Protein AF-A0A1M4ZRU2-F1 (afdb_monomer_lite)

Secondary structure (DSSP, 8-state):
-----------------------------PPPP------------------------PPPP-----PPPHHHHHHHHHHHHHTT-HHHHHHHHHHSTT-HHHHHHHHHT---STTTTSTTS-TTSGGGS-HHHHHHHHHHHHHHHHHHHHHHHHHHHHHHTTSSS----------------------------------PPP---HHHHHHHHHT-SSHHHHHHHHHHHHHH-TT-THHHHHHHHHHHHHHHHHHHHHTTT-HHHHHHHHHHHHH-TTS-HHHHHHHHHHHHHHTTT-----HHHHHHHHHT-SSHHHHHHHHHHHHHH-TT-THHHHHHHHHHHHHHHHHHHHHTTT-HHHHHHHHHHHHT-TTS-HHHHHHHHHHHHHHHTTPPP--HHHHHHHHHT-SSHHHHHHHHHHHHHH-TT-HHHHHHHHHHHHHHHHHHHHHHTTT-HHHHHHHHHHHHT-SSS-HHHHHHHHHHHHHHHTTPPP--HHHHHHHHTT-SSHHHHHHHHHHHHHH-TT-HHHHHHHHHHHHHHHHHHHHHHHTT-HHHHHHHHHHHHH-TTS-HHHHHHHHHHHHHHHTTPPP--HHHHHHHHHH---HHHHHHHHHHHHHH-TT-TTHHHHHHHHHHHHHHHHHHHHHTT-HHHHHHHHHHHHH-TTS-HHHHHHHHHHHHHHTTTPPBTBPEEEEEEEEEEHHHHHHHHHHTT-EEEPTTSSEEEPPHHHHHHHT-GGGTS-SSS--HHHHHSEEEE-SSEEEEESSSSTTSPEEEEEETT-EEEEEEEETTEEEEEETTEEEEEE--TTTEE--GGGGGGB-TT------HHHHHHHHTTSGGGTTTHHHHHHHHHHHT--HHHHHHHHHHHTTTTTSHHHH-EEEEEETTEEEEEEEE--TT-TT--TT-HHHHHHHHHHHTT--SHHHHHHHHHHHHIIIIIT-TTT---SHHHHHH-TTSTTSS-S-SBTTHHHHHHHHS-TTHHHHHHHHT---EEEEEEEE-

pLDDT: mean 78.67, std 23.34, range [22.67, 97.88]

Foldseek 3Di:
DDDDDDDDDDDDYDDDDDDDDDDDDDDDDDDDDDDDDDDDPPDFDDDPPPPDDDDDDDDDDDDDDDDDALVVVVVVLVVCVVVVVVVVNVVVCVVPVPPPVVNVVNVVVDDDDDPVPDDPDPPPPLVPDDPVVSVVVVVVVVVVVVVVVVVVVVVVVVVVVVVPPDDDYDDDDDDDDDDDDDDDDDDDDDDDDDDDDDDDDDDDDLVNLQVCLVVPPDLVSNVVSLVVSCVPPVPDPCNLVSVQSSLVSLQVVLLVCLQVLVLVVSQVSLVSNLPDPSDDVLSNLLSVLSNVQSVVSHGDADLVRLLVCLVVPPDLVRNVVSLVNSCSNPVPDPSSLVSLQVSLVRLQVVLLVVLQVLVLVSSLVSLVSNCPDPSHDPLSNLLSVLSNVCSVVSHRDDDLVNLQVCLLVPPDLVRNQVSLVVSCVRRVPDPSSLVSNQSSLVSLQVVLLVCLQVLVLVVSLVSLVSLCVDDSYDVQSVLSSVLSNVCSVVSHRDQDLVNLLVCLVVDSDLVRSQVSLVVSCVSRVPDPSSLVSNQVSLVSLLVVLLVCLQVLVLVVSLVSLVVLCPDPSRDPVSNLQSQLSNVCSVVSHRDADLVNLQVCLVPDPDLVSLQVSLVSSCVSPVPPPCSLVSNQSSLVSLQVVLLVCLQVLVLVVSLVSLVVQCPDPSHDVLSNLSSVVSNVCSVVSHGQLAAAEAADEFAFFLVRLLVLLQVLQQWAFDVVGDIHGDDSVLLSCLSDLVNLDDPDPDGPLQLLQKKFWQAQKWFWFPDDDPPGDTDDIDGGGDMFGFQDDDPQWTWTDDPNDITITHNDPVTMDGSLLLQLQFQQLGAQSDDLVVQLVVLPPLAQSHSLSVLLVVLCSVLSGHSLLLSLQLCVVCVSQPNCLSVWDWDQDAPRHGDDTATFHASRLPQQDPVGSNVRSRSVRVVQVRRDNSSNSNSVSNVCSCLACVPPQQNNRGNSCQAQSSNDGNPNHPDSHSCRSVVSSVSSPSCPSVCCVVVSGHGYGYGYDYDD

Structure (mmCIF, N/CA/C/O backbone):
data_AF-A0A1M4ZRU2-F1
#
_entry.id   AF-A0A1M4ZRU2-F1
#
loop_
_atom_site.group_PDB
_atom_site.id
_atom_site.type_symbol
_atom_site.label_atom_id
_atom_site.label_alt_id
_atom_site.label_comp_id
_atom_site.label_asym_id
_atom_site.label_entity_id
_atom_site.label_seq_id
_atom_site.pdbx_PDB_ins_code
_atom_site.Cartn_x
_atom_site.Cartn_y
_atom_site.Cartn_z
_atom_site.occupancy
_atom_site.B_iso_or_equiv
_atom_site.auth_seq_id
_atom_site.auth_comp_id
_atom_site.auth_asym_id
_atom_site.auth_atom_id
_atom_site.pdbx_PDB_model_num
ATOM 1 N N . MET A 1 1 ? -44.834 8.028 -42.628 1.00 31.23 1 MET A N 1
ATOM 2 C CA . MET A 1 1 ? -45.511 7.121 -43.590 1.00 31.23 1 MET A CA 1
ATOM 3 C C . MET A 1 1 ? -45.526 5.711 -43.002 1.00 31.23 1 MET A C 1
ATOM 5 O O . MET A 1 1 ? -44.730 5.479 -42.109 1.00 31.23 1 MET A O 1
ATOM 9 N N . ASN A 1 2 ? -46.433 4.843 -43.471 1.00 29.53 2 ASN A N 1
ATOM 10 C CA . ASN A 1 2 ? -46.400 3.362 -43.547 1.00 29.53 2 ASN A CA 1
ATOM 11 C C . ASN A 1 2 ? -45.336 2.572 -42.732 1.00 29.53 2 ASN A C 1
ATOM 13 O O . ASN A 1 2 ? -44.159 2.882 -42.821 1.00 29.53 2 ASN A O 1
ATOM 17 N N . ASN A 1 3 ? -45.638 1.429 -42.093 1.00 30.33 3 ASN A N 1
ATOM 18 C CA . ASN A 1 3 ? -46.906 0.686 -41.943 1.00 30.33 3 ASN A CA 1
ATOM 19 C C . ASN A 1 3 ? -46.726 -0.504 -40.966 1.00 30.33 3 ASN A C 1
ATOM 21 O O . ASN A 1 3 ? -45.716 -1.178 -41.098 1.00 30.33 3 ASN A O 1
ATOM 25 N N . LYS A 1 4 ? -47.783 -0.867 -40.205 1.00 34.81 4 LYS A N 1
ATOM 26 C CA . LYS A 1 4 ? -48.181 -2.264 -39.836 1.00 34.81 4 LYS A CA 1
ATOM 27 C C . LYS A 1 4 ? -47.200 -3.129 -38.990 1.00 34.81 4 LYS A C 1
ATOM 29 O O . LYS A 1 4 ? -46.005 -2.911 -38.999 1.00 34.81 4 LYS A O 1
ATOM 34 N N . HIS A 1 5 ? -47.620 -4.161 -38.243 1.00 33.03 5 HIS A N 1
ATOM 35 C CA . HIS A 1 5 ? -48.946 -4.620 -37.775 1.00 33.03 5 HIS A CA 1
ATOM 36 C C . HIS A 1 5 ? -48.766 -5.625 -36.608 1.00 33.03 5 HIS A C 1
ATOM 38 O O . HIS A 1 5 ? -47.936 -6.507 -36.750 1.00 33.03 5 HIS A O 1
ATOM 44 N N . PHE A 1 6 ? -49.672 -5.586 -35.611 1.00 29.88 6 PHE A N 1
ATOM 45 C CA . PHE A 1 6 ? -50.288 -6.746 -34.906 1.00 29.88 6 PHE A CA 1
ATOM 46 C C . PHE A 1 6 ? -49.374 -7.723 -34.100 1.00 29.88 6 PHE A C 1
ATOM 48 O O . PHE A 1 6 ? -48.203 -7.881 -34.392 1.00 29.88 6 PHE A O 1
ATOM 55 N N . GLN A 1 7 ? -49.839 -8.443 -33.063 1.00 28.16 7 GLN A N 1
ATOM 56 C CA . GLN A 1 7 ? -51.111 -8.404 -32.317 1.00 28.16 7 GLN A CA 1
ATOM 57 C C . GLN A 1 7 ? -50.931 -8.914 -30.864 1.00 28.16 7 GLN A C 1
ATOM 59 O O . GLN A 1 7 ? -50.078 -9.750 -30.605 1.00 28.16 7 GLN A O 1
ATOM 64 N N . TYR A 1 8 ? -51.794 -8.431 -29.956 1.00 25.83 8 TYR A N 1
ATOM 65 C CA . TYR A 1 8 ? -52.607 -9.188 -28.975 1.00 25.83 8 TYR A CA 1
ATOM 66 C C . TYR A 1 8 ? -52.208 -10.653 -28.662 1.00 25.83 8 TYR A C 1
ATOM 68 O O . TYR A 1 8 ? -52.071 -11.468 -29.566 1.00 25.83 8 TYR A O 1
ATOM 76 N N . LYS A 1 9 ? -52.217 -11.103 -27.399 1.00 27.39 9 LYS A N 1
ATOM 77 C CA . LYS A 1 9 ? -53.313 -11.019 -26.395 1.00 27.39 9 LYS A CA 1
ATOM 78 C C . LYS A 1 9 ? -52.693 -11.048 -24.971 1.00 27.39 9 LYS A C 1
ATOM 80 O O . LYS A 1 9 ? -51.687 -11.712 -24.784 1.00 27.39 9 LYS A O 1
ATOM 85 N N . ASN A 1 10 ? -53.137 -10.277 -23.968 1.00 28.91 10 ASN A N 1
ATOM 86 C CA . ASN A 1 10 ? -54.413 -10.386 -23.226 1.00 28.91 10 ASN A CA 1
ATOM 87 C C . ASN A 1 10 ? -54.593 -11.821 -22.655 1.00 28.91 10 ASN A C 1
ATOM 89 O O . ASN A 1 10 ? -54.645 -12.765 -23.427 1.00 28.91 10 ASN A O 1
ATOM 93 N N . SER A 1 11 ? -54.769 -12.102 -21.360 1.00 29.23 11 SER A N 1
ATOM 94 C CA . SER A 1 11 ? -55.406 -11.349 -20.262 1.00 29.23 11 SER A CA 1
ATOM 95 C C . SER A 1 11 ? -55.243 -12.176 -18.942 1.00 29.23 11 SER A C 1
ATOM 97 O O . SER A 1 11 ? -54.570 -13.197 -18.996 1.00 29.23 11 SER A O 1
ATOM 99 N N . ASN A 1 12 ? -55.806 -11.911 -17.750 1.00 28.20 12 ASN A N 1
ATOM 100 C CA . ASN A 1 12 ? -56.933 -11.065 -17.325 1.00 28.20 12 ASN A CA 1
ATOM 101 C C . ASN A 1 12 ? -57.012 -11.007 -15.772 1.00 28.20 12 ASN A C 1
ATOM 103 O O . ASN A 1 12 ? -56.875 -12.061 -15.172 1.00 28.20 12 ASN A O 1
ATOM 107 N N . ASN A 1 13 ? -57.475 -9.883 -15.186 1.00 28.70 13 ASN A N 1
ATOM 108 C CA . ASN A 1 13 ? -58.428 -9.823 -14.039 1.00 28.70 13 ASN A CA 1
ATOM 109 C C . ASN A 1 13 ? -58.046 -10.435 -12.639 1.00 28.70 13 ASN A C 1
ATOM 111 O O . ASN A 1 13 ? -57.421 -11.475 -12.557 1.00 28.70 13 ASN A O 1
ATOM 115 N N . LYS A 1 14 ? -58.493 -9.920 -11.469 1.00 29.67 14 LYS A N 1
ATOM 116 C CA . LYS A 1 14 ? -59.399 -8.784 -11.154 1.00 29.67 14 LYS A CA 1
ATOM 117 C C . LYS A 1 14 ? -59.483 -8.433 -9.644 1.00 29.67 14 LYS A C 1
ATOM 119 O O . LYS A 1 14 ? -59.343 -9.324 -8.822 1.00 29.67 14 LYS A O 1
ATOM 124 N N . ARG A 1 15 ? -60.042 -7.230 -9.379 1.00 28.33 15 ARG A N 1
ATOM 125 C CA . ARG A 1 15 ? -60.952 -6.848 -8.253 1.00 28.33 15 ARG A CA 1
ATOM 126 C C . ARG A 1 15 ? -60.352 -6.607 -6.841 1.00 28.33 15 ARG A C 1
ATOM 128 O O . ARG A 1 15 ? -59.477 -7.347 -6.435 1.00 28.33 15 ARG A O 1
ATOM 135 N N . LEU A 1 16 ? -60.835 -5.636 -6.030 1.00 25.80 16 LEU A N 1
ATOM 136 C CA . LEU A 1 16 ? -61.728 -4.460 -6.262 1.00 25.80 16 LEU A CA 1
ATOM 137 C C . LEU A 1 16 ? -61.772 -3.504 -5.014 1.00 25.80 16 LEU A C 1
ATOM 139 O O . LEU A 1 16 ? -61.936 -4.045 -3.934 1.00 25.80 16 LEU A O 1
ATOM 143 N N . VAL A 1 17 ? -61.795 -2.153 -5.193 1.00 25.69 17 VAL A N 1
ATOM 144 C CA . VAL A 1 17 ? -62.599 -1.103 -4.443 1.00 25.69 17 VAL A CA 1
ATOM 145 C C . VAL A 1 17 ? -62.449 -0.957 -2.896 1.00 25.69 17 VAL A C 1
ATOM 147 O O . VAL A 1 17 ? -62.333 -1.957 -2.211 1.00 25.69 17 VAL A O 1
ATOM 150 N N . THR A 1 18 ? -62.521 0.198 -2.194 1.00 25.86 18 THR A N 1
ATOM 151 C CA . THR A 1 18 ? -62.530 1.693 -2.389 1.00 25.86 18 THR A CA 1
ATOM 152 C C . THR A 1 18 ? -62.123 2.339 -1.018 1.00 25.86 18 THR A C 1
ATOM 154 O O . THR A 1 18 ? -61.810 1.590 -0.101 1.00 25.86 18 THR A O 1
ATOM 157 N N . THR A 1 19 ? -62.060 3.654 -0.709 1.00 25.39 19 THR A N 1
ATOM 158 C CA . THR A 1 19 ? -62.850 4.852 -1.114 1.00 25.39 19 THR A CA 1
ATOM 159 C C . THR A 1 19 ? -62.133 6.174 -0.751 1.00 25.39 19 THR A C 1
ATOM 161 O O . THR A 1 19 ? -61.159 6.162 -0.009 1.00 25.39 19 THR A O 1
ATOM 164 N N . ALA A 1 20 ? -62.612 7.308 -1.284 1.00 24.72 20 ALA A N 1
ATOM 165 C CA . ALA A 1 20 ? -62.058 8.664 -1.110 1.00 24.72 20 ALA A CA 1
ATOM 166 C C . ALA A 1 20 ? -62.273 9.269 0.306 1.00 24.72 20 ALA A C 1
ATOM 168 O O . ALA A 1 20 ? -63.045 8.734 1.101 1.00 24.72 20 ALA A O 1
ATOM 169 N N . SER A 1 21 ? -61.690 10.431 0.646 1.00 24.47 21 SER A N 1
ATOM 170 C CA . SER A 1 21 ? -62.325 11.747 0.378 1.00 24.47 21 SER A CA 1
ATOM 171 C C . SER A 1 21 ? -61.383 12.965 0.518 1.00 24.47 21 SER A C 1
ATOM 173 O O . SER A 1 21 ? -60.269 12.857 1.020 1.00 24.47 21 SER A O 1
ATOM 175 N N . ILE A 1 22 ? -61.858 14.129 0.051 1.00 24.78 22 ILE A N 1
ATOM 176 C CA . ILE A 1 22 ? -61.142 15.413 -0.108 1.00 24.78 22 ILE A CA 1
ATOM 177 C C . ILE A 1 22 ? -61.375 16.358 1.087 1.00 24.78 22 ILE A C 1
ATOM 179 O O . ILE A 1 22 ? -62.501 16.442 1.573 1.00 24.78 22 ILE A O 1
ATOM 183 N N . ALA A 1 23 ? -60.374 17.172 1.452 1.00 23.48 23 ALA A N 1
ATOM 184 C CA . ALA A 1 23 ? -60.580 18.491 2.071 1.00 23.48 23 ALA A CA 1
ATOM 185 C C . ALA A 1 23 ? -59.386 19.436 1.805 1.00 23.48 23 ALA A C 1
ATOM 187 O O . ALA A 1 23 ? -58.237 19.040 1.985 1.00 23.48 23 ALA A O 1
ATOM 188 N N . LEU A 1 24 ? -59.652 20.687 1.406 1.00 27.92 24 LEU A N 1
ATOM 189 C CA . LEU A 1 24 ? -58.654 21.761 1.280 1.00 27.92 24 LEU A CA 1
ATOM 190 C C . LEU A 1 24 ? -59.322 23.117 1.554 1.00 27.92 24 LEU A C 1
ATOM 192 O O . LEU A 1 24 ? -60.233 23.506 0.827 1.00 27.92 24 LEU A O 1
ATOM 196 N N . VAL A 1 25 ? -58.877 23.830 2.596 1.00 24.80 25 VAL A N 1
ATOM 197 C CA . VAL A 1 25 ? -59.320 25.196 2.937 1.00 24.80 25 VAL A CA 1
ATOM 198 C C . VAL A 1 25 ? -58.127 25.994 3.477 1.00 24.80 25 VAL A C 1
ATOM 200 O O . VAL A 1 25 ? -57.323 25.475 4.247 1.00 24.80 25 VAL A O 1
ATOM 203 N N . LEU A 1 26 ? -58.017 27.251 3.045 1.00 27.77 26 LEU A N 1
ATOM 204 C CA . LEU A 1 26 ? -56.967 28.215 3.401 1.00 27.77 26 LEU A CA 1
ATOM 205 C C . LEU A 1 26 ? -57.363 29.061 4.620 1.00 27.77 26 LEU A C 1
ATOM 207 O O . LEU A 1 26 ? -58.552 29.289 4.829 1.00 27.77 26 LEU A O 1
ATOM 211 N N . PHE A 1 27 ? -56.386 29.675 5.298 1.00 23.61 27 PHE A N 1
ATOM 212 C CA . PHE A 1 27 ? -56.571 31.027 5.847 1.00 23.61 27 PHE A CA 1
ATOM 213 C C . PHE A 1 27 ? -55.249 31.810 5.926 1.00 23.61 27 PHE A C 1
ATOM 215 O O . PHE A 1 27 ? -54.223 31.268 6.325 1.00 23.61 27 PHE A O 1
ATOM 222 N N . ASN A 1 28 ? -55.296 33.094 5.554 1.00 28.02 28 ASN A N 1
ATOM 223 C CA . ASN A 1 28 ? -54.182 34.045 5.645 1.00 28.02 28 ASN A CA 1
ATOM 224 C C . ASN A 1 28 ? -54.276 34.886 6.927 1.00 28.02 28 ASN A C 1
ATOM 226 O O . ASN A 1 28 ? -55.366 35.349 7.258 1.00 28.02 28 ASN A O 1
ATOM 230 N N . VAL A 1 29 ? -53.130 35.218 7.532 1.00 26.58 29 VAL A N 1
ATOM 231 C CA . VAL A 1 29 ? -52.934 36.428 8.358 1.00 26.58 29 VAL A CA 1
ATOM 232 C C . VAL A 1 29 ? -51.524 36.977 8.079 1.00 26.58 29 VAL A C 1
ATOM 234 O O . VAL A 1 29 ? -50.595 36.201 7.872 1.00 26.58 29 VAL A O 1
ATOM 237 N N . GLN A 1 30 ? -51.365 38.303 8.027 1.00 28.17 30 GLN A N 1
ATOM 238 C CA . GLN A 1 30 ? -50.073 38.970 7.797 1.00 28.17 30 GLN A CA 1
ATOM 239 C C . GLN A 1 30 ? -49.223 39.062 9.083 1.00 28.17 30 GLN A C 1
ATOM 241 O O . GLN A 1 30 ? -49.795 39.157 10.171 1.00 28.17 30 GLN A O 1
ATOM 246 N N . PRO A 1 31 ? -47.880 39.123 8.985 1.00 31.75 31 PRO A N 1
ATOM 247 C CA . PRO A 1 31 ? -47.024 39.522 10.101 1.00 31.75 31 PRO A CA 1
ATOM 248 C C . PRO A 1 31 ? -47.087 41.041 10.356 1.00 31.75 31 PRO A C 1
ATOM 250 O O . PRO A 1 31 ? -47.326 41.832 9.442 1.00 31.75 31 PRO A O 1
ATOM 253 N N . ALA A 1 32 ? -46.836 41.445 11.604 1.00 26.69 32 ALA A N 1
ATOM 254 C CA . ALA A 1 32 ? -46.664 42.845 11.999 1.00 26.69 32 ALA A CA 1
ATOM 255 C C . ALA A 1 32 ? -45.205 43.323 11.811 1.00 26.69 32 ALA A C 1
ATOM 257 O O . ALA A 1 32 ? -44.307 42.517 11.576 1.00 26.69 32 ALA A O 1
ATOM 258 N N . LYS A 1 33 ? -44.979 44.640 11.909 1.00 31.58 33 LYS A N 1
ATOM 259 C CA . LYS A 1 33 ? -43.654 45.285 11.820 1.00 31.58 33 LYS A CA 1
ATOM 260 C C . LYS A 1 33 ? -42.952 45.421 13.183 1.00 31.58 33 LYS A C 1
ATOM 262 O O . LYS A 1 33 ? -43.637 45.443 14.202 1.00 31.58 33 LYS A O 1
ATOM 267 N N . ALA A 1 34 ? -41.641 45.688 13.090 1.00 27.97 34 ALA A N 1
ATOM 268 C CA . ALA A 1 34 ? -40.653 46.122 14.093 1.00 27.97 34 ALA A CA 1
ATOM 269 C C . ALA A 1 34 ? -39.688 45.017 14.577 1.00 27.97 34 ALA A C 1
ATOM 271 O O . ALA A 1 34 ? -40.140 43.922 14.902 1.00 27.97 34 ALA A O 1
ATOM 272 N N . ASP A 1 35 ? -38.373 45.250 14.680 1.00 28.08 35 ASP A N 1
ATOM 273 C CA . ASP A 1 35 ? -37.511 46.271 14.032 1.00 28.08 35 ASP A CA 1
ATOM 274 C C . ASP A 1 35 ? -36.026 45.820 14.102 1.00 28.08 35 ASP A C 1
ATOM 276 O O . ASP A 1 35 ? -35.723 44.836 14.772 1.00 28.08 35 ASP A O 1
ATOM 280 N N . ASP A 1 36 ? -35.135 46.560 13.428 1.00 29.44 36 ASP A N 1
ATOM 281 C CA . ASP A 1 36 ? -33.657 46.554 13.526 1.00 29.44 36 ASP A CA 1
ATOM 282 C C . ASP A 1 36 ? -32.827 45.293 13.143 1.00 29.44 36 ASP A C 1
ATOM 284 O O . ASP A 1 36 ? -32.708 44.321 13.880 1.00 29.44 36 ASP A O 1
ATOM 288 N N . ASN A 1 37 ? -32.110 45.442 12.016 1.00 33.66 37 ASN A N 1
ATOM 289 C CA . ASN A 1 37 ? -30.708 45.058 11.739 1.00 33.66 37 ASN A CA 1
ATOM 290 C C . ASN A 1 37 ? -30.189 43.627 12.035 1.00 33.66 37 ASN A C 1
ATOM 292 O O . ASN A 1 37 ? -29.694 43.354 13.124 1.00 33.66 37 ASN A O 1
ATOM 296 N N . ASP A 1 38 ? -30.080 42.805 10.980 1.00 28.80 38 ASP A N 1
ATOM 297 C CA . ASP A 1 38 ? -28.767 42.352 10.461 1.00 28.80 38 ASP A CA 1
ATOM 298 C C . ASP A 1 38 ? -28.890 41.798 9.015 1.00 28.80 38 ASP A C 1
ATOM 300 O O . ASP A 1 38 ? -29.944 41.296 8.618 1.00 28.80 38 ASP A O 1
ATOM 304 N N . GLU A 1 39 ? -27.837 41.910 8.193 1.00 36.84 39 GLU A N 1
ATOM 305 C CA . GLU A 1 39 ? -27.870 41.570 6.752 1.00 36.84 39 GLU A CA 1
ATOM 306 C C . GLU A 1 39 ? -27.637 40.071 6.450 1.00 36.84 39 GLU A C 1
ATOM 308 O O . GLU A 1 39 ? -26.501 39.658 6.227 1.00 36.84 39 GLU A O 1
ATOM 313 N N . PHE A 1 40 ? -28.697 39.256 6.324 1.00 33.66 40 PHE A N 1
ATOM 314 C CA . PHE A 1 40 ? -28.603 37.919 5.697 1.00 33.66 40 PHE A CA 1
ATOM 315 C C . PHE A 1 40 ? -29.868 37.496 4.918 1.00 33.66 40 PHE A C 1
ATOM 317 O O . PHE A 1 40 ? -30.749 36.817 5.447 1.00 33.66 40 PHE A O 1
ATOM 324 N N . GLU A 1 41 ? -29.919 37.798 3.615 1.00 32.94 41 GLU A N 1
ATOM 325 C CA . GLU A 1 41 ? -30.839 37.134 2.673 1.00 32.94 41 GLU A CA 1
ATOM 326 C C . GLU A 1 41 ? -30.231 35.823 2.126 1.00 32.94 41 GLU A C 1
ATOM 328 O O . GLU A 1 41 ? -29.747 35.763 0.994 1.00 32.94 41 GLU A O 1
ATOM 333 N N . GLU A 1 42 ? -30.285 34.733 2.903 1.00 39.34 42 GLU A N 1
ATOM 334 C CA . GLU A 1 42 ? -30.208 33.378 2.328 1.00 39.34 42 GLU A CA 1
ATOM 335 C C . GLU A 1 42 ? -31.622 32.907 1.943 1.00 39.34 42 GLU A C 1
ATOM 337 O O . GLU A 1 42 ? -32.443 32.546 2.789 1.00 39.34 42 GLU A O 1
ATOM 342 N N . ILE A 1 43 ? -31.923 32.936 0.640 1.00 32.50 43 ILE A N 1
ATOM 343 C CA . ILE A 1 43 ? -33.223 32.523 0.091 1.00 32.50 43 ILE A CA 1
ATOM 344 C C . ILE A 1 43 ? -33.424 31.009 0.278 1.00 32.50 43 ILE A C 1
ATOM 346 O O . ILE A 1 43 ? -32.541 30.203 -0.013 1.00 32.50 43 ILE A O 1
ATOM 350 N N . ASN A 1 44 ? -34.617 30.620 0.743 1.00 41.94 44 ASN A N 1
ATOM 351 C CA . ASN A 1 44 ? -35.003 29.215 0.889 1.00 41.94 44 ASN A CA 1
ATOM 352 C C . ASN A 1 44 ? -35.129 28.552 -0.492 1.00 41.94 44 ASN A C 1
ATOM 354 O O . ASN A 1 44 ? -36.096 28.833 -1.190 1.00 41.94 44 ASN A O 1
ATOM 358 N N . ASP A 1 45 ? -34.240 27.612 -0.818 1.00 35.28 45 ASP A N 1
ATOM 359 C CA . ASP A 1 45 ? -34.477 26.602 -1.860 1.00 35.28 45 ASP A CA 1
ATOM 360 C C . ASP A 1 45 ? -33.759 25.282 -1.524 1.00 35.28 45 ASP A C 1
ATOM 362 O O . ASP A 1 45 ? -32.659 24.977 -1.995 1.00 35.28 45 ASP A O 1
ATOM 366 N N . ILE A 1 46 ? -34.418 24.477 -0.684 1.00 33.94 46 ILE A N 1
ATOM 367 C CA . ILE A 1 46 ? -34.230 23.023 -0.643 1.00 33.94 46 ILE A CA 1
ATOM 368 C C . ILE A 1 46 ? -35.516 22.407 -1.194 1.00 33.94 46 ILE A C 1
ATOM 370 O O . ILE A 1 46 ? -36.510 22.273 -0.476 1.00 33.94 46 ILE A O 1
ATOM 374 N N . GLU A 1 47 ? -35.498 22.035 -2.475 1.00 32.56 47 GLU A N 1
ATOM 375 C CA . GLU A 1 47 ? -36.574 21.243 -3.066 1.00 32.56 47 GLU A CA 1
ATOM 376 C C . GLU A 1 47 ? -36.693 19.903 -2.331 1.00 32.56 47 GLU A C 1
ATOM 378 O O . GLU A 1 47 ? -35.758 19.098 -2.291 1.00 32.56 47 GLU A O 1
ATOM 383 N N . GLN A 1 48 ? -37.870 19.631 -1.767 1.00 34.00 48 GLN A N 1
ATOM 384 C CA . GLN A 1 48 ? -38.166 18.324 -1.195 1.00 34.00 48 GLN A CA 1
ATOM 385 C C . GLN A 1 48 ? -38.324 17.297 -2.320 1.00 34.00 48 GLN A C 1
ATOM 387 O O . GLN A 1 48 ? -39.418 17.125 -2.862 1.00 34.00 48 GLN A O 1
ATOM 392 N N . LYS A 1 49 ? -37.253 16.558 -2.635 1.00 28.80 49 LYS A N 1
ATOM 393 C CA . LYS A 1 49 ? -37.367 15.316 -3.412 1.00 28.80 49 LYS A CA 1
ATOM 394 C C . LYS A 1 49 ? -38.206 14.307 -2.628 1.00 28.80 49 LYS A C 1
ATOM 396 O O . LYS A 1 49 ? -37.699 13.576 -1.780 1.00 28.80 49 LYS A O 1
ATOM 401 N N . GLN A 1 50 ? -39.505 14.274 -2.917 1.00 27.62 50 GLN A N 1
ATOM 402 C CA . GLN A 1 50 ? -40.389 13.215 -2.447 1.00 27.62 50 GLN A CA 1
ATOM 403 C C . GLN A 1 50 ? -39.894 11.871 -2.985 1.00 27.62 50 GLN A C 1
ATOM 405 O O . GLN A 1 50 ? -39.736 11.696 -4.193 1.00 27.62 50 GLN A O 1
ATOM 410 N N . VAL A 1 51 ? -39.690 10.908 -2.086 1.00 27.11 51 VAL A N 1
ATOM 411 C CA . VAL A 1 51 ? -39.416 9.516 -2.454 1.00 27.11 51 VAL A CA 1
ATOM 412 C C . VAL A 1 51 ? -40.715 8.896 -2.969 1.00 27.11 51 VAL A C 1
ATOM 414 O O . VAL A 1 51 ? -41.493 8.318 -2.213 1.00 27.11 51 VAL A O 1
ATOM 417 N N . ILE A 1 52 ? -40.971 9.054 -4.268 1.00 26.44 52 ILE A N 1
ATOM 418 C CA . ILE A 1 52 ? -42.041 8.348 -4.974 1.00 26.44 52 ILE A CA 1
ATOM 419 C C . ILE A 1 52 ? -41.430 7.100 -5.606 1.00 26.44 52 ILE A C 1
ATOM 421 O O . ILE A 1 52 ? -40.847 7.153 -6.688 1.00 26.44 52 ILE A O 1
ATOM 425 N N . ILE A 1 53 ? -41.586 5.965 -4.926 1.00 27.44 53 ILE A N 1
ATOM 426 C CA . ILE A 1 53 ? -41.336 4.653 -5.523 1.00 27.44 53 ILE A CA 1
ATOM 427 C C . ILE A 1 53 ? -42.425 4.424 -6.575 1.00 27.44 53 ILE A C 1
ATOM 429 O O . ILE A 1 53 ? -43.589 4.223 -6.233 1.00 27.44 53 ILE A O 1
ATOM 433 N N . ASN A 1 54 ? -42.049 4.447 -7.852 1.00 22.67 54 ASN A N 1
ATOM 434 C CA . ASN A 1 54 ? -42.907 4.006 -8.946 1.00 22.67 54 ASN A CA 1
ATOM 435 C C . ASN A 1 54 ? -42.100 3.054 -9.846 1.00 22.67 54 ASN A C 1
ATOM 437 O O . ASN A 1 54 ? -41.186 3.517 -10.531 1.00 22.67 54 ASN A O 1
ATOM 441 N N . PRO A 1 55 ? -42.367 1.736 -9.814 1.00 32.28 55 PRO A N 1
ATOM 442 C CA . PRO A 1 55 ? -41.578 0.762 -10.556 1.00 32.28 55 PRO A CA 1
ATOM 443 C C . PRO A 1 55 ? -41.835 0.849 -12.068 1.00 32.28 55 PRO A C 1
ATOM 445 O O . PRO A 1 55 ? -42.864 1.347 -12.517 1.00 32.28 55 PRO A O 1
ATOM 448 N N . GLN A 1 56 ? -40.911 0.269 -12.837 1.00 31.61 56 GLN A N 1
ATOM 449 C CA . GLN A 1 56 ? -40.918 0.182 -14.303 1.00 31.61 56 GLN A CA 1
ATOM 450 C C . GLN A 1 56 ? -40.691 1.502 -15.061 1.00 31.61 56 GLN A C 1
ATOM 452 O O . GLN A 1 56 ? -41.593 2.082 -15.670 1.00 31.61 56 GLN A O 1
ATOM 457 N N . LYS A 1 57 ? -39.410 1.843 -15.225 1.00 24.95 57 LYS A N 1
ATOM 458 C CA . LYS A 1 57 ? -38.909 2.208 -16.554 1.00 24.95 57 LYS A CA 1
ATOM 459 C C . LYS A 1 57 ? -37.598 1.476 -16.822 1.00 24.95 57 LYS A C 1
ATOM 461 O O . LYS A 1 57 ? -36.737 1.432 -15.959 1.00 24.95 57 LYS A O 1
ATOM 466 N N . THR A 1 58 ? -37.521 0.847 -17.988 1.00 30.94 58 THR A N 1
ATOM 467 C CA . THR A 1 58 ? -36.420 -0.014 -18.433 1.00 30.94 58 THR A CA 1
ATOM 468 C C . THR A 1 58 ? -35.086 0.721 -18.445 1.00 30.94 58 THR A C 1
ATOM 470 O O . THR A 1 58 ? -34.981 1.759 -19.100 1.00 30.94 58 THR A O 1
ATOM 473 N N . GLU A 1 59 ? -34.079 0.149 -17.795 1.00 27.72 59 GLU A N 1
ATOM 474 C CA . GLU A 1 59 ? -32.691 0.577 -17.948 1.00 27.72 59 GLU A CA 1
ATOM 475 C C . GLU A 1 59 ? -32.112 0.060 -19.268 1.00 27.72 59 GLU A C 1
ATOM 477 O O . GLU A 1 59 ? -32.354 -1.076 -19.684 1.00 27.72 59 GLU A O 1
ATOM 482 N N . GLU A 1 60 ? -31.348 0.922 -19.929 1.00 26.45 60 GLU A N 1
ATOM 483 C CA . GLU A 1 60 ? -30.530 0.603 -21.092 1.00 26.45 60 GLU A CA 1
ATOM 484 C C . GLU A 1 60 ? -29.086 0.523 -20.583 1.00 26.45 60 GLU A C 1
ATOM 486 O O . GLU A 1 60 ? -28.599 1.473 -19.972 1.00 26.45 60 GLU A O 1
ATOM 491 N N . LYS A 1 61 ? -28.442 -0.643 -20.717 1.00 30.28 61 LYS A N 1
ATOM 492 C CA . LYS A 1 61 ? -27.189 -0.929 -20.003 1.00 30.28 61 LYS A CA 1
ATOM 493 C C . LYS A 1 61 ? -26.021 -0.066 -20.482 1.00 30.28 61 LYS A C 1
ATOM 495 O O . LYS A 1 61 ? -25.712 -0.039 -21.671 1.00 30.28 61 LYS A O 1
ATOM 500 N N . THR A 1 62 ? -25.301 0.502 -19.521 1.00 25.92 62 THR A N 1
ATOM 501 C CA . THR A 1 62 ? -23.911 0.946 -19.664 1.00 25.92 62 THR A CA 1
ATOM 502 C C . THR A 1 62 ? -23.107 0.319 -18.533 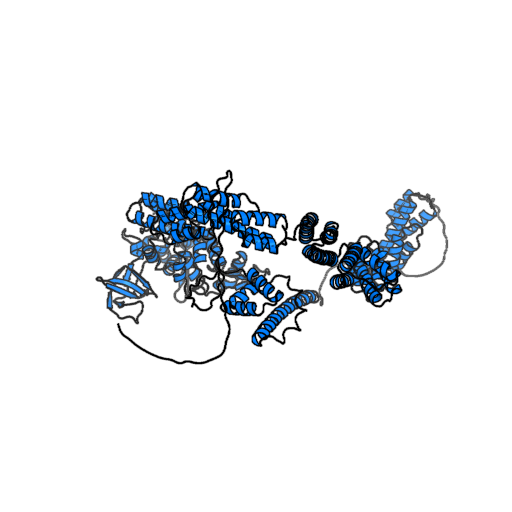1.00 25.92 62 THR A C 1
ATOM 504 O O . THR A 1 62 ? -23.360 0.636 -17.373 1.00 25.92 62 THR A O 1
ATOM 507 N N . ASP A 1 63 ? -22.196 -0.596 -18.861 1.00 30.67 63 ASP A N 1
ATOM 508 C CA . ASP A 1 63 ? -21.379 -1.293 -17.866 1.00 30.67 63 ASP A CA 1
ATOM 509 C C . ASP A 1 63 ? -20.304 -0.338 -17.303 1.00 30.67 63 ASP A C 1
ATOM 511 O O . ASP A 1 63 ? -19.476 0.172 -18.059 1.00 30.67 63 ASP A O 1
ATOM 515 N N . ASP A 1 64 ? -20.335 -0.086 -15.991 1.00 26.27 64 ASP A N 1
ATOM 516 C CA . ASP A 1 64 ? -19.318 0.675 -15.242 1.00 26.27 64 ASP A CA 1
ATOM 517 C C . ASP A 1 64 ? -19.319 0.164 -13.781 1.00 26.27 64 ASP A C 1
ATOM 519 O O . ASP A 1 64 ? -19.852 0.784 -12.858 1.00 26.27 64 ASP A O 1
ATOM 523 N N . GLU A 1 65 ? -18.841 -1.073 -13.591 1.00 34.41 65 GLU A N 1
ATOM 524 C CA . GLU A 1 65 ? -18.862 -1.783 -12.304 1.00 34.41 65 GLU A CA 1
ATOM 525 C C . GLU A 1 65 ? -17.800 -1.218 -11.342 1.00 34.41 65 GLU A C 1
ATOM 527 O O . GLU A 1 65 ? -16.593 -1.385 -11.529 1.00 34.41 65 GLU A O 1
ATOM 532 N N . ALA A 1 66 ? -18.254 -0.564 -10.270 1.00 35.28 66 ALA A N 1
ATOM 533 C CA . ALA A 1 66 ? -17.393 -0.159 -9.167 1.00 35.28 66 ALA A CA 1
ATOM 534 C C . ALA A 1 66 ? -17.047 -1.380 -8.297 1.00 35.28 66 ALA A C 1
ATOM 536 O O . ALA A 1 66 ? -17.840 -1.776 -7.442 1.00 35.28 66 ALA A O 1
ATOM 537 N N . SER A 1 67 ? -15.864 -1.964 -8.518 1.00 39.38 67 SER A N 1
ATOM 538 C CA . SER A 1 67 ? -15.343 -3.063 -7.694 1.00 39.38 67 SER A CA 1
ATOM 539 C C . SER A 1 67 ? -15.315 -2.667 -6.217 1.00 39.38 67 SER A C 1
ATOM 541 O O . SER A 1 67 ? -14.601 -1.737 -5.836 1.00 39.38 67 SER A O 1
ATOM 543 N N . ARG A 1 68 ? -16.063 -3.407 -5.397 1.00 46.94 68 ARG A N 1
ATOM 544 C CA . ARG A 1 68 ? -15.877 -3.461 -3.940 1.00 46.94 68 ARG A CA 1
ATOM 545 C C . ARG A 1 68 ? -14.601 -4.244 -3.618 1.00 46.94 68 ARG A C 1
ATOM 547 O O . ARG A 1 68 ? -14.061 -4.917 -4.503 1.00 46.94 68 ARG A O 1
ATOM 554 N N . THR A 1 69 ? -14.123 -4.174 -2.380 1.00 46.75 69 THR A N 1
ATOM 555 C CA . THR A 1 69 ? -13.078 -5.093 -1.894 1.00 46.75 69 THR A CA 1
ATOM 556 C C . THR A 1 69 ? -13.682 -6.399 -1.369 1.00 46.75 69 THR A C 1
ATOM 558 O O . THR A 1 69 ? -14.861 -6.460 -1.015 1.00 46.75 69 THR A O 1
ATOM 561 N N . SER A 1 70 ? -12.866 -7.453 -1.285 1.00 43.94 70 SER A N 1
ATOM 562 C CA . SER A 1 70 ? -13.265 -8.749 -0.716 1.00 43.94 70 SER A CA 1
ATOM 563 C C . SER A 1 70 ? -13.763 -8.610 0.730 1.00 43.94 70 SER A C 1
ATOM 565 O O . SER A 1 70 ? -14.776 -9.199 1.100 1.00 43.94 70 SER A O 1
ATOM 567 N N . GLU A 1 71 ? -13.101 -7.764 1.525 1.00 42.94 71 GLU A N 1
ATOM 568 C CA . GLU A 1 71 ? -13.481 -7.449 2.908 1.00 42.94 71 GLU A CA 1
ATOM 569 C C . GLU A 1 71 ? -14.860 -6.769 2.982 1.00 42.94 71 GLU A C 1
ATOM 571 O O . GLU A 1 71 ? -15.703 -7.180 3.778 1.00 42.94 71 GLU A O 1
ATOM 576 N N . GLU A 1 72 ? -15.138 -5.787 2.112 1.00 49.78 72 GLU A N 1
ATOM 577 C CA . GLU A 1 72 ? -16.443 -5.106 2.041 1.00 49.78 72 GLU A CA 1
ATOM 578 C C . GLU A 1 72 ? -17.584 -6.068 1.664 1.00 49.78 72 GLU A C 1
ATOM 580 O O . GLU A 1 72 ? -18.711 -5.911 2.137 1.00 49.78 72 GLU A O 1
ATOM 585 N N . ILE A 1 73 ? -17.311 -7.069 0.820 1.00 49.59 73 ILE A N 1
ATOM 586 C CA . ILE A 1 73 ? -18.282 -8.107 0.440 1.00 49.59 73 ILE A CA 1
ATOM 587 C C . ILE A 1 73 ? -18.548 -9.053 1.620 1.00 49.59 73 ILE A C 1
ATOM 589 O O . ILE A 1 73 ? -19.709 -9.304 1.951 1.00 49.59 73 ILE A O 1
ATOM 593 N N . ILE A 1 74 ? -17.499 -9.531 2.297 1.00 47.09 74 ILE A N 1
ATOM 594 C CA . ILE A 1 74 ? -17.611 -10.437 3.452 1.00 47.09 74 ILE A CA 1
ATOM 595 C C . ILE A 1 74 ? -18.318 -9.749 4.630 1.00 47.09 74 ILE A C 1
ATOM 597 O O . ILE A 1 74 ? -19.237 -10.332 5.215 1.00 47.09 74 ILE A O 1
ATOM 601 N N . GLU A 1 75 ? -17.967 -8.500 4.956 1.00 51.53 75 GLU A N 1
ATOM 602 C CA . GLU A 1 75 ? -18.623 -7.732 6.026 1.00 51.53 75 GLU A CA 1
ATOM 603 C C . GLU A 1 75 ? -20.102 -7.462 5.686 1.00 51.53 75 GLU A C 1
ATOM 605 O O . GLU A 1 75 ? -20.979 -7.597 6.546 1.00 51.53 75 GLU A O 1
ATOM 610 N N . TYR A 1 76 ? -20.419 -7.179 4.415 1.00 52.94 76 TYR A N 1
ATOM 611 C CA . TYR A 1 76 ? -21.800 -6.993 3.965 1.00 52.94 76 TYR A CA 1
ATOM 612 C C . TYR A 1 76 ? -22.634 -8.277 4.079 1.00 52.94 76 TYR A C 1
ATOM 614 O O . TYR A 1 76 ? -23.706 -8.240 4.692 1.00 52.94 76 TYR A O 1
ATOM 622 N N . ILE A 1 77 ? -22.141 -9.416 3.574 1.00 48.88 77 ILE A N 1
ATOM 623 C CA . ILE A 1 77 ? -22.810 -10.727 3.692 1.00 48.88 77 ILE A CA 1
ATOM 624 C C . ILE A 1 77 ? -23.033 -11.087 5.166 1.00 48.88 77 ILE A C 1
ATOM 626 O O . ILE A 1 77 ? -24.151 -11.441 5.548 1.00 48.88 77 ILE A O 1
ATOM 630 N N . THR A 1 78 ? -22.006 -10.929 6.005 1.00 48.44 78 THR A N 1
ATOM 631 C CA . THR A 1 78 ? -22.086 -11.186 7.453 1.00 48.44 78 THR A CA 1
ATOM 632 C C . THR A 1 78 ? -23.172 -10.323 8.098 1.00 48.44 78 THR A C 1
ATOM 634 O O . THR A 1 78 ? -24.036 -10.842 8.803 1.00 48.44 78 THR A O 1
ATOM 637 N N . SER A 1 79 ? -23.238 -9.028 7.764 1.00 53.00 79 SER A N 1
ATOM 638 C CA . SER A 1 79 ? -24.278 -8.130 8.286 1.00 53.00 79 SER A CA 1
ATOM 639 C C . SER A 1 79 ? -25.704 -8.517 7.857 1.00 53.00 79 SER A C 1
ATOM 641 O O . SER A 1 79 ? -26.652 -8.324 8.623 1.00 53.00 79 SER A O 1
ATOM 643 N N . LEU A 1 80 ? -25.885 -9.087 6.658 1.00 49.56 80 LEU A N 1
ATOM 644 C CA . LEU A 1 80 ? -27.187 -9.562 6.171 1.00 49.56 80 LEU A CA 1
ATOM 645 C C . LEU A 1 80 ? -27.627 -10.859 6.862 1.00 49.56 80 LEU A C 1
ATOM 647 O O . LEU A 1 80 ? -28.825 -11.036 7.097 1.00 49.56 80 LEU A O 1
ATOM 651 N N . LEU A 1 81 ? -26.679 -11.730 7.219 1.00 44.34 81 LEU A N 1
ATOM 652 C CA . LEU A 1 81 ? -26.922 -12.937 8.013 1.00 44.34 81 LEU A CA 1
ATOM 653 C C . LEU A 1 81 ? -27.275 -12.576 9.465 1.00 44.34 81 LEU A C 1
ATOM 655 O O . LEU A 1 81 ? -28.345 -12.959 9.940 1.00 44.34 81 LEU A O 1
ATOM 659 N N . ASP A 1 82 ? -26.462 -11.747 10.127 1.00 43.47 82 ASP A N 1
ATOM 660 C CA . ASP A 1 82 ? -26.685 -11.285 11.509 1.00 43.47 82 ASP A CA 1
ATOM 661 C C . ASP A 1 82 ? -28.005 -10.515 11.682 1.00 43.47 82 ASP A C 1
ATOM 663 O O . ASP A 1 82 ? -28.652 -10.579 12.731 1.00 43.47 82 ASP A O 1
ATOM 667 N N . THR A 1 83 ? -28.438 -9.783 10.649 1.00 46.12 83 THR A N 1
ATOM 668 C CA . THR A 1 83 ? -29.730 -9.072 10.647 1.00 46.12 83 THR A CA 1
ATOM 669 C C . THR A 1 83 ? -30.885 -9.879 10.046 1.00 46.12 83 THR A C 1
ATOM 671 O O . THR A 1 83 ? -32.013 -9.379 10.001 1.00 46.12 83 THR A O 1
ATOM 674 N N . ASN A 1 84 ? -30.632 -11.128 9.638 1.00 43.72 84 ASN A N 1
ATOM 675 C CA . ASN A 1 84 ? -31.598 -12.083 9.088 1.00 43.72 84 ASN A CA 1
ATOM 676 C C . ASN A 1 84 ? -32.396 -11.530 7.882 1.00 43.72 84 ASN A C 1
ATOM 678 O O . ASN A 1 84 ? -33.614 -11.693 7.772 1.00 43.72 84 ASN A O 1
ATOM 682 N N . GLN A 1 85 ? -31.714 -10.821 6.974 1.00 45.34 85 GLN A N 1
ATOM 683 C CA . GLN A 1 85 ? -32.311 -10.146 5.810 1.00 45.34 85 GLN A CA 1
ATOM 684 C C . GLN A 1 85 ? -32.269 -11.016 4.547 1.00 45.34 85 GLN A C 1
ATOM 686 O O . GLN A 1 85 ? -31.794 -10.612 3.485 1.00 45.34 85 GLN A O 1
ATOM 691 N N . GLU A 1 86 ? -32.843 -12.213 4.669 1.00 46.16 86 GLU A N 1
ATOM 692 C CA . GLU A 1 86 ? -32.849 -13.296 3.677 1.00 46.16 86 GLU A CA 1
ATOM 693 C C . GLU A 1 86 ? -33.206 -12.846 2.243 1.00 46.16 86 GLU A C 1
ATOM 695 O O . GLU A 1 86 ? -32.594 -13.306 1.280 1.00 46.16 86 GLU A O 1
ATOM 700 N N . LYS A 1 87 ? -34.137 -11.893 2.067 1.00 47.38 87 LYS A N 1
ATOM 701 C CA . LYS A 1 87 ? -34.481 -11.359 0.734 1.00 47.38 87 LYS A CA 1
ATOM 702 C C . LYS A 1 87 ? -33.326 -10.587 0.081 1.00 47.38 87 LYS A C 1
ATOM 704 O O . LYS A 1 87 ? -33.076 -10.786 -1.102 1.00 47.38 87 LYS A O 1
ATOM 709 N N . LEU A 1 88 ? -32.647 -9.718 0.832 1.00 49.00 88 LEU A N 1
ATOM 710 C CA . LEU A 1 88 ? -31.548 -8.896 0.310 1.00 49.00 88 LEU A CA 1
ATOM 711 C C . LEU A 1 88 ? -30.307 -9.743 0.029 1.00 49.00 88 LEU A C 1
ATOM 713 O O . LEU A 1 88 ? -29.644 -9.520 -0.978 1.00 49.00 88 LEU A O 1
ATOM 717 N N . LEU A 1 89 ? -30.056 -10.765 0.852 1.00 46.78 89 LEU A N 1
ATOM 718 C CA . LEU A 1 89 ? -29.015 -11.759 0.596 1.00 46.78 89 LEU A CA 1
ATOM 719 C C . LEU A 1 89 ? -29.267 -12.519 -0.720 1.00 46.78 89 LEU A C 1
ATOM 721 O O . LEU A 1 89 ? -28.353 -12.674 -1.524 1.00 46.78 89 LEU A O 1
ATOM 725 N N . ASN A 1 90 ? -30.511 -12.935 -0.985 1.00 47.06 90 ASN A N 1
ATOM 726 C CA . ASN A 1 90 ? -30.869 -13.597 -2.245 1.00 47.06 90 ASN A CA 1
ATOM 727 C C . ASN A 1 90 ? -30.856 -12.654 -3.465 1.00 47.06 90 ASN A C 1
ATOM 729 O O . ASN A 1 90 ? -30.540 -13.108 -4.561 1.00 47.06 90 ASN A O 1
ATOM 733 N N . GLU A 1 91 ? -31.175 -11.364 -3.308 1.00 53.44 91 GLU A N 1
ATOM 734 C CA . GLU A 1 91 ? -31.016 -10.378 -4.390 1.00 53.44 91 GLU A CA 1
ATOM 735 C C . GLU A 1 91 ? -29.526 -10.155 -4.706 1.00 53.44 91 GLU A C 1
ATOM 737 O O . GLU A 1 91 ? -29.127 -10.328 -5.858 1.00 53.44 91 GLU A O 1
ATOM 742 N N . PHE A 1 92 ? -28.688 -9.925 -3.690 1.00 53.09 92 PHE A N 1
ATOM 743 C CA . PHE A 1 92 ? -27.234 -9.763 -3.822 1.00 53.09 92 PHE A CA 1
ATOM 744 C C . PHE A 1 92 ? -26.560 -10.957 -4.525 1.00 53.09 92 PHE A C 1
ATOM 746 O O . PHE A 1 92 ? -25.914 -10.790 -5.560 1.00 53.09 92 PHE A O 1
ATOM 753 N N . LEU A 1 93 ? -26.816 -12.183 -4.047 1.00 49.41 93 LEU A N 1
ATOM 754 C CA . LEU A 1 93 ? -26.305 -13.426 -4.649 1.00 49.41 93 LEU A CA 1
ATOM 755 C C . LEU A 1 93 ? -26.843 -13.700 -6.069 1.00 49.41 93 LEU A C 1
ATOM 757 O O . LEU A 1 93 ? -26.318 -14.569 -6.766 1.00 49.41 93 LEU A O 1
ATOM 761 N N . SER A 1 94 ? -27.888 -12.991 -6.513 1.00 46.69 94 SER A N 1
ATOM 762 C CA . SER A 1 94 ? -28.415 -13.099 -7.879 1.00 46.69 94 SER A CA 1
ATOM 763 C C . SER A 1 94 ? -27.790 -12.095 -8.853 1.00 46.69 94 SER A C 1
ATOM 765 O O . SER A 1 94 ? -27.637 -12.421 -10.033 1.00 46.69 94 SER A O 1
ATOM 767 N N . GLU A 1 95 ? -27.377 -10.916 -8.377 1.00 47.16 95 GLU A N 1
ATOM 768 C CA . GLU A 1 95 ? -26.765 -9.869 -9.205 1.00 47.16 95 GLU A CA 1
ATOM 769 C C . GLU A 1 95 ? -25.271 -10.137 -9.457 1.00 47.16 95 GLU A C 1
ATOM 771 O O . GLU A 1 95 ? -24.833 -10.064 -10.606 1.00 47.16 95 GLU A O 1
ATOM 776 N N . GLU A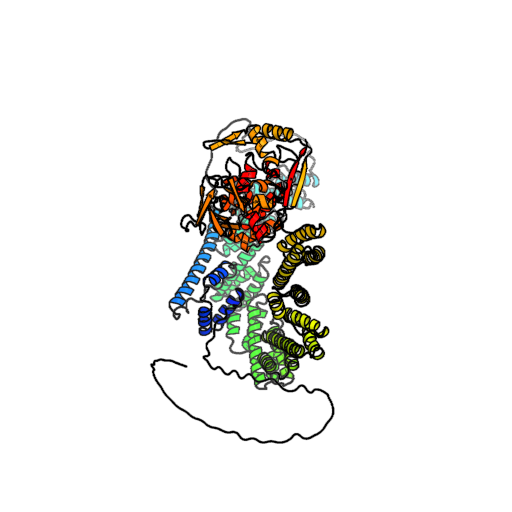 1 96 ? -24.516 -10.580 -8.444 1.00 48.44 96 GLU A N 1
ATOM 777 C CA . GLU A 1 96 ? -23.091 -10.953 -8.583 1.00 48.44 96 GLU A CA 1
ATOM 778 C C . GLU A 1 96 ? -22.873 -12.350 -9.216 1.00 48.44 96 GLU A C 1
ATOM 780 O O . GLU A 1 96 ? -21.743 -12.799 -9.405 1.00 48.44 96 GLU A O 1
ATOM 785 N N . SER A 1 97 ? -23.941 -13.039 -9.647 1.00 36.34 97 SER A N 1
ATOM 786 C CA . SER A 1 97 ? -23.903 -14.412 -10.201 1.00 36.34 97 SER A CA 1
ATOM 787 C C . SER A 1 97 ? -23.149 -14.585 -11.538 1.00 36.34 97 SER A C 1
ATOM 789 O O . SER A 1 97 ? -23.179 -15.656 -12.149 1.00 36.34 97 SER A O 1
ATOM 791 N N . LYS A 1 98 ? -22.450 -13.542 -11.998 1.00 38.59 98 LYS A N 1
ATOM 792 C CA . LYS A 1 98 ? -21.578 -13.531 -13.178 1.00 38.59 98 LYS A CA 1
ATOM 793 C C . LYS A 1 98 ? -20.139 -13.971 -12.904 1.00 38.59 98 LYS A C 1
ATOM 795 O O . LYS A 1 98 ? -19.457 -14.322 -13.863 1.00 38.59 98 LYS A O 1
ATOM 800 N N . SER A 1 99 ? -19.675 -13.939 -11.655 1.00 44.38 99 SER A N 1
ATOM 801 C CA . SER A 1 99 ? -18.273 -14.215 -11.316 1.00 44.38 99 SER A CA 1
ATOM 802 C C . SER A 1 99 ? -18.116 -14.992 -10.007 1.00 44.38 99 SER A C 1
ATOM 804 O O . SER A 1 99 ? -17.327 -14.652 -9.130 1.00 44.38 99 SER A O 1
ATOM 806 N N . VAL A 1 100 ? -18.801 -16.139 -9.929 1.00 37.59 100 VAL A N 1
ATOM 807 C CA . VAL A 1 100 ? -18.558 -17.170 -8.898 1.00 37.59 100 VAL A CA 1
ATOM 808 C C . VAL A 1 100 ? -17.063 -17.530 -8.804 1.00 37.59 100 VAL A C 1
ATOM 810 O O . VAL A 1 100 ? -16.559 -17.772 -7.716 1.00 37.59 100 VAL A O 1
ATOM 813 N N . GLU A 1 101 ? -16.340 -17.484 -9.926 1.00 40.03 101 GLU A N 1
ATOM 814 C CA . GLU A 1 101 ? -14.887 -17.692 -10.001 1.00 40.03 101 GLU A CA 1
ATOM 815 C C . GLU A 1 101 ? -14.076 -16.570 -9.317 1.00 40.03 101 GLU A C 1
ATOM 817 O O . GLU A 1 101 ? -13.055 -16.866 -8.708 1.00 40.03 101 GLU A O 1
ATOM 822 N N . GLN A 1 102 ? -14.541 -15.311 -9.321 1.00 42.88 102 GLN A N 1
ATOM 823 C CA . GLN A 1 102 ? -13.906 -14.231 -8.545 1.00 42.88 102 GLN A CA 1
ATOM 824 C C . GLN A 1 102 ? -14.190 -14.365 -7.048 1.00 42.88 102 GLN A C 1
ATOM 826 O O . GLN A 1 102 ? -13.314 -14.070 -6.243 1.00 42.88 102 GLN A O 1
ATOM 831 N N . LEU A 1 103 ? -15.387 -14.828 -6.666 1.00 38.69 103 LEU A N 1
ATOM 832 C CA . LEU A 1 103 ? -15.712 -15.073 -5.259 1.00 38.69 103 LEU A CA 1
ATOM 833 C C . LEU A 1 103 ? -14.882 -16.234 -4.683 1.00 38.69 103 LEU A C 1
ATOM 835 O O . LEU A 1 103 ? -14.464 -16.171 -3.534 1.00 38.69 103 LEU A O 1
ATOM 839 N N . ILE A 1 104 ? -14.620 -17.266 -5.494 1.00 43.03 104 ILE A N 1
ATOM 840 C CA . ILE A 1 104 ? -13.708 -18.369 -5.158 1.00 43.03 104 ILE A CA 1
ATOM 841 C C . ILE A 1 104 ? -12.270 -17.849 -5.042 1.00 43.03 104 ILE A C 1
ATOM 843 O O . ILE A 1 104 ? -11.670 -17.992 -3.982 1.00 43.03 104 ILE A O 1
ATOM 847 N N . GLN A 1 105 ? -11.753 -17.156 -6.063 1.00 41.00 105 GLN A N 1
ATOM 848 C CA . GLN A 1 105 ? -10.385 -16.624 -6.047 1.00 41.00 105 GLN A CA 1
ATOM 849 C C . GLN A 1 105 ? -10.139 -15.661 -4.866 1.00 41.00 105 GLN A C 1
ATOM 851 O O . GLN A 1 105 ? -9.095 -15.720 -4.223 1.00 41.00 105 GLN A O 1
ATOM 856 N N . ALA A 1 106 ? -11.116 -14.818 -4.518 1.00 39.69 106 ALA A N 1
ATOM 857 C CA . ALA A 1 106 ? -11.024 -13.898 -3.382 1.00 39.69 106 ALA A CA 1
ATOM 858 C C . ALA A 1 106 ? -11.036 -14.588 -2.001 1.00 39.69 106 ALA A C 1
ATOM 860 O O . ALA A 1 106 ? -10.621 -13.969 -1.021 1.00 39.69 106 ALA A O 1
ATOM 861 N N . LEU A 1 107 ? -11.512 -15.836 -1.914 1.00 39.62 107 LEU A N 1
ATOM 862 C CA . LEU A 1 107 ? -11.433 -16.670 -0.710 1.00 39.62 107 LEU A CA 1
ATOM 863 C C . LEU A 1 107 ? -10.121 -17.474 -0.681 1.00 39.62 107 LEU A C 1
ATOM 865 O O . LEU A 1 107 ? -9.471 -17.531 0.360 1.00 39.62 107 LEU A O 1
ATOM 869 N N . GLU A 1 108 ? -9.694 -18.016 -1.826 1.00 42.47 108 GLU A N 1
ATOM 870 C CA . GLU A 1 108 ? -8.419 -18.735 -1.991 1.00 42.47 108 GLU A CA 1
ATOM 871 C C . GLU A 1 108 ? -7.191 -17.841 -1.712 1.00 42.47 108 GLU A C 1
ATOM 873 O O . GLU A 1 108 ? -6.188 -18.315 -1.181 1.00 42.47 108 GLU A O 1
ATOM 878 N N . GLU A 1 109 ? -7.257 -16.540 -2.016 1.00 39.16 109 GLU A N 1
ATOM 879 C CA . GLU A 1 109 ? -6.143 -15.595 -1.813 1.00 39.16 109 GLU A CA 1
ATOM 880 C C . GLU A 1 109 ? -5.982 -15.081 -0.361 1.00 39.16 109 GLU A C 1
ATOM 882 O O . GLU A 1 109 ? -4.986 -14.415 -0.071 1.00 39.16 109 GLU A O 1
ATOM 887 N N . HIS A 1 110 ? -6.915 -15.371 0.563 1.00 40.72 110 HIS A N 1
ATOM 888 C CA . HIS A 1 110 ? -6.980 -14.709 1.884 1.00 40.72 110 HIS A CA 1
ATOM 889 C C . HIS A 1 110 ? -7.218 -15.619 3.112 1.00 40.72 110 HIS A C 1
ATOM 891 O O . HIS A 1 110 ? -7.570 -15.130 4.188 1.00 40.72 110 HIS A O 1
ATOM 897 N N . ALA A 1 111 ? -6.974 -16.928 3.013 1.00 35.31 111 ALA A N 1
ATOM 898 C CA . ALA A 1 111 ? -7.050 -17.837 4.161 1.00 35.31 111 ALA A CA 1
ATOM 899 C C . ALA A 1 111 ? -5.906 -17.605 5.183 1.00 35.31 111 ALA A C 1
ATOM 901 O O . ALA A 1 111 ? -4.771 -18.029 4.963 1.00 35.31 111 ALA A O 1
ATOM 902 N N . THR A 1 112 ? -6.197 -16.960 6.325 1.00 34.22 112 THR A N 1
ATOM 903 C CA . THR A 1 112 ? -5.239 -16.784 7.443 1.00 34.22 112 THR A CA 1
ATOM 904 C C . THR A 1 112 ? -5.862 -17.010 8.832 1.00 34.22 112 THR A C 1
ATOM 906 O O . THR A 1 112 ? -6.611 -16.165 9.319 1.00 34.22 112 THR A O 1
ATOM 909 N N . GLU A 1 113 ? -5.481 -18.122 9.471 1.00 30.20 113 GLU A N 1
ATOM 910 C CA . GLU A 1 113 ? -5.490 -18.481 10.914 1.00 30.20 113 GLU A CA 1
ATOM 911 C C . GLU A 1 113 ? -6.772 -18.334 11.789 1.00 30.20 113 GLU A C 1
ATOM 913 O O . GLU A 1 113 ? -7.007 -19.196 12.636 1.00 30.20 113 GLU A O 1
ATOM 918 N N . ASP A 1 114 ? -7.625 -17.311 11.651 1.00 33.91 114 ASP A N 1
ATOM 919 C CA . ASP A 1 114 ? -8.552 -16.900 12.740 1.00 33.91 114 ASP A CA 1
ATOM 920 C C . ASP A 1 114 ? -9.996 -17.472 12.672 1.00 33.91 114 ASP A C 1
ATOM 922 O O . ASP A 1 114 ? -10.926 -16.949 13.287 1.00 33.91 114 ASP A O 1
ATOM 926 N N . PHE A 1 115 ? -10.228 -18.570 11.935 1.00 32.38 115 PHE A N 1
ATOM 927 C CA . PHE A 1 115 ? -11.579 -19.145 11.727 1.00 32.38 115 PHE A CA 1
ATOM 928 C C . PHE A 1 115 ? -11.971 -20.322 12.645 1.00 32.38 115 PHE A C 1
ATOM 930 O O . PHE A 1 115 ? -13.094 -20.832 12.570 1.00 32.38 115 PHE A O 1
ATOM 937 N N . SER A 1 116 ? -11.099 -20.732 13.571 1.00 29.39 116 SER A N 1
ATOM 938 C CA . SER A 1 116 ? -11.248 -21.961 14.381 1.00 29.39 116 SER A CA 1
ATOM 939 C C . SER A 1 116 ? -12.450 -22.017 15.352 1.00 29.39 116 SER A C 1
ATOM 941 O O . SER A 1 116 ? -12.715 -23.068 15.941 1.00 29.39 116 SER A O 1
ATOM 943 N N . LEU A 1 117 ? -13.210 -20.925 15.528 1.00 30.27 117 LEU A N 1
ATOM 944 C CA . LEU A 1 117 ? -14.268 -20.805 16.547 1.00 30.27 117 LEU A CA 1
ATOM 945 C C . LEU A 1 117 ? -15.720 -20.823 16.025 1.00 30.27 117 LEU A C 1
ATOM 947 O O . LEU A 1 117 ? -16.645 -20.868 16.838 1.00 30.27 117 LEU A O 1
ATOM 951 N N . ALA A 1 118 ? -15.959 -20.832 14.709 1.00 30.02 118 ALA A N 1
ATOM 952 C CA . ALA A 1 118 ? -17.315 -20.703 14.147 1.00 30.02 118 ALA A CA 1
ATOM 953 C C . ALA A 1 118 ? -18.107 -22.027 13.996 1.00 30.02 118 ALA A C 1
ATOM 955 O O . ALA A 1 118 ? -19.334 -22.007 13.900 1.00 30.02 118 ALA A O 1
ATOM 956 N N . GLY A 1 119 ? -17.436 -23.185 13.974 1.00 32.38 119 GLY A N 1
ATOM 957 C CA . GLY A 1 119 ? -18.009 -24.431 13.430 1.00 32.38 119 GLY A CA 1
ATOM 958 C C . GLY A 1 119 ? -19.158 -25.104 14.205 1.00 32.38 119 GLY A C 1
ATOM 959 O O . GLY A 1 119 ? -19.864 -25.927 13.633 1.00 32.38 119 GLY A O 1
ATOM 960 N N . ASN A 1 120 ? -19.379 -24.781 15.485 1.00 28.66 120 ASN A N 1
ATOM 961 C CA . ASN A 1 120 ? -20.221 -25.583 16.397 1.00 28.66 120 ASN A CA 1
ATOM 962 C C . ASN A 1 120 ? -21.561 -24.920 16.805 1.00 28.66 120 ASN A C 1
ATOM 964 O O . ASN A 1 120 ? -21.972 -25.025 17.967 1.00 28.66 120 ASN A O 1
ATOM 968 N N . HIS A 1 121 ? -22.250 -24.210 15.896 1.00 32.22 121 HIS A N 1
ATOM 969 C CA . HIS A 1 121 ? -23.531 -23.564 16.251 1.00 32.22 121 HIS A CA 1
ATOM 970 C C . HIS A 1 121 ? -24.672 -23.541 15.216 1.00 32.22 121 HIS A C 1
ATOM 972 O O . HIS A 1 121 ? -25.712 -22.956 15.512 1.00 32.22 121 HIS A O 1
ATOM 978 N N . TYR A 1 122 ? -24.539 -24.185 14.048 1.00 35.34 122 TYR A N 1
ATOM 979 C CA . TYR A 1 122 ? -25.514 -24.021 12.950 1.00 35.34 122 TYR A CA 1
ATOM 980 C C . TYR A 1 122 ? -26.146 -25.303 12.370 1.00 35.34 122 TYR A C 1
ATOM 982 O O . TYR A 1 122 ? -26.879 -25.220 11.388 1.00 35.34 122 TYR A O 1
ATOM 990 N N . GLU A 1 123 ? -25.976 -26.474 12.998 1.00 33.69 123 GLU A N 1
ATOM 991 C CA . GLU A 1 123 ? -26.610 -27.725 12.526 1.00 33.69 123 GLU A CA 1
ATOM 992 C C . GLU A 1 123 ? -28.155 -27.680 12.510 1.00 33.69 123 GLU A C 1
ATOM 994 O O . GLU A 1 123 ? -28.789 -28.344 11.694 1.00 33.69 123 GLU A O 1
ATOM 999 N N . THR A 1 124 ? -28.791 -26.891 13.383 1.00 31.88 124 THR A N 1
ATOM 1000 C CA . THR A 1 124 ? -30.250 -26.926 13.616 1.00 31.88 124 THR A CA 1
ATOM 1001 C C . THR A 1 124 ? -31.091 -25.985 12.742 1.00 31.88 124 THR A C 1
ATOM 1003 O O . THR A 1 124 ? -32.311 -25.946 12.913 1.00 31.88 124 THR A O 1
ATOM 1006 N N . THR A 1 125 ? -30.491 -25.250 11.797 1.00 39.59 125 THR A N 1
ATOM 1007 C CA . THR A 1 125 ? -31.205 -24.229 10.990 1.00 39.59 125 THR A CA 1
ATOM 1008 C C . THR A 1 125 ? -31.203 -24.519 9.477 1.00 39.59 125 THR A C 1
ATOM 1010 O O . THR A 1 125 ? -31.823 -23.789 8.708 1.00 39.59 125 THR A O 1
ATOM 1013 N N . ILE A 1 126 ? -30.554 -25.598 9.024 1.00 39.00 126 ILE A N 1
ATOM 1014 C CA . ILE A 1 126 ? -30.298 -25.856 7.590 1.00 39.00 126 ILE A CA 1
ATOM 1015 C C . ILE A 1 126 ? -31.488 -26.529 6.865 1.00 39.00 126 ILE A C 1
ATOM 1017 O O . ILE A 1 126 ? -31.663 -26.337 5.662 1.00 39.00 126 ILE A O 1
ATOM 1021 N N . GLU A 1 127 ? -32.364 -27.254 7.573 1.00 36.16 127 GLU A N 1
ATOM 1022 C CA . GLU A 1 127 ? -33.439 -28.074 6.967 1.00 36.16 127 GLU A CA 1
ATOM 1023 C C . GLU A 1 127 ? -34.546 -27.294 6.218 1.00 36.16 127 GLU A C 1
ATOM 1025 O O . GLU A 1 127 ? -35.356 -27.910 5.527 1.00 36.16 127 GLU A O 1
ATOM 1030 N N . ASN A 1 128 ? -34.607 -25.961 6.329 1.00 35.50 128 ASN A N 1
ATOM 1031 C CA . ASN A 1 128 ? -35.652 -25.136 5.696 1.00 35.50 128 ASN A CA 1
ATOM 1032 C C . ASN A 1 128 ? -35.189 -24.361 4.445 1.00 35.50 128 ASN A C 1
ATOM 1034 O O . ASN A 1 128 ? -35.997 -23.654 3.839 1.00 35.50 128 ASN A O 1
ATOM 1038 N N . LEU A 1 129 ? -33.916 -24.468 4.051 1.00 35.69 129 LEU A N 1
ATOM 1039 C CA . LEU A 1 129 ? -33.371 -23.746 2.895 1.00 35.69 129 LEU A CA 1
ATOM 1040 C C . LEU A 1 129 ? -33.640 -24.475 1.557 1.00 35.69 129 LEU A C 1
ATOM 1042 O O . LEU A 1 129 ? -33.789 -25.700 1.533 1.00 35.69 129 LEU A O 1
ATOM 1046 N N . PRO A 1 130 ? -33.689 -23.754 0.415 1.00 39.91 130 PRO A N 1
ATOM 1047 C CA . PRO A 1 130 ? -33.840 -24.370 -0.902 1.00 39.91 130 PRO A CA 1
ATOM 1048 C C . PRO A 1 130 ? -32.695 -25.338 -1.226 1.00 39.91 130 PRO A C 1
ATOM 1050 O O . PRO A 1 130 ? -31.535 -25.036 -0.971 1.00 39.91 130 PRO A O 1
ATOM 1053 N N . GLU A 1 131 ? -33.009 -26.458 -1.883 1.00 39.97 131 GLU A N 1
ATOM 1054 C CA . GLU A 1 131 ? -32.093 -27.586 -2.142 1.00 39.97 131 GLU A CA 1
ATOM 1055 C C . GLU A 1 131 ? -30.724 -27.178 -2.731 1.00 39.97 131 GLU A C 1
ATOM 1057 O O . GLU A 1 131 ? -29.688 -27.682 -2.301 1.00 39.97 131 GLU A O 1
ATOM 1062 N N . LYS A 1 132 ? -30.688 -26.203 -3.653 1.00 39.66 132 LYS A N 1
ATOM 1063 C CA . LYS A 1 132 ? -29.430 -25.648 -4.191 1.00 39.66 132 LYS A CA 1
ATOM 1064 C C . LYS A 1 132 ? -28.633 -24.821 -3.180 1.00 39.66 132 LYS A C 1
ATOM 1066 O O . LYS A 1 132 ? -27.408 -24.875 -3.202 1.00 39.66 132 LYS A O 1
ATOM 1071 N N . THR A 1 133 ? -29.303 -24.056 -2.324 1.00 39.91 133 THR A N 1
ATOM 1072 C CA . THR A 1 133 ? -28.670 -23.214 -1.300 1.00 39.91 133 THR A CA 1
ATOM 1073 C C . THR A 1 133 ? -28.105 -24.084 -0.181 1.00 39.91 133 THR A C 1
ATOM 1075 O O . THR A 1 133 ? -26.950 -23.911 0.197 1.00 39.91 133 THR A O 1
ATOM 1078 N N . SER A 1 134 ? -28.860 -25.094 0.263 1.00 40.50 134 SER A N 1
ATOM 1079 C CA . SER A 1 134 ? -28.363 -26.119 1.187 1.00 40.50 134 SER A CA 1
ATOM 1080 C C . SER A 1 134 ? -27.195 -26.891 0.577 1.00 40.50 134 SER A C 1
ATOM 1082 O O . SER A 1 134 ? -26.180 -27.058 1.238 1.00 40.50 134 SER A O 1
ATOM 1084 N N . SER A 1 135 ? -27.270 -27.287 -0.700 1.00 42.38 135 SER A N 1
ATOM 1085 C CA . SER A 1 135 ? -26.151 -27.940 -1.396 1.00 42.38 135 SER A CA 1
ATOM 1086 C C . SER A 1 135 ? -24.905 -27.054 -1.512 1.00 42.38 135 SER A C 1
ATOM 1088 O O . SER A 1 135 ? -23.803 -27.589 -1.468 1.00 42.38 135 SER A O 1
ATOM 1090 N N . PHE A 1 136 ? -25.050 -25.733 -1.658 1.00 43.09 136 PHE A N 1
ATOM 1091 C CA . PHE A 1 136 ? -23.916 -24.804 -1.686 1.00 43.09 136 PHE A CA 1
ATOM 1092 C C . PHE A 1 136 ? -23.281 -24.649 -0.298 1.00 43.09 136 PHE A C 1
ATOM 1094 O O . PHE A 1 136 ? -22.070 -24.787 -0.168 1.00 43.09 136 PHE A O 1
ATOM 1101 N N . ILE A 1 137 ? -24.093 -24.445 0.745 1.00 42.84 137 ILE A N 1
ATOM 1102 C CA . ILE A 1 137 ? -23.618 -24.298 2.131 1.00 42.84 137 ILE A CA 1
ATOM 1103 C C . ILE A 1 137 ? -23.004 -25.603 2.653 1.00 42.84 137 ILE A C 1
ATOM 1105 O O . ILE A 1 137 ? -21.944 -25.560 3.267 1.00 42.84 137 ILE A O 1
ATOM 1109 N N . ILE A 1 138 ? -23.606 -26.763 2.363 1.00 46.44 138 ILE A N 1
ATOM 1110 C CA . ILE A 1 138 ? -23.024 -28.074 2.691 1.00 46.44 138 ILE A CA 1
ATOM 1111 C C . ILE A 1 138 ? -21.663 -28.222 2.016 1.00 46.44 138 ILE A C 1
ATOM 1113 O O . ILE A 1 138 ? -20.711 -28.585 2.691 1.00 46.44 138 ILE A O 1
ATOM 1117 N N . LYS A 1 139 ? -21.530 -27.859 0.734 1.00 44.75 139 LYS A N 1
ATOM 1118 C CA . LYS A 1 139 ? -20.248 -27.966 0.031 1.00 44.75 139 LYS A CA 1
ATOM 1119 C C . LYS A 1 139 ? -19.188 -26.987 0.555 1.00 44.75 139 LYS A C 1
ATOM 1121 O O . LYS A 1 139 ? -18.012 -27.327 0.586 1.00 44.75 139 LYS A O 1
ATOM 1126 N N . LEU A 1 140 ? -19.600 -25.800 1.005 1.00 42.62 140 LEU A N 1
ATOM 1127 C CA . LEU A 1 140 ? -18.722 -24.845 1.688 1.00 42.62 140 LEU A CA 1
ATOM 1128 C C . LEU A 1 140 ? -18.224 -25.417 3.028 1.00 42.62 140 LEU A C 1
ATOM 1130 O O . LEU A 1 140 ? -17.041 -25.330 3.338 1.00 42.62 140 LEU A O 1
ATOM 1134 N N . ILE A 1 141 ? -19.116 -26.057 3.791 1.00 43.53 141 ILE A N 1
ATOM 1135 C CA . ILE A 1 141 ? -18.788 -26.756 5.041 1.00 43.53 141 ILE A CA 1
ATOM 1136 C C . ILE A 1 141 ? -17.898 -27.980 4.776 1.00 43.53 141 ILE A C 1
ATOM 1138 O O . ILE A 1 141 ? -16.980 -28.216 5.550 1.00 43.53 141 ILE A O 1
ATOM 1142 N N . GLU A 1 142 ? -18.122 -28.736 3.698 1.00 44.53 142 GLU A N 1
ATOM 1143 C CA . GLU A 1 142 ? -17.270 -29.866 3.300 1.00 44.53 142 GLU A CA 1
ATOM 1144 C C . GLU A 1 142 ? -15.839 -29.403 2.999 1.00 44.53 142 GLU A C 1
ATOM 1146 O O . GLU A 1 142 ? -14.913 -29.976 3.562 1.00 44.53 142 GLU A O 1
ATOM 1151 N N . ILE A 1 143 ? -15.658 -28.329 2.217 1.00 45.03 143 ILE A N 1
ATOM 1152 C CA . ILE A 1 143 ? -14.338 -27.740 1.909 1.00 45.03 143 ILE A CA 1
ATOM 1153 C C . ILE A 1 143 ? -13.627 -27.291 3.197 1.00 45.03 143 ILE A C 1
ATOM 1155 O O . ILE A 1 143 ? -12.528 -27.760 3.490 1.00 45.03 143 ILE A O 1
ATOM 1159 N N . LEU A 1 144 ? -14.298 -26.489 4.031 1.00 38.16 144 LEU A N 1
ATOM 1160 C CA . LEU A 1 144 ? -13.756 -26.017 5.315 1.00 38.16 144 LEU A CA 1
ATOM 1161 C C . LEU A 1 144 ? -13.488 -27.168 6.312 1.00 38.16 144 LEU A C 1
ATOM 1163 O O . LEU A 1 144 ? -12.681 -27.028 7.230 1.00 38.16 144 LEU A O 1
ATOM 1167 N N . GLN A 1 145 ? -14.142 -28.323 6.144 1.00 39.47 145 GLN A N 1
ATOM 1168 C CA . GLN A 1 145 ? -13.881 -29.549 6.905 1.00 39.47 145 GLN A CA 1
ATOM 1169 C C . GLN A 1 145 ? -12.859 -30.488 6.247 1.00 39.47 145 GLN A C 1
ATOM 1171 O O . GLN A 1 145 ? -12.520 -31.501 6.863 1.00 39.47 145 GLN A O 1
ATOM 1176 N N . GLU A 1 146 ? -12.390 -30.240 5.027 1.00 40.12 146 GLU A N 1
ATOM 1177 C CA . GLU A 1 146 ? -11.245 -30.946 4.437 1.00 40.12 146 GLU A CA 1
ATOM 1178 C C . GLU A 1 146 ? -9.941 -30.207 4.758 1.00 40.12 146 GLU A C 1
ATOM 1180 O O . GLU A 1 146 ? -9.021 -30.843 5.269 1.00 40.12 146 GLU A O 1
ATOM 1185 N N . GLU A 1 147 ? -9.903 -28.876 4.662 1.00 36.94 147 GLU A N 1
ATOM 1186 C CA . GLU A 1 147 ? -8.750 -28.069 5.109 1.00 36.94 147 GLU A CA 1
ATOM 1187 C C . GLU A 1 147 ? -8.457 -28.279 6.609 1.00 36.94 147 GLU A C 1
ATOM 1189 O O . GLU A 1 147 ? -7.335 -28.608 6.997 1.00 36.94 147 GLU A O 1
ATOM 1194 N N . ALA A 1 148 ? -9.495 -28.262 7.458 1.00 33.72 148 ALA A N 1
ATOM 1195 C CA . ALA A 1 148 ? -9.376 -28.571 8.889 1.00 33.72 148 ALA A CA 1
ATOM 1196 C C . ALA A 1 148 ? -9.028 -30.049 9.206 1.00 33.72 148 ALA A C 1
ATOM 1198 O O . ALA A 1 148 ? -8.804 -30.398 10.371 1.00 33.72 148 ALA A O 1
ATOM 1199 N N . LYS A 1 149 ? -8.990 -30.941 8.203 1.00 35.25 149 LYS A N 1
ATOM 1200 C CA . LYS A 1 149 ? -8.395 -32.287 8.322 1.00 35.25 149 LYS A CA 1
ATOM 1201 C C . LYS A 1 149 ? -6.945 -32.306 7.847 1.00 35.25 149 LYS A C 1
ATOM 1203 O O . LYS A 1 149 ? -6.168 -33.068 8.415 1.00 35.25 149 LYS A O 1
ATOM 1208 N N . GLU A 1 150 ? -6.562 -31.494 6.865 1.00 37.22 150 GLU A N 1
ATOM 1209 C CA . GLU A 1 150 ? -5.170 -31.416 6.410 1.00 37.22 150 GLU A CA 1
ATOM 1210 C C . GLU A 1 150 ? -4.260 -30.765 7.459 1.00 37.22 150 GLU A C 1
ATOM 1212 O O . GLU A 1 150 ? -3.244 -31.369 7.796 1.00 37.22 150 GLU A O 1
ATOM 1217 N N . GLU A 1 151 ? -4.655 -29.661 8.107 1.00 33.53 151 GLU A N 1
ATOM 1218 C CA . GLU A 1 151 ? -3.892 -29.114 9.252 1.00 33.53 151 GLU A CA 1
ATOM 1219 C C . GLU A 1 151 ? -3.745 -30.132 10.395 1.00 33.53 151 GLU A C 1
ATOM 1221 O O . GLU A 1 151 ? -2.702 -30.233 11.046 1.00 33.53 151 GLU A O 1
ATOM 1226 N N . LYS A 1 152 ? -4.782 -30.946 10.622 1.00 32.12 152 LYS A N 1
ATOM 1227 C CA . LYS A 1 152 ? -4.768 -31.963 11.675 1.00 32.12 152 LYS A CA 1
ATOM 1228 C C . LYS A 1 152 ? -3.891 -33.168 11.322 1.00 32.12 152 LYS A C 1
ATOM 1230 O O . LYS A 1 152 ? -3.193 -33.677 12.196 1.00 32.12 152 LYS A O 1
ATOM 1235 N N . ASN A 1 153 ? -3.875 -33.572 10.050 1.00 31.23 153 ASN A N 1
ATOM 1236 C CA . ASN A 1 153 ? -2.917 -34.542 9.524 1.00 31.23 153 ASN A CA 1
ATOM 1237 C C . ASN A 1 153 ? -1.484 -34.002 9.605 1.00 31.23 153 ASN A C 1
ATOM 1239 O O . ASN A 1 153 ? -0.591 -34.764 9.947 1.00 31.23 153 ASN A O 1
ATOM 1243 N N . ILE A 1 154 ? -1.248 -32.712 9.341 1.00 33.31 154 ILE A N 1
ATOM 1244 C CA . ILE A 1 154 ? 0.083 -32.097 9.479 1.00 33.31 154 ILE A CA 1
ATOM 1245 C C . ILE A 1 154 ? 0.567 -32.197 10.933 1.00 33.31 154 ILE A C 1
ATOM 1247 O O . ILE A 1 154 ? 1.692 -32.636 11.158 1.00 33.31 154 ILE A O 1
ATOM 1251 N N . PHE A 1 155 ? -0.288 -31.922 11.923 1.00 28.88 155 PHE A N 1
ATOM 1252 C CA . PHE A 1 155 ? 0.085 -32.045 13.340 1.00 28.88 155 PHE A CA 1
ATOM 1253 C C . PHE A 1 155 ? 0.338 -33.502 13.795 1.00 28.88 155 PHE A C 1
ATOM 1255 O O . PHE A 1 155 ? 1.247 -33.755 14.590 1.00 28.88 155 PHE A O 1
ATOM 1262 N N . GLU A 1 156 ? -0.415 -34.485 13.279 1.00 31.48 156 GLU A N 1
ATOM 1263 C CA . GLU A 1 156 ? -0.122 -35.915 13.512 1.00 31.48 156 GLU A CA 1
ATOM 1264 C C . GLU A 1 156 ? 1.133 -36.388 12.747 1.00 31.48 156 GLU A C 1
ATOM 1266 O O . GLU A 1 156 ? 1.890 -37.212 13.256 1.00 31.48 156 GLU A O 1
ATOM 1271 N N . ILE A 1 157 ? 1.433 -35.833 11.569 1.00 32.75 157 ILE A N 1
ATOM 1272 C CA . ILE A 1 157 ? 2.645 -36.151 10.796 1.00 32.75 157 ILE A CA 1
ATOM 1273 C C . ILE A 1 157 ? 3.900 -35.552 11.449 1.00 32.75 157 ILE A C 1
ATOM 1275 O O . ILE A 1 157 ? 4.911 -36.246 11.545 1.00 32.75 157 ILE A O 1
ATOM 1279 N N . GLU A 1 158 ? 3.854 -34.321 11.964 1.00 32.91 158 GLU A N 1
ATOM 1280 C CA . GLU A 1 158 ? 4.986 -33.722 12.693 1.00 32.91 158 GLU A CA 1
ATOM 1281 C C . GLU A 1 158 ? 5.266 -34.409 14.040 1.00 32.91 158 GLU A C 1
ATOM 1283 O O . GLU A 1 158 ? 6.404 -34.378 14.509 1.00 32.91 158 GLU A O 1
ATOM 1288 N N . THR A 1 159 ? 4.286 -35.102 14.635 1.00 32.06 159 THR A N 1
ATOM 1289 C CA . THR A 1 159 ? 4.541 -35.989 15.785 1.00 32.06 159 THR A CA 1
ATOM 1290 C C . THR A 1 159 ? 5.032 -37.381 15.372 1.00 32.06 159 THR A C 1
ATOM 1292 O O . THR A 1 159 ? 5.927 -37.913 16.026 1.00 32.06 159 THR A O 1
ATOM 1295 N N . LEU A 1 160 ? 4.551 -37.951 14.262 1.00 29.58 160 LEU A N 1
ATOM 1296 C CA . LEU A 1 160 ? 5.009 -39.260 13.763 1.00 29.58 160 LEU A CA 1
ATOM 1297 C C . LEU A 1 160 ? 6.426 -39.242 13.162 1.00 29.58 160 LEU A C 1
ATOM 1299 O O . LEU A 1 160 ? 7.128 -40.248 13.244 1.00 29.58 160 LEU A O 1
ATOM 1303 N N . ILE A 1 161 ? 6.884 -38.116 12.605 1.00 31.03 161 ILE A N 1
ATOM 1304 C CA . ILE A 1 161 ? 8.251 -37.963 12.062 1.00 31.03 161 ILE A CA 1
ATOM 1305 C C . ILE A 1 161 ? 9.331 -37.995 13.165 1.00 31.03 161 ILE A C 1
ATOM 1307 O O . ILE A 1 161 ? 10.498 -38.246 12.873 1.00 31.03 161 ILE A O 1
ATOM 1311 N N . ILE A 1 162 ? 8.960 -37.805 14.436 1.00 31.09 162 ILE A N 1
ATOM 1312 C CA . ILE A 1 162 ? 9.889 -37.864 15.578 1.00 31.09 162 ILE A CA 1
ATOM 1313 C C . ILE A 1 162 ? 10.095 -39.308 16.088 1.00 31.09 162 ILE A C 1
ATOM 1315 O O . ILE A 1 162 ? 11.107 -39.584 16.728 1.00 31.09 162 ILE A O 1
ATOM 1319 N N . GLU A 1 163 ? 9.203 -40.255 15.770 1.00 29.03 163 GLU A N 1
ATOM 1320 C CA . GLU A 1 163 ? 9.251 -41.639 16.285 1.00 29.03 163 GLU A CA 1
ATOM 1321 C C . GLU A 1 163 ? 9.804 -42.683 15.282 1.00 29.03 163 GLU A C 1
ATOM 1323 O O . GLU A 1 163 ? 9.665 -43.884 15.517 1.00 29.03 163 GLU A O 1
ATOM 1328 N N . SER A 1 164 ? 10.439 -42.276 14.167 1.00 28.27 164 SER A N 1
ATOM 1329 C CA . SER A 1 164 ? 10.850 -43.209 13.092 1.00 28.27 164 SER A CA 1
ATOM 1330 C C . SER A 1 164 ? 12.326 -43.191 12.646 1.00 28.27 164 SER A C 1
ATOM 1332 O O . SER A 1 164 ? 12.618 -43.733 11.581 1.00 28.27 164 SER A O 1
ATOM 1334 N N . GLU A 1 165 ? 13.261 -42.611 13.411 1.00 28.39 165 GLU A N 1
ATOM 1335 C CA . GLU A 1 165 ? 14.717 -42.664 13.115 1.00 28.39 165 GLU A CA 1
ATOM 1336 C C . GLU A 1 165 ? 15.591 -43.242 14.259 1.00 28.39 165 GLU A C 1
ATOM 1338 O O . GLU A 1 165 ? 16.771 -42.921 14.369 1.00 28.39 165 GLU A O 1
ATOM 1343 N N . GLU A 1 166 ? 15.067 -44.173 15.070 1.00 27.03 166 GLU A N 1
ATOM 1344 C CA . GLU A 1 166 ? 15.899 -45.034 15.937 1.00 27.03 166 GLU A CA 1
ATOM 1345 C C . GLU A 1 166 ? 15.552 -46.529 15.797 1.00 27.03 166 GLU A C 1
ATOM 1347 O O . GLU A 1 166 ? 14.555 -46.990 16.353 1.00 27.03 166 GLU A O 1
ATOM 1352 N N . SER A 1 167 ? 16.392 -47.307 15.089 1.00 24.05 167 SER A N 1
ATOM 1353 C CA . SER A 1 167 ? 16.942 -48.615 15.539 1.00 24.05 167 SER A CA 1
ATOM 1354 C C . SER A 1 167 ? 17.673 -49.420 14.433 1.00 24.05 167 SER A C 1
ATOM 1356 O O . SER A 1 167 ? 17.399 -49.262 13.249 1.00 24.05 167 SER A O 1
ATOM 1358 N N . GLU A 1 168 ? 18.583 -50.302 14.883 1.00 25.58 168 GLU A N 1
ATOM 1359 C CA . GLU A 1 168 ? 19.261 -51.429 14.189 1.00 25.58 168 GLU A CA 1
ATOM 1360 C C . GLU A 1 168 ? 20.269 -51.167 13.025 1.00 25.58 168 GLU A C 1
ATOM 1362 O O . GLU A 1 168 ? 20.042 -50.342 12.148 1.00 25.58 168 GLU A O 1
ATOM 1367 N N . GLN A 1 169 ? 21.367 -51.936 12.862 1.00 26.39 169 GLN A N 1
ATOM 1368 C CA . GLN A 1 169 ? 22.430 -52.296 13.832 1.00 26.39 169 GLN A CA 1
ATOM 1369 C C . GLN A 1 169 ? 23.728 -52.818 13.136 1.00 26.39 169 GLN A C 1
ATOM 1371 O O . GLN A 1 169 ? 23.658 -53.646 12.237 1.00 26.39 169 GLN A O 1
ATOM 1376 N N . GLU A 1 170 ? 24.891 -52.392 13.657 1.00 25.30 170 GLU A N 1
ATOM 1377 C CA . GLU A 1 170 ? 26.126 -53.178 13.945 1.00 25.30 170 GLU A CA 1
ATOM 1378 C C . GLU A 1 170 ? 27.048 -53.886 12.901 1.00 25.30 170 GLU A C 1
ATOM 1380 O O . GLU A 1 170 ? 26.667 -54.291 11.808 1.00 25.30 170 GLU A O 1
ATOM 1385 N N . THR A 1 171 ? 28.290 -54.126 13.377 1.00 23.47 171 THR A N 1
ATOM 1386 C CA . THR A 1 171 ? 29.413 -54.983 12.889 1.00 23.47 171 THR A CA 1
ATOM 1387 C C . THR A 1 171 ? 30.234 -54.596 11.634 1.00 23.47 171 THR A C 1
ATOM 1389 O O . THR A 1 171 ? 29.681 -54.151 10.637 1.00 23.47 171 THR A O 1
ATOM 1392 N N . GLU A 1 172 ? 31.563 -54.828 11.559 1.00 25.86 172 GLU A N 1
ATOM 1393 C CA . GLU A 1 172 ? 32.651 -54.780 12.578 1.00 25.86 172 GLU A CA 1
ATOM 1394 C C . GLU A 1 172 ? 34.066 -54.794 11.906 1.00 25.86 172 GLU A C 1
ATOM 1396 O O . GLU A 1 172 ? 34.160 -54.724 10.682 1.00 25.86 172 GLU A O 1
ATOM 1401 N N . GLU A 1 173 ? 35.132 -54.947 12.718 1.00 24.66 173 GLU A N 1
ATOM 1402 C CA . GLU A 1 173 ? 36.536 -55.322 12.399 1.00 24.66 173 GLU A CA 1
ATOM 1403 C C . GLU A 1 173 ? 37.532 -54.263 11.839 1.00 24.66 173 GLU A C 1
ATOM 1405 O O . GLU A 1 173 ? 37.225 -53.526 10.907 1.00 24.66 173 GLU A O 1
ATOM 1410 N N . ASN A 1 174 ? 38.807 -54.191 12.288 1.00 24.67 174 ASN A N 1
ATOM 1411 C CA . ASN A 1 174 ? 39.446 -54.633 13.556 1.00 24.67 174 ASN A CA 1
ATOM 1412 C C . ASN A 1 174 ? 40.884 -54.040 13.718 1.00 24.67 174 ASN A C 1
ATOM 1414 O O . ASN A 1 174 ? 41.436 -53.563 12.729 1.00 24.67 174 ASN A O 1
ATOM 1418 N N . ILE A 1 175 ? 41.518 -54.232 14.900 1.00 26.42 175 ILE A N 1
ATOM 1419 C CA . ILE A 1 175 ? 42.995 -54.298 15.154 1.00 26.42 175 ILE A CA 1
ATOM 1420 C C . ILE A 1 175 ? 43.770 -52.953 15.005 1.00 26.42 175 ILE A C 1
ATOM 1422 O O . ILE A 1 175 ? 43.582 -52.233 14.034 1.00 26.42 175 ILE A O 1
ATOM 1426 N N . GLN A 1 176 ? 44.668 -52.479 15.894 1.00 25.05 176 GLN A N 1
ATOM 1427 C CA . GLN A 1 176 ? 45.483 -52.987 17.039 1.00 25.05 176 GLN A CA 1
ATOM 1428 C C . GLN A 1 176 ? 45.899 -51.740 17.914 1.00 25.05 176 GLN A C 1
ATOM 1430 O O . GLN A 1 176 ? 45.671 -50.623 17.455 1.00 25.05 176 GLN A O 1
ATOM 1435 N N . GLU A 1 177 ? 46.515 -51.728 19.116 1.00 26.52 177 GLU A N 1
ATOM 1436 C CA . GLU A 1 177 ? 47.065 -52.720 20.073 1.00 26.52 177 GLU A CA 1
ATOM 1437 C C . GLU A 1 177 ? 47.235 -52.084 21.498 1.00 26.52 177 GLU A C 1
ATOM 1439 O O . GLU A 1 177 ? 47.608 -50.919 21.576 1.00 26.52 177 GLU A O 1
ATOM 1444 N N . GLU A 1 178 ? 47.016 -52.859 22.581 1.00 26.62 178 GLU A N 1
ATOM 1445 C CA . GLU A 1 178 ? 47.612 -52.815 23.959 1.00 26.62 178 GLU A CA 1
ATOM 1446 C C . GLU A 1 178 ? 47.727 -51.529 24.852 1.00 26.62 178 GLU A C 1
ATOM 1448 O O . GLU A 1 178 ? 47.851 -50.406 24.381 1.00 26.62 178 GLU A O 1
ATOM 1453 N N . SER A 1 179 ? 47.765 -51.610 26.204 1.00 27.05 179 SER A N 1
ATOM 1454 C CA . SER A 1 179 ? 47.654 -52.768 27.132 1.00 27.05 179 SER A CA 1
ATOM 1455 C C . SER A 1 179 ? 47.085 -52.457 28.543 1.00 27.05 179 SER A C 1
ATOM 1457 O O . SER A 1 179 ? 47.351 -51.431 29.162 1.00 27.05 179 SER A O 1
ATOM 1459 N N . ASN A 1 180 ? 46.335 -53.450 29.035 1.00 26.12 180 ASN A N 1
ATOM 1460 C CA . ASN A 1 180 ? 45.947 -53.879 30.395 1.00 26.12 180 ASN A CA 1
ATOM 1461 C C . ASN A 1 180 ? 46.654 -53.295 31.649 1.00 26.12 180 ASN A C 1
ATOM 1463 O O . ASN A 1 180 ? 47.878 -53.327 31.736 1.00 26.12 180 ASN A O 1
ATOM 1467 N N . GLN A 1 181 ? 45.882 -53.080 32.733 1.00 24.67 181 GLN A N 1
ATOM 1468 C CA . GLN A 1 181 ? 45.785 -54.101 33.807 1.00 24.67 181 GLN A CA 1
ATOM 1469 C C . GLN A 1 181 ? 44.611 -53.908 34.799 1.00 24.67 181 GLN A C 1
ATOM 1471 O O . GLN A 1 181 ? 44.494 -52.880 35.461 1.00 24.67 181 GLN A O 1
ATOM 1476 N N . GLU A 1 182 ? 43.798 -54.961 34.940 1.00 24.27 182 GLU A N 1
ATOM 1477 C CA . GLU A 1 182 ? 42.955 -55.278 36.112 1.00 24.27 182 GLU A CA 1
ATOM 1478 C C . GLU A 1 182 ? 43.740 -56.257 37.048 1.00 24.27 182 GLU A C 1
ATOM 1480 O O . GLU A 1 182 ? 44.891 -56.571 36.738 1.00 24.27 182 GLU A O 1
ATOM 1485 N N . VAL A 1 183 ? 43.275 -56.798 38.191 1.00 29.77 183 VAL A N 1
ATOM 1486 C CA . VAL A 1 183 ? 41.932 -56.908 38.812 1.00 29.77 183 VAL A CA 1
ATOM 1487 C C . VAL A 1 183 ? 42.054 -57.153 40.345 1.00 29.77 183 VAL A C 1
ATOM 1489 O O . VAL A 1 183 ? 43.156 -57.407 40.815 1.00 29.77 183 VAL A O 1
ATOM 1492 N N . GLU A 1 184 ? 40.930 -57.048 41.076 1.00 28.20 184 GLU A N 1
ATOM 1493 C CA . GLU A 1 184 ? 40.548 -57.572 42.425 1.00 28.20 184 GLU A CA 1
ATOM 1494 C C . GLU A 1 184 ? 41.561 -57.934 43.547 1.00 28.20 184 GLU A C 1
ATOM 1496 O O . GLU A 1 184 ? 42.632 -58.492 43.343 1.00 28.20 184 GLU A O 1
ATOM 1501 N N . ASP A 1 185 ? 41.074 -57.817 44.793 1.00 22.67 185 ASP A N 1
ATOM 1502 C CA . ASP A 1 185 ? 41.276 -58.855 45.822 1.00 22.67 185 ASP A CA 1
ATOM 1503 C C . ASP A 1 185 ? 39.963 -59.066 46.613 1.00 22.67 185 ASP A C 1
ATOM 1505 O O . ASP A 1 185 ? 39.096 -58.184 46.634 1.00 22.67 185 ASP A O 1
ATOM 1509 N N . THR A 1 186 ? 39.776 -60.235 47.237 1.00 25.77 186 THR A N 1
ATOM 1510 C CA . THR A 1 186 ? 38.498 -60.676 47.829 1.00 25.77 186 THR A CA 1
ATOM 1511 C C . THR A 1 186 ? 38.598 -61.120 49.294 1.00 25.77 186 THR A C 1
ATOM 1513 O O . THR A 1 186 ? 39.625 -61.561 49.792 1.00 25.77 186 THR A O 1
ATOM 1516 N N . THR A 1 187 ? 37.466 -60.987 49.990 1.00 28.19 187 THR A N 1
ATOM 1517 C CA . THR A 1 187 ? 37.119 -61.499 51.332 1.00 28.19 187 THR A CA 1
ATOM 1518 C C . THR A 1 187 ? 38.054 -62.531 51.995 1.00 28.19 187 THR A C 1
ATOM 1520 O O . THR A 1 187 ? 38.113 -63.674 51.535 1.00 28.19 187 THR A O 1
ATOM 1523 N N . ASN A 1 188 ? 38.538 -62.237 53.216 1.00 24.84 188 ASN A N 1
ATOM 1524 C CA . ASN A 1 188 ? 38.078 -62.976 54.411 1.00 24.84 188 ASN A CA 1
ATOM 1525 C C . ASN A 1 188 ? 38.463 -62.357 55.777 1.00 24.84 188 ASN A C 1
ATOM 1527 O O . ASN A 1 188 ? 39.023 -61.267 55.858 1.00 24.84 188 ASN A O 1
ATOM 1531 N N . GLU A 1 189 ? 38.043 -63.033 56.850 1.00 29.36 189 GLU A N 1
ATOM 1532 C CA . GLU A 1 189 ? 37.964 -62.547 58.233 1.00 29.36 189 GLU A CA 1
ATOM 1533 C C . GLU A 1 189 ? 39.234 -62.714 59.114 1.00 29.36 189 GLU A C 1
ATOM 1535 O O . GLU A 1 189 ? 40.099 -63.546 58.860 1.00 29.36 189 GLU A O 1
ATOM 1540 N N . ASN A 1 190 ? 39.167 -62.051 60.281 1.00 27.05 190 ASN A N 1
ATOM 1541 C CA . ASN A 1 190 ? 39.631 -62.487 61.615 1.00 27.05 190 ASN A CA 1
ATOM 1542 C C . ASN A 1 190 ? 41.044 -62.162 62.177 1.00 27.05 190 ASN A C 1
ATOM 1544 O O . ASN A 1 190 ? 42.096 -62.453 61.625 1.00 27.05 190 ASN A O 1
ATOM 1548 N N . SER A 1 191 ? 40.986 -61.690 63.437 1.00 29.20 191 SER A N 1
ATOM 1549 C CA . SER A 1 191 ? 41.954 -61.813 64.550 1.00 29.20 191 SER A CA 1
ATOM 1550 C C . SER A 1 191 ? 43.391 -61.254 64.453 1.00 29.20 191 SER A C 1
ATOM 1552 O O . SER A 1 191 ? 44.311 -61.902 63.975 1.00 29.20 191 SER A O 1
ATOM 1554 N N . GLN A 1 192 ? 43.579 -60.106 65.122 1.00 35.69 192 GLN A N 1
ATOM 1555 C CA . GLN A 1 192 ? 44.628 -59.801 66.122 1.00 35.69 192 GLN A CA 1
ATOM 1556 C C . GLN A 1 192 ? 45.929 -60.649 66.150 1.00 35.69 192 GLN A C 1
ATOM 1558 O O . GLN A 1 192 ? 45.890 -61.804 66.566 1.00 35.69 192 GLN A O 1
ATOM 1563 N N . GLN A 1 193 ? 47.099 -59.993 66.055 1.00 30.52 193 GLN A N 1
ATOM 1564 C CA . GLN A 1 193 ? 47.917 -59.687 67.252 1.00 30.52 193 GLN A CA 1
ATOM 1565 C C . GLN A 1 193 ? 49.070 -58.687 66.998 1.00 30.52 193 GLN A C 1
ATOM 1567 O O . GLN A 1 193 ? 49.368 -58.318 65.867 1.00 30.52 193 GLN A O 1
ATOM 1572 N N . ASN A 1 194 ? 49.658 -58.194 68.096 1.00 35.50 194 ASN A N 1
ATOM 1573 C CA . ASN A 1 194 ? 50.618 -57.083 68.159 1.00 35.50 194 ASN A CA 1
ATOM 1574 C C . ASN A 1 194 ? 52.007 -57.386 67.570 1.00 35.50 194 ASN A C 1
ATOM 1576 O O . ASN A 1 194 ? 52.510 -58.493 67.727 1.00 35.50 194 ASN A O 1
ATOM 1580 N N . ILE A 1 195 ? 52.713 -56.325 67.160 1.00 32.38 195 ILE A N 1
ATOM 1581 C CA . ILE A 1 195 ? 54.056 -55.977 67.673 1.00 32.38 195 ILE A CA 1
ATOM 1582 C C . ILE A 1 195 ? 54.231 -54.447 67.587 1.00 32.38 195 ILE A C 1
ATOM 1584 O O . ILE A 1 195 ? 53.649 -53.802 66.720 1.00 32.38 195 ILE A O 1
ATOM 1588 N N . ALA A 1 196 ? 54.970 -53.855 68.530 1.00 39.50 196 ALA A N 1
ATOM 1589 C CA . ALA A 1 196 ? 55.098 -52.402 68.672 1.00 39.50 196 ALA A CA 1
ATOM 1590 C C . ALA A 1 196 ? 56.364 -51.831 68.008 1.00 39.50 196 ALA A C 1
ATOM 1592 O O . ALA A 1 196 ? 57.386 -52.508 67.900 1.00 39.50 196 ALA A O 1
ATOM 1593 N N . SER A 1 197 ? 56.327 -50.545 67.653 1.00 30.41 197 SER A N 1
ATOM 1594 C CA . SER A 1 197 ? 57.511 -49.693 67.468 1.00 30.41 197 SER A CA 1
ATOM 1595 C C . SER A 1 197 ? 57.138 -48.223 67.672 1.00 30.41 197 SER A C 1
ATOM 1597 O O . SER A 1 197 ? 56.032 -47.809 67.336 1.00 30.41 197 SER A O 1
ATOM 1599 N N . ASN A 1 198 ? 58.052 -47.445 68.257 1.00 38.19 198 ASN A N 1
ATOM 1600 C CA . ASN A 1 198 ? 57.846 -46.019 68.519 1.00 38.19 198 ASN A CA 1
ATOM 1601 C C . ASN A 1 198 ? 57.859 -45.197 67.225 1.00 38.19 198 ASN A C 1
ATOM 1603 O O . ASN A 1 198 ? 58.742 -45.380 66.393 1.00 38.19 198 ASN A O 1
ATOM 1607 N N . ASN A 1 199 ? 56.988 -44.191 67.161 1.00 36.72 199 ASN A N 1
ATOM 1608 C CA . ASN A 1 199 ? 57.373 -42.816 66.833 1.00 36.72 199 ASN A CA 1
ATOM 1609 C C . ASN A 1 199 ? 56.301 -41.850 67.356 1.00 36.72 199 ASN A C 1
ATOM 1611 O O . ASN A 1 199 ? 55.131 -42.214 67.462 1.00 36.72 199 ASN A O 1
ATOM 1615 N N . GLN A 1 200 ? 56.701 -40.627 67.710 1.00 46.19 200 GLN A N 1
ATOM 1616 C CA . GLN A 1 200 ? 55.754 -39.572 68.069 1.00 46.19 200 GLN A CA 1
ATOM 1617 C C . GLN A 1 200 ? 55.132 -39.007 66.788 1.00 46.19 200 GLN A C 1
ATOM 1619 O O . GLN A 1 200 ? 55.853 -38.501 65.932 1.00 46.19 200 GLN A O 1
ATOM 1624 N N . THR A 1 201 ? 53.809 -39.071 66.667 1.00 42.75 201 THR A N 1
ATOM 1625 C CA . THR A 1 201 ? 53.043 -38.274 65.700 1.00 42.75 201 THR A CA 1
ATOM 1626 C C . THR A 1 201 ? 52.458 -37.068 66.419 1.00 42.75 201 THR A C 1
ATOM 1628 O O . THR A 1 201 ? 51.798 -37.236 67.447 1.00 42.75 201 THR A O 1
ATOM 1631 N N . GLU A 1 202 ? 52.699 -35.871 65.894 1.00 54.78 202 GLU A N 1
ATOM 1632 C CA . GLU A 1 202 ? 52.137 -34.626 66.424 1.00 54.78 202 GLU A CA 1
ATOM 1633 C C . GLU A 1 202 ? 50.605 -34.601 66.255 1.00 54.78 202 GLU A C 1
ATOM 1635 O O . GLU A 1 202 ? 50.046 -35.254 65.369 1.00 54.78 202 GLU A O 1
ATOM 1640 N N . GLU A 1 203 ? 49.900 -33.900 67.149 1.00 67.69 203 GLU A N 1
ATOM 1641 C CA . GLU A 1 203 ? 48.436 -33.864 67.126 1.00 67.69 203 GLU A CA 1
ATOM 1642 C C . GLU A 1 203 ? 47.934 -32.809 66.132 1.00 67.69 203 GLU A C 1
ATOM 1644 O O . GLU A 1 203 ? 48.033 -31.608 66.379 1.00 67.69 203 GLU A O 1
ATOM 1649 N N . ARG A 1 204 ? 47.402 -33.298 65.004 1.00 82.25 204 ARG A N 1
ATOM 1650 C CA . ARG A 1 204 ? 46.919 -32.514 63.859 1.00 82.25 204 ARG A CA 1
ATOM 1651 C C . ARG A 1 204 ? 46.028 -31.325 64.249 1.00 82.25 204 ARG A C 1
ATOM 1653 O O . ARG A 1 204 ? 45.024 -31.517 64.937 1.00 82.25 204 ARG A O 1
ATOM 1660 N N . THR A 1 205 ? 46.335 -30.137 63.723 1.00 88.06 205 THR A N 1
ATOM 1661 C CA . THR A 1 205 ? 45.616 -28.886 64.035 1.00 88.06 205 THR A CA 1
ATOM 1662 C C . THR A 1 205 ? 44.255 -28.771 63.321 1.00 88.06 205 THR A C 1
ATOM 1664 O O . THR A 1 205 ? 43.991 -29.494 62.353 1.00 88.06 205 THR A O 1
ATOM 1667 N N . PRO A 1 206 ? 43.362 -27.853 63.749 1.00 87.62 206 PRO A N 1
ATOM 1668 C CA . PRO A 1 206 ? 42.103 -27.578 63.052 1.00 87.62 206 PRO A CA 1
ATOM 1669 C C . PRO A 1 206 ? 42.260 -27.123 61.594 1.00 87.62 206 PRO A C 1
ATOM 1671 O O . PRO A 1 206 ? 41.443 -27.486 60.746 1.00 87.62 206 PRO A O 1
ATOM 1674 N N . GLU A 1 207 ? 43.306 -26.355 61.291 1.00 89.25 207 GLU A N 1
ATOM 1675 C CA . GLU A 1 207 ? 43.642 -25.884 59.942 1.00 89.25 207 GLU A CA 1
ATOM 1676 C C . GLU A 1 207 ? 44.027 -27.066 59.052 1.00 89.25 207 GLU A C 1
ATOM 1678 O O . GLU A 1 207 ? 43.487 -27.224 57.959 1.00 89.25 207 GLU A O 1
ATOM 1683 N N . GLU A 1 208 ? 44.900 -27.939 59.556 1.00 87.81 208 GLU A N 1
ATOM 1684 C CA . GLU A 1 208 ? 45.317 -29.162 58.872 1.00 87.81 208 GLU A CA 1
ATOM 1685 C C . GLU A 1 208 ? 44.149 -30.138 58.676 1.00 87.81 208 GLU A C 1
ATOM 1687 O O . GLU A 1 208 ? 44.055 -30.769 57.625 1.00 87.81 208 GLU A O 1
ATOM 1692 N N . PHE A 1 209 ? 43.227 -30.257 59.643 1.00 90.31 209 PHE A N 1
ATOM 1693 C CA . PHE A 1 209 ? 41.990 -31.026 59.462 1.00 90.31 209 PHE A CA 1
ATOM 1694 C C . PHE A 1 209 ? 41.134 -30.453 58.328 1.00 90.31 209 PHE A C 1
ATOM 1696 O O . PHE A 1 209 ? 40.724 -31.211 57.448 1.00 90.31 209 PHE A O 1
ATOM 1703 N N . LYS A 1 210 ? 40.889 -29.136 58.312 1.00 89.25 210 LYS A N 1
ATOM 1704 C CA . LYS A 1 210 ? 40.144 -28.472 57.232 1.00 89.25 210 LYS A CA 1
ATOM 1705 C C . LYS A 1 210 ? 40.821 -28.694 55.875 1.00 89.25 210 LYS A C 1
ATOM 1707 O O . LYS A 1 210 ? 40.152 -29.055 54.907 1.00 89.25 210 LYS A O 1
ATOM 1712 N N . GLU A 1 211 ? 42.136 -28.511 55.799 1.00 89.50 211 GLU A N 1
ATOM 1713 C CA . GLU A 1 211 ? 42.906 -28.662 54.563 1.00 89.50 211 GLU A CA 1
ATOM 1714 C C . GLU A 1 211 ? 42.869 -30.101 54.023 1.00 89.50 211 GLU A C 1
ATOM 1716 O O . GLU A 1 211 ? 42.597 -30.295 52.837 1.00 89.50 211 GLU A O 1
ATOM 1721 N N . ASP A 1 212 ? 43.050 -31.117 54.871 1.00 89.50 212 ASP A N 1
ATOM 1722 C CA . ASP A 1 212 ? 42.997 -32.527 54.457 1.00 89.50 212 ASP A CA 1
ATOM 1723 C C . ASP A 1 212 ? 41.584 -33.001 54.090 1.00 89.50 212 ASP A C 1
ATOM 1725 O O . ASP A 1 212 ? 41.442 -33.867 53.225 1.00 89.50 212 ASP A O 1
ATOM 1729 N N . ILE A 1 213 ? 40.533 -32.448 54.710 1.00 91.25 213 ILE A N 1
ATOM 1730 C CA . ILE A 1 213 ? 39.138 -32.722 54.326 1.00 91.25 213 ILE A CA 1
ATOM 1731 C C . ILE A 1 213 ? 38.880 -32.191 52.912 1.00 91.25 213 ILE A C 1
ATOM 1733 O O . ILE A 1 213 ? 38.383 -32.937 52.068 1.00 91.25 213 ILE A O 1
ATOM 1737 N N . LEU A 1 214 ? 39.285 -30.946 52.633 1.00 87.06 214 LEU A N 1
ATOM 1738 C CA . LEU A 1 214 ? 39.141 -30.295 51.324 1.00 87.06 214 LEU A CA 1
ATOM 1739 C C . LEU A 1 214 ? 40.032 -30.913 50.230 1.00 87.06 214 LEU A C 1
ATOM 1741 O O . LEU A 1 214 ? 39.684 -30.860 49.051 1.00 87.06 214 LEU A O 1
ATOM 1745 N N . LYS A 1 215 ? 41.184 -31.492 50.595 1.00 86.94 215 LYS A N 1
ATOM 1746 C CA . LYS A 1 215 ? 42.138 -32.135 49.668 1.00 86.94 215 LYS A CA 1
ATOM 1747 C C . LYS A 1 215 ? 42.016 -33.662 49.602 1.00 86.94 215 LYS A C 1
ATOM 1749 O O . LYS A 1 215 ? 42.828 -34.307 48.932 1.00 86.94 215 LYS A O 1
ATOM 1754 N N . SER A 1 216 ? 41.046 -34.264 50.292 1.00 87.12 216 SER A N 1
ATOM 1755 C CA . SER A 1 216 ? 40.995 -35.719 50.443 1.00 87.12 216 SER A CA 1
ATOM 1756 C C . SER A 1 216 ? 40.757 -36.430 49.110 1.00 87.12 216 SER A C 1
ATOM 1758 O O . SER A 1 216 ? 39.776 -36.181 48.412 1.00 87.12 216 SER A O 1
ATOM 1760 N N . LYS A 1 217 ? 41.625 -37.391 48.772 1.00 81.31 217 LYS A N 1
ATOM 1761 C CA . LYS A 1 217 ? 41.534 -38.160 47.517 1.00 81.31 217 LYS A CA 1
ATOM 1762 C C . LYS A 1 217 ? 40.384 -39.178 47.487 1.00 81.31 217 LYS A C 1
ATOM 1764 O O . LYS A 1 217 ? 40.206 -39.851 46.475 1.00 81.31 217 LYS A O 1
ATOM 1769 N N . SER A 1 218 ? 39.619 -39.335 48.572 1.00 86.88 218 SER A N 1
ATOM 1770 C CA . SER A 1 218 ? 38.460 -40.231 48.614 1.00 86.88 218 SER A CA 1
ATOM 1771 C C . SER A 1 218 ? 37.323 -39.682 49.478 1.00 86.88 218 SER A C 1
ATOM 1773 O O . SER A 1 218 ? 37.533 -39.072 50.525 1.00 86.88 218 SER A O 1
ATOM 1775 N N . VAL A 1 219 ? 36.090 -39.961 49.055 1.00 88.94 219 VAL A N 1
ATOM 1776 C CA . VAL A 1 219 ? 34.846 -39.489 49.692 1.00 88.94 219 VAL A CA 1
ATOM 1777 C C . VAL A 1 219 ? 34.697 -40.019 51.122 1.00 88.94 219 VAL A C 1
ATOM 1779 O O . VAL A 1 219 ? 34.310 -39.286 52.031 1.00 88.94 219 VAL A O 1
ATOM 1782 N N . SER A 1 220 ? 35.061 -41.286 51.345 1.00 86.50 220 SER A N 1
ATOM 1783 C CA . SER A 1 220 ? 35.096 -41.885 52.686 1.00 86.50 220 SER A CA 1
ATOM 1784 C C . SER A 1 220 ? 36.291 -41.398 53.524 1.00 86.50 220 SER A C 1
ATOM 1786 O O . SER A 1 220 ? 36.197 -41.411 54.750 1.00 86.50 220 SER A O 1
ATOM 1788 N N . GLY A 1 221 ? 37.372 -40.916 52.898 1.00 85.94 221 GLY A N 1
ATOM 1789 C CA . GLY A 1 221 ? 38.478 -40.225 53.569 1.00 85.94 221 GLY A CA 1
ATOM 1790 C C . GLY A 1 221 ? 38.041 -38.869 54.121 1.00 85.94 221 GLY A C 1
ATOM 1791 O O . GLY A 1 221 ? 38.100 -38.665 55.332 1.00 85.94 221 GLY A O 1
ATOM 1792 N N . ALA A 1 222 ? 37.496 -37.998 53.261 1.00 89.44 222 ALA A N 1
ATOM 1793 C CA . ALA A 1 222 ? 36.920 -36.707 53.655 1.00 89.44 222 ALA A CA 1
ATOM 1794 C C . ALA A 1 222 ? 35.864 -36.872 54.759 1.00 89.44 222 ALA A C 1
ATOM 1796 O O . ALA A 1 222 ? 35.889 -36.157 55.758 1.00 89.44 222 ALA A O 1
ATOM 1797 N N . TRP A 1 223 ? 34.979 -37.867 54.618 1.00 92.06 223 TRP A N 1
ATOM 1798 C CA . TRP A 1 223 ? 33.977 -38.200 55.631 1.00 92.06 223 TRP A CA 1
ATOM 1799 C C . TRP A 1 223 ? 34.595 -38.580 56.981 1.00 92.06 223 TRP A C 1
ATOM 1801 O O . TRP A 1 223 ? 34.205 -38.038 58.012 1.00 92.06 223 TRP A O 1
ATOM 1811 N N . SER A 1 224 ? 35.570 -39.493 56.988 1.00 89.38 224 SER A N 1
ATOM 1812 C CA . SER A 1 224 ? 36.198 -39.973 58.226 1.00 89.38 224 SER A CA 1
ATOM 1813 C C . SER A 1 224 ? 36.972 -38.861 58.935 1.00 89.38 224 SER A C 1
ATOM 1815 O O . SER A 1 224 ? 36.843 -38.707 60.148 1.00 89.38 224 SER A O 1
ATOM 1817 N N . LEU A 1 225 ? 37.702 -38.038 58.175 1.00 91.00 225 LEU A N 1
ATOM 1818 C CA . LEU A 1 225 ? 38.402 -36.858 58.685 1.00 91.00 225 LEU A CA 1
ATOM 1819 C C . LEU A 1 225 ? 37.427 -35.825 59.265 1.00 91.00 225 LEU A C 1
ATOM 1821 O O . LEU A 1 225 ? 37.681 -35.305 60.346 1.00 91.00 225 LEU A O 1
ATOM 1825 N N . ALA A 1 226 ? 36.288 -35.571 58.613 1.00 90.75 226 ALA A N 1
ATOM 1826 C CA . ALA A 1 226 ? 35.278 -34.639 59.114 1.00 90.75 226 ALA A CA 1
ATOM 1827 C C . ALA A 1 226 ? 34.586 -35.142 60.394 1.00 90.75 226 ALA A C 1
ATOM 1829 O O . ALA A 1 226 ? 34.392 -34.366 61.329 1.00 90.75 226 ALA A O 1
ATOM 1830 N N . GLN A 1 227 ? 34.277 -36.441 60.495 1.00 91.44 227 GLN A N 1
ATOM 1831 C CA . GLN A 1 227 ? 33.737 -37.025 61.732 1.00 91.44 227 GLN A CA 1
ATOM 1832 C C . GLN A 1 227 ? 34.791 -37.094 62.858 1.00 91.44 227 GLN A C 1
ATOM 1834 O O . GLN A 1 227 ? 34.438 -36.954 64.030 1.00 91.44 227 GLN A O 1
ATOM 1839 N N . GLU A 1 228 ? 36.084 -37.251 62.547 1.00 90.75 228 GLU A N 1
ATOM 1840 C CA . GLU A 1 228 ? 37.150 -37.101 63.548 1.00 90.75 228 GLU A CA 1
ATOM 1841 C C . GLU A 1 228 ? 37.301 -35.645 64.005 1.00 90.75 228 GLU A C 1
ATOM 1843 O O . GLU A 1 228 ? 37.372 -35.398 65.211 1.00 90.75 228 GLU A O 1
ATOM 1848 N N . PHE A 1 229 ? 37.295 -34.688 63.075 1.00 92.25 229 PHE A N 1
ATOM 1849 C CA . PHE A 1 229 ? 37.386 -33.260 63.370 1.00 92.25 229 PHE A CA 1
ATOM 1850 C C . PHE A 1 229 ? 36.233 -32.811 64.280 1.00 92.25 229 PHE A C 1
ATOM 1852 O O . PHE A 1 229 ? 36.467 -32.231 65.337 1.00 92.25 229 PHE A O 1
ATOM 1859 N N . LYS A 1 230 ? 35.003 -33.228 63.959 1.00 91.25 230 LYS A N 1
ATOM 1860 C CA . LYS A 1 230 ? 33.788 -33.086 64.782 1.00 91.25 230 LYS A CA 1
ATOM 1861 C C . LYS A 1 230 ? 33.910 -33.677 66.189 1.00 91.25 230 LYS A C 1
ATOM 1863 O O . LYS A 1 230 ? 33.317 -33.150 67.124 1.00 91.25 230 LYS A O 1
ATOM 1868 N N . ARG A 1 231 ? 34.668 -34.765 66.356 1.00 90.00 231 ARG A N 1
ATOM 1869 C CA . ARG A 1 231 ? 34.905 -35.422 67.654 1.00 90.00 231 ARG A CA 1
ATOM 1870 C C . ARG A 1 231 ? 35.991 -34.725 68.481 1.00 90.00 231 ARG A C 1
ATOM 1872 O O . ARG A 1 231 ? 35.851 -34.664 69.698 1.00 90.00 231 ARG A O 1
ATOM 1879 N N . LYS A 1 232 ? 37.066 -34.241 67.850 1.00 89.06 232 LYS A N 1
ATOM 1880 C CA . LYS A 1 232 ? 38.191 -33.565 68.527 1.00 89.06 232 LYS A CA 1
ATOM 1881 C C . LYS A 1 232 ? 37.915 -32.087 68.816 1.00 89.06 232 LYS A C 1
ATOM 1883 O O . LYS A 1 232 ? 38.248 -31.606 69.894 1.00 89.06 232 LYS A O 1
ATOM 1888 N N . TYR A 1 233 ? 37.273 -31.387 67.884 1.00 89.81 233 TYR A N 1
ATOM 1889 C CA . TYR A 1 233 ? 37.069 -29.936 67.913 1.00 89.81 233 TYR A CA 1
ATOM 1890 C C . TYR A 1 233 ? 35.585 -29.555 67.694 1.00 89.81 233 TYR A C 1
ATOM 1892 O O . TYR A 1 233 ? 35.270 -28.790 66.781 1.00 89.81 233 TYR A O 1
ATOM 1900 N N . PRO A 1 234 ? 34.646 -30.047 68.534 1.00 88.00 234 PRO A N 1
ATOM 1901 C CA . PRO A 1 234 ? 33.192 -29.943 68.319 1.00 88.00 234 PRO A CA 1
ATOM 1902 C C . PRO A 1 234 ? 32.614 -28.516 68.286 1.00 88.00 234 PRO A C 1
ATOM 1904 O O . PRO A 1 234 ? 31.452 -28.349 67.935 1.00 88.00 234 PRO A O 1
ATOM 1907 N N . ASN A 1 235 ? 33.402 -27.501 68.657 1.00 87.06 235 ASN A N 1
ATOM 1908 C CA . ASN A 1 235 ? 32.995 -26.093 68.723 1.00 87.06 235 ASN A CA 1
ATOM 1909 C C . ASN A 1 235 ? 33.865 -25.175 67.832 1.00 87.06 235 ASN A C 1
ATOM 1911 O O . ASN A 1 235 ? 33.902 -23.969 68.065 1.00 87.06 235 ASN A O 1
ATOM 1915 N N . HIS A 1 236 ? 34.634 -25.720 66.880 1.00 91.50 236 HIS A N 1
ATOM 1916 C CA . HIS A 1 236 ? 35.529 -24.922 66.029 1.00 91.50 236 HIS A CA 1
ATOM 1917 C C . HIS A 1 236 ? 34.783 -24.273 64.858 1.00 91.50 236 HIS A C 1
ATOM 1919 O O . HIS A 1 236 ? 33.926 -24.911 64.252 1.00 91.50 236 HIS A O 1
ATOM 1925 N N . GLU A 1 237 ? 35.149 -23.048 64.475 1.00 88.94 237 GLU A N 1
ATOM 1926 C CA . GLU A 1 237 ? 34.467 -22.305 63.398 1.00 88.94 237 GLU A CA 1
ATOM 1927 C C . GLU A 1 237 ? 34.497 -23.031 62.039 1.00 88.94 237 GLU A C 1
ATOM 1929 O O . GLU A 1 237 ? 33.508 -23.045 61.313 1.00 88.94 237 GLU A O 1
ATOM 1934 N N . PHE A 1 238 ? 35.590 -23.734 61.731 1.00 90.69 238 PHE A N 1
ATOM 1935 C CA . PHE A 1 238 ? 35.716 -24.536 60.506 1.00 90.69 238 PHE A CA 1
ATOM 1936 C C . PHE A 1 238 ? 34.839 -25.799 60.480 1.00 90.69 238 PHE A C 1
ATOM 1938 O O . PHE A 1 238 ? 34.792 -26.469 59.446 1.00 90.69 238 PHE A O 1
ATOM 1945 N N . LEU A 1 239 ? 34.204 -26.193 61.591 1.00 86.75 239 LEU A N 1
ATOM 1946 C CA . LEU A 1 239 ? 33.514 -27.481 61.690 1.00 86.75 239 LEU A CA 1
ATOM 1947 C C . LEU A 1 239 ? 32.310 -27.570 60.751 1.00 86.75 239 LEU A C 1
ATOM 1949 O O . LEU A 1 239 ? 32.160 -28.574 60.057 1.00 86.75 239 LEU A O 1
ATOM 1953 N N . GLU A 1 240 ? 31.485 -26.523 60.709 1.00 84.88 240 GLU A N 1
ATOM 1954 C CA . GLU A 1 240 ? 30.295 -26.474 59.855 1.00 84.88 240 GLU A CA 1
ATOM 1955 C C . GLU A 1 240 ? 30.696 -26.580 58.378 1.00 84.88 240 GLU A C 1
ATOM 1957 O O . GLU A 1 240 ? 30.272 -27.503 57.692 1.00 84.88 240 GLU A O 1
ATOM 1962 N N . GLU A 1 241 ? 31.627 -25.738 57.918 1.00 85.94 241 GLU A N 1
ATOM 1963 C CA . GLU A 1 241 ? 32.177 -25.767 56.554 1.00 85.94 241 GLU A CA 1
ATOM 1964 C C . GLU A 1 241 ? 32.787 -27.131 56.179 1.00 85.94 241 GLU A C 1
ATOM 1966 O O . GLU A 1 241 ? 32.565 -27.635 55.076 1.00 85.94 241 GLU A O 1
ATOM 1971 N N . SER A 1 242 ? 33.526 -27.755 57.103 1.00 88.38 242 SER A N 1
ATOM 1972 C CA . SER A 1 242 ? 34.197 -29.043 56.873 1.00 88.38 242 SER A CA 1
ATOM 1973 C C . SER A 1 242 ? 33.209 -30.210 56.789 1.00 88.38 242 SER A C 1
ATOM 1975 O O . SER A 1 242 ? 33.356 -31.087 55.933 1.00 88.38 242 SER A O 1
ATOM 1977 N N . ILE A 1 243 ? 32.179 -30.217 57.642 1.00 89.25 243 ILE A N 1
ATOM 1978 C CA . ILE A 1 243 ? 31.081 -31.189 57.571 1.00 89.25 243 ILE A CA 1
ATOM 1979 C C . ILE A 1 243 ? 30.266 -30.970 56.299 1.00 89.25 243 ILE A C 1
ATOM 1981 O O . ILE A 1 243 ? 29.982 -31.936 55.596 1.00 89.25 243 ILE A O 1
ATOM 1985 N N . ASP A 1 244 ? 29.935 -29.728 55.956 1.00 86.75 244 ASP A N 1
ATOM 1986 C CA . ASP A 1 244 ? 29.092 -29.425 54.801 1.00 86.75 244 ASP A CA 1
ATOM 1987 C C . ASP A 1 244 ? 29.822 -29.716 53.473 1.00 86.75 244 ASP A C 1
ATOM 1989 O O . ASP A 1 244 ? 29.196 -30.176 52.516 1.00 86.75 244 ASP A O 1
ATOM 1993 N N . HIS A 1 245 ? 31.153 -29.559 53.418 1.00 87.81 245 HIS A N 1
ATOM 1994 C CA . HIS A 1 245 ? 31.979 -30.076 52.319 1.00 87.81 245 HIS A CA 1
ATOM 1995 C C . HIS A 1 245 ? 31.944 -31.610 52.252 1.00 87.81 245 HIS A C 1
ATOM 1997 O O . HIS A 1 245 ? 31.661 -32.170 51.193 1.00 87.81 245 HIS A O 1
ATOM 2003 N N . ALA A 1 246 ? 32.179 -32.309 53.369 1.00 90.00 246 ALA A N 1
ATOM 2004 C CA . ALA A 1 246 ? 32.137 -33.771 53.396 1.00 90.00 246 ALA A CA 1
ATOM 2005 C C . ALA A 1 246 ? 30.748 -34.322 53.011 1.00 90.00 246 ALA A C 1
ATOM 2007 O O . ALA A 1 246 ? 30.661 -35.324 52.301 1.00 90.00 246 ALA A O 1
ATOM 2008 N N . VAL A 1 247 ? 29.667 -33.651 53.418 1.00 92.50 247 VAL A N 1
ATOM 2009 C CA . VAL A 1 247 ? 28.281 -33.973 53.052 1.00 92.50 247 VAL A CA 1
ATOM 2010 C C . VAL A 1 247 ? 28.039 -33.792 51.557 1.00 92.50 247 VAL A C 1
ATOM 2012 O O . VAL A 1 247 ? 27.536 -34.724 50.932 1.00 92.50 247 VAL A O 1
ATOM 2015 N N . LYS A 1 248 ? 28.430 -32.655 50.963 1.00 89.88 248 LYS A N 1
ATOM 2016 C CA . LYS A 1 248 ? 28.315 -32.420 49.509 1.00 89.88 248 LYS A CA 1
ATOM 2017 C C . LYS A 1 248 ? 29.080 -33.486 48.726 1.00 89.88 248 LYS A C 1
ATOM 2019 O O . LYS A 1 248 ? 28.488 -34.184 47.913 1.00 89.88 248 LYS A O 1
ATOM 2024 N N . THR A 1 249 ? 30.333 -33.741 49.097 1.00 89.12 249 THR A N 1
ATOM 2025 C CA . THR A 1 249 ? 31.178 -34.779 48.487 1.00 89.12 249 THR A CA 1
ATOM 2026 C C . THR A 1 249 ? 30.591 -36.196 48.622 1.00 89.12 249 THR A C 1
ATOM 2028 O O . THR A 1 249 ? 30.765 -37.014 47.719 1.00 89.12 249 THR A O 1
ATOM 2031 N N . ASN A 1 250 ? 29.849 -36.512 49.695 1.00 93.31 250 ASN A N 1
ATOM 2032 C CA . ASN A 1 250 ? 29.107 -37.779 49.795 1.00 93.31 250 ASN A CA 1
ATOM 2033 C C . ASN A 1 250 ? 27.838 -37.771 48.923 1.00 93.31 250 ASN A C 1
ATOM 2035 O O . ASN A 1 250 ? 27.594 -38.751 48.224 1.00 93.31 250 ASN A O 1
ATOM 2039 N N . LEU A 1 251 ? 27.065 -36.680 48.898 1.00 92.25 251 LEU A N 1
ATOM 2040 C CA . LEU A 1 251 ? 25.871 -36.547 48.054 1.00 92.25 251 LEU A CA 1
ATOM 2041 C C . LEU A 1 251 ? 26.214 -36.683 46.561 1.00 92.25 251 LEU A C 1
ATOM 2043 O O . LEU A 1 251 ? 25.599 -37.492 45.866 1.00 92.25 251 LEU A O 1
ATOM 2047 N N . ASP A 1 252 ? 27.229 -35.956 46.096 1.00 92.44 252 ASP A N 1
ATOM 2048 C CA . ASP A 1 252 ? 27.682 -35.930 44.702 1.00 92.44 252 ASP A CA 1
ATOM 2049 C C . ASP A 1 252 ? 28.250 -37.285 44.257 1.00 92.44 252 ASP A C 1
ATOM 2051 O O . ASP A 1 252 ? 28.008 -37.734 43.135 1.00 92.44 252 ASP A O 1
ATOM 2055 N N . TYR A 1 253 ? 28.955 -37.992 45.145 1.00 92.56 253 TYR A N 1
ATOM 2056 C CA . TYR A 1 253 ? 29.426 -39.348 44.861 1.00 92.56 253 TYR A CA 1
ATOM 2057 C C . TYR A 1 253 ? 28.287 -40.376 44.867 1.00 92.56 253 TYR A C 1
ATOM 2059 O O . TYR A 1 253 ? 28.267 -41.260 44.014 1.00 92.56 253 TYR A O 1
ATOM 2067 N N . GLY A 1 254 ? 27.297 -40.222 45.753 1.00 94.06 254 GLY A N 1
ATOM 2068 C CA . GLY A 1 254 ? 26.055 -40.995 45.711 1.00 94.06 254 GLY A CA 1
ATOM 2069 C C . GLY A 1 254 ? 25.350 -40.842 44.361 1.00 94.06 254 GLY A C 1
ATOM 2070 O O . GLY A 1 254 ? 25.085 -41.842 43.703 1.00 94.06 254 GLY A O 1
ATOM 2071 N N . ILE A 1 255 ? 25.140 -39.601 43.899 1.00 92.06 255 ILE A N 1
ATOM 2072 C CA . ILE A 1 255 ? 24.606 -39.284 42.557 1.00 92.06 255 ILE A CA 1
ATOM 2073 C C . ILE A 1 255 ? 25.456 -39.936 41.455 1.00 92.06 255 ILE A C 1
ATOM 2075 O O . ILE A 1 255 ? 24.912 -40.563 40.550 1.00 92.06 255 ILE A O 1
ATOM 2079 N N . LYS A 1 256 ? 26.789 -39.851 41.538 1.00 92.25 256 LYS A N 1
ATOM 2080 C CA . LYS A 1 256 ? 27.699 -40.437 40.540 1.00 92.25 256 LYS A CA 1
ATOM 2081 C C . LYS A 1 256 ? 27.589 -41.962 40.428 1.00 92.25 256 LYS A C 1
ATOM 2083 O O . LYS A 1 256 ? 27.735 -42.480 39.326 1.00 92.25 256 LYS A O 1
ATOM 2088 N N . LEU A 1 257 ? 27.358 -42.670 41.535 1.00 91.12 257 LEU A N 1
ATOM 2089 C CA . LEU A 1 257 ? 27.099 -44.117 41.538 1.00 91.12 257 LEU A CA 1
ATOM 2090 C C . LEU A 1 257 ? 25.683 -44.427 41.027 1.00 91.12 257 LEU A C 1
ATOM 2092 O O . LEU A 1 257 ? 25.489 -45.325 40.213 1.00 91.12 257 LEU A O 1
ATOM 2096 N N . HIS A 1 258 ? 24.695 -43.645 41.458 1.00 93.00 258 HIS A N 1
ATOM 2097 C CA . HIS A 1 258 ? 23.298 -43.792 41.056 1.00 93.00 258 HIS A CA 1
ATOM 2098 C C . HIS A 1 258 ? 23.137 -43.680 39.531 1.00 93.00 258 HIS A C 1
ATOM 2100 O O . HIS A 1 258 ? 22.597 -44.590 38.911 1.00 93.00 258 HIS A O 1
ATOM 2106 N N . ASN A 1 259 ? 23.730 -42.653 38.914 1.00 88.38 259 ASN A N 1
ATOM 2107 C CA . ASN A 1 259 ? 23.714 -42.413 37.464 1.00 88.38 259 ASN A CA 1
ATOM 2108 C C . ASN A 1 259 ? 24.525 -43.442 36.638 1.00 88.38 259 ASN A C 1
ATOM 2110 O O . ASN A 1 259 ? 24.699 -43.269 35.434 1.00 88.38 259 ASN A O 1
ATOM 2114 N N . ARG A 1 260 ? 25.061 -44.491 37.272 1.00 90.56 260 ARG A N 1
ATOM 2115 C CA . ARG A 1 260 ? 25.698 -45.654 36.629 1.00 90.56 260 ARG A CA 1
ATOM 2116 C C . ARG A 1 260 ? 24.877 -46.939 36.792 1.00 90.56 260 ARG A C 1
ATOM 2118 O O . ARG A 1 260 ? 25.373 -48.020 36.493 1.00 90.56 260 ARG A O 1
ATOM 2125 N N . GLY A 1 261 ? 23.668 -46.848 37.350 1.00 88.81 261 GLY A N 1
ATOM 2126 C CA . GLY A 1 261 ? 22.876 -48.005 37.771 1.00 88.81 261 GLY A CA 1
ATOM 2127 C C . GLY A 1 261 ? 23.401 -48.696 39.038 1.00 88.81 261 GLY A C 1
ATOM 2128 O O . GLY A 1 261 ? 22.864 -49.727 39.444 1.00 88.81 261 GLY A O 1
ATOM 2129 N N . GLU A 1 262 ? 24.413 -48.145 39.723 1.00 92.81 262 GLU A N 1
ATOM 2130 C CA . GLU A 1 262 ? 24.971 -48.714 40.959 1.00 92.81 262 GLU A CA 1
ATOM 2131 C C . GLU A 1 262 ? 24.093 -48.380 42.191 1.00 92.81 262 GLU A C 1
ATOM 2133 O O . GLU A 1 262 ? 24.589 -47.968 43.244 1.00 92.81 262 GLU A O 1
ATOM 2138 N N . TYR A 1 263 ? 22.768 -48.545 42.082 1.00 91.50 263 TYR A N 1
ATOM 2139 C CA . TYR A 1 263 ? 21.772 -48.098 43.071 1.00 91.50 263 TYR A CA 1
ATOM 2140 C C . TYR A 1 263 ? 22.128 -48.497 44.509 1.00 91.50 263 TYR A C 1
ATOM 2142 O O . TYR A 1 263 ? 22.195 -47.647 45.397 1.00 91.50 263 TYR A O 1
ATOM 2150 N N . LYS A 1 264 ? 22.448 -49.778 44.732 1.00 92.88 264 LYS A N 1
ATOM 2151 C CA . LYS A 1 264 ? 22.833 -50.314 46.050 1.00 92.88 264 LYS A CA 1
ATOM 2152 C C . LYS A 1 264 ? 24.115 -49.685 46.604 1.00 92.88 264 LYS A C 1
ATOM 2154 O O . LYS A 1 264 ? 24.218 -49.510 47.814 1.00 92.88 264 LYS A O 1
ATOM 2159 N N . ASN A 1 265 ? 25.057 -49.310 45.738 1.00 92.31 265 ASN A N 1
ATOM 2160 C CA . ASN A 1 265 ? 26.314 -48.675 46.138 1.00 92.31 265 ASN A CA 1
ATOM 2161 C C . ASN A 1 265 ? 26.102 -47.189 46.477 1.00 92.31 265 ASN A C 1
ATOM 2163 O O . ASN A 1 265 ? 26.838 -46.651 47.300 1.00 92.31 265 ASN A O 1
ATOM 2167 N N . SER A 1 266 ? 25.089 -46.532 45.894 1.00 94.44 266 SER A N 1
ATOM 2168 C CA . SER A 1 266 ? 24.737 -45.133 46.198 1.00 94.44 266 SER A CA 1
ATOM 2169 C C . SER A 1 266 ? 24.096 -44.945 47.585 1.00 94.44 266 SER A C 1
ATOM 2171 O O . SER A 1 266 ? 24.363 -43.943 48.252 1.00 94.44 266 SER A O 1
ATOM 2173 N N . ILE A 1 267 ? 23.306 -45.923 48.053 1.00 94.06 267 ILE A N 1
ATOM 2174 C CA . ILE A 1 267 ? 22.489 -45.839 49.280 1.00 94.06 267 ILE A CA 1
ATOM 2175 C C . ILE A 1 267 ? 23.287 -45.393 50.524 1.00 94.06 267 ILE A C 1
ATOM 2177 O O . ILE A 1 267 ? 22.881 -44.398 51.132 1.00 94.06 267 ILE A O 1
ATOM 2181 N N . PRO A 1 268 ? 24.442 -46.001 50.879 1.00 93.88 268 PRO A N 1
ATOM 2182 C CA . PRO A 1 268 ? 25.195 -45.614 52.077 1.00 93.88 268 PRO A CA 1
ATOM 2183 C C . PRO A 1 268 ? 25.680 -44.158 52.070 1.00 93.88 268 PRO A C 1
ATOM 2185 O O . PRO A 1 268 ? 25.901 -43.571 53.129 1.00 93.88 268 PRO A O 1
ATOM 2188 N N . TYR A 1 269 ? 25.849 -43.552 50.891 1.00 94.19 269 TYR A N 1
ATOM 2189 C CA . TYR A 1 269 ? 26.250 -42.152 50.768 1.00 94.19 269 TYR A CA 1
ATOM 2190 C C . TYR A 1 269 ? 25.076 -41.207 51.042 1.00 94.19 269 TYR A C 1
ATOM 2192 O O . TYR A 1 269 ? 25.255 -40.212 51.744 1.00 94.19 269 TYR A O 1
ATOM 2200 N N . TYR A 1 270 ? 23.860 -41.543 50.599 1.00 95.38 270 TYR A N 1
ATOM 2201 C CA . TYR A 1 270 ? 22.656 -40.794 50.977 1.00 95.38 270 TYR A CA 1
ATOM 2202 C C . TYR A 1 270 ? 22.326 -40.950 52.464 1.00 95.38 270 TYR A C 1
ATOM 2204 O O . TYR A 1 270 ? 21.988 -39.967 53.121 1.00 95.38 270 TYR A O 1
ATOM 2212 N N . GLU A 1 271 ? 22.487 -42.147 53.033 1.00 94.56 271 GLU A N 1
ATOM 2213 C CA . GLU A 1 271 ? 22.276 -42.384 54.467 1.00 94.56 271 GLU A CA 1
ATOM 2214 C C . GLU A 1 271 ? 23.230 -41.556 55.343 1.00 94.56 271 GLU A C 1
ATOM 2216 O O . GLU A 1 271 ? 22.799 -41.015 56.361 1.00 94.56 271 GLU A O 1
ATOM 2221 N N . ARG A 1 272 ? 24.498 -41.381 54.940 1.00 93.75 272 ARG A N 1
ATOM 2222 C CA . ARG A 1 272 ? 25.443 -40.465 55.613 1.00 93.75 272 ARG A CA 1
ATOM 2223 C C . ARG A 1 272 ? 24.935 -39.021 55.630 1.00 93.75 272 ARG A C 1
ATOM 2225 O O . ARG A 1 272 ? 24.957 -38.387 56.680 1.00 93.75 272 ARG A O 1
ATOM 2232 N N . VAL A 1 273 ? 24.444 -38.521 54.493 1.00 93.75 273 VAL A N 1
ATOM 2233 C CA . VAL A 1 273 ? 23.896 -37.156 54.361 1.00 93.75 273 VAL A CA 1
ATOM 2234 C C . VAL A 1 273 ? 22.647 -36.970 55.229 1.00 93.75 273 VAL A C 1
ATOM 2236 O O . VAL A 1 273 ? 22.512 -35.955 55.907 1.00 93.75 273 VAL A O 1
ATOM 2239 N N . ILE A 1 274 ? 21.743 -37.953 55.240 1.00 93.06 274 ILE A N 1
ATOM 2240 C CA . ILE A 1 274 ? 20.479 -37.899 55.994 1.00 93.06 274 ILE A CA 1
ATOM 2241 C C . ILE A 1 274 ? 20.721 -37.919 57.510 1.00 93.06 274 ILE A C 1
ATOM 2243 O O . ILE A 1 274 ? 20.032 -37.207 58.242 1.00 93.06 274 ILE A O 1
ATOM 2247 N N . ASN A 1 275 ? 21.685 -38.721 57.972 1.00 91.19 275 ASN A N 1
ATOM 2248 C CA . ASN A 1 275 ? 21.952 -38.948 59.394 1.00 91.19 275 ASN A CA 1
ATOM 2249 C C . ASN A 1 275 ? 22.932 -37.941 60.028 1.00 91.19 275 ASN A C 1
ATOM 2251 O O . ASN A 1 275 ? 23.171 -38.015 61.233 1.00 91.19 275 ASN A O 1
ATOM 2255 N N . GLU A 1 276 ? 23.499 -36.999 59.270 1.00 92.38 276 GLU A N 1
ATOM 2256 C CA . GLU A 1 276 ? 24.374 -35.961 59.826 1.00 92.38 276 GLU A CA 1
ATOM 2257 C C . GLU A 1 276 ? 23.558 -34.853 60.517 1.00 92.38 276 GLU A C 1
ATOM 2259 O O . GLU A 1 276 ? 22.863 -34.097 59.834 1.00 92.38 276 GLU A O 1
ATOM 2264 N N . PRO A 1 277 ? 23.627 -34.677 61.852 1.00 85.06 277 PRO A N 1
ATOM 2265 C CA . PRO A 1 277 ? 22.919 -33.583 62.512 1.00 85.06 277 PRO A CA 1
ATOM 2266 C C . PRO A 1 277 ? 23.323 -32.198 61.981 1.00 85.06 277 PRO A C 1
ATOM 2268 O O . PRO A 1 277 ? 22.432 -31.380 61.756 1.00 85.06 277 PRO A O 1
ATOM 2271 N N . LEU A 1 278 ? 24.613 -31.955 61.717 1.00 83.38 278 LEU A N 1
ATOM 2272 C CA . LEU A 1 278 ? 25.189 -30.624 61.458 1.00 83.38 278 LEU A CA 1
ATOM 2273 C C . LEU A 1 278 ? 25.107 -30.127 59.997 1.00 83.38 278 LEU A C 1
ATOM 2275 O O . LEU A 1 278 ? 25.847 -29.222 59.633 1.00 83.38 278 LEU A O 1
ATOM 2279 N N . THR A 1 279 ? 24.239 -30.687 59.146 1.00 81.75 279 THR A N 1
ATOM 2280 C CA . THR A 1 279 ? 24.069 -30.219 57.751 1.00 81.75 279 THR A CA 1
ATOM 2281 C C . THR A 1 279 ? 22.639 -29.794 57.409 1.00 81.75 279 THR A C 1
ATOM 2283 O O . THR A 1 279 ? 21.668 -30.153 58.089 1.00 81.75 279 THR A O 1
ATOM 2286 N N . LEU A 1 280 ? 22.520 -29.020 56.330 1.00 82.56 280 LEU A N 1
ATOM 2287 C CA . LEU A 1 280 ? 21.308 -28.369 55.849 1.00 82.56 280 LEU A CA 1
ATOM 2288 C C . LEU A 1 280 ? 20.171 -29.362 55.557 1.00 82.56 280 LEU A C 1
ATOM 2290 O O . LEU A 1 280 ? 20.325 -30.349 54.835 1.00 82.56 280 LEU A O 1
ATOM 2294 N N . GLU A 1 281 ? 18.970 -29.037 56.038 1.00 85.50 281 GLU A N 1
ATOM 2295 C CA . GLU A 1 281 ? 17.772 -29.866 55.842 1.00 85.50 281 GLU A CA 1
ATOM 2296 C C . GLU A 1 281 ? 17.352 -29.978 54.361 1.00 85.50 281 GLU A C 1
ATOM 2298 O O . GLU A 1 281 ? 16.709 -30.947 53.964 1.00 85.50 281 GLU A O 1
ATOM 2303 N N . SER A 1 282 ? 17.769 -29.036 53.509 1.00 82.94 282 SER A N 1
ATOM 2304 C CA . SER A 1 282 ? 17.624 -29.124 52.049 1.00 82.94 282 SER A CA 1
ATOM 2305 C C . SER A 1 282 ? 18.443 -30.273 51.448 1.00 82.94 282 SER A C 1
ATOM 2307 O O . SER A 1 282 ? 17.915 -31.032 50.635 1.00 82.94 282 SER A O 1
ATOM 2309 N N . LEU A 1 283 ? 19.693 -30.459 51.887 1.00 86.56 283 LEU A N 1
ATOM 2310 C CA . LEU A 1 283 ? 20.559 -31.559 51.444 1.00 86.56 283 LEU A CA 1
ATOM 2311 C C . LEU A 1 283 ? 20.028 -32.907 51.946 1.00 86.56 283 LEU A C 1
ATOM 2313 O O . LEU A 1 283 ? 19.963 -33.863 51.175 1.00 86.56 283 LEU A O 1
ATOM 2317 N N . LYS A 1 284 ? 19.536 -32.961 53.191 1.00 89.81 284 LYS A N 1
ATOM 2318 C CA . LYS A 1 284 ? 18.843 -34.139 53.744 1.00 89.81 284 LYS A CA 1
ATOM 2319 C C . LYS A 1 284 ? 17.585 -34.491 52.952 1.00 89.81 284 LYS A C 1
ATOM 2321 O O . LYS A 1 284 ? 17.390 -35.652 52.613 1.00 89.81 284 LYS A O 1
ATOM 2326 N N . ASN A 1 285 ? 16.741 -33.515 52.613 1.00 88.81 285 ASN A N 1
ATOM 2327 C CA . ASN A 1 285 ? 15.543 -33.753 51.801 1.00 88.81 285 ASN A CA 1
ATOM 2328 C C . ASN A 1 285 ? 15.884 -34.237 50.384 1.00 88.81 285 ASN A C 1
ATOM 2330 O O . ASN A 1 285 ? 15.284 -35.205 49.919 1.00 88.81 285 ASN A O 1
ATOM 2334 N N . LYS A 1 286 ? 16.890 -33.645 49.732 1.00 91.38 286 LYS A N 1
ATOM 2335 C CA . LYS A 1 286 ? 17.377 -34.101 48.421 1.00 91.38 286 LYS A CA 1
ATOM 2336 C C . LYS A 1 286 ? 17.926 -35.534 48.482 1.00 91.38 286 LYS A C 1
ATOM 2338 O O . LYS A 1 286 ? 17.545 -36.368 47.665 1.00 91.38 286 LYS A O 1
ATOM 2343 N N . ALA A 1 287 ? 18.712 -35.858 49.510 1.00 92.12 287 ALA A N 1
ATOM 2344 C CA . ALA A 1 287 ? 19.187 -37.218 49.766 1.00 92.12 287 ALA A CA 1
ATOM 2345 C C . ALA A 1 287 ? 18.047 -38.213 50.061 1.00 92.12 287 ALA A C 1
ATOM 2347 O O . ALA A 1 287 ? 18.122 -39.351 49.612 1.00 92.12 287 ALA A O 1
ATOM 2348 N N . ARG A 1 288 ? 16.966 -37.810 50.750 1.00 93.62 288 ARG A N 1
ATOM 2349 C CA . ARG A 1 288 ? 15.775 -38.662 50.971 1.00 93.62 288 ARG A CA 1
ATOM 2350 C C . ARG A 1 288 ? 15.057 -39.013 49.665 1.00 93.62 288 ARG A C 1
ATOM 2352 O O . ARG A 1 288 ? 14.624 -40.153 49.522 1.00 93.62 288 ARG A O 1
ATOM 2359 N N . VAL A 1 289 ? 14.948 -38.079 48.714 1.00 91.00 289 VAL A N 1
ATOM 2360 C CA . VAL A 1 289 ? 14.356 -38.361 47.389 1.00 91.00 289 VAL A CA 1
ATOM 2361 C C . VAL A 1 289 ? 15.242 -39.327 46.598 1.00 91.00 289 VAL A C 1
ATOM 2363 O O . VAL A 1 289 ? 14.750 -40.344 46.112 1.00 91.00 289 VAL A O 1
ATOM 2366 N N . TYR A 1 290 ? 16.554 -39.088 46.552 1.00 93.25 290 TYR A N 1
ATOM 2367 C CA . TYR A 1 290 ? 17.484 -39.994 45.869 1.00 93.25 290 TYR A CA 1
ATOM 2368 C C . TYR A 1 290 ? 17.577 -41.378 46.531 1.00 93.25 290 TYR A C 1
ATOM 2370 O O . TYR A 1 290 ? 17.658 -42.383 45.830 1.00 93.25 290 TYR A O 1
ATOM 2378 N N . LEU A 1 291 ? 17.465 -41.464 47.861 1.00 93.38 291 LEU A N 1
ATOM 2379 C CA . LEU A 1 291 ? 17.351 -42.731 48.586 1.00 93.38 291 LEU A CA 1
ATOM 2380 C C . LEU A 1 291 ? 16.041 -43.465 48.250 1.00 93.38 291 LEU A C 1
ATOM 2382 O O . LEU A 1 291 ? 16.070 -44.678 48.041 1.00 93.38 291 LEU A O 1
ATOM 2386 N N . LYS A 1 292 ? 14.904 -42.755 48.149 1.00 90.75 292 LYS A N 1
ATOM 2387 C CA . LYS A 1 292 ? 13.607 -43.321 47.719 1.00 90.75 292 LYS A CA 1
ATOM 2388 C C . LYS A 1 292 ? 13.700 -43.911 46.308 1.00 90.75 292 LYS A C 1
ATOM 2390 O O . LYS A 1 292 ? 13.150 -44.984 46.084 1.00 90.75 292 LYS A O 1
ATOM 2395 N N . GLN A 1 293 ? 14.404 -43.239 45.395 1.00 90.00 293 GLN A N 1
ATOM 2396 C CA . GLN A 1 293 ? 14.627 -43.661 44.003 1.00 90.00 293 GLN A CA 1
ATOM 2397 C C . GLN A 1 293 ? 15.592 -44.862 43.906 1.00 90.00 293 GLN A C 1
ATOM 2399 O O . GLN A 1 293 ? 15.222 -45.904 43.360 1.00 90.00 293 GLN A O 1
ATOM 2404 N N . ALA A 1 294 ? 16.759 -44.793 44.558 1.00 91.56 294 ALA A N 1
ATOM 2405 C CA . ALA A 1 294 ? 17.737 -45.886 44.581 1.00 91.56 294 ALA A CA 1
ATOM 2406 C C . ALA A 1 294 ? 17.184 -47.167 45.235 1.00 91.56 294 ALA A C 1
ATOM 2408 O O . ALA A 1 294 ? 17.421 -48.268 44.744 1.00 91.56 294 ALA A O 1
ATOM 2409 N N . SER A 1 295 ? 16.383 -47.040 46.301 1.00 91.44 295 SER A N 1
ATOM 2410 C CA . SER A 1 295 ? 15.760 -48.184 46.996 1.00 91.44 295 SER A CA 1
ATOM 2411 C C . SER A 1 295 ? 14.757 -48.968 46.137 1.00 91.44 295 SER A C 1
ATOM 2413 O O . SER A 1 295 ? 14.372 -50.074 46.513 1.00 91.44 295 SER A O 1
ATOM 2415 N N . ILE A 1 296 ? 14.321 -48.412 45.000 1.00 90.31 296 ILE A N 1
ATOM 2416 C CA . ILE A 1 296 ? 13.413 -49.061 44.040 1.00 90.31 296 ILE A CA 1
ATOM 2417 C C . ILE A 1 296 ? 14.048 -49.246 42.651 1.00 90.31 296 ILE A C 1
ATOM 2419 O O . ILE A 1 296 ? 13.319 -49.505 41.694 1.00 90.31 296 ILE A O 1
ATOM 2423 N N . ASN A 1 297 ? 15.382 -49.140 42.549 1.00 89.94 297 ASN A N 1
ATOM 2424 C CA . ASN A 1 297 ? 16.163 -49.235 41.308 1.00 89.94 297 ASN A CA 1
ATOM 2425 C C . ASN A 1 297 ? 15.605 -48.345 40.177 1.00 89.94 297 ASN A C 1
ATOM 2427 O O . ASN A 1 297 ? 15.339 -48.828 39.076 1.00 89.94 297 ASN A O 1
ATOM 2431 N N . LYS A 1 298 ? 15.363 -47.063 40.469 1.00 86.56 298 LYS A N 1
ATOM 2432 C CA . LYS A 1 298 ? 15.005 -46.048 39.468 1.00 86.56 298 LYS A CA 1
ATOM 2433 C C . LYS A 1 298 ? 16.020 -44.927 39.482 1.00 86.56 298 LYS A C 1
ATOM 2435 O O . LYS A 1 298 ? 16.325 -44.438 40.562 1.00 86.56 298 LYS A O 1
ATOM 2440 N N . ASP A 1 299 ? 16.433 -44.497 38.299 1.00 87.19 299 ASP A N 1
ATOM 2441 C CA . ASP A 1 299 ? 17.359 -43.389 38.089 1.00 87.19 299 ASP A CA 1
ATOM 2442 C C . ASP A 1 299 ? 16.885 -42.057 38.691 1.00 87.19 299 ASP A C 1
ATOM 2444 O O . ASP A 1 299 ? 15.691 -41.818 38.928 1.00 87.19 299 ASP A O 1
ATOM 2448 N N . ILE A 1 300 ? 17.852 -41.160 38.896 1.00 87.12 300 ILE A N 1
ATOM 2449 C CA . ILE A 1 300 ? 17.602 -39.769 39.267 1.00 87.12 300 ILE A CA 1
ATOM 2450 C C . ILE A 1 300 ? 16.956 -39.055 38.084 1.00 87.12 300 ILE A C 1
ATOM 2452 O O . ILE A 1 300 ? 17.611 -38.788 37.080 1.00 87.12 300 ILE A O 1
ATOM 2456 N N . LEU A 1 301 ? 15.682 -38.702 38.252 1.00 88.06 301 LEU A N 1
ATOM 2457 C CA . LEU A 1 301 ? 14.912 -37.997 37.233 1.00 88.06 301 LEU A CA 1
ATOM 2458 C C . LEU A 1 301 ? 15.533 -36.636 36.900 1.00 88.06 301 LEU A C 1
ATOM 2460 O O . LEU A 1 301 ? 15.771 -35.834 37.810 1.00 88.06 301 LEU A O 1
ATOM 2464 N N . THR A 1 302 ? 15.722 -36.338 35.614 1.00 90.56 302 THR A N 1
ATOM 2465 C CA . THR A 1 302 ? 16.080 -34.981 35.162 1.00 90.56 302 THR A CA 1
ATOM 2466 C C . THR A 1 302 ? 14.912 -33.993 35.367 1.00 90.56 302 THR A C 1
ATOM 2468 O O . THR A 1 302 ? 13.773 -34.415 35.599 1.00 90.56 302 THR A O 1
ATOM 2471 N N . PRO A 1 303 ? 15.132 -32.665 35.283 1.00 90.38 303 PRO A N 1
ATOM 2472 C CA . PRO A 1 303 ? 14.041 -31.685 35.300 1.00 90.38 303 PRO A CA 1
ATOM 2473 C C . PRO A 1 303 ? 12.986 -31.912 34.205 1.00 90.38 303 PRO A C 1
ATOM 2475 O O . PRO A 1 303 ? 11.788 -31.770 34.453 1.00 90.38 303 PRO A O 1
ATOM 2478 N N . GLU A 1 304 ? 13.426 -32.315 33.016 1.00 92.94 304 GLU A N 1
ATOM 2479 C CA . GLU A 1 304 ? 12.591 -32.610 31.848 1.00 92.94 304 GLU A CA 1
ATOM 2480 C C . GLU A 1 304 ? 11.785 -33.896 32.078 1.00 92.94 304 GLU A C 1
ATOM 2482 O O . GLU A 1 304 ? 10.587 -33.949 31.802 1.00 92.94 304 GLU A O 1
ATOM 2487 N N . GLU A 1 305 ? 12.401 -34.921 32.674 1.00 91.56 305 GLU A N 1
ATOM 2488 C CA . GLU A 1 305 ? 11.690 -36.128 33.089 1.00 91.56 305 GLU A CA 1
ATOM 2489 C C . GLU A 1 305 ? 10.674 -35.870 34.201 1.00 91.56 305 GLU A C 1
ATOM 2491 O O . GLU A 1 305 ? 9.586 -36.447 34.162 1.00 91.56 305 GLU A O 1
ATOM 2496 N N . TYR A 1 306 ? 10.995 -35.025 35.188 1.00 93.81 306 TYR A N 1
ATOM 2497 C CA . TYR A 1 306 ? 10.038 -34.606 36.215 1.00 93.81 306 TYR A CA 1
ATOM 2498 C C . TYR A 1 306 ? 8.838 -33.906 35.573 1.00 93.81 306 TYR A C 1
ATOM 2500 O O . TYR A 1 306 ? 7.704 -34.303 35.838 1.00 93.81 306 TYR A O 1
ATOM 2508 N N . PHE A 1 307 ? 9.074 -32.929 34.693 1.00 92.38 307 PHE A N 1
ATOM 2509 C CA . PHE A 1 307 ? 8.032 -32.229 33.937 1.00 92.38 307 PHE A CA 1
ATOM 2510 C C . PHE A 1 307 ? 7.150 -33.215 33.150 1.00 92.38 307 PHE A C 1
ATOM 2512 O O . PHE A 1 307 ? 5.939 -33.286 33.374 1.00 92.38 307 PHE A O 1
ATOM 2519 N N . ASN A 1 308 ? 7.754 -34.081 32.333 1.00 92.12 308 ASN A N 1
ATOM 2520 C CA . ASN A 1 308 ? 7.038 -35.072 31.524 1.00 92.12 308 ASN A CA 1
ATOM 2521 C C . ASN A 1 308 ? 6.262 -36.096 32.374 1.00 92.12 308 ASN A C 1
ATOM 2523 O O . ASN A 1 308 ? 5.141 -36.472 32.018 1.00 92.12 308 ASN A O 1
ATOM 2527 N N . LYS A 1 309 ? 6.805 -36.530 33.519 1.00 91.62 309 LYS A N 1
ATOM 2528 C CA . LYS A 1 309 ? 6.139 -37.469 34.445 1.00 91.62 309 LYS A CA 1
ATOM 2529 C C . LYS A 1 309 ? 5.041 -36.795 35.279 1.00 91.62 309 LYS A C 1
ATOM 2531 O O . LYS A 1 309 ? 4.113 -37.485 35.696 1.00 91.62 309 LYS A O 1
ATOM 2536 N N . ILE A 1 310 ? 5.093 -35.473 35.476 1.00 94.19 310 ILE A N 1
ATOM 2537 C CA . ILE A 1 310 ? 4.019 -34.667 36.082 1.00 94.19 310 ILE A CA 1
ATOM 2538 C C . ILE A 1 310 ? 2.855 -34.483 35.099 1.00 94.19 310 ILE A C 1
ATOM 2540 O O . ILE A 1 310 ? 1.711 -34.725 35.488 1.00 94.19 310 ILE A O 1
ATOM 2544 N N . LEU A 1 311 ? 3.131 -34.131 33.836 1.00 89.38 311 LEU A N 1
ATOM 2545 C CA . LEU A 1 311 ? 2.109 -34.020 32.782 1.00 89.38 311 LEU A CA 1
ATOM 2546 C C . LEU A 1 311 ? 1.376 -35.352 32.551 1.00 89.38 311 LEU A C 1
ATOM 2548 O O . LEU A 1 311 ? 0.151 -35.391 32.475 1.00 89.38 311 LEU A O 1
ATOM 2552 N N . ASN A 1 312 ? 2.117 -36.462 32.506 1.00 92.12 312 ASN A N 1
ATOM 2553 C CA . ASN A 1 312 ? 1.576 -37.803 32.248 1.00 92.12 312 ASN A CA 1
ATOM 2554 C C . ASN A 1 312 ? 1.164 -38.573 33.523 1.00 92.12 312 ASN A C 1
ATOM 2556 O O . ASN A 1 312 ? 0.966 -39.794 33.497 1.00 92.12 312 ASN A O 1
ATOM 2560 N N . ALA A 1 313 ? 1.045 -37.893 34.667 1.00 91.50 313 ALA A N 1
ATOM 2561 C CA . ALA A 1 313 ? 0.736 -38.536 35.939 1.00 91.50 313 ALA A CA 1
ATOM 2562 C C . ALA A 1 313 ? -0.676 -39.153 35.949 1.00 91.50 313 ALA A C 1
ATOM 2564 O O . ALA A 1 313 ? -1.676 -38.483 35.686 1.00 91.50 313 ALA A O 1
ATOM 2565 N N . LYS A 1 314 ? -0.791 -40.423 36.368 1.00 85.88 314 LYS A N 1
ATOM 2566 C CA . LYS A 1 314 ? -2.068 -41.170 36.462 1.00 85.88 314 LYS A CA 1
ATOM 2567 C C . LYS A 1 314 ? -2.942 -40.753 37.660 1.00 85.88 314 LYS A C 1
ATOM 2569 O O . LYS A 1 314 ? -3.449 -41.590 38.404 1.00 85.88 314 LYS A O 1
ATOM 2574 N N . GLY A 1 315 ? -3.134 -39.448 37.842 1.00 85.19 315 GLY A N 1
ATOM 2575 C CA . GLY A 1 315 ? -4.012 -38.852 38.843 1.00 85.19 315 GLY A CA 1
ATOM 2576 C C . GLY A 1 315 ? -3.409 -37.625 39.528 1.00 85.19 315 GLY A C 1
ATOM 2577 O O . GLY A 1 315 ? -2.209 -37.540 39.774 1.00 85.19 315 GLY A O 1
ATOM 2578 N N . ILE A 1 316 ? -4.284 -36.694 39.913 1.00 89.94 316 ILE A N 1
ATOM 2579 C CA . ILE A 1 316 ? -3.933 -35.378 40.480 1.00 89.94 316 ILE A CA 1
ATOM 2580 C C . ILE A 1 316 ? -3.060 -35.493 41.741 1.00 89.94 316 ILE A C 1
ATOM 2582 O O . ILE A 1 316 ? -2.173 -34.674 41.954 1.00 89.94 316 ILE A O 1
ATOM 2586 N N . SER A 1 317 ? -3.283 -36.512 42.579 1.00 88.00 317 SER A N 1
ATOM 2587 C CA . SER A 1 317 ? -2.453 -36.746 43.770 1.00 88.00 317 SER A CA 1
ATOM 2588 C C . SER A 1 317 ? -1.027 -37.191 43.425 1.00 88.00 317 SER A C 1
ATOM 2590 O O . SER A 1 317 ? -0.103 -36.803 44.128 1.00 88.00 317 SER A O 1
ATOM 2592 N N . SER A 1 318 ? -0.835 -37.950 42.341 1.00 89.62 318 SER A N 1
ATOM 2593 C CA . SER A 1 318 ? 0.494 -38.358 41.867 1.00 89.62 318 SER A CA 1
ATOM 2594 C C . SER A 1 318 ? 1.229 -37.199 41.194 1.00 89.62 318 SER A C 1
ATOM 2596 O O . SER A 1 318 ? 2.415 -37.017 41.440 1.00 89.62 318 SER A O 1
ATOM 2598 N N . ALA A 1 319 ? 0.519 -36.367 40.422 1.00 92.25 319 ALA A N 1
ATOM 2599 C CA . ALA A 1 319 ? 1.069 -35.124 39.878 1.00 92.25 319 ALA A CA 1
ATOM 2600 C C . ALA A 1 319 ? 1.521 -34.173 41.006 1.00 92.25 319 ALA A C 1
ATOM 2602 O O . ALA A 1 319 ? 2.608 -33.603 40.956 1.00 92.25 319 ALA A O 1
ATOM 2603 N N . TRP A 1 320 ? 0.714 -34.073 42.073 1.00 91.44 320 TRP A N 1
ATOM 2604 C CA . TRP A 1 320 ? 1.049 -33.315 43.279 1.00 91.44 320 TRP A CA 1
ATOM 2605 C C . TRP A 1 320 ? 2.302 -33.859 43.983 1.00 91.44 320 TRP A C 1
ATOM 2607 O O . TRP A 1 320 ? 3.223 -33.088 44.242 1.00 91.44 320 TRP A O 1
ATOM 2617 N N . GLU A 1 321 ? 2.386 -35.168 44.247 1.00 90.38 321 GLU A N 1
ATOM 2618 C CA . GLU A 1 321 ? 3.577 -35.784 44.862 1.00 90.38 321 GLU A CA 1
ATOM 2619 C C . GLU A 1 321 ? 4.846 -35.539 44.029 1.00 90.38 321 GLU A C 1
ATOM 2621 O O . GLU A 1 321 ? 5.849 -35.073 44.570 1.00 90.38 321 GLU A O 1
ATOM 2626 N N . LEU A 1 322 ? 4.781 -35.749 42.709 1.00 92.06 322 LEU A N 1
ATOM 2627 C CA . LEU A 1 322 ? 5.906 -35.525 41.795 1.00 92.06 322 LEU A CA 1
ATOM 2628 C C . LEU A 1 322 ? 6.339 -34.052 41.732 1.00 92.06 322 LEU A C 1
ATOM 2630 O O . LEU A 1 322 ? 7.536 -33.781 41.740 1.00 92.06 322 LEU A O 1
ATOM 2634 N N . SER A 1 323 ? 5.405 -33.092 41.745 1.00 92.81 323 SER A N 1
ATOM 2635 C CA . SER A 1 323 ? 5.751 -31.661 41.844 1.00 92.81 323 SER A CA 1
ATOM 2636 C C . SER A 1 323 ? 6.427 -31.302 43.175 1.00 92.81 323 SER A C 1
ATOM 2638 O O . SER A 1 323 ? 7.310 -30.445 43.213 1.00 92.81 323 SER A O 1
ATOM 2640 N N . GLY A 1 324 ? 6.077 -32.002 44.261 1.00 91.25 324 GLY A N 1
ATOM 2641 C CA . GLY A 1 324 ? 6.744 -31.888 45.558 1.00 91.25 324 GLY A CA 1
ATOM 2642 C C . GLY A 1 324 ? 8.182 -32.407 45.526 1.00 91.25 324 GLY A C 1
ATOM 2643 O O . GLY A 1 324 ? 9.084 -31.733 46.022 1.00 91.25 324 GLY A O 1
ATOM 2644 N N . GLU A 1 325 ? 8.415 -33.563 44.901 1.00 91.88 325 GLU A N 1
ATOM 2645 C CA . GLU A 1 325 ? 9.766 -34.097 44.686 1.00 91.88 325 GLU A CA 1
ATOM 2646 C C . GLU A 1 325 ? 10.599 -33.190 43.772 1.00 91.88 325 GLU A C 1
ATOM 2648 O O . GLU A 1 325 ? 11.724 -32.842 44.129 1.00 91.88 325 GLU A O 1
ATOM 2653 N N . PHE A 1 326 ? 10.035 -32.721 42.654 1.00 94.38 326 PHE A N 1
ATOM 2654 C CA . PHE A 1 326 ? 10.714 -31.803 41.736 1.00 94.38 326 PHE A CA 1
ATOM 2655 C C . PHE A 1 326 ? 11.156 -30.521 42.463 1.00 94.38 326 PHE A C 1
ATOM 2657 O O . PHE A 1 326 ? 12.318 -30.118 42.371 1.00 94.38 326 PHE A O 1
ATOM 2664 N N . LYS A 1 327 ? 10.270 -29.943 43.289 1.00 93.75 327 LYS A N 1
ATOM 2665 C CA . LYS A 1 327 ? 10.553 -28.763 44.125 1.00 93.75 327 LYS A CA 1
ATOM 2666 C C . LYS A 1 327 ? 11.671 -28.993 45.147 1.00 93.75 327 LYS A C 1
ATOM 2668 O O . LYS A 1 327 ? 12.384 -28.052 45.479 1.00 93.75 327 LYS A O 1
ATOM 2673 N N . VAL A 1 328 ? 11.840 -30.217 45.648 1.00 90.88 328 VAL A N 1
ATOM 2674 C CA . VAL A 1 328 ? 12.924 -30.577 46.581 1.00 90.88 328 VAL A CA 1
ATOM 2675 C C . VAL A 1 328 ? 14.259 -30.774 45.858 1.00 90.88 328 VAL A C 1
ATOM 2677 O O . VAL A 1 328 ? 15.297 -30.350 46.367 1.00 90.88 328 VAL A O 1
ATOM 2680 N N . VAL A 1 329 ? 14.257 -31.415 44.688 1.00 89.31 329 VAL A N 1
ATOM 2681 C CA . VAL A 1 329 ? 15.494 -31.792 43.985 1.00 89.31 329 VAL A CA 1
ATOM 2682 C C . VAL A 1 329 ? 16.059 -30.641 43.143 1.00 89.31 329 VAL A C 1
ATOM 2684 O O . VAL A 1 329 ? 17.280 -30.443 43.134 1.00 89.31 329 VAL A O 1
ATOM 2687 N N . TYR A 1 330 ? 15.196 -29.858 42.488 1.00 89.44 330 TYR A N 1
ATOM 2688 C CA . TYR A 1 330 ? 15.561 -28.775 41.563 1.00 89.44 330 TYR A CA 1
ATOM 2689 C C . TYR A 1 330 ? 14.805 -27.453 41.854 1.00 89.44 330 TYR A C 1
ATOM 2691 O O . TYR A 1 330 ? 14.167 -26.903 40.957 1.00 89.44 330 TYR A O 1
ATOM 2699 N N . PRO A 1 331 ? 14.902 -26.878 43.073 1.00 87.75 331 PRO A N 1
ATOM 2700 C CA . PRO A 1 331 ? 14.138 -25.691 43.507 1.00 87.75 331 PRO A CA 1
ATOM 2701 C C . PRO A 1 331 ? 14.380 -24.389 42.716 1.00 87.75 331 PRO A C 1
ATOM 2703 O O . PRO A 1 331 ? 13.775 -23.373 43.041 1.00 87.75 331 PRO A O 1
ATOM 2706 N N . GLN A 1 332 ? 15.294 -24.389 41.741 1.00 86.56 332 GLN A N 1
ATOM 2707 C CA . GLN A 1 332 ? 15.697 -23.226 40.935 1.00 86.56 332 GLN A CA 1
ATOM 2708 C C . GLN A 1 332 ? 15.600 -23.493 39.417 1.00 86.56 332 GLN A C 1
ATOM 2710 O O . GLN A 1 332 ? 16.122 -22.713 38.629 1.00 86.56 332 GLN A O 1
ATOM 2715 N N . ASN A 1 333 ? 14.995 -24.609 38.988 1.00 91.94 333 ASN A N 1
ATOM 2716 C CA . ASN A 1 333 ? 14.811 -24.915 37.565 1.00 91.94 333 ASN A CA 1
ATOM 2717 C C . ASN A 1 333 ? 13.508 -24.292 37.027 1.00 91.94 333 ASN A C 1
ATOM 2719 O O . ASN A 1 333 ? 12.480 -24.306 37.700 1.00 91.94 333 ASN A O 1
ATOM 2723 N N . GLU A 1 334 ? 13.537 -23.771 35.802 1.00 89.06 334 GLU A N 1
ATOM 2724 C CA . GLU A 1 334 ? 12.433 -22.998 35.214 1.00 89.06 334 GLU A CA 1
ATOM 2725 C C . GLU A 1 334 ? 11.173 -23.842 34.924 1.00 89.06 334 GLU A C 1
ATOM 2727 O O . GLU A 1 334 ? 10.048 -23.356 35.082 1.00 89.06 334 GLU A O 1
ATOM 2732 N N . LEU A 1 335 ? 11.331 -25.134 34.604 1.00 91.75 335 LEU A N 1
ATOM 2733 C CA . LEU A 1 335 ? 10.216 -26.070 34.381 1.00 91.75 335 LEU A CA 1
ATOM 2734 C C . LEU A 1 335 ? 9.429 -26.370 35.669 1.00 91.75 335 LEU A C 1
ATOM 2736 O O . LEU A 1 335 ? 8.293 -26.852 35.605 1.00 91.75 335 LEU A O 1
ATOM 2740 N N . LEU A 1 336 ? 9.985 -26.064 36.848 1.00 91.62 336 LEU A N 1
ATOM 2741 C CA . LEU A 1 336 ? 9.310 -26.257 38.131 1.00 91.62 336 LEU A CA 1
ATOM 2742 C C . LEU A 1 336 ? 8.064 -25.372 38.259 1.00 91.62 336 LEU A C 1
ATOM 2744 O O . LEU A 1 336 ? 7.018 -25.845 38.700 1.00 91.62 336 LEU A O 1
ATOM 2748 N N . ILE A 1 337 ? 8.152 -24.103 37.848 1.00 89.31 337 ILE A N 1
ATOM 2749 C CA . ILE A 1 337 ? 7.026 -23.158 37.924 1.00 89.31 337 ILE A CA 1
ATOM 2750 C C . ILE A 1 337 ? 5.917 -23.591 36.957 1.00 89.31 337 ILE A C 1
ATOM 2752 O O . ILE A 1 337 ? 4.742 -23.596 37.323 1.00 89.31 337 ILE A O 1
ATOM 2756 N N . GLN A 1 338 ? 6.287 -24.037 35.753 1.00 90.62 338 GLN A N 1
ATOM 2757 C CA . GLN A 1 338 ? 5.341 -24.579 34.772 1.00 90.62 338 GLN A CA 1
ATOM 2758 C C . GLN A 1 338 ? 4.627 -25.829 35.316 1.00 90.62 338 GLN A C 1
ATOM 2760 O O . GLN A 1 338 ? 3.398 -25.903 35.294 1.00 90.62 338 GLN A O 1
ATOM 2765 N N . SER A 1 339 ? 5.389 -26.763 35.900 1.00 93.19 339 SER A N 1
ATOM 2766 C CA . SER A 1 339 ? 4.865 -27.976 36.544 1.00 93.19 339 SER A CA 1
ATOM 2767 C C . SER A 1 339 ? 3.883 -27.662 37.672 1.00 93.19 339 SER A C 1
ATOM 2769 O O . SER A 1 339 ? 2.825 -28.283 37.773 1.00 93.19 339 SER A O 1
ATOM 2771 N N . ILE A 1 340 ? 4.220 -26.692 38.526 1.00 94.31 340 ILE A N 1
ATOM 2772 C CA . ILE A 1 340 ? 3.390 -26.301 39.669 1.00 94.31 340 ILE A CA 1
ATOM 2773 C C . ILE A 1 340 ? 2.111 -25.597 39.211 1.00 94.31 340 ILE A C 1
ATOM 2775 O O . ILE A 1 340 ? 1.054 -25.882 39.767 1.00 94.31 340 ILE A O 1
ATOM 2779 N N . ASN A 1 341 ? 2.163 -24.753 38.177 1.00 93.00 341 ASN A N 1
ATOM 2780 C CA . ASN A 1 341 ? 0.965 -24.134 37.602 1.00 93.00 341 ASN A CA 1
ATOM 2781 C C . ASN A 1 341 ? 0.021 -25.182 37.000 1.00 93.00 341 ASN A C 1
ATOM 2783 O O . ASN A 1 341 ? -1.148 -25.226 37.377 1.00 93.00 341 ASN A O 1
ATOM 2787 N N . TYR A 1 342 ? 0.537 -26.100 36.177 1.00 94.12 342 TYR A N 1
ATOM 2788 C CA . TYR A 1 342 ? -0.239 -27.218 35.629 1.00 94.12 342 TYR A CA 1
ATOM 2789 C C . TYR A 1 342 ? -0.913 -28.053 36.734 1.00 94.12 342 TYR A C 1
ATOM 2791 O O . TYR A 1 342 ? -2.115 -28.327 36.697 1.00 94.12 342 TYR A O 1
ATOM 2799 N N . VAL A 1 343 ? -0.161 -28.411 37.778 1.00 95.00 343 VAL A N 1
ATOM 2800 C CA . VAL A 1 343 ? -0.687 -29.151 38.933 1.00 95.00 343 VAL A CA 1
ATOM 2801 C C . VAL A 1 343 ? -1.705 -28.326 39.731 1.00 95.00 343 VAL A C 1
ATOM 2803 O O . VAL A 1 343 ? -2.700 -28.883 40.210 1.00 95.00 343 VAL A O 1
ATOM 2806 N N . ALA A 1 344 ? -1.511 -27.015 39.865 1.00 94.50 344 ALA A N 1
ATOM 2807 C CA . ALA A 1 344 ? -2.464 -26.123 40.515 1.00 94.50 344 ALA A CA 1
ATOM 2808 C C . ALA A 1 344 ? -3.792 -26.067 39.742 1.00 94.50 344 ALA A C 1
ATOM 2810 O O . ALA A 1 344 ? -4.849 -26.257 40.349 1.00 94.50 344 ALA A O 1
ATOM 2811 N N . ASP A 1 345 ? -3.748 -25.934 38.415 1.00 93.62 345 ASP A N 1
ATOM 2812 C CA . ASP A 1 345 ? -4.933 -25.950 37.554 1.00 93.62 345 ASP A CA 1
ATOM 2813 C C . ASP A 1 345 ? -5.656 -27.302 37.571 1.00 93.62 345 ASP A C 1
ATOM 2815 O O . ASP A 1 345 ? -6.889 -27.335 37.611 1.00 93.62 345 ASP A O 1
ATOM 2819 N N . LEU A 1 346 ? -4.942 -28.432 37.641 1.00 93.75 346 LEU A N 1
ATOM 2820 C CA . LEU A 1 346 ? -5.572 -29.743 37.856 1.00 93.75 346 LEU A CA 1
ATOM 2821 C C . LEU A 1 346 ? -6.358 -29.797 39.180 1.00 93.75 346 LEU A C 1
ATOM 2823 O O . LEU A 1 346 ? -7.479 -30.318 39.218 1.00 93.75 346 LEU A O 1
ATOM 2827 N N . ASN A 1 347 ? -5.803 -29.252 40.269 1.00 95.56 347 ASN A N 1
ATOM 2828 C CA . ASN A 1 347 ? -6.483 -29.219 41.569 1.00 95.56 347 ASN A CA 1
ATOM 2829 C C . ASN A 1 347 ? -7.660 -28.221 41.566 1.00 95.56 347 ASN A C 1
ATOM 2831 O O . ASN A 1 347 ? -8.734 -28.564 42.062 1.00 95.56 347 ASN A O 1
ATOM 2835 N N . LEU A 1 348 ? -7.516 -27.043 40.950 1.00 94.50 348 LEU A N 1
ATOM 2836 C CA . LEU A 1 348 ? -8.589 -26.057 40.763 1.00 94.50 348 LEU A CA 1
ATOM 2837 C C . LEU A 1 348 ? -9.762 -26.640 39.958 1.00 94.50 348 LEU A C 1
ATOM 2839 O O . LEU A 1 348 ? -10.900 -26.640 40.436 1.00 94.50 348 LEU A O 1
ATOM 2843 N N . ASN A 1 349 ? -9.495 -27.202 38.778 1.00 93.62 349 ASN A 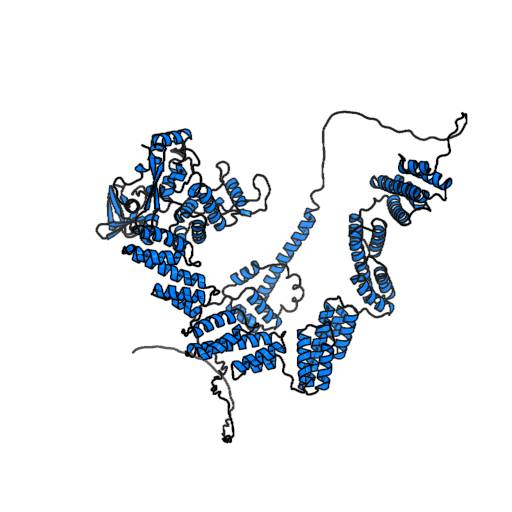N 1
ATOM 2844 C CA . ASN A 1 349 ? -10.518 -27.759 37.890 1.00 93.62 349 ASN A CA 1
ATOM 2845 C C . ASN A 1 349 ? -11.244 -28.960 38.509 1.00 93.62 349 ASN A C 1
ATOM 2847 O O . ASN A 1 349 ? -12.471 -29.068 38.417 1.00 93.62 349 ASN A O 1
ATOM 2851 N N . TYR A 1 350 ? -10.530 -29.846 39.211 1.00 93.94 350 TYR A N 1
ATOM 2852 C CA . TYR A 1 350 ? -11.178 -30.939 39.939 1.00 93.94 350 TYR A CA 1
ATOM 2853 C C . TYR A 1 350 ? -11.958 -30.441 41.162 1.00 93.94 350 TYR A C 1
ATOM 2855 O O . TYR A 1 350 ? -13.059 -30.931 41.419 1.00 93.94 350 TYR A O 1
ATOM 2863 N N . GLY A 1 351 ? -11.450 -29.422 41.861 1.00 95.56 351 GLY A N 1
ATOM 2864 C CA . GLY A 1 351 ? -12.177 -28.699 42.902 1.00 95.56 351 GLY A CA 1
ATOM 2865 C C . GLY A 1 351 ? -13.516 -28.175 42.382 1.00 95.56 351 GLY A C 1
ATOM 2866 O O . GLY A 1 351 ? -14.554 -28.522 42.937 1.00 95.56 351 GLY A O 1
ATOM 2867 N N . ILE A 1 352 ? -13.520 -27.452 41.255 1.00 94.19 352 ILE A N 1
ATOM 2868 C CA . ILE A 1 352 ? -14.734 -26.992 40.550 1.00 94.19 352 ILE A CA 1
ATOM 2869 C C . ILE A 1 352 ? -15.660 -28.171 40.214 1.00 94.19 352 ILE A C 1
ATOM 2871 O O . ILE A 1 352 ? -16.859 -28.109 40.491 1.00 94.19 352 ILE A O 1
ATOM 2875 N N . LYS A 1 353 ? -15.122 -29.270 39.670 1.00 94.88 353 LYS A N 1
ATOM 2876 C CA . LYS A 1 353 ? -15.889 -30.465 39.273 1.00 94.88 353 LYS A CA 1
ATOM 2877 C C . LYS A 1 353 ? -16.632 -31.131 40.435 1.00 94.88 353 LYS A C 1
ATOM 2879 O O . LYS A 1 353 ? -17.741 -31.618 40.226 1.00 94.88 353 LYS A O 1
ATOM 2884 N N . VAL A 1 354 ? -16.056 -31.159 41.639 1.00 95.12 354 VAL A N 1
ATOM 2885 C CA . VAL A 1 354 ? -16.718 -31.721 42.837 1.00 95.12 354 VAL A CA 1
ATOM 2886 C C . VAL A 1 354 ? -17.547 -30.675 43.594 1.00 95.12 354 VAL A C 1
ATOM 2888 O O . VAL A 1 354 ? -18.551 -31.014 44.212 1.00 95.12 354 VAL A O 1
ATOM 2891 N N . HIS A 1 355 ? -17.215 -29.389 43.472 1.00 96.06 355 HIS A N 1
ATOM 2892 C CA . HIS A 1 355 ? -18.019 -28.278 43.990 1.00 96.06 355 HIS A CA 1
ATOM 2893 C C . HIS A 1 355 ? -19.361 -28.152 43.248 1.00 96.06 355 HIS A C 1
ATOM 2895 O O . HIS A 1 355 ? -20.396 -27.980 43.886 1.00 96.06 355 HIS A O 1
ATOM 2901 N N . LYS A 1 356 ? -19.373 -28.362 41.921 1.00 93.19 356 LYS A N 1
ATOM 2902 C CA . LYS A 1 356 ? -20.597 -28.505 41.101 1.00 93.19 356 LYS A CA 1
ATOM 2903 C C . LYS A 1 356 ? -21.459 -29.728 41.482 1.00 93.19 356 LYS A C 1
ATOM 2905 O O . LYS A 1 356 ? -22.580 -29.838 41.001 1.00 93.19 356 LYS A O 1
ATOM 2910 N N . LYS A 1 357 ? -20.959 -30.630 42.339 1.00 95.44 357 LYS A N 1
ATOM 2911 C CA . LYS A 1 357 ? -21.686 -31.775 42.926 1.00 95.44 357 LYS A CA 1
ATOM 2912 C C . LYS A 1 357 ? -22.029 -31.590 44.411 1.00 95.44 357 LYS A C 1
ATOM 2914 O O . LYS A 1 357 ? -22.395 -32.557 45.071 1.00 95.44 357 LYS A O 1
ATOM 2919 N N . GLU A 1 358 ? -21.850 -30.384 44.950 1.00 94.94 358 GLU A N 1
ATOM 2920 C CA . GLU A 1 358 ? -22.062 -30.067 46.371 1.00 94.94 358 GLU A CA 1
ATOM 2921 C C . GLU A 1 358 ? -21.156 -30.857 47.347 1.00 94.94 358 GLU A C 1
ATOM 2923 O O . GLU A 1 358 ? -21.386 -30.895 48.556 1.00 94.94 358 GLU A O 1
ATOM 2928 N N . GLU A 1 359 ? -20.045 -31.435 46.867 1.00 97.00 359 GLU A N 1
ATOM 2929 C CA . GLU A 1 359 ? -19.039 -32.114 47.700 1.00 97.00 359 GLU A CA 1
ATOM 2930 C C . GLU A 1 359 ? -18.128 -31.083 48.422 1.00 97.00 359 GLU A C 1
ATOM 2932 O O . GLU A 1 359 ? -16.898 -31.151 48.352 1.00 97.00 359 GLU A O 1
ATOM 2937 N N . TYR A 1 360 ? -18.712 -30.093 49.112 1.00 95.25 360 TYR A N 1
ATOM 2938 C CA . TYR A 1 360 ? -18.054 -28.861 49.597 1.00 95.25 360 TYR A CA 1
ATOM 2939 C C . TYR A 1 360 ? -16.752 -29.080 50.391 1.00 95.25 360 TYR A C 1
ATOM 2941 O O . TYR A 1 360 ? -15.764 -28.369 50.184 1.00 95.25 360 TYR A O 1
ATOM 2949 N N . LYS A 1 361 ? -16.706 -30.093 51.269 1.00 96.38 361 LYS A N 1
ATOM 2950 C CA . LYS A 1 361 ? -15.495 -30.446 52.041 1.00 96.38 361 LYS A CA 1
ATOM 2951 C C . LYS A 1 361 ? -14.344 -30.906 51.141 1.00 96.38 361 LYS A C 1
ATOM 2953 O O . LYS A 1 361 ? -13.193 -30.546 51.368 1.00 96.38 361 LYS A O 1
ATOM 2958 N N . LYS A 1 362 ? -14.664 -31.679 50.103 1.00 95.06 362 LYS A N 1
ATOM 2959 C CA . LYS A 1 362 ? -13.707 -32.202 49.125 1.00 95.06 362 LYS A CA 1
ATOM 2960 C C . LYS A 1 362 ? -13.225 -31.075 48.219 1.00 95.06 362 LYS A C 1
ATOM 2962 O O . LYS A 1 362 ? -12.019 -30.898 48.100 1.00 95.06 362 LYS A O 1
ATOM 2967 N N . ALA A 1 363 ? -14.142 -30.255 47.694 1.00 96.25 363 ALA A N 1
ATOM 2968 C CA . ALA A 1 363 ? -13.811 -29.041 46.942 1.00 96.25 363 ALA A CA 1
ATOM 2969 C C . ALA A 1 363 ? -12.811 -28.162 47.711 1.00 96.25 363 ALA A C 1
ATOM 2971 O O . ALA A 1 363 ? -11.742 -27.848 47.192 1.00 96.25 363 ALA A O 1
ATOM 2972 N N . SER A 1 364 ? -13.108 -27.881 48.987 1.00 96.88 364 SER A N 1
ATOM 2973 C CA . SER A 1 364 ? -12.230 -27.117 49.882 1.00 96.88 364 SER A CA 1
ATOM 2974 C C . SER A 1 364 ? -10.818 -27.708 49.961 1.00 96.88 364 SER A C 1
ATOM 2976 O O . SER A 1 364 ? -9.863 -26.968 49.768 1.00 96.88 364 SER A O 1
ATOM 2978 N N . SER A 1 365 ? -10.666 -29.026 50.141 1.00 96.00 365 SER A N 1
ATOM 2979 C CA . SER A 1 365 ? -9.334 -29.653 50.237 1.00 96.00 365 SER A CA 1
ATOM 2980 C C . SER A 1 365 ? -8.505 -29.616 48.944 1.00 96.00 365 SER A C 1
ATOM 2982 O O . SER A 1 365 ? -7.278 -29.612 49.015 1.00 96.00 365 SER A O 1
ATOM 2984 N N . TYR A 1 366 ? -9.138 -29.559 47.764 1.00 95.44 366 TYR A N 1
ATOM 2985 C CA . TYR A 1 366 ? -8.421 -29.356 46.497 1.00 95.44 366 TYR A CA 1
ATOM 2986 C C . TYR A 1 366 ? -8.022 -27.887 46.318 1.00 95.44 366 TYR A C 1
ATOM 2988 O O . TYR A 1 366 ? -6.888 -27.599 45.944 1.00 95.44 366 TYR A O 1
ATOM 2996 N N . TYR A 1 367 ? -8.914 -26.954 46.657 1.00 97.38 367 TYR A N 1
ATOM 2997 C CA . TYR A 1 367 ? -8.624 -25.521 46.620 1.00 97.38 367 TYR A CA 1
ATOM 2998 C C . TYR A 1 367 ? -7.550 -25.099 47.639 1.00 97.38 367 TYR A C 1
ATOM 3000 O O . TYR A 1 367 ? -6.717 -24.246 47.344 1.00 97.38 367 TYR A O 1
ATOM 3008 N N . GLU A 1 368 ? -7.521 -25.708 48.827 1.00 96.81 368 GLU A N 1
ATOM 3009 C CA . GLU A 1 368 ? -6.513 -25.420 49.854 1.00 96.81 368 GLU A CA 1
ATOM 3010 C C . GLU A 1 368 ? -5.101 -25.813 49.423 1.00 96.81 368 GLU A C 1
ATOM 3012 O O . GLU A 1 368 ? -4.166 -25.112 49.791 1.00 96.81 368 GLU A O 1
ATOM 3017 N N . ARG A 1 369 ? -4.925 -26.863 48.612 1.00 94.88 369 ARG A N 1
ATOM 3018 C CA . ARG A 1 369 ? -3.610 -27.214 48.048 1.00 94.88 369 ARG A CA 1
ATOM 3019 C C . ARG A 1 369 ? -3.039 -26.064 47.220 1.00 94.88 369 ARG A C 1
ATOM 3021 O O . ARG A 1 369 ? -1.926 -25.623 47.471 1.00 94.88 369 ARG A O 1
ATOM 3028 N N . VAL A 1 370 ? -3.843 -25.545 46.292 1.00 96.25 370 VAL A N 1
ATOM 3029 C CA . VAL A 1 370 ? -3.482 -24.431 45.403 1.00 96.25 370 VAL A CA 1
ATOM 3030 C C . VAL A 1 370 ? -3.169 -23.160 46.195 1.00 96.25 370 VAL A C 1
ATOM 3032 O O . VAL A 1 370 ? -2.158 -22.514 45.954 1.00 96.25 370 VAL A O 1
ATOM 3035 N N . VAL A 1 371 ? -4.018 -22.805 47.164 1.00 95.38 371 VAL A N 1
ATOM 3036 C CA . VAL A 1 371 ? -3.880 -21.554 47.934 1.00 95.38 371 VAL A CA 1
ATOM 3037 C C . VAL A 1 371 ? -2.662 -21.555 48.871 1.00 95.38 371 VAL A C 1
ATOM 3039 O O . VAL A 1 371 ? -2.157 -20.481 49.191 1.00 95.38 371 VAL A O 1
ATOM 3042 N N . HIS A 1 372 ? -2.166 -22.725 49.288 1.00 94.06 372 HIS A N 1
ATOM 3043 C CA . HIS A 1 372 ? -0.963 -22.848 50.123 1.00 94.06 372 HIS A CA 1
ATOM 3044 C C . HIS A 1 372 ? 0.324 -23.156 49.330 1.00 94.06 372 HIS A C 1
ATOM 3046 O O . HIS A 1 372 ? 1.363 -23.380 49.949 1.00 94.06 372 HIS A O 1
ATOM 3052 N N . GLU A 1 373 ? 0.293 -23.162 47.993 1.00 94.19 373 GLU A N 1
ATOM 3053 C CA . GLU A 1 373 ? 1.483 -23.364 47.157 1.00 94.19 373 GLU A CA 1
ATOM 3054 C C . GLU A 1 373 ? 2.065 -22.013 46.699 1.00 94.19 373 GLU A C 1
ATOM 3056 O O . GLU A 1 373 ? 1.531 -21.403 45.772 1.00 94.19 373 GLU A O 1
ATOM 3061 N N . PRO A 1 374 ? 3.159 -21.514 47.310 1.00 90.06 374 PRO A N 1
ATOM 3062 C CA . PRO A 1 374 ? 3.682 -20.174 47.028 1.00 90.06 374 PRO A CA 1
ATOM 3063 C C . PRO A 1 374 ? 4.284 -20.003 45.625 1.00 90.06 374 PRO A C 1
ATOM 3065 O O . PRO A 1 374 ? 4.548 -18.870 45.232 1.00 90.06 374 PRO A O 1
ATOM 3068 N N . LEU A 1 375 ? 4.521 -21.094 44.886 1.00 91.25 375 LEU A N 1
ATOM 3069 C CA . LEU A 1 375 ? 5.022 -21.057 43.507 1.00 91.25 375 LEU A CA 1
ATOM 3070 C C . LEU A 1 375 ? 3.912 -21.117 42.440 1.00 91.25 375 LEU A C 1
ATOM 3072 O O . LEU A 1 375 ? 4.219 -21.009 41.254 1.00 91.25 375 LEU A O 1
ATOM 3076 N N . ALA A 1 376 ? 2.641 -21.276 42.828 1.00 91.62 376 ALA A N 1
ATOM 3077 C CA . ALA A 1 376 ? 1.521 -21.239 41.889 1.00 91.62 376 ALA A CA 1
ATOM 3078 C C . ALA A 1 376 ? 1.186 -19.797 41.462 1.00 91.62 376 ALA A C 1
ATOM 3080 O O . ALA A 1 376 ? 1.311 -18.845 42.237 1.00 91.62 376 ALA A O 1
ATOM 3081 N N . ALA A 1 377 ? 0.729 -19.620 40.221 1.00 90.25 377 ALA A N 1
ATOM 3082 C CA . ALA A 1 377 ? 0.464 -18.303 39.658 1.00 90.25 377 ALA A CA 1
ATOM 3083 C C . ALA A 1 377 ? -0.594 -17.528 40.464 1.00 90.25 377 ALA A C 1
ATOM 3085 O O . ALA A 1 377 ? -1.653 -18.043 40.834 1.00 90.25 377 ALA A O 1
ATOM 3086 N N . LYS A 1 378 ? -0.327 -16.236 40.690 1.00 88.38 378 LYS A N 1
ATOM 3087 C CA . LYS A 1 378 ? -1.177 -15.343 41.496 1.00 88.38 378 LYS A CA 1
ATOM 3088 C C . LYS A 1 378 ? -2.628 -15.280 40.995 1.00 88.38 378 LYS A C 1
ATOM 3090 O O . LYS A 1 378 ? -3.537 -15.144 41.813 1.00 88.38 378 LYS A O 1
ATOM 3095 N N . SER A 1 379 ? -2.855 -15.408 39.688 1.00 84.00 379 SER A N 1
ATOM 3096 C CA . SER A 1 379 ? -4.182 -15.523 39.065 1.00 84.00 379 SER A CA 1
ATOM 3097 C C . SER A 1 379 ? -4.933 -16.771 39.550 1.00 84.00 379 SER A C 1
ATOM 3099 O O . SER A 1 379 ? -6.022 -16.647 40.115 1.00 84.00 379 SER A O 1
ATOM 3101 N N . ILE A 1 380 ? -4.308 -17.948 39.432 1.00 89.06 380 ILE A N 1
ATOM 3102 C CA . ILE A 1 380 ? -4.832 -19.249 39.883 1.00 89.06 380 ILE A CA 1
ATOM 3103 C C . ILE A 1 380 ? -5.123 -19.212 41.395 1.00 89.06 380 ILE A C 1
ATOM 3105 O O . ILE A 1 380 ? -6.209 -19.600 41.834 1.00 89.06 380 ILE A O 1
ATOM 3109 N N . ILE A 1 381 ? -4.212 -18.666 42.209 1.00 90.94 381 ILE A N 1
ATOM 3110 C CA . ILE A 1 381 ? -4.423 -18.489 43.659 1.00 90.94 381 ILE A CA 1
ATOM 3111 C C . ILE A 1 381 ? -5.610 -17.552 43.944 1.00 90.94 381 ILE A C 1
ATOM 3113 O O . ILE A 1 381 ? -6.417 -17.832 44.837 1.00 90.94 381 ILE A O 1
ATOM 3117 N N . THR A 1 382 ? -5.753 -16.452 43.200 1.00 87.81 382 THR A N 1
ATOM 3118 C CA . THR A 1 382 ? -6.826 -15.462 43.406 1.00 87.81 382 THR A CA 1
ATOM 3119 C C . THR A 1 382 ? -8.200 -16.058 43.101 1.00 87.81 382 THR A C 1
ATOM 3121 O O . THR A 1 382 ? -9.078 -16.027 43.967 1.00 87.81 382 THR A O 1
ATOM 3124 N N . ILE A 1 383 ? -8.379 -16.685 41.932 1.00 89.88 383 ILE A N 1
ATOM 3125 C CA . ILE A 1 383 ? -9.656 -17.318 41.567 1.00 89.88 383 ILE A CA 1
ATOM 3126 C C . ILE A 1 383 ? -9.988 -18.496 42.500 1.00 89.88 383 ILE A C 1
ATOM 3128 O O . ILE A 1 383 ? -11.135 -18.663 42.925 1.00 89.88 383 ILE A O 1
ATOM 3132 N N . THR A 1 384 ? -8.978 -19.262 42.925 1.00 93.88 384 THR A N 1
ATOM 3133 C CA . THR A 1 384 ? -9.178 -20.389 43.846 1.00 93.88 384 THR A CA 1
ATOM 3134 C C . THR A 1 384 ? -9.610 -19.936 45.241 1.00 93.88 384 THR A C 1
ATOM 3136 O O . THR A 1 384 ? -10.458 -20.585 45.853 1.00 93.88 384 THR A O 1
ATOM 3139 N N . ASN A 1 385 ? -9.115 -18.798 45.741 1.00 93.94 385 ASN A N 1
ATOM 3140 C CA . ASN A 1 385 ? -9.564 -18.229 47.019 1.00 93.94 385 ASN A CA 1
ATOM 3141 C C . ASN A 1 385 ? -11.064 -17.880 47.022 1.00 93.94 385 ASN A C 1
ATOM 3143 O O . ASN A 1 385 ? -11.744 -18.083 48.033 1.00 93.94 385 ASN A O 1
ATOM 3147 N N . VAL A 1 386 ? -11.607 -17.410 45.894 1.00 92.56 386 VAL A N 1
ATOM 3148 C CA . VAL A 1 386 ? -13.046 -17.126 45.747 1.00 92.56 386 VAL A CA 1
ATOM 3149 C C . VAL A 1 386 ? -13.865 -18.410 45.869 1.00 92.56 386 VAL A C 1
ATOM 3151 O O . VAL A 1 386 ? -14.813 -18.466 46.659 1.00 92.56 386 VAL A O 1
ATOM 3154 N N . TYR A 1 387 ? -13.481 -19.470 45.154 1.00 95.44 387 TYR A N 1
ATOM 3155 C CA . TYR A 1 387 ? -14.181 -20.755 45.231 1.00 95.44 387 TYR A CA 1
ATOM 3156 C C . TYR A 1 387 ? -13.990 -21.463 46.578 1.00 95.44 387 TYR A C 1
ATOM 3158 O O . TYR A 1 387 ? -14.934 -22.076 47.076 1.00 95.44 387 TYR A O 1
ATOM 3166 N N . LEU A 1 388 ? -12.824 -21.324 47.217 1.00 96.50 388 LEU A N 1
ATOM 3167 C CA . LEU A 1 388 ? -12.565 -21.813 48.573 1.00 96.50 388 LEU A CA 1
ATOM 3168 C C . LEU A 1 388 ? -13.488 -21.147 49.598 1.00 96.50 388 LEU A C 1
ATOM 3170 O O . LEU A 1 388 ? -14.038 -21.826 50.464 1.00 96.50 388 LEU A O 1
ATOM 3174 N N . LYS A 1 389 ? -13.708 -19.833 49.482 1.00 94.62 389 LYS A N 1
ATOM 3175 C CA . LYS A 1 389 ? -14.651 -19.096 50.333 1.00 94.62 389 LYS A CA 1
ATOM 3176 C C . LYS A 1 389 ? -16.096 -19.563 50.125 1.00 94.62 389 LYS A C 1
ATOM 3178 O O . LYS A 1 389 ? -16.808 -19.753 51.111 1.00 94.62 389 LYS A O 1
ATOM 3183 N N . GLN A 1 390 ? -16.518 -19.778 48.875 1.00 94.06 390 GLN A N 1
ATOM 3184 C CA . GLN A 1 390 ? -17.844 -20.329 48.552 1.00 94.06 390 GLN A CA 1
ATOM 3185 C C . GLN A 1 390 ? -18.011 -21.742 49.149 1.00 94.06 390 GLN A C 1
ATOM 3187 O O . GLN A 1 390 ? -18.953 -21.980 49.907 1.00 94.06 390 GLN A O 1
ATOM 3192 N N . ALA A 1 391 ? -17.039 -22.636 48.928 1.00 95.94 391 ALA A N 1
ATOM 3193 C CA . ALA A 1 391 ? -17.068 -24.017 49.413 1.00 95.94 391 ALA A CA 1
ATOM 3194 C C . ALA A 1 391 ? -17.066 -24.111 50.949 1.00 95.94 391 ALA A C 1
ATOM 3196 O O . ALA A 1 391 ? -17.897 -24.814 51.520 1.00 95.94 391 ALA A O 1
ATOM 3197 N N . LYS A 1 392 ? -16.214 -23.341 51.641 1.00 95.75 392 LYS A N 1
ATOM 3198 C CA . LYS A 1 392 ? -16.215 -23.247 53.117 1.00 95.75 392 LYS A CA 1
ATOM 3199 C C . LYS A 1 392 ? -17.514 -22.678 53.695 1.00 95.75 392 LYS A C 1
ATOM 3201 O O . LYS A 1 392 ? -17.806 -22.917 54.863 1.00 95.75 392 LYS A O 1
ATOM 3206 N N . SER A 1 393 ? -18.298 -21.963 52.889 1.00 94.69 393 SER A N 1
ATOM 3207 C CA . SER A 1 393 ? -19.617 -21.437 53.265 1.00 94.69 393 SER A CA 1
ATOM 3208 C C . SER A 1 393 ? -20.778 -22.369 52.877 1.00 94.69 393 SER A C 1
ATOM 3210 O O . SER A 1 393 ? -21.932 -21.985 53.058 1.00 94.69 393 SER A O 1
ATOM 3212 N N . ASN A 1 394 ? -20.498 -23.561 52.326 1.00 94.56 394 ASN A N 1
ATOM 3213 C CA . ASN A 1 394 ? -21.470 -24.465 51.687 1.00 94.56 394 ASN A CA 1
ATOM 3214 C C . ASN A 1 394 ? -22.359 -23.762 50.635 1.00 94.56 394 ASN A C 1
ATOM 3216 O O . ASN A 1 394 ? -23.546 -24.057 50.513 1.00 94.56 394 ASN A O 1
ATOM 3220 N N . GLN A 1 395 ? -21.806 -22.788 49.906 1.00 92.44 395 GLN A N 1
ATOM 3221 C CA . GLN A 1 395 ? -22.509 -22.089 48.830 1.00 92.44 395 GLN A CA 1
ATOM 3222 C C . GLN A 1 395 ? -22.246 -22.787 47.499 1.00 92.44 395 GLN A C 1
ATOM 3224 O O . GLN A 1 395 ? -21.089 -22.991 47.145 1.00 92.44 395 GLN A O 1
ATOM 3229 N N . ALA A 1 396 ? -23.301 -23.087 46.737 1.00 91.19 396 ALA A N 1
ATOM 3230 C CA . ALA A 1 396 ? -23.168 -23.590 45.372 1.00 91.19 396 ALA A CA 1
ATOM 3231 C C . ALA A 1 396 ? -22.294 -22.653 44.517 1.00 91.19 396 ALA A C 1
ATOM 3233 O O . ALA A 1 396 ? -22.452 -21.428 44.564 1.00 91.19 396 ALA A O 1
ATOM 3234 N N . ILE A 1 397 ? -21.383 -23.238 43.733 1.00 91.50 397 ILE A N 1
ATOM 3235 C CA . ILE A 1 397 ? -20.342 -22.482 43.033 1.00 91.50 397 ILE A CA 1
ATOM 3236 C C . ILE A 1 397 ? -20.923 -21.442 42.062 1.00 91.50 397 ILE A C 1
ATOM 3238 O O . ILE A 1 397 ? -21.787 -21.736 41.231 1.00 91.50 397 ILE A O 1
ATOM 3242 N N . LYS A 1 398 ? -20.402 -20.217 42.141 1.00 90.81 398 LYS A N 1
ATOM 3243 C CA . LYS A 1 398 ? -20.605 -19.163 41.144 1.00 90.81 398 LYS A CA 1
ATOM 3244 C C . LYS A 1 398 ? -19.282 -18.937 40.401 1.00 90.81 398 LYS A C 1
ATOM 3246 O O . LYS A 1 398 ? -18.412 -18.238 40.921 1.00 90.81 398 LYS A O 1
ATOM 3251 N N . THR A 1 399 ? -19.130 -19.548 39.227 1.00 91.06 399 THR A N 1
ATOM 3252 C CA . THR A 1 399 ? -18.048 -19.255 38.266 1.00 91.06 399 THR A CA 1
ATOM 3253 C C . THR A 1 399 ? -18.385 -18.003 37.437 1.00 91.06 399 THR A C 1
ATOM 3255 O O . THR A 1 399 ? -19.548 -17.582 37.453 1.00 91.06 399 THR A O 1
ATOM 3258 N N . PRO A 1 400 ? -17.423 -17.378 36.732 1.00 90.88 400 PRO A N 1
ATOM 3259 C CA . PRO A 1 400 ? -17.671 -16.211 35.883 1.00 90.88 400 PRO A CA 1
ATOM 3260 C C . PRO A 1 400 ? -18.810 -16.391 34.869 1.00 90.88 400 PRO A C 1
ATOM 3262 O O . PRO A 1 400 ? -19.647 -15.502 34.738 1.00 90.88 400 PRO A O 1
ATOM 3265 N N . GLU A 1 401 ? -18.909 -17.553 34.225 1.00 91.06 401 GLU A N 1
ATOM 3266 C CA . GLU A 1 401 ? -20.011 -17.904 33.308 1.00 91.06 401 GLU A CA 1
ATOM 3267 C C . GLU A 1 401 ? -21.363 -17.880 34.042 1.00 91.06 401 GLU A C 1
ATOM 3269 O O . GLU A 1 401 ? -22.298 -17.201 33.630 1.00 91.06 401 GLU A O 1
ATOM 3274 N N . ILE A 1 402 ? -21.435 -18.527 35.214 1.00 90.25 402 ILE A N 1
ATOM 3275 C CA . ILE A 1 402 ? -22.638 -18.571 36.063 1.00 90.25 402 ILE A CA 1
ATOM 3276 C C . ILE A 1 402 ? -23.031 -17.172 36.576 1.00 90.25 402 ILE A C 1
ATOM 3278 O O . ILE A 1 402 ? -24.206 -16.940 36.876 1.00 90.25 402 ILE A O 1
ATOM 3282 N N . TYR A 1 403 ? -22.083 -16.239 36.709 1.00 91.38 403 TYR A N 1
ATOM 3283 C CA . TYR A 1 403 ? -22.390 -14.828 36.951 1.00 91.38 403 TYR A CA 1
ATOM 3284 C C . TYR A 1 403 ? -22.940 -14.152 35.694 1.00 91.38 403 TYR A C 1
ATOM 3286 O O . TYR A 1 403 ? -24.011 -13.550 35.772 1.00 91.38 403 TYR A O 1
ATOM 3294 N N . TYR A 1 404 ? -22.255 -14.282 34.556 1.00 93.12 404 TYR A N 1
ATOM 3295 C CA . TYR A 1 404 ? -22.653 -13.686 33.279 1.00 93.12 404 TYR A CA 1
ATOM 3296 C C . TYR A 1 404 ? -24.085 -14.088 32.889 1.00 93.12 404 TYR A C 1
ATOM 3298 O O . TYR A 1 404 ? -24.937 -13.216 32.699 1.00 93.12 404 TYR A O 1
ATOM 3306 N N . ASP A 1 405 ? -24.404 -15.385 32.931 1.00 93.31 405 ASP A N 1
ATOM 3307 C CA . ASP A 1 405 ? -25.746 -15.925 32.676 1.00 93.31 405 ASP A CA 1
ATOM 3308 C C . ASP A 1 405 ? -26.816 -15.280 33.567 1.00 93.31 405 ASP A C 1
ATOM 3310 O O . ASP A 1 405 ? -27.907 -14.933 33.107 1.00 93.31 405 ASP A O 1
ATOM 3314 N N . LYS A 1 406 ? -26.514 -15.092 34.859 1.00 92.81 406 LYS A N 1
ATOM 3315 C CA . LYS A 1 406 ? -27.437 -14.495 35.841 1.00 92.81 406 LYS A CA 1
ATOM 3316 C C . LYS A 1 406 ? -27.587 -12.983 35.682 1.00 92.81 406 LYS A C 1
ATOM 3318 O O . LYS A 1 406 ? -28.601 -12.448 36.128 1.00 92.81 406 LYS A O 1
ATOM 3323 N N . ILE A 1 407 ? -26.612 -12.310 35.074 1.00 94.12 407 ILE A N 1
ATOM 3324 C CA . ILE A 1 407 ? -26.641 -10.874 34.767 1.00 94.12 407 ILE A CA 1
ATOM 3325 C C . ILE A 1 407 ? -27.473 -10.632 33.506 1.00 94.12 407 ILE A C 1
ATOM 3327 O O . ILE A 1 407 ? -28.384 -9.807 33.546 1.00 94.12 407 ILE A O 1
ATOM 3331 N N . VAL A 1 408 ? -27.241 -11.406 32.440 1.00 91.38 408 VAL A N 1
ATOM 3332 C CA . VAL A 1 408 ? -28.036 -11.369 31.197 1.00 91.38 408 VAL A CA 1
ATOM 3333 C C . VAL A 1 408 ? -29.505 -11.720 31.473 1.00 91.38 408 VAL A C 1
ATOM 3335 O O . VAL A 1 408 ? -30.413 -11.012 31.047 1.00 91.38 408 VAL A O 1
ATOM 3338 N N . ASN A 1 409 ? -29.763 -12.759 32.274 1.00 91.69 409 ASN A N 1
ATOM 3339 C CA . ASN A 1 409 ? -31.121 -13.196 32.631 1.00 91.69 409 ASN A CA 1
ATOM 3340 C C . ASN A 1 409 ? -31.693 -12.503 33.890 1.00 91.69 409 ASN A C 1
ATOM 3342 O O . ASN A 1 409 ? -32.670 -12.974 34.487 1.00 91.69 409 ASN A O 1
ATOM 3346 N N . ALA A 1 410 ? -31.099 -11.393 34.341 1.00 92.88 410 ALA A N 1
ATOM 3347 C CA . ALA A 1 410 ? -31.487 -10.732 35.583 1.00 92.88 410 ALA A CA 1
ATOM 3348 C C . ALA A 1 410 ? -32.904 -10.134 35.521 1.00 92.88 410 ALA A C 1
ATOM 3350 O O . ALA A 1 410 ? -33.196 -9.226 34.740 1.00 92.88 410 ALA A O 1
ATOM 3351 N N . LYS A 1 411 ? -33.775 -10.542 36.453 1.00 87.06 411 LYS A N 1
ATOM 3352 C CA . LYS A 1 411 ? -35.114 -9.951 36.638 1.00 87.06 411 LYS A CA 1
ATOM 3353 C C . LYS A 1 411 ? -35.048 -8.571 37.310 1.00 87.06 411 LYS A C 1
ATOM 3355 O O . LYS A 1 411 ? -35.481 -8.394 38.445 1.00 87.06 411 LYS A O 1
ATOM 3360 N N . GLY A 1 412 ? -34.525 -7.583 36.585 1.00 87.50 412 GLY A N 1
ATOM 3361 C CA . GLY A 1 412 ? -34.552 -6.166 36.946 1.00 87.50 412 GLY A CA 1
ATOM 3362 C C . GLY A 1 412 ? -33.180 -5.487 36.938 1.00 87.50 412 GLY A C 1
ATOM 3363 O O . GLY A 1 412 ? -32.177 -6.045 37.371 1.00 87.50 412 GLY A O 1
ATOM 3364 N N . VAL A 1 413 ? -33.172 -4.225 36.504 1.00 92.25 413 VAL A N 1
ATOM 3365 C CA . VAL A 1 413 ? -31.986 -3.378 36.267 1.00 92.25 413 VAL A CA 1
ATOM 3366 C C . VAL A 1 413 ? -31.014 -3.334 37.452 1.00 92.25 413 VAL A C 1
ATOM 3368 O O . VAL A 1 413 ? -29.816 -3.545 37.291 1.00 92.25 413 VAL A O 1
ATOM 3371 N N . SER A 1 414 ? -31.525 -3.097 38.665 1.00 90.88 414 SER A N 1
ATOM 3372 C CA . SER A 1 414 ? -30.690 -3.039 39.873 1.00 90.88 414 SER A CA 1
ATOM 3373 C C . SER A 1 414 ? -30.142 -4.410 40.296 1.00 90.88 414 SER A C 1
ATOM 3375 O O . SER A 1 414 ? -29.128 -4.453 40.982 1.00 90.88 414 SER A O 1
ATOM 3377 N N . ASN A 1 415 ? -30.772 -5.518 39.883 1.00 93.31 415 ASN A N 1
ATOM 3378 C CA . ASN A 1 415 ? -30.268 -6.870 40.135 1.00 93.31 415 ASN A CA 1
ATOM 3379 C C . ASN A 1 415 ? -29.143 -7.234 39.154 1.00 93.31 415 ASN A C 1
ATOM 3381 O O . ASN A 1 415 ? -28.124 -7.759 39.586 1.00 93.31 415 ASN A O 1
ATOM 3385 N N . ALA A 1 416 ? -29.292 -6.889 37.867 1.00 94.56 416 ALA A N 1
ATOM 3386 C CA . ALA A 1 416 ? -28.217 -7.012 36.874 1.00 94.56 416 ALA A CA 1
ATOM 3387 C C . ALA A 1 416 ? -26.960 -6.253 37.331 1.00 94.56 416 ALA A C 1
ATOM 3389 O O . ALA A 1 416 ? -25.868 -6.808 37.363 1.00 94.56 416 ALA A O 1
ATOM 3390 N N . TRP A 1 417 ? -27.149 -5.005 37.777 1.00 94.62 417 TRP A N 1
ATOM 3391 C CA . TRP A 1 417 ? -26.082 -4.151 38.300 1.00 94.62 417 TRP A CA 1
ATOM 3392 C C . TRP A 1 417 ? -25.403 -4.735 39.546 1.00 94.62 417 TRP A C 1
ATOM 3394 O O . TRP A 1 417 ? -24.183 -4.843 39.590 1.00 94.62 417 TRP A O 1
ATOM 3404 N N . ALA A 1 418 ? -26.181 -5.165 40.546 1.00 93.88 418 ALA A N 1
ATOM 3405 C CA . ALA A 1 418 ? -25.627 -5.744 41.770 1.00 93.88 418 ALA A CA 1
ATOM 3406 C C . ALA A 1 418 ? -24.839 -7.040 41.511 1.00 93.88 418 ALA A C 1
ATOM 3408 O O . ALA A 1 418 ? -23.801 -7.252 42.133 1.00 93.88 418 ALA A O 1
ATOM 3409 N N . LEU A 1 419 ? -25.302 -7.884 40.581 1.00 93.75 419 LEU A N 1
ATOM 3410 C CA . LEU A 1 419 ? -24.596 -9.102 40.180 1.00 93.75 419 LEU A CA 1
ATOM 3411 C C . LEU A 1 419 ? -23.325 -8.806 39.373 1.00 93.75 419 LEU A C 1
ATOM 3413 O O . LEU A 1 419 ? -22.339 -9.513 39.556 1.00 93.75 419 LEU A O 1
ATOM 3417 N N . ALA A 1 420 ? -23.314 -7.766 38.533 1.00 94.31 420 ALA A N 1
ATOM 3418 C CA . ALA A 1 420 ? -22.117 -7.342 37.806 1.00 94.31 420 ALA A CA 1
ATOM 3419 C C . ALA A 1 420 ? -21.027 -6.817 38.752 1.00 94.31 420 ALA A C 1
ATOM 3421 O O . ALA A 1 420 ? -19.889 -7.267 38.661 1.00 94.31 420 ALA A O 1
ATOM 3422 N N . LEU A 1 421 ? -21.381 -5.981 39.733 1.00 92.44 421 LEU A N 1
ATOM 3423 C CA . LEU A 1 421 ? -20.432 -5.532 40.761 1.00 92.44 421 LEU A CA 1
ATOM 3424 C C . LEU A 1 421 ? -19.998 -6.672 41.707 1.00 92.44 421 LEU A C 1
ATOM 3426 O O . LEU A 1 421 ? -18.874 -6.672 42.210 1.00 92.44 421 LEU A O 1
ATOM 3430 N N . GLU A 1 422 ? -20.856 -7.673 41.957 1.00 91.94 422 GLU A N 1
ATOM 3431 C CA . GLU A 1 422 ? -20.455 -8.892 42.677 1.00 91.94 422 GLU A CA 1
ATOM 3432 C C . GLU A 1 422 ? -19.473 -9.738 41.844 1.00 91.94 422 GLU A C 1
ATOM 3434 O O . GLU A 1 422 ? -18.516 -10.281 42.396 1.00 91.94 422 GLU A O 1
ATOM 3439 N N . MET A 1 423 ? -19.671 -9.834 40.527 1.00 92.31 423 MET A N 1
ATOM 3440 C CA . MET A 1 423 ? -18.761 -10.523 39.609 1.00 92.31 423 MET A CA 1
ATOM 3441 C C . MET A 1 423 ? -17.405 -9.817 39.540 1.00 92.31 423 MET A C 1
ATOM 3443 O O . MET A 1 423 ? -16.385 -10.450 39.790 1.00 92.31 423 MET A O 1
ATOM 3447 N N . GLU A 1 424 ? -17.397 -8.509 39.295 1.00 91.88 424 GLU A N 1
ATOM 3448 C CA . GLU A 1 424 ? -16.198 -7.673 39.188 1.00 91.88 424 GLU A CA 1
ATOM 3449 C C . GLU A 1 424 ? -15.334 -7.714 40.445 1.00 91.88 424 GLU A C 1
ATOM 3451 O O . GLU A 1 424 ? -14.128 -7.937 40.374 1.00 91.88 424 GLU A O 1
ATOM 3456 N N . LYS A 1 425 ? -15.958 -7.623 41.621 1.00 89.56 425 LYS A N 1
ATOM 3457 C CA . LYS A 1 425 ? -15.261 -7.744 42.906 1.00 89.56 425 LYS A CA 1
ATOM 3458 C C . LYS A 1 425 ? -14.618 -9.118 43.140 1.00 89.56 425 LYS A C 1
ATOM 3460 O O . LYS A 1 425 ? -13.686 -9.220 43.937 1.00 89.56 425 LYS A O 1
ATOM 3465 N N . ASN A 1 426 ? -15.145 -10.174 42.523 1.00 88.31 426 ASN A N 1
ATOM 3466 C CA . ASN A 1 426 ? -14.654 -11.543 42.690 1.00 88.31 426 ASN A CA 1
ATOM 3467 C C . ASN A 1 426 ? -13.681 -11.967 41.572 1.00 88.31 426 ASN A C 1
ATOM 3469 O O . ASN A 1 426 ? -12.787 -12.766 41.828 1.00 88.31 426 ASN A O 1
ATOM 3473 N N . PHE A 1 427 ? -13.835 -11.445 40.354 1.00 89.44 427 PHE A N 1
ATOM 3474 C CA . PHE A 1 427 ? -13.079 -11.850 39.165 1.00 89.44 427 PHE A CA 1
ATOM 3475 C C . PHE A 1 427 ? -12.657 -10.629 38.319 1.00 89.44 427 PHE A C 1
ATOM 3477 O O . PHE A 1 427 ? -13.045 -10.546 37.152 1.00 89.44 427 PHE A O 1
ATOM 3484 N N . PRO A 1 428 ? -11.901 -9.660 38.872 1.00 86.19 428 PRO A N 1
ATOM 3485 C CA . PRO A 1 428 ? -11.565 -8.427 38.152 1.00 86.19 428 PRO A CA 1
ATOM 3486 C C . PRO A 1 428 ? -10.776 -8.704 36.861 1.00 86.19 428 PRO A C 1
ATOM 3488 O O . PRO A 1 428 ? -11.094 -8.148 35.817 1.00 86.19 428 PRO A O 1
ATOM 3491 N N . GLU A 1 429 ? -9.833 -9.649 36.910 1.00 83.19 429 GLU A N 1
ATOM 3492 C CA . GLU A 1 429 ? -8.936 -10.022 35.803 1.00 83.19 429 GLU A CA 1
ATOM 3493 C C . GLU A 1 429 ? -9.547 -11.035 34.801 1.00 83.19 429 GLU A C 1
ATOM 3495 O O . GLU A 1 429 ? -8.811 -11.814 34.200 1.00 83.19 429 GLU A O 1
ATOM 3500 N N . HIS A 1 430 ? -10.877 -11.130 34.673 1.00 87.25 430 HIS A N 1
ATOM 3501 C CA . HIS A 1 430 ? -11.535 -12.164 33.853 1.00 87.25 430 HIS A CA 1
ATOM 3502 C C . HIS A 1 430 ? -12.335 -11.571 32.685 1.00 87.25 430 HIS A C 1
ATOM 3504 O O . HIS A 1 430 ? -13.196 -10.720 32.897 1.00 87.25 430 HIS A O 1
ATOM 3510 N N . ASP A 1 431 ? -12.153 -12.077 31.463 1.00 86.81 431 ASP A N 1
ATOM 3511 C CA . ASP A 1 431 ? -12.702 -11.494 30.221 1.00 86.81 431 ASP A CA 1
ATOM 3512 C C . ASP A 1 431 ? -14.222 -11.254 30.247 1.00 86.81 431 ASP A C 1
ATOM 3514 O O . ASP A 1 431 ? -14.734 -10.235 29.769 1.00 86.81 431 ASP A O 1
ATOM 3518 N N . LEU A 1 432 ? -14.973 -12.195 30.834 1.00 91.56 432 LEU A N 1
ATOM 3519 C CA . LEU A 1 432 ? -16.427 -12.072 30.985 1.00 91.56 432 LEU A CA 1
ATOM 3520 C C . LEU A 1 432 ? -16.851 -10.935 31.930 1.00 91.56 432 LEU A C 1
ATOM 3522 O O . LEU A 1 432 ? -17.972 -10.450 31.802 1.00 91.56 432 LEU A O 1
ATOM 3526 N N . THR A 1 433 ? -15.993 -10.479 32.845 1.00 91.31 433 THR A N 1
ATOM 3527 C CA . THR A 1 433 ? -16.303 -9.407 33.806 1.00 91.31 433 THR A CA 1
ATOM 3528 C C . THR A 1 433 ? -16.513 -8.084 33.092 1.00 91.31 433 THR A C 1
ATOM 3530 O O . THR A 1 433 ? -17.554 -7.449 33.264 1.00 91.31 433 THR A O 1
ATOM 3533 N N . GLN A 1 434 ? -15.597 -7.691 32.202 1.00 91.12 434 GLN A N 1
ATOM 3534 C CA . GLN A 1 434 ? -15.775 -6.450 31.451 1.00 91.12 434 GLN A CA 1
ATOM 3535 C C . GLN A 1 434 ? -16.991 -6.539 30.511 1.00 91.12 434 GLN A C 1
ATOM 3537 O O . GLN A 1 434 ? -17.701 -5.545 30.336 1.00 91.12 434 GLN A O 1
ATOM 3542 N N . LYS A 1 435 ? -17.306 -7.720 29.958 1.00 93.00 435 LYS A N 1
ATOM 3543 C CA . LYS A 1 435 ? -18.552 -7.947 29.198 1.00 93.00 435 LYS A CA 1
ATOM 3544 C C . LYS A 1 435 ? -19.796 -7.791 30.094 1.00 93.00 435 LYS A C 1
ATOM 3546 O O . LYS A 1 435 ? -20.744 -7.116 29.700 1.00 93.00 435 LYS A O 1
ATOM 3551 N N . ALA A 1 436 ? -19.776 -8.345 31.306 1.00 93.81 436 ALA A N 1
ATOM 3552 C CA . ALA A 1 436 ? -20.872 -8.296 32.275 1.00 93.81 436 ALA A CA 1
ATOM 3553 C C . ALA A 1 436 ? -21.195 -6.876 32.767 1.00 93.81 436 ALA A C 1
ATOM 3555 O O . ALA A 1 436 ? -22.362 -6.480 32.774 1.00 93.81 436 ALA A O 1
ATOM 3556 N N . VAL A 1 437 ? -20.174 -6.102 33.153 1.00 94.12 437 VAL A N 1
ATOM 3557 C CA . VAL A 1 437 ? -20.348 -4.725 33.650 1.00 94.12 437 VAL A CA 1
ATOM 3558 C C . VAL A 1 437 ? -20.868 -3.810 32.537 1.00 94.12 437 VAL A C 1
ATOM 3560 O O . VAL A 1 437 ? -21.808 -3.050 32.769 1.00 94.12 437 VAL A O 1
ATOM 3563 N N . ASN A 1 438 ? -20.370 -3.953 31.300 1.00 94.56 438 ASN A N 1
ATOM 3564 C CA . ASN A 1 438 ? -20.913 -3.229 30.142 1.00 94.56 438 ASN A CA 1
ATOM 3565 C C . ASN A 1 438 ? -22.381 -3.588 29.868 1.00 94.56 438 ASN A C 1
ATOM 3567 O O . ASN A 1 438 ? -23.206 -2.688 29.733 1.00 94.56 438 ASN A O 1
ATOM 3571 N N . HIS A 1 439 ? -22.741 -4.874 29.869 1.00 94.56 439 HIS A N 1
ATOM 3572 C CA . HIS A 1 439 ? -24.127 -5.297 29.647 1.00 94.56 439 HIS A CA 1
ATOM 3573 C C . HIS A 1 439 ? -25.076 -4.773 30.742 1.00 94.56 439 HIS A C 1
ATOM 3575 O O . HIS A 1 439 ? -26.159 -4.250 30.464 1.00 94.56 439 HIS A O 1
ATOM 3581 N N . ALA A 1 440 ? -24.652 -4.815 32.009 1.00 95.50 440 ALA A N 1
ATOM 3582 C CA . ALA A 1 440 ? -25.404 -4.207 33.102 1.00 95.50 440 ALA A CA 1
ATOM 3583 C C . ALA A 1 440 ? -25.511 -2.674 32.953 1.00 95.50 440 ALA A C 1
ATOM 3585 O O . ALA A 1 440 ? -26.562 -2.102 33.266 1.00 95.50 440 ALA A O 1
ATOM 3586 N N . ALA A 1 441 ? -24.474 -2.003 32.443 1.00 96.06 441 ALA A N 1
ATOM 3587 C CA . ALA A 1 441 ? -24.488 -0.572 32.144 1.00 96.06 441 ALA A CA 1
ATOM 3588 C C . ALA A 1 441 ? -25.453 -0.228 30.999 1.00 96.06 441 ALA A C 1
ATOM 3590 O O . ALA A 1 441 ? -26.246 0.698 31.146 1.00 96.06 441 ALA A O 1
ATOM 3591 N N . GLU A 1 442 ? -25.484 -1.008 29.917 1.00 95.38 442 GLU A N 1
ATOM 3592 C CA . GLU A 1 442 ? -26.450 -0.884 28.813 1.00 95.38 442 GLU A CA 1
ATOM 3593 C C . GLU A 1 442 ? -27.898 -1.041 29.303 1.00 95.38 442 GLU A C 1
ATOM 3595 O O . GLU A 1 442 ? -28.775 -0.260 28.922 1.00 95.38 442 GLU A O 1
ATOM 3600 N N . ILE A 1 443 ? -28.164 -1.994 30.203 1.00 94.38 443 ILE A N 1
ATOM 3601 C CA . ILE A 1 443 ? -29.484 -2.169 30.830 1.00 94.38 443 ILE A CA 1
ATOM 3602 C C . ILE A 1 443 ? -29.852 -0.944 31.694 1.00 94.38 443 ILE A C 1
ATOM 3604 O O . ILE A 1 443 ? -30.994 -0.474 31.642 1.00 94.38 443 ILE A O 1
ATOM 3608 N N . ASN A 1 444 ? -28.906 -0.385 32.463 1.00 95.62 444 ASN A N 1
ATOM 3609 C CA . ASN A 1 444 ? -29.134 0.841 33.246 1.00 95.62 444 ASN A CA 1
ATOM 3610 C C . ASN A 1 444 ? -29.352 2.063 32.333 1.00 95.62 444 ASN A C 1
ATOM 3612 O O . ASN A 1 444 ? -30.256 2.857 32.601 1.00 95.62 444 ASN A O 1
ATOM 3616 N N . LEU A 1 445 ? -28.599 2.183 31.235 1.00 96.12 445 LEU A N 1
ATOM 3617 C CA . LEU A 1 445 ? -28.695 3.264 30.252 1.00 96.12 445 LEU A CA 1
ATOM 3618 C C . LEU A 1 445 ? -30.074 3.258 29.587 1.00 96.12 445 LEU A C 1
ATOM 3620 O O . LEU A 1 445 ? -30.815 4.234 29.694 1.00 96.12 445 LEU A O 1
ATOM 3624 N N . ASN A 1 446 ? -30.468 2.127 28.996 1.00 95.19 446 ASN A N 1
ATOM 3625 C CA . ASN A 1 446 ? -31.759 1.956 28.328 1.00 95.19 446 ASN A CA 1
ATOM 3626 C C . ASN A 1 446 ? -32.950 2.193 29.272 1.00 95.19 446 ASN A C 1
ATOM 3628 O O . ASN A 1 446 ? -33.959 2.788 28.880 1.00 95.19 446 ASN A O 1
ATOM 3632 N N . TYR A 1 447 ? -32.846 1.779 30.539 1.00 95.81 447 TYR A N 1
ATOM 3633 C CA . TYR A 1 447 ? -33.890 2.051 31.528 1.00 95.81 447 TYR A CA 1
ATOM 3634 C C . TYR A 1 447 ? -33.927 3.523 31.962 1.00 95.81 447 TYR A C 1
ATOM 3636 O O . TYR A 1 447 ? -35.013 4.099 32.067 1.00 95.81 447 TYR A O 1
ATOM 3644 N N . GLY A 1 448 ? -32.765 4.161 32.126 1.00 96.88 448 GLY A N 1
ATOM 3645 C CA . GLY A 1 448 ? -32.649 5.608 32.308 1.00 96.88 448 GLY A CA 1
ATOM 3646 C C . GLY A 1 448 ? -33.325 6.366 31.165 1.00 96.88 448 GLY A C 1
ATOM 3647 O O . GLY A 1 448 ? -34.193 7.200 31.416 1.00 96.88 448 GLY A O 1
ATOM 3648 N N . MET A 1 449 ? -33.041 5.997 29.911 1.00 96.94 449 MET A N 1
ATOM 3649 C CA . MET A 1 449 ? -33.659 6.582 28.712 1.00 96.94 449 MET A CA 1
ATOM 3650 C C . MET A 1 449 ? -35.183 6.400 28.705 1.00 96.94 449 MET A C 1
ATOM 3652 O O . MET A 1 449 ? -35.920 7.325 28.362 1.00 96.94 449 MET A O 1
ATOM 3656 N N . LYS A 1 450 ? -35.685 5.236 29.135 1.00 96.62 450 LYS A N 1
ATOM 3657 C CA . LYS A 1 450 ? -37.126 4.941 29.249 1.00 96.62 450 LYS A CA 1
ATOM 3658 C C . LYS A 1 450 ? -37.836 5.807 30.297 1.00 96.62 450 LYS A C 1
ATOM 3660 O O . LYS A 1 450 ? -38.981 6.193 30.074 1.00 96.62 450 LYS A O 1
ATOM 3665 N N . LEU A 1 451 ? -37.173 6.130 31.408 1.00 96.81 451 LEU A N 1
ATOM 3666 C CA . LEU A 1 451 ? -37.662 7.078 32.420 1.00 96.81 451 LEU A CA 1
ATOM 3667 C C . LEU A 1 451 ? -37.565 8.530 31.923 1.00 96.81 451 LEU A C 1
ATOM 3669 O O . LEU A 1 451 ? -38.499 9.314 32.087 1.00 96.81 451 LEU A O 1
ATOM 3673 N N . HIS A 1 452 ? -36.475 8.869 31.235 1.00 97.38 452 HIS A N 1
ATOM 3674 C CA . HIS A 1 452 ? -36.233 10.189 30.655 1.00 97.38 452 HIS A CA 1
ATOM 3675 C C . HIS A 1 452 ? -37.315 10.555 29.623 1.00 97.38 452 HIS A C 1
ATOM 3677 O O . HIS A 1 452 ? -37.902 11.633 29.696 1.00 97.38 452 HIS A O 1
ATOM 3683 N N . LYS A 1 453 ? -37.694 9.612 28.743 1.00 95.69 453 LYS A N 1
ATOM 3684 C CA . LYS A 1 453 ? -38.804 9.764 27.776 1.00 95.69 453 LYS A CA 1
ATOM 3685 C C . LYS A 1 453 ? -40.187 9.965 28.422 1.00 95.69 453 LYS A C 1
ATOM 3687 O O . LYS A 1 453 ? -41.117 10.356 27.725 1.00 95.69 453 LYS A O 1
ATOM 3692 N N . ARG A 1 454 ? -40.333 9.727 29.731 1.00 96.44 454 ARG A N 1
ATOM 3693 C CA . ARG A 1 454 ? -41.563 9.971 30.512 1.00 96.44 454 ARG A CA 1
ATOM 3694 C C . ARG A 1 454 ? -41.538 11.275 31.317 1.00 96.44 454 ARG A C 1
ATOM 3696 O O . ARG A 1 454 ? -42.527 11.585 31.972 1.00 96.44 454 ARG A O 1
ATOM 3703 N N . GLY A 1 455 ? -40.423 12.010 31.312 1.00 95.50 455 GLY A N 1
ATOM 3704 C CA . GLY A 1 455 ? -40.214 13.163 32.193 1.00 95.50 455 GLY A CA 1
ATOM 3705 C C . GLY A 1 455 ? -39.882 12.794 33.645 1.00 95.50 455 GLY A C 1
ATOM 3706 O O . GLY A 1 455 ? -39.920 13.657 34.515 1.00 95.50 455 GLY A O 1
ATOM 3707 N N . GLU A 1 456 ? -39.533 11.534 33.936 1.00 97.62 456 GLU A N 1
ATOM 3708 C CA . GLU A 1 456 ? -39.089 11.095 35.269 1.00 97.62 456 GLU A CA 1
ATOM 3709 C C . GLU A 1 456 ? -37.593 11.441 35.484 1.00 97.62 456 GLU A C 1
ATOM 3711 O O . GLU A 1 456 ? -36.773 10.563 35.767 1.00 97.62 456 GLU A O 1
ATOM 3716 N N . PHE A 1 457 ? -37.227 12.715 35.288 1.00 96.62 457 PHE A N 1
ATOM 3717 C CA . PHE A 1 457 ? -35.845 13.204 35.145 1.00 96.62 457 PHE A CA 1
ATOM 3718 C C . PHE A 1 457 ? -34.924 12.818 36.304 1.00 96.62 457 PHE A C 1
ATOM 3720 O O . PHE A 1 457 ? -33.867 12.230 36.082 1.00 96.62 457 PHE A O 1
ATOM 3727 N N . GLU A 1 458 ? -35.339 13.076 37.544 1.00 96.94 458 GLU A N 1
ATOM 3728 C CA . GLU A 1 458 ? -34.551 12.795 38.748 1.00 96.94 458 GLU A CA 1
ATOM 3729 C C . GLU A 1 458 ? -34.288 11.288 38.909 1.00 96.94 458 GLU A C 1
ATOM 3731 O O . GLU A 1 458 ? -33.219 10.874 39.361 1.00 96.94 458 GLU A O 1
ATOM 3736 N N . LYS A 1 459 ? -35.233 10.442 38.471 1.00 96.25 459 LYS A N 1
ATOM 3737 C CA . LYS A 1 459 ? -35.034 8.988 38.445 1.00 96.25 459 LYS A CA 1
ATOM 3738 C C . LYS A 1 459 ? -34.085 8.591 37.319 1.00 96.25 459 LYS A C 1
ATOM 3740 O O . LYS A 1 459 ? -33.190 7.793 37.571 1.00 96.25 459 LYS A O 1
ATOM 3745 N N . ALA A 1 460 ? -34.239 9.141 36.113 1.00 97.31 460 ALA A N 1
ATOM 3746 C CA . ALA A 1 460 ? -33.347 8.871 34.983 1.00 97.31 460 ALA A CA 1
ATOM 3747 C C . ALA A 1 460 ? -31.883 9.219 35.316 1.00 97.31 460 ALA A C 1
ATOM 3749 O O . ALA A 1 460 ? -31.005 8.369 35.162 1.00 97.31 460 ALA A O 1
ATOM 3750 N N . ALA A 1 461 ? -31.646 10.404 35.891 1.00 97.00 461 ALA A N 1
ATOM 3751 C CA . ALA A 1 461 ? -30.341 10.838 36.392 1.00 97.00 461 ALA A CA 1
ATOM 3752 C C . ALA A 1 461 ? -29.723 9.833 37.383 1.00 97.00 461 ALA A C 1
ATOM 3754 O O . ALA A 1 461 ? -28.529 9.553 37.309 1.00 97.00 461 ALA A O 1
ATOM 3755 N N . SER A 1 462 ? -30.529 9.210 38.255 1.00 96.44 462 SER A N 1
ATOM 3756 C CA . SER A 1 462 ? -30.045 8.184 39.195 1.00 96.44 462 SER A CA 1
ATOM 3757 C C . SER A 1 462 ? -29.541 6.893 38.530 1.00 96.44 462 SER A C 1
ATOM 3759 O O . SER A 1 462 ? -28.710 6.209 39.123 1.00 96.44 462 SER A O 1
ATOM 3761 N N . TYR A 1 463 ? -29.989 6.564 37.311 1.00 96.38 463 TYR A N 1
ATOM 3762 C CA . TYR A 1 463 ? -29.461 5.427 36.543 1.00 96.38 463 TYR A CA 1
ATOM 3763 C C . TYR A 1 463 ? -28.194 5.807 35.772 1.00 96.38 463 TYR A C 1
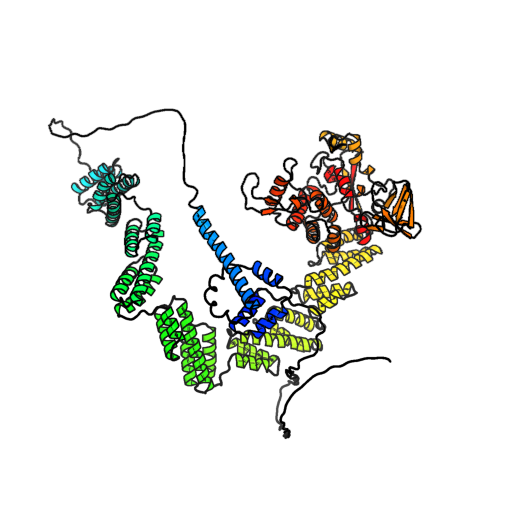ATOM 3765 O O . TYR A 1 463 ? -27.224 5.054 35.806 1.00 96.38 463 TYR A O 1
ATOM 3773 N N . TYR A 1 464 ? -28.151 6.991 35.154 1.00 97.00 464 TYR A N 1
ATOM 3774 C CA . TYR A 1 464 ? -26.941 7.467 34.472 1.00 97.00 464 TYR A CA 1
ATOM 3775 C C . TYR A 1 464 ? -25.774 7.703 35.447 1.00 97.00 464 TYR A C 1
ATOM 3777 O O . TYR A 1 464 ? -24.635 7.361 35.142 1.00 97.00 464 TYR A O 1
ATOM 3785 N N . ASN A 1 465 ? -26.054 8.203 36.656 1.00 95.69 465 ASN A N 1
ATOM 3786 C CA . ASN A 1 465 ? -25.044 8.387 37.702 1.00 95.69 465 ASN A CA 1
ATOM 3787 C C . ASN A 1 465 ? -24.378 7.074 38.139 1.00 95.69 465 ASN A C 1
ATOM 3789 O O . ASN A 1 465 ? -23.203 7.106 38.487 1.00 95.69 465 ASN A O 1
ATOM 3793 N N . ARG A 1 466 ? -25.071 5.923 38.095 1.00 94.19 466 ARG A N 1
ATOM 3794 C CA . ARG A 1 466 ? -24.454 4.612 38.393 1.00 94.19 466 ARG A CA 1
ATOM 3795 C C . ARG A 1 466 ? -23.344 4.290 37.399 1.00 94.19 466 ARG A C 1
ATOM 3797 O O . ARG A 1 466 ? -22.242 3.963 37.811 1.00 94.19 466 ARG A O 1
ATOM 3804 N N . ILE A 1 467 ? -23.635 4.462 36.109 1.00 95.75 467 ILE A N 1
ATOM 3805 C CA . ILE A 1 467 ? -22.690 4.249 35.006 1.00 95.75 467 ILE A CA 1
ATOM 3806 C C . ILE A 1 467 ? -21.498 5.207 35.140 1.00 95.75 467 ILE A C 1
ATOM 3808 O O . ILE A 1 467 ? -20.350 4.791 35.047 1.00 95.75 467 ILE A O 1
ATOM 3812 N N . ASN A 1 468 ? -21.762 6.484 35.426 1.00 91.06 468 ASN A N 1
ATOM 3813 C CA . ASN A 1 468 ? -20.715 7.501 35.554 1.00 91.06 468 ASN A CA 1
ATOM 3814 C C . ASN A 1 468 ? -19.896 7.408 36.855 1.00 91.06 468 ASN A C 1
ATOM 3816 O O . ASN A 1 468 ? -18.877 8.083 36.961 1.00 91.06 468 ASN A O 1
ATOM 3820 N N . SER A 1 469 ? -20.328 6.605 37.834 1.00 88.62 469 SER A N 1
ATOM 3821 C CA . SER A 1 469 ? -19.579 6.356 39.075 1.00 88.62 469 SER A CA 1
ATOM 3822 C C . SER A 1 469 ? -18.621 5.166 38.974 1.00 88.62 469 SER A C 1
ATOM 3824 O O . SER A 1 469 ? -17.848 4.961 39.904 1.00 88.62 469 SER A O 1
ATOM 3826 N N . GLU A 1 470 ? -18.687 4.382 37.892 1.00 89.94 470 GLU A N 1
ATOM 3827 C CA . GLU A 1 470 ? -17.987 3.101 37.779 1.00 89.94 470 GLU A CA 1
ATOM 3828 C C . GLU A 1 470 ? -16.799 3.163 36.805 1.00 89.94 470 GLU A C 1
ATOM 3830 O O . GLU A 1 470 ? -16.881 3.772 35.728 1.00 89.94 470 GLU A O 1
ATOM 3835 N N . SER A 1 471 ? -15.673 2.551 37.182 1.00 83.06 471 SER A N 1
ATOM 3836 C CA . SER A 1 471 ? -14.395 2.692 36.465 1.00 83.06 471 SER A CA 1
ATOM 3837 C C . SER A 1 471 ? -14.261 1.771 35.252 1.00 83.06 471 SER A C 1
ATOM 3839 O O . SER A 1 471 ? -13.732 2.206 34.227 1.00 83.06 471 SER A O 1
ATOM 3841 N N . ASN A 1 472 ? -14.802 0.554 35.300 1.00 85.81 472 ASN A N 1
ATOM 3842 C CA . ASN A 1 472 ? -14.603 -0.452 34.250 1.00 85.81 472 ASN A CA 1
ATOM 3843 C C . ASN A 1 472 ? -15.805 -0.529 33.296 1.00 85.81 472 ASN A C 1
ATOM 3845 O O . ASN A 1 472 ? -16.562 -1.500 33.270 1.00 85.81 472 ASN A O 1
ATOM 3849 N N . ILE A 1 473 ? -16.006 0.532 32.508 1.00 91.00 473 ILE A N 1
ATOM 3850 C CA . ILE A 1 473 ? -17.083 0.658 31.511 1.00 91.00 473 ILE A CA 1
ATOM 3851 C C . ILE A 1 473 ? -16.523 1.263 30.221 1.00 91.00 473 ILE A C 1
ATOM 3853 O O . ILE A 1 473 ? -15.745 2.216 30.272 1.00 91.00 473 ILE A O 1
ATOM 3857 N N . LYS A 1 474 ? -16.963 0.744 29.065 1.00 93.50 474 LYS A N 1
ATOM 3858 C CA . LYS A 1 474 ? -16.652 1.284 27.730 1.00 93.50 474 LYS A CA 1
ATOM 3859 C C . LYS A 1 474 ? -17.041 2.758 27.629 1.00 93.50 474 LYS A C 1
ATOM 3861 O O . LYS A 1 474 ? -18.190 3.125 27.894 1.00 93.50 474 LYS A O 1
ATOM 3866 N N . ASP A 1 475 ? -16.131 3.585 27.122 1.00 91.88 475 ASP A N 1
ATOM 3867 C CA . ASP A 1 475 ? -16.344 5.033 27.056 1.00 91.88 475 ASP A CA 1
ATOM 3868 C C . ASP A 1 475 ? -17.527 5.458 26.177 1.00 91.88 475 ASP A C 1
ATOM 3870 O O . ASP A 1 475 ? -18.143 6.479 26.462 1.00 91.88 475 ASP A O 1
ATOM 3874 N N . ALA A 1 476 ? -17.955 4.641 25.209 1.00 91.56 476 ALA A N 1
ATOM 3875 C CA . ALA A 1 476 ? -19.199 4.861 24.464 1.00 91.56 476 ALA A CA 1
ATOM 3876 C C . ALA A 1 476 ? -20.456 4.876 25.364 1.00 91.56 476 ALA A C 1
ATOM 3878 O O . ALA A 1 476 ? -21.328 5.741 25.226 1.00 91.56 476 ALA A O 1
ATOM 3879 N N . ILE A 1 477 ? -20.534 3.948 26.326 1.00 94.56 477 ILE A N 1
ATOM 3880 C CA . ILE A 1 477 ? -21.655 3.832 27.271 1.00 94.56 477 ILE A CA 1
ATOM 3881 C C . ILE A 1 477 ? -21.574 4.968 28.299 1.00 94.56 477 ILE A C 1
ATOM 3883 O O . ILE A 1 477 ? -22.581 5.618 28.583 1.00 94.56 477 ILE A O 1
ATOM 3887 N N . ARG A 1 478 ? -20.367 5.253 28.811 1.00 94.25 478 ARG A N 1
ATOM 3888 C CA . ARG A 1 478 ? -20.090 6.345 29.762 1.00 94.25 478 ARG A CA 1
ATOM 3889 C C . ARG A 1 478 ? -20.372 7.727 29.160 1.00 94.25 478 ARG A C 1
ATOM 3891 O O . ARG A 1 478 ? -21.044 8.539 29.787 1.00 94.25 478 ARG A O 1
ATOM 3898 N N . SER A 1 479 ? -19.925 7.983 27.931 1.00 93.56 479 SER A N 1
ATOM 3899 C CA . SER A 1 479 ? -20.215 9.206 27.169 1.00 93.56 479 SER A CA 1
ATOM 3900 C C . SER A 1 479 ? -21.721 9.391 26.994 1.00 93.56 479 SER A C 1
ATOM 3902 O O . SER A 1 479 ? -22.254 10.424 27.395 1.00 93.56 479 SER A O 1
ATOM 3904 N N . SER A 1 480 ? -22.426 8.357 26.523 1.00 95.56 480 SER A N 1
ATOM 3905 C CA . SER A 1 480 ? -23.887 8.390 26.383 1.00 95.56 480 SER A CA 1
ATOM 3906 C C . SER A 1 480 ? -24.593 8.668 27.717 1.00 95.56 480 SER A C 1
ATOM 3908 O O . SER A 1 480 ? -25.502 9.497 27.784 1.00 95.56 480 SER A O 1
ATOM 3910 N N . ALA A 1 481 ? -24.161 8.020 28.805 1.00 96.69 481 ALA A N 1
ATOM 3911 C CA . ALA A 1 481 ? -24.705 8.239 30.143 1.00 96.69 481 ALA A CA 1
ATOM 3912 C C . ALA A 1 481 ? -24.459 9.670 30.647 1.00 96.69 481 ALA A C 1
ATOM 3914 O O . ALA A 1 481 ? -25.376 10.288 31.185 1.00 96.69 481 ALA A O 1
ATOM 3915 N N . LYS A 1 482 ? -23.260 10.229 30.449 1.00 96.06 482 LYS A N 1
ATOM 3916 C CA . LYS A 1 482 ? -22.935 11.629 30.767 1.00 96.06 482 LYS A CA 1
ATOM 3917 C C . LYS A 1 482 ? -23.835 12.603 30.002 1.00 96.06 482 LYS A C 1
ATOM 3919 O O . LYS A 1 482 ? -24.474 13.451 30.619 1.00 96.06 482 LYS A O 1
ATOM 3924 N N . THR A 1 483 ? -23.975 12.439 28.692 1.00 96.25 483 THR A N 1
ATOM 3925 C CA . THR A 1 483 ? -24.794 13.331 27.859 1.00 96.25 483 THR A CA 1
ATOM 3926 C C . THR A 1 483 ? -26.283 13.255 28.201 1.00 96.25 483 THR A C 1
ATOM 3928 O O . THR A 1 483 ? -26.955 14.287 28.268 1.00 96.25 483 THR A O 1
ATOM 3931 N N . TYR A 1 484 ? -26.824 12.067 28.490 1.00 97.62 484 TYR A N 1
ATOM 3932 C CA . TYR A 1 484 ? -28.214 11.950 28.948 1.00 97.62 484 TYR A CA 1
ATOM 3933 C C . TYR A 1 484 ? -28.423 12.437 30.391 1.00 97.62 484 TYR A C 1
ATOM 3935 O O . TYR A 1 484 ? -29.522 12.895 30.710 1.00 97.62 484 TYR A O 1
ATOM 3943 N N . LEU A 1 485 ? -27.401 12.377 31.251 1.00 97.50 485 LEU A N 1
ATOM 3944 C CA . LEU A 1 485 ? -27.411 12.965 32.594 1.00 97.50 485 LEU A CA 1
ATOM 3945 C C . LEU A 1 485 ? -27.462 14.495 32.537 1.00 97.50 485 LEU A C 1
ATOM 3947 O O . LEU A 1 485 ? -28.272 15.094 33.239 1.00 97.50 485 LEU A O 1
ATOM 3951 N N . GLU A 1 486 ? -26.656 15.124 31.682 1.00 96.38 486 GLU A N 1
ATOM 3952 C CA . GLU A 1 486 ? -26.678 16.576 31.458 1.00 96.38 486 GLU A CA 1
ATOM 3953 C C . GLU A 1 486 ? -28.059 17.040 30.965 1.00 96.38 486 GLU A C 1
ATOM 3955 O O . GLU A 1 486 ? -28.662 17.931 31.568 1.00 96.38 486 GLU A O 1
ATOM 3960 N N . GLN A 1 487 ? -28.618 16.365 29.952 1.00 96.38 487 GLN A N 1
ATOM 3961 C CA . GLN A 1 487 ? -29.979 16.616 29.453 1.00 96.38 487 GLN A CA 1
ATOM 3962 C C . GLN A 1 487 ? -31.050 16.440 30.552 1.00 96.38 487 GLN A C 1
ATOM 3964 O O . GLN A 1 487 ? -31.935 17.288 30.691 1.00 96.38 487 GLN A O 1
ATOM 3969 N N . ALA A 1 488 ? -30.961 15.376 31.364 1.00 97.31 488 ALA A N 1
ATOM 3970 C CA . ALA A 1 488 ? -31.927 15.095 32.431 1.00 97.31 488 ALA A CA 1
ATOM 3971 C C . ALA A 1 488 ? -31.854 16.118 33.576 1.00 97.31 488 ALA A C 1
ATOM 3973 O O . ALA A 1 488 ? -32.891 16.585 34.049 1.00 97.31 488 ALA A O 1
ATOM 3974 N N . ASN A 1 489 ? -30.647 16.515 33.988 1.00 96.75 489 ASN A N 1
ATOM 3975 C CA . ASN A 1 489 ? -30.435 17.557 34.997 1.00 96.75 489 ASN A CA 1
ATOM 3976 C C . ASN A 1 489 ? -30.969 18.917 34.516 1.00 96.75 489 ASN A C 1
ATOM 3978 O O . ASN A 1 489 ? -31.571 19.654 35.296 1.00 96.75 489 ASN A O 1
ATOM 3982 N N . ALA A 1 490 ? -30.827 19.217 33.221 1.00 96.62 490 ALA A N 1
ATOM 3983 C CA . ALA A 1 490 ? -31.411 20.391 32.572 1.00 96.62 490 ALA A CA 1
ATOM 3984 C C . ALA A 1 490 ? -32.927 20.270 32.286 1.00 96.62 490 ALA A C 1
ATOM 3986 O O . ALA A 1 490 ? -33.520 21.203 31.744 1.00 96.62 490 ALA A O 1
ATOM 3987 N N . LYS A 1 491 ? -33.561 19.136 32.631 1.00 96.25 491 LYS A N 1
ATOM 3988 C CA . LYS A 1 491 ? -34.982 18.809 32.374 1.00 96.25 491 LYS A CA 1
ATOM 3989 C C . LYS A 1 491 ? -35.394 18.930 30.899 1.00 96.25 491 LYS A C 1
ATOM 3991 O O . LYS A 1 491 ? -36.553 19.198 30.575 1.00 96.25 491 LYS A O 1
ATOM 3996 N N . GLN A 1 492 ? -34.434 18.727 30.001 1.00 95.00 492 GLN A N 1
ATOM 3997 C CA . GLN A 1 492 ? -34.639 18.726 28.556 1.00 95.00 492 GLN A CA 1
ATOM 3998 C C . GLN A 1 492 ? -35.274 17.404 28.115 1.00 95.00 492 GLN A C 1
ATOM 4000 O O . GLN A 1 492 ? -35.135 16.382 28.778 1.00 95.00 492 GLN A O 1
ATOM 4005 N N . LYS A 1 493 ? -35.960 17.387 26.967 1.00 94.06 493 LYS A N 1
ATOM 4006 C CA . LYS A 1 493 ? -36.311 16.106 26.336 1.00 94.06 493 LYS A CA 1
ATOM 4007 C C . LYS A 1 493 ? -35.021 15.400 25.920 1.00 94.06 493 LYS A C 1
ATOM 4009 O O . LYS A 1 493 ? -34.110 16.055 25.425 1.00 94.06 493 LYS A O 1
ATOM 4014 N N . ILE A 1 494 ? -34.976 14.079 26.082 1.00 94.44 494 ILE A N 1
ATOM 4015 C CA . ILE A 1 494 ? -33.835 13.292 25.619 1.00 94.44 494 ILE A CA 1
ATOM 4016 C C . ILE A 1 494 ? -33.661 13.420 24.101 1.00 94.44 494 ILE A C 1
ATOM 4018 O O . ILE A 1 494 ? -34.607 13.178 23.350 1.00 94.44 494 ILE A O 1
ATOM 4022 N N . THR A 1 495 ? -32.441 13.742 23.676 1.00 94.81 495 THR A N 1
ATOM 4023 C CA . THR A 1 495 ? -32.023 13.760 22.271 1.00 94.81 495 THR A CA 1
ATOM 4024 C C . THR A 1 495 ? -30.964 12.680 22.091 1.00 94.81 495 THR A C 1
ATOM 4026 O O . THR A 1 495 ? -29.857 12.794 22.625 1.00 94.81 495 THR A O 1
ATOM 4029 N N . THR A 1 496 ? -31.330 11.606 21.392 1.00 94.94 496 THR A N 1
ATOM 4030 C CA . THR A 1 496 ? -30.481 10.434 21.128 1.00 94.94 496 THR A CA 1
ATOM 4031 C C . THR A 1 496 ? -29.646 10.611 19.850 1.00 94.94 496 THR A C 1
ATOM 4033 O O . THR A 1 496 ? -29.969 11.484 19.041 1.00 94.94 496 THR A O 1
ATOM 4036 N N . PRO A 1 497 ? -28.616 9.780 19.607 1.00 95.31 497 PRO A N 1
ATOM 4037 C CA . PRO A 1 497 ? -27.867 9.757 18.347 1.00 95.31 497 PRO A CA 1
ATOM 4038 C C . PRO A 1 497 ? -28.755 9.722 17.095 1.00 95.31 497 PRO A C 1
ATOM 4040 O O . PRO A 1 497 ? -28.571 10.508 16.164 1.00 95.31 497 PRO A O 1
ATOM 4043 N N . THR A 1 498 ? -29.806 8.898 17.111 1.00 94.75 498 THR A N 1
ATOM 4044 C CA . THR A 1 498 ? -30.810 8.833 16.041 1.00 94.75 498 THR A CA 1
ATOM 4045 C C . THR A 1 498 ? -31.578 10.149 15.870 1.00 94.75 498 THR A C 1
ATOM 4047 O O . THR A 1 498 ? -31.934 10.498 14.745 1.00 94.75 498 THR A O 1
ATOM 4050 N N . ASP A 1 499 ? -31.825 10.903 16.946 1.00 95.06 499 ASP A N 1
ATOM 4051 C CA . ASP A 1 499 ? -32.496 12.208 16.886 1.00 95.06 499 ASP A CA 1
ATOM 4052 C C . ASP A 1 499 ? -31.568 13.302 16.331 1.00 95.06 499 ASP A C 1
ATOM 4054 O O . ASP A 1 499 ? -32.027 14.134 15.549 1.00 95.06 499 ASP A O 1
ATOM 4058 N N . TYR A 1 500 ? -30.270 13.304 16.669 1.00 96.12 500 TYR A N 1
ATOM 4059 C CA . TYR A 1 500 ? -29.288 14.206 16.040 1.00 96.12 500 TYR A CA 1
ATOM 4060 C C . TYR A 1 500 ? -29.149 13.904 14.544 1.00 96.12 500 TYR A C 1
ATOM 4062 O O . TYR A 1 500 ? -29.330 14.805 13.724 1.00 96.12 500 TYR A O 1
ATOM 4070 N N . TYR A 1 501 ? -28.938 12.637 14.172 1.00 95.62 501 TYR A N 1
ATOM 4071 C CA . TYR A 1 501 ? -28.858 12.201 12.772 1.00 95.62 501 TYR A CA 1
ATOM 4072 C C . TYR A 1 501 ? -30.099 12.638 11.966 1.00 95.62 501 TYR A C 1
ATOM 4074 O O . TYR A 1 501 ? -29.985 13.255 10.907 1.00 95.62 501 TYR A O 1
ATOM 4082 N N . ASN A 1 502 ? -31.302 12.428 12.516 1.00 94.44 502 ASN A N 1
ATOM 4083 C CA . ASN A 1 502 ? -32.558 12.868 11.898 1.00 94.44 502 ASN A CA 1
ATOM 4084 C C . ASN A 1 502 ? -32.721 14.393 11.796 1.00 94.44 502 ASN A C 1
ATOM 4086 O O . ASN A 1 502 ? -33.435 14.847 10.904 1.00 94.44 502 ASN A O 1
ATOM 4090 N N . GLN A 1 503 ? -32.134 15.182 12.699 1.00 96.00 503 GLN A N 1
ATOM 4091 C CA . GLN A 1 503 ? -32.160 16.648 12.619 1.00 96.00 503 GLN A CA 1
ATOM 4092 C C . GLN A 1 503 ? -31.177 17.165 11.564 1.00 96.00 503 GLN A C 1
ATOM 4094 O O . GLN A 1 503 ? -31.529 18.058 10.800 1.00 96.00 503 GLN A O 1
ATOM 4099 N N . ILE A 1 504 ? -29.997 16.552 11.456 1.00 96.69 504 ILE A N 1
ATOM 4100 C CA . ILE A 1 504 ? -28.971 16.880 10.455 1.00 96.69 504 ILE A CA 1
ATOM 4101 C C . ILE A 1 504 ? -29.496 16.604 9.039 1.00 96.69 504 ILE A C 1
ATOM 4103 O O . ILE A 1 504 ? -29.442 17.492 8.188 1.00 96.69 504 ILE A O 1
ATOM 4107 N N . LEU A 1 505 ? -30.120 15.440 8.811 1.00 92.38 505 LEU A N 1
ATOM 4108 C CA . LEU A 1 505 ? -30.802 15.111 7.547 1.00 92.38 505 LEU A CA 1
ATOM 4109 C C . LEU A 1 505 ? -31.967 16.058 7.193 1.00 92.38 505 LEU A C 1
ATOM 4111 O O . LEU A 1 505 ? -32.360 16.132 6.032 1.00 92.38 505 LEU A O 1
ATOM 4115 N N . LYS A 1 506 ? -32.541 16.763 8.177 1.00 94.00 506 LYS A N 1
ATOM 4116 C CA . LYS A 1 506 ? -33.678 17.691 8.008 1.00 94.00 506 LYS A CA 1
ATOM 4117 C C . LYS A 1 506 ? -33.272 19.164 8.126 1.00 94.00 506 LYS A C 1
ATOM 4119 O O . LYS A 1 506 ? -34.149 20.029 8.180 1.00 94.00 506 LYS A O 1
ATOM 4124 N N . SER A 1 507 ? -31.973 19.464 8.189 1.00 94.25 507 SER A N 1
ATOM 4125 C CA . SER A 1 507 ? -31.491 20.838 8.311 1.00 94.25 507 SER A CA 1
ATOM 4126 C C . SER A 1 507 ? -31.887 21.666 7.089 1.00 94.25 507 SER A C 1
ATOM 4128 O O . SER A 1 507 ? -31.709 21.243 5.949 1.00 94.25 507 SER A O 1
ATOM 4130 N N . LYS A 1 508 ? -32.379 22.886 7.330 1.00 91.19 508 LYS A N 1
ATOM 4131 C CA . LYS A 1 508 ? -32.716 23.843 6.266 1.00 91.19 508 LYS A CA 1
ATOM 4132 C C . LYS A 1 508 ? -31.498 24.507 5.623 1.00 91.19 508 LYS A C 1
ATOM 4134 O O . LYS A 1 508 ? -31.636 25.097 4.559 1.00 91.19 508 LYS A O 1
ATOM 4139 N N . THR A 1 509 ? -30.333 24.454 6.268 1.00 92.12 509 THR A N 1
ATOM 4140 C CA . THR A 1 509 ? -29.096 25.056 5.756 1.00 92.12 509 THR A CA 1
ATOM 4141 C C . THR A 1 509 ? -27.909 24.118 5.934 1.00 92.12 509 THR A C 1
ATOM 4143 O O . THR A 1 509 ? -27.851 23.308 6.866 1.00 92.12 509 THR A O 1
ATOM 4146 N N . VAL A 1 510 ? -26.930 24.257 5.043 1.00 92.31 510 VAL A N 1
ATOM 4147 C CA . VAL A 1 510 ? -25.692 23.468 5.048 1.00 92.31 510 VAL A CA 1
ATOM 4148 C C . VAL A 1 510 ? -24.865 23.775 6.302 1.00 92.31 510 VAL A C 1
ATOM 4150 O O . VAL A 1 510 ? -24.482 22.857 7.025 1.00 92.31 510 VAL A O 1
ATOM 4153 N N . SER A 1 511 ? -24.707 25.059 6.650 1.00 90.69 511 SER A N 1
ATOM 4154 C CA . SER A 1 511 ? -24.097 25.495 7.920 1.00 90.69 511 SER A CA 1
ATOM 4155 C C . SER A 1 511 ? -24.827 24.939 9.157 1.00 90.69 511 SER A C 1
ATOM 4157 O O . SER A 1 511 ? -24.175 24.544 10.121 1.00 90.69 511 SER A O 1
ATOM 4159 N N . GLY A 1 512 ? -26.163 24.839 9.129 1.00 93.19 512 GLY A N 1
ATOM 4160 C CA . GLY A 1 512 ? -26.946 24.234 10.213 1.00 93.19 512 GLY A CA 1
ATOM 4161 C C . GLY A 1 512 ? -26.687 22.734 10.383 1.00 93.19 512 GLY A C 1
ATOM 4162 O O . GLY A 1 512 ? -26.514 22.270 11.508 1.00 93.19 512 GLY A O 1
ATOM 4163 N N . ALA A 1 513 ? -26.579 21.989 9.276 1.00 95.44 513 ALA A N 1
ATOM 4164 C CA . ALA A 1 513 ? -26.284 20.554 9.295 1.00 95.44 513 ALA A CA 1
ATOM 4165 C C . ALA A 1 513 ? -24.911 20.272 9.926 1.00 95.44 513 ALA A C 1
ATOM 4167 O O . ALA A 1 513 ? -24.773 19.361 10.736 1.00 95.44 513 ALA A O 1
ATOM 4168 N N . TRP A 1 514 ? -23.914 21.095 9.597 1.00 94.25 514 TRP A N 1
ATOM 4169 C CA . TRP A 1 514 ? -22.556 21.012 10.141 1.00 94.25 514 TRP A CA 1
ATOM 4170 C C . TRP A 1 514 ? -22.467 21.385 11.616 1.00 94.25 514 TRP A C 1
ATOM 4172 O O . TRP A 1 514 ? -21.823 20.674 12.381 1.00 94.25 514 TRP A O 1
ATOM 4182 N N . ASN A 1 515 ? -23.137 22.456 12.045 1.00 94.06 515 ASN A N 1
ATOM 4183 C CA . ASN A 1 515 ? -23.143 22.839 13.457 1.00 94.06 515 ASN A CA 1
ATOM 4184 C C . ASN A 1 515 ? -23.783 21.742 14.324 1.00 94.06 515 ASN A C 1
ATOM 4186 O O . ASN A 1 515 ? -23.205 21.366 15.342 1.00 94.06 515 ASN A O 1
ATOM 4190 N N . LEU A 1 516 ? -24.900 21.163 13.869 1.00 95.62 516 LEU A N 1
ATOM 4191 C CA . LEU A 1 516 ? -25.527 20.004 14.511 1.00 95.62 516 LEU A CA 1
ATOM 4192 C C . LEU A 1 516 ? -24.647 18.743 14.459 1.00 95.62 516 LEU A C 1
ATOM 4194 O O . LEU A 1 516 ? -24.671 17.957 15.400 1.00 95.62 516 LEU A O 1
ATOM 4198 N N . ALA A 1 517 ? -23.867 18.531 13.393 1.00 95.38 517 ALA A N 1
ATOM 4199 C CA . ALA A 1 517 ? -22.966 17.382 13.280 1.00 95.38 517 ALA A CA 1
ATOM 4200 C C . ALA A 1 517 ? -21.722 17.497 14.177 1.00 95.38 517 ALA A C 1
ATOM 4202 O O . ALA A 1 517 ? -21.304 16.493 14.748 1.00 95.38 517 ALA A O 1
ATOM 4203 N N . GLN A 1 518 ? -21.166 18.702 14.353 1.00 93.19 518 GLN A N 1
ATOM 4204 C CA . GLN A 1 518 ? -20.137 18.969 15.366 1.00 93.19 518 GLN A CA 1
ATOM 4205 C C . GLN A 1 518 ? -20.704 18.725 16.769 1.00 93.19 518 GLN A C 1
ATOM 4207 O O . GLN A 1 518 ? -20.167 17.903 17.500 1.00 93.19 518 GLN A O 1
ATOM 4212 N N . GLU A 1 519 ? -21.851 19.328 17.103 1.00 94.00 519 GLU A N 1
ATOM 4213 C CA . GLU A 1 519 ? -22.516 19.137 18.401 1.00 94.00 519 GLU A CA 1
ATOM 4214 C C . GLU A 1 519 ? -22.838 17.658 18.685 1.00 94.00 519 GLU A C 1
ATOM 4216 O O . GLU A 1 519 ? -22.694 17.190 19.815 1.00 94.00 519 GLU A O 1
ATOM 4221 N N . PHE A 1 520 ? -23.254 16.906 17.663 1.00 95.56 520 PHE A N 1
ATOM 4222 C CA . PHE A 1 520 ? -23.481 15.467 17.759 1.00 95.56 520 PHE A CA 1
ATOM 4223 C C . PHE A 1 520 ? -22.172 14.711 18.025 1.00 95.56 520 PHE A C 1
ATOM 4225 O O . PHE A 1 520 ? -22.132 13.888 18.939 1.00 95.56 520 PHE A O 1
ATOM 4232 N N . LYS A 1 521 ? -21.094 15.009 17.291 1.00 92.88 521 LYS A N 1
ATOM 4233 C CA . LYS A 1 521 ? -19.792 14.361 17.486 1.00 92.88 521 LYS A CA 1
ATOM 4234 C C . LYS A 1 521 ? -19.161 14.701 18.842 1.00 92.88 521 LYS A C 1
ATOM 4236 O O . LYS A 1 521 ? -18.631 13.806 19.485 1.00 92.88 521 LYS A O 1
ATOM 4241 N N . ASP A 1 522 ? -19.304 15.930 19.332 1.00 91.88 522 ASP A N 1
ATOM 4242 C CA . ASP A 1 522 ? -18.834 16.336 20.666 1.00 91.88 522 ASP A CA 1
ATOM 4243 C C . ASP A 1 522 ? -19.593 15.615 21.796 1.00 91.88 522 ASP A C 1
ATOM 4245 O O . ASP A 1 522 ? -19.023 15.281 22.837 1.00 91.88 522 ASP A O 1
ATOM 4249 N N . LYS A 1 523 ? -20.895 15.365 21.602 1.00 92.19 523 LYS A N 1
ATOM 4250 C CA . LYS A 1 523 ? -21.771 14.720 22.596 1.00 92.19 523 LYS A CA 1
ATOM 4251 C C . LYS A 1 523 ? -21.769 13.193 22.533 1.00 92.19 523 LYS A C 1
ATOM 4253 O O . LYS A 1 523 ? -22.017 12.557 23.552 1.00 92.19 523 LYS A O 1
ATOM 4258 N N . PHE A 1 524 ? -21.504 12.609 21.369 1.00 93.88 524 PHE A N 1
ATOM 4259 C CA . PHE A 1 524 ? -21.468 11.162 21.140 1.00 93.88 524 PHE A CA 1
ATOM 4260 C C . PHE A 1 524 ? -20.269 10.775 20.240 1.00 93.88 524 PHE A C 1
ATOM 4262 O O . PHE A 1 524 ? -20.464 10.228 19.149 1.00 93.88 524 PHE A O 1
ATOM 4269 N N . PRO A 1 525 ? -19.017 11.029 20.677 1.00 92.00 525 PRO A N 1
ATOM 4270 C CA . PRO A 1 525 ? -17.808 10.818 19.867 1.00 92.00 525 PRO A CA 1
ATOM 4271 C C . PRO A 1 525 ? -17.515 9.349 19.530 1.00 92.00 525 PRO A C 1
ATOM 4273 O O . PRO A 1 525 ? -16.692 9.079 18.664 1.00 92.00 525 PRO A O 1
ATOM 4276 N N . TYR A 1 526 ? -18.183 8.406 20.200 1.00 91.94 526 TYR A N 1
ATOM 4277 C CA . TYR A 1 526 ? -18.035 6.963 19.983 1.00 91.94 526 TYR A CA 1
ATOM 4278 C C . TYR A 1 526 ? -19.238 6.318 19.270 1.00 91.94 526 TYR A C 1
ATOM 4280 O O . TYR A 1 526 ? -19.284 5.096 19.139 1.00 91.94 526 TYR A O 1
ATOM 4288 N N . ASP A 1 527 ? -20.245 7.096 18.859 1.00 92.38 527 ASP A N 1
ATOM 4289 C CA . ASP A 1 527 ? -21.421 6.567 18.161 1.00 92.38 527 ASP A CA 1
ATOM 4290 C C . ASP A 1 527 ? -21.203 6.574 16.640 1.00 92.38 527 ASP A C 1
ATOM 4292 O O . ASP A 1 527 ? -20.912 7.612 16.049 1.00 92.38 527 ASP A O 1
ATOM 4296 N N . SER A 1 528 ? -21.381 5.425 15.981 1.00 91.69 528 SER A N 1
ATOM 4297 C CA . SER A 1 528 ? -21.153 5.298 14.531 1.00 91.69 528 SER A CA 1
ATOM 4298 C C . SER A 1 528 ? -22.057 6.192 13.665 1.00 91.69 528 SER A C 1
ATOM 4300 O O . SER A 1 528 ? -21.713 6.490 12.518 1.00 91.69 528 SER A O 1
ATOM 4302 N N . LEU A 1 529 ? -23.200 6.657 14.186 1.00 93.50 529 LEU A N 1
ATOM 4303 C CA . LEU A 1 529 ? -24.047 7.635 13.508 1.00 93.50 529 LEU A CA 1
ATOM 4304 C C . LEU A 1 529 ? -23.466 9.052 13.569 1.00 93.50 529 LEU A C 1
ATOM 4306 O O . LEU A 1 529 ? -23.800 9.840 12.686 1.00 93.50 529 LEU A O 1
ATOM 4310 N N . SER A 1 530 ? -22.608 9.395 14.539 1.00 93.31 530 SER A N 1
ATOM 4311 C CA . SER A 1 530 ? -22.006 10.736 14.616 1.00 93.31 530 SER A CA 1
ATOM 4312 C C . SER A 1 530 ? -20.943 10.932 13.535 1.00 93.31 530 SER A C 1
ATOM 4314 O O . SER A 1 530 ? -20.983 11.939 12.831 1.00 93.31 530 SER A O 1
ATOM 4316 N N . GLU A 1 531 ? -20.109 9.922 13.269 1.00 90.81 531 GLU A N 1
ATOM 4317 C CA . GLU A 1 531 ? -19.173 9.937 12.132 1.00 90.81 531 GLU A CA 1
ATOM 4318 C C . GLU A 1 531 ? -19.893 9.914 10.775 1.00 90.81 531 GLU A C 1
ATOM 4320 O O . GLU A 1 531 ? -19.522 10.650 9.854 1.00 90.81 531 GLU A O 1
ATOM 4325 N N . LYS A 1 532 ? -20.979 9.137 10.649 1.00 92.50 532 LYS A N 1
ATOM 4326 C CA . LYS A 1 532 ? -21.824 9.130 9.440 1.00 92.50 532 LYS A CA 1
ATOM 4327 C C . LYS A 1 532 ? -22.523 10.479 9.229 1.00 92.50 532 LYS A C 1
ATOM 4329 O O . LYS A 1 532 ? -22.591 10.957 8.097 1.00 92.50 532 LYS A O 1
ATOM 4334 N N . ALA A 1 533 ? -22.992 11.131 10.295 1.00 94.12 533 ALA A N 1
ATOM 4335 C CA . ALA A 1 533 ? -23.571 12.474 10.232 1.00 94.12 533 ALA A CA 1
ATOM 4336 C C . ALA A 1 533 ? -22.535 13.543 9.871 1.00 94.12 533 ALA A C 1
ATOM 4338 O O . ALA A 1 533 ? -22.819 14.422 9.058 1.00 94.12 533 ALA A O 1
ATOM 4339 N N . PHE A 1 534 ? -21.342 13.466 10.462 1.00 94.25 534 PHE A N 1
ATOM 4340 C CA . PHE A 1 534 ? -20.261 14.412 10.220 1.00 94.25 534 PHE A CA 1
ATOM 4341 C C . PHE A 1 534 ? -19.743 14.309 8.784 1.00 94.25 534 PHE A C 1
ATOM 4343 O O . PHE A 1 534 ? -19.635 15.322 8.098 1.00 94.25 534 PHE A O 1
ATOM 4350 N N . SER A 1 535 ? -19.549 13.087 8.283 1.00 93.44 535 SER A N 1
ATOM 4351 C CA . SER A 1 535 ? -19.190 12.827 6.882 1.00 93.44 535 SER A CA 1
ATOM 4352 C C . SER A 1 535 ? -20.248 13.358 5.907 1.00 93.44 535 SER A C 1
ATOM 4354 O O . SER A 1 535 ? -19.909 14.028 4.934 1.00 93.44 535 SER A O 1
ATOM 4356 N N . TYR A 1 536 ? -21.537 13.147 6.199 1.00 94.25 536 TYR A N 1
ATOM 4357 C CA . TYR A 1 536 ? -22.643 13.700 5.409 1.00 94.25 536 TYR A CA 1
ATOM 4358 C C . TYR A 1 536 ? -22.667 15.240 5.424 1.00 94.25 536 TYR A C 1
ATOM 4360 O O . TYR A 1 536 ? -22.771 15.871 4.373 1.00 94.25 536 TYR A O 1
ATOM 4368 N N . ALA A 1 537 ? -22.513 15.871 6.592 1.00 95.69 537 ALA A N 1
ATOM 4369 C CA . ALA A 1 537 ? -22.494 17.329 6.713 1.00 95.69 537 ALA A CA 1
ATOM 4370 C C . ALA A 1 537 ? -21.242 17.976 6.084 1.00 95.69 537 ALA A C 1
ATOM 4372 O O . ALA A 1 537 ? -21.312 19.118 5.616 1.00 95.69 537 ALA A O 1
ATOM 4373 N N . ALA A 1 538 ? -20.120 17.248 6.043 1.00 96.12 538 ALA A N 1
ATOM 4374 C CA . ALA A 1 538 ? -18.906 17.622 5.326 1.00 96.12 538 ALA A CA 1
ATOM 4375 C C . ALA A 1 538 ? -19.089 17.530 3.803 1.00 96.12 538 ALA A C 1
ATOM 4377 O O . ALA A 1 538 ? -18.712 18.461 3.092 1.00 96.12 538 ALA A O 1
ATOM 4378 N N . GLN A 1 539 ? -19.740 16.474 3.302 1.00 95.38 539 GLN A N 1
ATOM 4379 C CA . GLN A 1 539 ? -20.077 16.369 1.880 1.00 95.38 539 GLN A CA 1
ATOM 4380 C C . GLN A 1 539 ? -21.045 17.481 1.455 1.00 95.38 539 GLN A C 1
ATOM 4382 O O . GLN A 1 539 ? -20.776 18.165 0.475 1.00 95.38 539 GLN A O 1
ATOM 4387 N N . LEU A 1 540 ? -22.091 17.772 2.243 1.00 94.31 540 LEU A N 1
ATOM 4388 C CA . LEU A 1 540 ? -22.980 18.915 1.983 1.00 94.31 540 LEU A CA 1
ATOM 4389 C C . LEU A 1 540 ? -22.226 20.256 1.923 1.00 94.31 540 LEU A C 1
ATOM 4391 O O . LEU A 1 540 ? -22.582 21.123 1.127 1.00 94.31 540 LEU A O 1
ATOM 4395 N N . HIS A 1 541 ? -21.189 20.441 2.749 1.00 94.25 541 HIS A N 1
ATOM 4396 C CA . HIS A 1 541 ? -20.322 21.622 2.687 1.00 94.25 541 HIS A CA 1
ATOM 4397 C C . HIS A 1 541 ? -19.525 21.693 1.388 1.00 94.25 541 HIS A C 1
ATOM 4399 O O . HIS A 1 541 ? -19.468 22.757 0.767 1.00 94.25 541 HIS A O 1
ATOM 4405 N N . LEU A 1 542 ? -18.941 20.568 0.973 1.00 95.56 542 LEU A N 1
ATOM 4406 C CA . LEU A 1 542 ? -18.182 20.468 -0.266 1.00 95.56 542 LEU A CA 1
ATOM 4407 C C . LEU A 1 542 ? -19.096 20.738 -1.469 1.00 95.56 542 LEU A C 1
ATOM 4409 O O . LEU A 1 542 ? -18.817 21.644 -2.250 1.00 95.56 542 LEU A O 1
ATOM 4413 N N . ASP A 1 543 ? -20.235 20.050 -1.554 1.00 94.81 543 ASP A N 1
ATOM 4414 C CA . ASP A 1 543 ? -21.233 20.172 -2.623 1.00 94.81 543 ASP A CA 1
ATOM 4415 C C . ASP A 1 543 ? -21.792 21.598 -2.750 1.00 94.81 543 ASP A C 1
ATOM 4417 O O . ASP A 1 543 ? -21.996 22.101 -3.858 1.00 94.81 543 ASP A O 1
ATOM 4421 N N . TYR A 1 544 ? -22.021 22.288 -1.629 1.00 94.88 544 TYR A N 1
ATOM 4422 C CA . TYR A 1 544 ? -22.510 23.669 -1.634 1.00 94.88 544 TYR A CA 1
ATOM 4423 C C . TYR A 1 544 ? -21.419 24.672 -2.031 1.00 94.88 544 TYR A C 1
ATOM 4425 O O . TYR A 1 544 ? -21.682 25.588 -2.815 1.00 94.88 544 TYR A O 1
ATOM 4433 N N . GLY A 1 545 ? -20.176 24.452 -1.586 1.00 95.69 545 GLY A N 1
ATOM 4434 C CA . GLY A 1 545 ? -19.005 25.163 -2.100 1.00 95.69 545 GLY A CA 1
ATOM 4435 C C . GLY A 1 545 ? -18.869 24.994 -3.616 1.00 95.69 545 GLY A C 1
ATOM 4436 O O . GLY A 1 545 ? -18.753 25.990 -4.334 1.00 95.69 545 GLY A O 1
ATOM 4437 N N . ILE A 1 546 ? -18.985 23.756 -4.114 1.00 95.25 546 ILE A N 1
ATOM 4438 C CA . ILE A 1 546 ? -18.968 23.399 -5.542 1.00 95.25 546 ILE A CA 1
ATOM 4439 C C . ILE A 1 546 ? -20.104 24.108 -6.293 1.00 95.25 546 ILE A C 1
ATOM 4441 O O . ILE A 1 546 ? -19.854 24.697 -7.345 1.00 95.25 546 ILE A O 1
ATOM 4445 N N . LYS A 1 547 ? -21.337 24.106 -5.763 1.00 95.25 547 LYS A N 1
ATOM 4446 C CA . LYS A 1 547 ? -22.510 24.785 -6.352 1.00 95.25 547 LYS A CA 1
ATOM 4447 C C . LYS A 1 547 ? -22.246 26.278 -6.559 1.00 95.25 547 LYS A C 1
ATOM 4449 O O . LYS A 1 547 ? -22.425 26.778 -7.668 1.00 95.25 547 LYS A O 1
ATOM 4454 N N . ILE A 1 548 ? -21.781 26.970 -5.519 1.00 95.00 548 ILE A N 1
ATOM 4455 C CA . ILE A 1 548 ? -21.469 28.408 -5.556 1.00 95.00 548 ILE A CA 1
ATOM 4456 C C . ILE A 1 548 ? -20.280 28.689 -6.490 1.00 95.00 548 ILE A C 1
ATOM 4458 O O . ILE A 1 548 ? -20.305 29.626 -7.289 1.00 95.00 548 ILE A O 1
ATOM 4462 N N . HIS A 1 549 ? -19.253 27.843 -6.467 1.00 96.19 549 HIS A N 1
ATOM 4463 C CA . HIS A 1 549 ? -18.087 27.979 -7.338 1.00 96.19 549 HIS A CA 1
ATOM 4464 C C . HIS A 1 549 ? -18.463 27.781 -8.821 1.00 96.19 549 HIS A C 1
ATOM 4466 O O . HIS A 1 549 ? -18.053 28.572 -9.671 1.00 96.19 549 HIS A O 1
ATOM 4472 N N . LYS A 1 550 ? -19.334 26.813 -9.150 1.00 94.00 550 LYS A N 1
ATOM 4473 C CA . LYS A 1 550 ? -19.879 26.627 -10.511 1.00 94.00 550 LYS A CA 1
ATOM 4474 C C . LYS A 1 550 ? -20.770 27.797 -10.978 1.00 94.00 550 LYS A C 1
ATOM 4476 O O . LYS A 1 550 ? -20.967 27.937 -12.182 1.00 94.00 550 LYS A O 1
ATOM 4481 N N . GLN A 1 551 ? -21.238 28.669 -10.078 1.00 95.56 551 GLN A N 1
ATOM 4482 C CA . GLN A 1 551 ? -21.916 29.938 -10.404 1.00 95.56 551 GLN A CA 1
ATOM 4483 C C . GLN A 1 551 ? -20.945 31.120 -10.637 1.00 95.56 551 GLN A C 1
ATOM 4485 O O . GLN A 1 551 ? -21.390 32.209 -10.991 1.00 95.56 551 GLN A O 1
ATOM 4490 N N . GLY A 1 552 ? -19.630 30.934 -10.457 1.00 94.06 552 GLY A N 1
ATOM 4491 C CA . GLY A 1 552 ? -18.617 31.997 -10.565 1.00 94.06 552 GLY A CA 1
ATOM 4492 C C . GLY A 1 552 ? -18.478 32.871 -9.310 1.00 94.06 552 GLY A C 1
ATOM 4493 O O . GLY A 1 552 ? -17.733 33.851 -9.308 1.00 94.06 552 GLY A O 1
ATOM 4494 N N . GLU A 1 553 ? -19.159 32.517 -8.221 1.00 96.12 553 GLU A N 1
ATOM 4495 C CA . GLU A 1 553 ? -19.211 33.271 -6.963 1.00 96.12 553 GLU A CA 1
ATOM 4496 C C . GLU A 1 553 ? -18.025 32.925 -6.040 1.00 96.12 553 GLU A C 1
ATOM 4498 O O . GLU A 1 553 ? -18.177 32.602 -4.862 1.00 96.12 553 GLU A O 1
ATOM 4503 N N . TYR A 1 554 ? -16.804 32.993 -6.586 1.00 95.62 554 TYR A N 1
ATOM 4504 C CA . TYR A 1 554 ? -15.567 32.473 -5.980 1.00 95.62 554 TYR A CA 1
ATOM 4505 C C . TYR A 1 554 ? -15.370 32.864 -4.504 1.00 95.62 554 TYR A C 1
ATOM 4507 O O . TYR A 1 554 ? -15.074 32.018 -3.656 1.00 95.62 554 TYR A O 1
ATOM 4515 N N . LYS A 1 555 ? -15.597 34.146 -4.178 1.00 96.44 555 LYS A N 1
ATOM 4516 C CA . LYS A 1 555 ? -15.476 34.681 -2.810 1.00 96.44 555 LYS A CA 1
ATOM 4517 C C . LYS A 1 555 ? -16.464 34.051 -1.825 1.00 96.44 555 LYS A C 1
ATOM 4519 O O . LYS A 1 555 ? -16.137 33.942 -0.648 1.00 96.44 555 LYS A O 1
ATOM 4524 N N . LYS A 1 556 ? -17.653 33.656 -2.289 1.00 95.12 556 LYS A N 1
ATOM 4525 C CA . LYS A 1 556 ? -18.688 33.012 -1.471 1.00 95.12 556 LYS A CA 1
ATOM 4526 C C . LYS A 1 556 ? -18.424 31.512 -1.298 1.00 95.12 556 LYS A C 1
ATOM 4528 O O . LYS A 1 556 ? -18.843 30.957 -0.291 1.00 95.12 556 LYS A O 1
ATOM 4533 N N . SER A 1 557 ? -17.709 30.862 -2.225 1.00 96.56 557 SER A N 1
ATOM 4534 C CA . SER A 1 557 ? -17.359 29.435 -2.105 1.00 96.56 557 SER A CA 1
ATOM 4535 C C . SER A 1 557 ? -16.177 29.150 -1.169 1.00 96.56 557 SER A C 1
ATOM 4537 O O . SER A 1 557 ? -16.207 28.148 -0.460 1.00 96.56 557 SER A O 1
ATOM 4539 N N . ILE A 1 558 ? -15.163 30.027 -1.112 1.00 96.25 558 ILE A N 1
ATOM 4540 C CA . ILE A 1 558 ? -13.939 29.812 -0.306 1.00 96.25 558 ILE A CA 1
ATOM 4541 C C . ILE A 1 558 ? -14.226 29.494 1.182 1.00 96.25 558 ILE A C 1
ATOM 4543 O O . ILE A 1 558 ? -13.656 28.525 1.684 1.00 96.25 558 ILE A O 1
ATOM 4547 N N . PRO A 1 559 ? -15.140 30.192 1.894 1.00 95.56 559 PRO A N 1
ATOM 4548 C CA . PRO A 1 559 ? -15.469 29.865 3.287 1.00 95.56 559 PRO A CA 1
ATOM 4549 C C . PRO A 1 559 ? -15.979 28.433 3.518 1.00 95.56 559 PRO A C 1
ATOM 4551 O O . PRO A 1 559 ? -15.754 27.878 4.594 1.00 95.56 559 PRO A O 1
ATOM 4554 N N . TYR A 1 560 ? -16.639 27.824 2.526 1.00 94.75 560 TYR A N 1
ATOM 4555 C CA . TYR A 1 560 ? -17.123 26.442 2.616 1.00 94.75 560 TYR A CA 1
ATOM 4556 C C . TYR A 1 560 ? -15.980 25.431 2.490 1.00 94.75 560 TYR A C 1
ATOM 4558 O O . TYR A 1 560 ? -15.973 24.440 3.217 1.00 94.75 560 TYR A O 1
ATOM 4566 N N . TYR A 1 561 ? -14.981 25.706 1.643 1.00 96.38 561 TYR A N 1
ATOM 4567 C CA . TYR A 1 561 ? -13.782 24.873 1.539 1.00 96.38 561 TYR A CA 1
ATOM 4568 C C . TYR A 1 561 ? -12.873 25.021 2.766 1.00 96.38 561 TYR A C 1
ATOM 4570 O O . TYR A 1 561 ? -12.461 24.013 3.333 1.00 96.38 561 TYR A O 1
ATOM 4578 N N . ASN A 1 562 ? -12.615 26.245 3.241 1.00 96.31 562 ASN A N 1
ATOM 4579 C CA . ASN A 1 562 ? -11.741 26.476 4.401 1.00 96.31 562 ASN A CA 1
ATOM 4580 C C . ASN A 1 562 ? -12.248 25.742 5.652 1.00 96.31 562 ASN A C 1
ATOM 4582 O O . ASN A 1 562 ? -11.485 25.034 6.301 1.00 96.31 562 ASN A O 1
ATOM 4586 N N . ARG A 1 563 ? -13.564 25.783 5.911 1.00 94.44 563 ARG A N 1
ATOM 4587 C CA . ARG A 1 563 ? -14.207 25.058 7.023 1.00 94.44 563 ARG A CA 1
ATOM 4588 C C . ARG A 1 563 ? -13.961 23.537 6.994 1.00 94.44 563 ARG A C 1
ATOM 4590 O O . ARG A 1 563 ? -13.945 22.910 8.052 1.00 94.44 563 ARG A O 1
ATOM 4597 N N . LEU A 1 564 ? -13.744 22.949 5.813 1.00 95.75 564 LEU A N 1
ATOM 4598 C CA . LEU A 1 564 ? -13.377 21.535 5.644 1.00 95.75 564 LEU A CA 1
ATOM 4599 C C . LEU A 1 564 ? -11.881 21.275 5.864 1.00 95.75 564 LEU A C 1
ATOM 4601 O O . LEU A 1 564 ? -11.508 20.212 6.360 1.00 95.75 564 LEU A O 1
ATOM 4605 N N . LEU A 1 565 ? -11.028 22.231 5.491 1.00 94.81 565 LEU A N 1
ATOM 4606 C CA . LEU A 1 565 ? -9.574 22.149 5.644 1.00 94.81 565 LEU A CA 1
ATOM 4607 C C . LEU A 1 565 ? -9.150 22.309 7.109 1.00 94.81 565 LEU A C 1
ATOM 4609 O O . LEU A 1 565 ? -8.347 21.514 7.598 1.00 94.81 565 LEU A O 1
ATOM 4613 N N . ASP A 1 566 ? -9.737 23.284 7.806 1.00 92.31 566 ASP A N 1
ATOM 4614 C CA . ASP A 1 566 ? -9.410 23.645 9.191 1.00 92.31 566 ASP A CA 1
ATOM 4615 C C . ASP A 1 566 ? -9.858 22.580 10.213 1.00 92.31 566 ASP A C 1
ATOM 4617 O O . ASP A 1 566 ? -9.283 22.461 11.295 1.00 92.31 566 ASP A O 1
ATOM 4621 N N . ASN A 1 567 ? -10.890 21.788 9.896 1.00 91.56 567 ASN A N 1
ATOM 4622 C CA . ASN A 1 567 ? -11.470 20.823 10.830 1.00 91.56 567 ASN A CA 1
ATOM 4623 C C . ASN A 1 567 ? -10.743 19.465 10.790 1.00 91.56 567 ASN A C 1
ATOM 4625 O O . ASN A 1 567 ? -10.695 18.784 9.763 1.00 91.56 567 ASN A O 1
ATOM 4629 N N . THR A 1 568 ? -10.217 19.009 11.929 1.00 89.12 568 THR A N 1
ATOM 4630 C CA . THR A 1 568 ? -9.448 17.755 12.038 1.00 89.12 568 THR A CA 1
ATOM 4631 C C . THR A 1 568 ? -10.244 16.495 11.684 1.00 89.12 568 THR A C 1
ATOM 4633 O O . THR A 1 568 ? -9.659 15.590 11.097 1.00 89.12 568 THR A O 1
ATOM 4636 N N . SER A 1 569 ? -11.557 16.457 11.939 1.00 87.62 569 SER A N 1
ATOM 4637 C CA . SER A 1 569 ? -12.427 15.292 11.696 1.00 87.62 569 SER A CA 1
ATOM 4638 C C . SER A 1 569 ? -12.832 15.076 10.234 1.00 87.62 569 SER A C 1
ATOM 4640 O O . SER A 1 569 ? -13.399 14.035 9.917 1.00 87.62 569 SER A O 1
ATOM 4642 N N . VAL A 1 570 ? -12.578 16.025 9.327 1.00 91.62 570 VAL A N 1
ATOM 4643 C CA . VAL A 1 570 ? -12.893 15.830 7.900 1.00 91.62 570 VAL A CA 1
ATOM 4644 C C . VAL A 1 570 ? -11.867 14.903 7.249 1.00 91.62 570 VAL A C 1
ATOM 4646 O O . VAL A 1 570 ? -10.656 15.083 7.429 1.00 91.62 570 VAL A O 1
ATOM 4649 N N . SER A 1 571 ? -12.362 13.935 6.473 1.00 90.56 571 SER A N 1
ATOM 4650 C CA . SER A 1 571 ? -11.555 12.911 5.806 1.00 90.56 571 SER A CA 1
ATOM 4651 C C . SER A 1 571 ? -10.553 13.498 4.807 1.00 90.56 571 SER A C 1
ATOM 4653 O O . SER A 1 571 ? -10.796 14.522 4.162 1.00 90.56 571 SER A O 1
ATOM 4655 N N . THR A 1 572 ? -9.418 12.816 4.635 1.00 89.62 572 THR A N 1
ATOM 4656 C CA . THR A 1 572 ? -8.337 13.244 3.730 1.00 89.62 572 THR A CA 1
ATOM 4657 C C . THR A 1 572 ? -8.811 13.404 2.282 1.00 89.62 572 THR A C 1
ATOM 4659 O O . THR A 1 572 ? -8.353 14.314 1.596 1.00 89.62 572 THR A O 1
ATOM 4662 N N . LYS A 1 573 ? -9.779 12.590 1.831 1.00 87.62 573 LYS A N 1
ATOM 4663 C CA . LYS A 1 573 ? -10.409 12.728 0.508 1.00 87.62 573 LYS A CA 1
ATOM 4664 C C . LYS A 1 573 ? -11.121 14.079 0.361 1.00 87.62 573 LYS A C 1
ATOM 4666 O O . LYS A 1 573 ? -10.742 14.871 -0.499 1.00 87.62 573 LYS A O 1
ATOM 4671 N N . ILE A 1 574 ? -12.069 14.382 1.255 1.00 92.00 574 ILE A N 1
ATOM 4672 C CA . ILE A 1 574 ? -12.824 15.648 1.238 1.00 92.00 574 ILE A CA 1
ATOM 4673 C C . ILE A 1 574 ? -11.879 16.849 1.401 1.00 92.00 574 ILE A C 1
ATOM 4675 O O . ILE A 1 574 ? -12.064 17.864 0.734 1.00 92.00 574 ILE A O 1
ATOM 4679 N N . LYS A 1 575 ? -10.820 16.737 2.217 1.00 93.38 575 LYS A N 1
ATOM 4680 C CA . LYS A 1 575 ? -9.782 17.777 2.337 1.00 93.38 575 LYS A CA 1
ATOM 4681 C C . LYS A 1 575 ? -8.992 17.995 1.052 1.00 93.38 575 LYS A C 1
ATOM 4683 O O . LYS A 1 575 ? -8.753 19.143 0.691 1.00 93.38 575 LYS A O 1
ATOM 4688 N N . ASN A 1 576 ? -8.588 16.937 0.354 1.00 90.44 576 ASN A N 1
ATOM 4689 C CA . ASN A 1 576 ? -7.854 17.062 -0.905 1.00 90.44 576 ASN A CA 1
ATOM 4690 C C . ASN A 1 576 ? -8.723 17.714 -1.993 1.00 90.44 576 ASN A C 1
ATOM 4692 O O . ASN A 1 576 ? -8.259 18.630 -2.672 1.00 90.44 576 ASN A O 1
ATOM 4696 N N . GLU A 1 577 ? -9.995 17.324 -2.093 1.00 92.75 577 GLU A N 1
ATOM 4697 C CA . GLU A 1 577 ? -10.968 17.940 -3.004 1.00 92.75 577 GLU A CA 1
ATOM 4698 C C . GLU A 1 577 ? -11.244 19.411 -2.639 1.00 92.75 577 GLU A C 1
ATOM 4700 O O . GLU A 1 577 ? -11.107 20.294 -3.487 1.00 92.75 577 GLU A O 1
ATOM 4705 N N . ALA A 1 578 ? -11.511 19.717 -1.364 1.00 95.56 578 ALA A N 1
ATOM 4706 C CA . ALA A 1 578 ? -11.669 21.093 -0.884 1.00 95.56 578 ALA A CA 1
ATOM 4707 C C . ALA A 1 578 ? -10.421 21.952 -1.163 1.00 95.56 578 ALA A C 1
ATOM 4709 O O . ALA A 1 578 ? -10.548 23.101 -1.576 1.00 95.56 578 ALA A O 1
ATOM 4710 N N . LYS A 1 579 ? -9.213 21.394 -1.013 1.00 95.31 579 LYS A N 1
ATOM 4711 C CA . LYS A 1 579 ? -7.938 22.074 -1.301 1.00 95.31 579 LYS A CA 1
ATOM 4712 C C . LYS A 1 579 ? -7.717 22.305 -2.796 1.00 95.31 579 LYS A C 1
ATOM 4714 O O . LYS A 1 579 ? -7.047 23.268 -3.162 1.00 95.31 579 LYS A O 1
ATOM 4719 N N . ALA A 1 580 ? -8.233 21.448 -3.674 1.00 94.56 580 ALA A N 1
ATOM 4720 C CA . ALA A 1 580 ? -8.247 21.702 -5.114 1.00 94.56 580 ALA A CA 1
ATOM 4721 C C . ALA A 1 580 ? -9.200 22.861 -5.450 1.00 94.56 580 ALA A C 1
ATOM 4723 O O . ALA A 1 580 ? -8.797 23.843 -6.078 1.00 94.56 580 ALA A O 1
ATOM 4724 N N . PHE A 1 581 ? -10.445 22.793 -4.972 1.00 96.50 581 PHE A N 1
ATOM 4725 C CA . PHE A 1 581 ? -11.471 23.779 -5.309 1.00 96.50 581 PHE A CA 1
ATOM 4726 C C . PHE A 1 581 ? -11.262 25.148 -4.644 1.00 96.50 581 PHE A C 1
ATOM 4728 O O . PHE A 1 581 ? -11.608 26.158 -5.255 1.00 96.50 581 PHE A O 1
ATOM 4735 N N . GLU A 1 582 ? -10.648 25.211 -3.457 1.00 96.69 582 GLU A N 1
ATOM 4736 C CA . GLU A 1 582 ? -10.181 26.459 -2.835 1.00 96.69 582 GLU A CA 1
ATOM 4737 C C . GLU A 1 582 ? -9.160 27.153 -3.738 1.00 96.69 582 GLU A C 1
ATOM 4739 O O . GLU A 1 582 ? -9.394 28.287 -4.152 1.00 96.69 582 GLU A O 1
ATOM 4744 N N . ARG A 1 583 ? -8.088 26.455 -4.138 1.00 94.38 583 ARG A N 1
ATOM 4745 C CA . ARG A 1 583 ? -7.032 27.029 -4.987 1.00 94.38 583 ARG A CA 1
ATOM 4746 C C . ARG A 1 583 ? -7.573 27.505 -6.331 1.00 94.38 583 ARG A C 1
ATOM 4748 O O . ARG A 1 583 ? -7.228 28.601 -6.775 1.00 94.38 583 ARG A O 1
ATOM 4755 N N . GLN A 1 584 ? -8.460 26.727 -6.952 1.00 95.06 584 GLN A N 1
ATOM 4756 C CA . GLN A 1 584 ? -9.171 27.130 -8.168 1.00 95.06 584 GLN A CA 1
ATOM 4757 C C . GLN A 1 584 ? -10.015 28.403 -7.937 1.00 95.06 584 GLN A C 1
ATOM 4759 O O . GLN A 1 584 ? -9.905 29.345 -8.725 1.00 95.06 584 GLN A O 1
ATOM 4764 N N . ALA A 1 585 ? -10.781 28.486 -6.841 1.00 96.50 585 ALA A N 1
ATOM 4765 C CA . ALA A 1 585 ? -11.622 29.644 -6.521 1.00 96.50 585 ALA A CA 1
ATOM 4766 C C . ALA A 1 585 ? -10.800 30.902 -6.190 1.00 96.50 585 ALA A C 1
ATOM 4768 O O . ALA A 1 585 ? -11.079 31.982 -6.715 1.00 96.50 585 ALA A O 1
ATOM 4769 N N . SER A 1 586 ? -9.748 30.777 -5.381 1.00 95.81 586 SER A N 1
ATOM 4770 C CA . SER A 1 586 ? -8.818 31.868 -5.060 1.00 95.81 586 SER A CA 1
ATOM 4771 C C . SER A 1 586 ? -8.079 32.376 -6.303 1.00 95.81 586 SER A C 1
ATOM 4773 O O . SER A 1 586 ? -7.869 33.582 -6.451 1.00 95.81 586 SER A O 1
ATOM 4775 N N . ALA A 1 587 ? -7.789 31.495 -7.267 1.00 94.50 587 ALA A N 1
ATOM 4776 C CA . ALA A 1 587 ? -7.285 31.860 -8.592 1.00 94.50 587 ALA A CA 1
ATOM 4777 C C . ALA A 1 587 ? -8.374 32.337 -9.586 1.00 94.50 587 ALA A C 1
ATOM 4779 O O . ALA A 1 587 ? -8.044 32.662 -10.728 1.00 94.50 587 ALA A O 1
ATOM 4780 N N . LYS A 1 588 ? -9.653 32.401 -9.178 1.00 95.50 588 LYS A N 1
ATOM 4781 C CA . LYS A 1 588 ? -10.834 32.746 -10.004 1.00 95.50 588 LYS A CA 1
ATOM 4782 C C . LYS A 1 588 ? -10.989 31.883 -11.266 1.00 95.50 588 LYS A C 1
ATOM 4784 O O . LYS A 1 588 ? -11.467 32.359 -12.298 1.00 95.50 588 LYS A O 1
ATOM 4789 N N . GLN A 1 589 ? -10.545 30.633 -11.204 1.00 92.19 589 GLN A N 1
ATOM 4790 C CA . GLN A 1 589 ? -10.679 29.664 -12.289 1.00 92.19 589 GLN A CA 1
ATOM 4791 C C . GLN A 1 589 ? -12.053 28.996 -12.219 1.00 92.19 589 GLN A C 1
ATOM 4793 O O . GLN A 1 589 ? -12.600 28.817 -11.139 1.00 92.19 589 GLN A O 1
ATOM 4798 N N . LYS A 1 590 ? -12.608 28.584 -13.363 1.00 92.38 590 LYS A N 1
ATOM 4799 C CA . LYS A 1 590 ? -13.808 27.738 -13.375 1.00 92.38 590 LYS A CA 1
ATOM 4800 C C . LYS A 1 590 ? -13.493 26.416 -12.663 1.00 92.38 590 LYS A C 1
ATOM 4802 O O . LYS A 1 590 ? -12.514 25.764 -13.029 1.00 92.38 590 LYS A O 1
ATOM 4807 N N . LEU A 1 591 ? -14.356 26.002 -11.728 1.00 94.00 591 LEU A N 1
ATOM 4808 C CA . LEU A 1 591 ? -14.231 24.704 -11.066 1.00 94.00 591 LEU A CA 1
ATOM 4809 C C . LEU A 1 591 ? -14.058 23.576 -12.090 1.00 94.00 591 LEU A C 1
ATOM 4811 O O . LEU A 1 591 ? -14.840 23.482 -13.041 1.00 94.00 591 LEU A O 1
ATOM 4815 N N . THR A 1 592 ? -13.046 22.739 -11.858 1.00 93.94 592 THR A N 1
ATOM 4816 C CA . THR A 1 592 ? -12.742 21.536 -12.642 1.00 93.94 592 THR A CA 1
ATOM 4817 C C . THR A 1 592 ? -12.443 20.377 -11.687 1.00 93.94 592 THR A C 1
ATOM 4819 O O . THR A 1 592 ? -11.490 20.454 -10.908 1.00 93.94 592 THR A O 1
ATOM 4822 N N . THR A 1 593 ? -13.258 19.318 -11.706 1.00 93.38 593 THR A N 1
ATOM 4823 C CA . THR A 1 593 ? -13.033 18.096 -10.904 1.00 93.38 593 THR A CA 1
ATOM 4824 C C . THR A 1 593 ? -11.911 17.224 -11.479 1.00 93.38 593 THR A C 1
ATOM 4826 O O . THR A 1 593 ? -11.489 17.408 -12.620 1.00 93.38 593 THR A O 1
ATOM 4829 N N . ALA A 1 594 ? -11.449 16.231 -10.713 1.00 92.56 594 ALA A N 1
ATOM 4830 C CA . ALA A 1 594 ? -10.515 15.215 -11.201 1.00 92.56 594 ALA A CA 1
ATOM 4831 C C . ALA A 1 594 ? -11.050 14.463 -12.439 1.00 92.56 594 ALA A C 1
ATOM 4833 O O . ALA A 1 594 ? -10.322 14.272 -13.412 1.00 92.56 594 ALA A O 1
ATOM 4834 N N . ASP A 1 595 ? -12.341 14.115 -12.449 1.00 93.06 595 ASP A N 1
ATOM 4835 C CA . ASP A 1 595 ? -12.993 13.455 -13.589 1.00 93.06 595 ASP A CA 1
ATOM 4836 C C . ASP A 1 595 ? -13.100 14.391 -14.797 1.00 93.06 595 ASP A C 1
ATOM 4838 O O . ASP A 1 595 ? -12.870 13.979 -15.936 1.00 93.06 595 ASP A O 1
ATOM 4842 N N . GLU A 1 596 ? -13.432 15.666 -14.563 1.00 94.94 596 GLU A N 1
ATOM 4843 C CA . GLU A 1 596 ? -13.483 16.691 -15.604 1.00 94.94 596 GLU A CA 1
ATOM 4844 C C . GLU A 1 596 ? -12.075 16.930 -16.189 1.00 94.94 596 GLU A C 1
ATOM 4846 O O . GLU A 1 596 ? -11.957 17.049 -17.409 1.00 94.94 596 GLU A O 1
ATOM 4851 N N . TYR A 1 597 ? -11.005 16.932 -15.381 1.00 96.31 597 TYR A N 1
ATOM 4852 C CA . TYR A 1 597 ? -9.614 16.981 -15.859 1.00 96.31 597 TYR A CA 1
ATOM 4853 C C . TYR A 1 597 ? -9.250 15.746 -16.689 1.00 96.31 597 TYR A C 1
ATOM 4855 O O . TYR A 1 597 ? -8.824 15.890 -17.835 1.00 96.31 597 TYR A O 1
ATOM 4863 N N . TYR A 1 598 ? -9.437 14.540 -16.144 1.00 95.31 598 TYR A N 1
ATOM 4864 C CA . TYR A 1 598 ? -9.079 13.286 -16.814 1.00 95.31 598 TYR A CA 1
ATOM 4865 C C . TYR A 1 598 ? -9.779 13.147 -18.171 1.00 95.31 598 TYR A C 1
ATOM 4867 O O . TYR A 1 598 ? -9.136 12.856 -19.181 1.00 95.31 598 TYR A O 1
ATOM 4875 N N . ASN A 1 599 ? -11.083 13.434 -18.225 1.00 95.56 599 ASN A N 1
ATOM 4876 C CA . ASN A 1 599 ? -11.855 13.357 -19.461 1.00 95.56 599 ASN A CA 1
ATOM 4877 C C . ASN A 1 599 ? -11.487 14.458 -20.467 1.00 95.56 599 ASN A C 1
ATOM 4879 O O . ASN A 1 599 ? -11.441 14.172 -21.664 1.00 95.56 599 ASN A O 1
ATOM 4883 N N . GLN A 1 600 ? -11.166 15.683 -20.030 1.00 96.44 600 GLN A N 1
ATOM 4884 C CA . GLN A 1 600 ? -10.663 16.727 -20.937 1.00 96.44 600 GLN A CA 1
ATOM 4885 C C . GLN A 1 600 ? -9.284 16.366 -21.512 1.00 96.44 600 GLN A C 1
ATOM 4887 O O . GLN A 1 600 ? -9.077 16.522 -22.710 1.00 96.44 600 GLN A O 1
ATOM 4892 N N . ILE A 1 601 ? -8.369 15.807 -20.712 1.00 96.81 601 ILE A N 1
ATOM 4893 C CA . ILE A 1 601 ? -7.059 15.328 -21.194 1.00 96.81 601 ILE A CA 1
ATOM 4894 C C . ILE A 1 601 ? -7.248 14.198 -22.216 1.00 96.81 601 ILE A C 1
ATOM 4896 O O . ILE A 1 601 ? -6.723 14.278 -23.323 1.00 96.81 601 ILE A O 1
ATOM 4900 N N . LYS A 1 602 ? -8.061 13.187 -21.881 1.00 91.69 602 LYS A N 1
ATOM 4901 C CA . LYS A 1 602 ? -8.353 12.014 -22.727 1.00 91.69 602 LYS A CA 1
ATOM 4902 C C . LYS A 1 602 ? -9.072 12.355 -24.044 1.00 91.69 602 LYS A C 1
ATOM 4904 O O . LYS A 1 602 ? -8.999 11.573 -24.987 1.00 91.69 602 LYS A O 1
ATOM 4909 N N . SER A 1 603 ? -9.779 13.487 -24.116 1.00 93.44 603 SER A N 1
ATOM 4910 C CA . SER A 1 603 ? -10.542 13.918 -25.303 1.00 93.44 603 SER A CA 1
ATOM 4911 C C . SER A 1 603 ? -9.962 15.135 -26.036 1.00 93.44 603 SER A C 1
ATOM 4913 O O . SER A 1 603 ? -10.475 15.505 -27.100 1.00 93.44 603 SER A O 1
ATOM 4915 N N . SER A 1 604 ? -8.896 15.747 -25.508 1.00 94.44 604 SER A N 1
ATOM 4916 C CA . SER A 1 604 ? -8.251 16.910 -26.119 1.00 94.44 604 SER A CA 1
ATOM 4917 C C . SER A 1 604 ? -7.681 16.577 -27.498 1.00 94.44 604 SER A C 1
ATOM 4919 O O . SER A 1 604 ? -7.152 15.496 -27.755 1.00 94.44 604 SER A O 1
ATOM 4921 N N . LYS A 1 605 ? -7.764 17.555 -28.401 1.00 92.38 605 LYS A N 1
ATOM 4922 C CA . LYS A 1 605 ? -7.181 17.494 -29.752 1.00 92.38 605 LYS A CA 1
ATOM 4923 C C . LYS A 1 605 ? -5.944 18.384 -29.889 1.00 92.38 605 LYS A C 1
ATOM 4925 O O . LYS A 1 605 ? -5.379 18.477 -30.977 1.00 92.38 605 LYS A O 1
ATOM 4930 N N . LEU A 1 606 ? -5.541 19.058 -28.810 1.00 94.56 606 LEU A N 1
ATOM 4931 C CA . LEU A 1 606 ? -4.481 20.057 -28.796 1.00 94.56 606 LEU A CA 1
ATOM 4932 C C . LEU A 1 606 ? -3.406 19.660 -27.782 1.00 94.56 606 LEU A C 1
ATOM 4934 O O . LEU A 1 606 ? -3.629 19.594 -26.580 1.00 94.56 606 LEU A O 1
ATOM 4938 N N . VAL A 1 607 ? -2.198 19.438 -28.286 1.00 92.19 607 VAL A N 1
ATOM 4939 C CA . VAL A 1 607 ? -1.036 18.944 -27.530 1.00 92.19 607 VAL A CA 1
ATOM 4940 C C . VAL A 1 607 ? -0.683 19.845 -26.335 1.00 92.19 607 VAL A C 1
ATOM 4942 O O . VAL A 1 607 ? -0.317 19.362 -25.262 1.00 92.19 607 VAL A O 1
ATOM 4945 N N . SER A 1 608 ? -0.829 21.160 -26.512 1.00 92.94 608 SER A N 1
ATOM 4946 C CA . SER A 1 608 ? -0.624 22.181 -25.481 1.00 92.94 608 SER A CA 1
ATOM 4947 C C . SER A 1 608 ? -1.745 22.230 -24.436 1.00 92.94 608 SER A C 1
ATOM 4949 O O . SER A 1 608 ? -1.474 22.507 -23.270 1.00 92.94 608 SER A O 1
ATOM 4951 N N . GLU A 1 609 ? -2.987 21.934 -24.827 1.00 95.19 609 GLU A N 1
ATOM 4952 C CA . GLU A 1 609 ? -4.144 21.849 -23.929 1.00 95.19 609 GLU A CA 1
ATOM 4953 C C . GLU A 1 609 ? -4.037 20.602 -23.049 1.00 95.19 609 GLU A C 1
ATOM 4955 O O . GLU A 1 609 ? -4.032 20.729 -21.827 1.00 95.19 609 GLU A O 1
ATOM 4960 N N . ALA A 1 610 ? -3.841 19.423 -23.651 1.00 96.25 610 ALA A N 1
ATOM 4961 C CA . ALA A 1 610 ? -3.643 18.163 -22.934 1.00 96.25 610 ALA A CA 1
ATOM 4962 C C . ALA A 1 610 ? -2.496 18.251 -21.910 1.00 96.25 610 ALA A C 1
ATOM 4964 O O . ALA A 1 610 ? -2.651 17.814 -20.770 1.00 96.25 610 ALA A O 1
ATOM 4965 N N . TRP A 1 611 ? -1.371 18.880 -22.281 1.00 96.62 611 TRP A N 1
ATOM 4966 C CA . TRP A 1 611 ? -0.256 19.109 -21.357 1.00 96.62 611 TRP A CA 1
ATOM 4967 C C . TRP A 1 611 ? -0.595 20.118 -20.254 1.00 96.62 611 TRP A C 1
ATOM 4969 O O . TRP A 1 611 ? -0.333 19.864 -19.082 1.00 96.62 611 TRP A O 1
ATOM 4979 N N . SER A 1 612 ? -1.207 21.260 -20.588 1.00 95.31 612 SER A N 1
ATOM 4980 C CA . SER A 1 612 ? -1.588 22.254 -19.574 1.00 95.31 612 SER A CA 1
ATOM 4981 C C . SER A 1 612 ? -2.586 21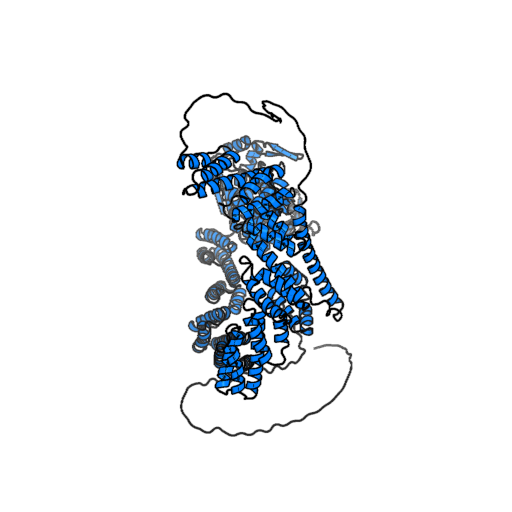.680 -18.563 1.00 95.31 612 SER A C 1
ATOM 4983 O O . SER A 1 612 ? -2.463 21.931 -17.365 1.00 95.31 612 SER A O 1
ATOM 4985 N N . LEU A 1 613 ? -3.536 20.865 -19.026 1.00 96.00 613 LEU A N 1
ATOM 4986 C CA . LEU A 1 613 ? -4.495 20.170 -18.176 1.00 96.00 613 LEU A CA 1
ATOM 4987 C C . LEU A 1 613 ? -3.832 19.090 -17.312 1.00 96.00 613 LEU A C 1
ATOM 4989 O O . LEU A 1 613 ? -4.158 19.021 -16.132 1.00 96.00 613 LEU A O 1
ATOM 4993 N N . SER A 1 614 ? -2.888 18.292 -17.827 1.00 96.56 614 SER A N 1
ATOM 4994 C CA . SER A 1 614 ? -2.210 17.267 -17.012 1.00 96.56 614 SER A CA 1
ATOM 4995 C C . SER A 1 614 ? -1.338 17.879 -15.909 1.00 96.56 614 SER A C 1
ATOM 4997 O O . SER A 1 614 ? -1.343 17.393 -14.779 1.00 96.56 614 SER A O 1
ATOM 4999 N N . GLN A 1 615 ? -0.673 19.004 -16.187 1.00 95.56 615 GLN A N 1
ATOM 5000 C CA . GLN A 1 615 ? 0.093 19.760 -15.189 1.00 95.56 615 GLN A CA 1
ATOM 5001 C C . GLN A 1 615 ? -0.809 20.401 -14.121 1.00 95.56 615 GLN A C 1
ATOM 5003 O O . GLN A 1 615 ? -0.467 20.396 -12.938 1.00 95.56 615 GLN A O 1
ATOM 5008 N N . LYS A 1 616 ? -1.991 20.903 -14.505 1.00 93.69 616 LYS A N 1
ATOM 5009 C CA . LYS A 1 616 ? -3.002 21.375 -13.544 1.00 93.69 616 LYS A CA 1
ATOM 5010 C C . LYS A 1 616 ? -3.597 20.237 -12.718 1.00 93.69 616 LYS A C 1
ATOM 5012 O O . LYS A 1 616 ? -3.744 20.392 -11.514 1.00 93.69 616 LYS A O 1
ATOM 5017 N N . PHE A 1 617 ? -3.878 19.090 -13.333 1.00 95.62 617 PHE A N 1
ATOM 5018 C CA . PHE A 1 617 ? -4.376 17.903 -12.639 1.00 95.62 617 PHE A CA 1
ATOM 5019 C C . PHE A 1 617 ? -3.360 17.408 -11.596 1.00 95.62 617 PHE A C 1
ATOM 5021 O O . PHE A 1 617 ? -3.751 17.150 -10.460 1.00 95.62 617 PHE A O 1
ATOM 5028 N N . LYS A 1 618 ? -2.054 17.414 -11.924 1.00 94.94 618 LYS A N 1
ATOM 5029 C CA . LYS A 1 618 ? -0.959 17.157 -10.966 1.00 94.94 618 LYS A CA 1
ATOM 5030 C C . LYS A 1 618 ? -0.961 18.132 -9.789 1.00 94.94 618 LYS A C 1
ATOM 5032 O O . LYS A 1 618 ? -0.779 17.716 -8.650 1.00 94.94 618 LYS A O 1
ATOM 5037 N N . LEU A 1 619 ? -1.157 19.425 -10.050 1.00 91.25 619 LEU A N 1
ATOM 5038 C CA . LEU A 1 619 ? -1.192 20.448 -9.004 1.00 91.25 619 LEU A CA 1
ATOM 5039 C C . LEU A 1 619 ? -2.428 20.307 -8.104 1.00 91.25 619 LEU A C 1
ATOM 5041 O O . LEU A 1 619 ? -2.314 20.367 -6.877 1.00 91.25 619 LEU A O 1
ATOM 5045 N N . ASP A 1 620 ? -3.606 20.155 -8.700 1.00 91.50 620 ASP A N 1
ATOM 5046 C CA . ASP A 1 620 ? -4.887 20.177 -7.998 1.00 91.50 620 ASP A CA 1
ATOM 5047 C C . ASP A 1 620 ? -5.147 18.864 -7.249 1.00 91.50 620 ASP A C 1
ATOM 5049 O O . ASP A 1 620 ? -5.474 18.904 -6.062 1.00 91.50 620 ASP A O 1
ATOM 5053 N N . PHE A 1 621 ? -4.909 17.719 -7.895 1.00 92.62 621 PHE A N 1
ATOM 5054 C CA . PHE A 1 621 ? -5.223 16.377 -7.394 1.00 92.62 621 PHE A CA 1
ATOM 5055 C C . PHE A 1 621 ? -3.990 15.437 -7.428 1.00 92.62 621 PHE A C 1
ATOM 5057 O O . PHE A 1 621 ? -4.027 14.394 -8.084 1.00 92.62 621 PHE A O 1
ATOM 5064 N N . PRO A 1 622 ? -2.898 15.745 -6.693 1.00 90.50 622 PRO A N 1
ATOM 5065 C CA . PRO A 1 622 ? -1.630 14.993 -6.731 1.00 90.50 622 PRO A CA 1
ATOM 5066 C C . PRO A 1 622 ? -1.716 13.533 -6.246 1.00 90.50 622 PRO A C 1
ATOM 5068 O O . PRO A 1 622 ? -0.739 12.798 -6.347 1.00 90.50 622 PRO A O 1
ATOM 5071 N N . SER A 1 623 ? -2.854 13.118 -5.684 1.00 86.56 623 SER A N 1
ATOM 5072 C CA . SER A 1 623 ? -3.089 11.770 -5.145 1.00 86.56 623 SER A CA 1
ATOM 5073 C C . SER A 1 623 ? -4.214 11.015 -5.866 1.00 86.56 623 SER A C 1
ATOM 5075 O O . SER A 1 623 ? -4.650 9.978 -5.375 1.00 86.56 623 SER A O 1
ATOM 5077 N N . ASP A 1 624 ? -4.714 11.520 -7.001 1.00 90.50 624 ASP A N 1
ATOM 5078 C CA . ASP A 1 624 ? -5.661 10.768 -7.833 1.00 90.50 624 ASP A CA 1
ATOM 5079 C C . ASP A 1 624 ? -4.928 9.633 -8.566 1.00 90.50 624 ASP A C 1
ATOM 5081 O O . ASP A 1 624 ? -3.908 9.853 -9.223 1.00 90.50 624 ASP A O 1
ATOM 5085 N N . THR A 1 625 ? -5.450 8.409 -8.477 1.00 89.94 625 THR A N 1
ATOM 5086 C CA . THR A 1 625 ? -4.818 7.206 -9.047 1.00 89.94 625 THR A CA 1
ATOM 5087 C C . THR A 1 625 ? -4.647 7.277 -10.568 1.00 89.94 625 THR A C 1
ATOM 5089 O O . THR A 1 625 ? -3.748 6.646 -11.125 1.00 89.94 625 THR A O 1
ATOM 5092 N N . ARG A 1 626 ? -5.452 8.094 -11.258 1.00 93.31 626 ARG A N 1
ATOM 5093 C CA . ARG A 1 626 ? -5.424 8.279 -12.717 1.00 93.31 626 ARG A CA 1
ATOM 5094 C C . ARG A 1 626 ? -4.384 9.304 -13.163 1.00 93.31 626 ARG A C 1
ATOM 5096 O O . ARG A 1 626 ? -4.171 9.451 -14.368 1.00 93.31 626 ARG A O 1
ATOM 5103 N N . LEU A 1 627 ? -3.721 10.007 -12.239 1.00 92.94 627 LEU A N 1
ATOM 5104 C CA . LEU A 1 627 ? -2.771 11.079 -12.549 1.00 92.94 627 LEU A CA 1
ATOM 5105 C C . LEU A 1 627 ? -1.623 10.610 -13.454 1.00 92.94 627 LEU A C 1
ATOM 5107 O O . LEU A 1 627 ? -1.337 11.249 -14.470 1.00 92.94 627 LEU A O 1
ATOM 5111 N N . LYS A 1 628 ? -1.007 9.462 -13.138 1.00 89.88 628 LYS A N 1
ATOM 5112 C CA . LYS A 1 628 ? 0.057 8.862 -13.962 1.00 89.88 628 LYS A CA 1
ATOM 5113 C C . LYS A 1 628 ? -0.447 8.585 -15.382 1.00 89.88 628 LYS A C 1
ATOM 5115 O O . LYS A 1 628 ? 0.212 8.964 -16.347 1.00 89.88 628 LYS A O 1
ATOM 5120 N N . THR A 1 629 ? -1.632 7.994 -15.524 1.00 87.62 629 THR A N 1
ATOM 5121 C CA . THR A 1 629 ? -2.264 7.718 -16.825 1.00 87.62 629 THR A CA 1
ATOM 5122 C C . THR A 1 629 ? -2.536 9.006 -17.605 1.00 87.62 629 THR A C 1
ATOM 5124 O O . THR A 1 629 ? -2.198 9.099 -18.781 1.00 87.62 629 THR A O 1
ATOM 5127 N N . ALA A 1 630 ? -3.072 10.036 -16.948 1.00 93.56 630 ALA A N 1
ATOM 5128 C CA . ALA A 1 630 ? -3.379 11.326 -17.562 1.00 93.56 630 ALA A CA 1
ATOM 5129 C C . ALA A 1 630 ? -2.129 12.055 -18.082 1.00 93.56 630 ALA A C 1
ATOM 5131 O O . ALA A 1 630 ? -2.136 12.587 -19.193 1.00 93.56 630 ALA A O 1
ATOM 5132 N N . ILE A 1 631 ? -1.040 12.055 -17.306 1.00 95.81 631 ILE A N 1
ATOM 5133 C CA . ILE A 1 631 ? 0.233 12.636 -17.746 1.00 95.81 631 ILE A CA 1
ATOM 5134 C C . ILE A 1 631 ? 0.795 11.858 -18.937 1.00 95.81 631 ILE A C 1
ATOM 5136 O O . ILE A 1 631 ? 1.256 12.486 -19.886 1.00 95.81 631 ILE A O 1
ATOM 5140 N N . ASN A 1 632 ? 0.705 10.524 -18.947 1.00 89.88 632 ASN A N 1
ATOM 5141 C CA . ASN A 1 632 ? 1.224 9.724 -20.059 1.00 89.88 632 ASN A CA 1
ATOM 5142 C C . ASN A 1 632 ? 0.401 9.871 -21.352 1.00 89.88 632 ASN A C 1
ATOM 5144 O O . ASN A 1 632 ? 0.999 10.006 -22.416 1.00 89.88 632 ASN A O 1
ATOM 5148 N N . LEU A 1 633 ? -0.929 10.002 -21.279 1.00 87.75 633 LEU A N 1
ATOM 5149 C CA . LEU A 1 633 ? -1.757 10.372 -22.442 1.00 87.75 633 LEU A CA 1
ATOM 5150 C C . LEU A 1 633 ? -1.319 11.721 -23.046 1.00 87.75 633 LEU A C 1
ATOM 5152 O O . LEU A 1 633 ? -1.113 11.840 -24.255 1.00 87.75 633 LEU A O 1
ATOM 5156 N N . ALA A 1 634 ? -1.104 12.738 -22.204 1.00 96.12 634 ALA A N 1
ATOM 5157 C CA . ALA A 1 634 ? -0.581 14.028 -22.656 1.00 96.12 634 ALA A CA 1
ATOM 5158 C C . ALA A 1 634 ? 0.865 13.924 -23.188 1.00 96.12 634 ALA A C 1
ATOM 5160 O O . ALA A 1 634 ? 1.235 14.638 -24.125 1.00 96.12 634 ALA A O 1
ATOM 5161 N N . ALA A 1 635 ? 1.681 13.033 -22.622 1.00 94.44 635 ALA A N 1
ATOM 5162 C CA . ALA A 1 635 ? 3.060 12.787 -23.029 1.00 94.44 635 ALA A CA 1
ATOM 5163 C C . ALA A 1 635 ? 3.151 12.150 -24.422 1.00 94.44 635 ALA A C 1
ATOM 5165 O O . ALA A 1 635 ? 3.924 12.625 -25.250 1.00 94.44 635 ALA A O 1
ATOM 5166 N N . GLU A 1 636 ? 2.315 11.155 -24.728 1.00 87.00 636 GLU A N 1
ATOM 5167 C CA . GLU A 1 636 ? 2.213 10.561 -26.068 1.00 87.00 636 GLU A CA 1
ATOM 5168 C C . GLU A 1 636 ? 1.811 11.604 -27.120 1.00 87.00 636 GLU A C 1
ATOM 5170 O O . GLU A 1 636 ? 2.402 11.660 -28.201 1.00 87.00 636 GLU A O 1
ATOM 5175 N N . MET A 1 637 ? 0.862 12.493 -26.802 1.00 90.88 637 MET A N 1
ATOM 5176 C CA . MET A 1 637 ? 0.502 13.610 -27.687 1.00 90.88 637 MET A CA 1
ATOM 5177 C C . MET A 1 637 ? 1.683 14.564 -27.930 1.00 90.88 637 MET A C 1
ATOM 5179 O O . MET A 1 637 ? 1.876 15.018 -29.059 1.00 90.88 637 MET A O 1
ATOM 5183 N N . ASN A 1 638 ? 2.484 14.860 -26.900 1.00 95.31 638 ASN A N 1
ATOM 5184 C CA . ASN A 1 638 ? 3.668 15.720 -27.023 1.00 95.31 638 ASN A CA 1
ATOM 5185 C C . ASN A 1 638 ? 4.779 15.033 -27.832 1.00 95.31 638 ASN A C 1
ATOM 5187 O O . ASN A 1 638 ? 5.348 15.668 -28.718 1.00 95.31 638 ASN A O 1
ATOM 5191 N N . LEU A 1 639 ? 5.019 13.737 -27.614 1.00 88.25 639 LEU A N 1
ATOM 5192 C CA . LEU A 1 639 ? 6.004 12.940 -28.350 1.00 88.25 639 LEU A CA 1
ATOM 5193 C C . LEU A 1 639 ? 5.659 12.862 -29.843 1.00 88.25 639 LEU A C 1
ATOM 5195 O O . LEU A 1 639 ? 6.493 13.167 -30.691 1.00 88.25 639 LEU A O 1
ATOM 5199 N N . ASN A 1 640 ? 4.412 12.519 -30.176 1.00 85.44 640 ASN A N 1
ATOM 5200 C CA . ASN A 1 640 ? 3.952 12.422 -31.565 1.00 85.44 640 ASN A CA 1
ATOM 5201 C C . ASN A 1 640 ? 3.991 13.778 -32.295 1.00 85.44 640 ASN A C 1
ATOM 5203 O O . ASN A 1 640 ? 4.221 13.832 -33.505 1.00 85.44 640 ASN A O 1
ATOM 5207 N N . TYR A 1 641 ? 3.803 14.886 -31.573 1.00 92.38 641 TYR A N 1
ATOM 5208 C CA . TYR A 1 641 ? 3.937 16.230 -32.134 1.00 92.38 641 TYR A CA 1
ATOM 5209 C C . TYR A 1 641 ? 5.399 16.643 -32.338 1.00 92.38 641 TYR A C 1
ATOM 5211 O O . TYR A 1 641 ? 5.724 17.183 -33.393 1.00 92.38 641 TYR A O 1
ATOM 5219 N N . ALA A 1 642 ? 6.286 16.323 -31.393 1.00 93.81 642 ALA A N 1
ATOM 5220 C CA . ALA A 1 642 ? 7.727 16.520 -31.536 1.00 93.81 642 ALA A CA 1
ATOM 5221 C C . ALA A 1 642 ? 8.274 15.765 -32.760 1.00 93.81 642 ALA A C 1
ATOM 5223 O O . ALA A 1 642 ? 8.932 16.366 -33.605 1.00 93.81 642 ALA A O 1
ATOM 5224 N N . ILE A 1 643 ? 7.882 14.496 -32.937 1.00 84.88 643 ILE A N 1
ATOM 5225 C CA . ILE A 1 643 ? 8.217 13.678 -34.119 1.00 84.88 643 ILE A CA 1
ATOM 5226 C C . ILE A 1 643 ? 7.743 14.357 -35.411 1.00 84.88 643 ILE A C 1
ATOM 5228 O O . ILE A 1 643 ? 8.468 14.383 -36.406 1.00 84.88 643 ILE A O 1
ATOM 5232 N N . LYS A 1 644 ? 6.542 14.949 -35.408 1.00 86.25 644 LYS A N 1
ATOM 5233 C CA . LYS A 1 644 ? 6.005 15.681 -36.562 1.00 86.25 644 LYS A CA 1
ATOM 5234 C C . LYS A 1 644 ? 6.797 16.957 -36.872 1.00 86.25 644 LYS A C 1
ATOM 5236 O O . LYS A 1 644 ? 7.018 17.233 -38.046 1.00 86.25 644 LYS A O 1
ATOM 5241 N N . LEU A 1 645 ? 7.202 17.735 -35.866 1.00 89.94 645 LEU A N 1
ATOM 5242 C CA . LEU A 1 645 ? 8.052 18.923 -36.048 1.00 89.94 645 LEU A CA 1
ATOM 5243 C C . LEU A 1 645 ? 9.415 18.526 -36.628 1.00 89.94 645 LEU A C 1
ATOM 5245 O O . LEU A 1 645 ? 9.826 19.041 -37.666 1.00 89.94 645 LEU A O 1
ATOM 5249 N N . HIS A 1 646 ? 10.037 17.513 -36.026 1.00 85.25 646 HIS A N 1
ATOM 5250 C CA . HIS A 1 646 ? 11.326 16.945 -36.420 1.00 85.25 646 HIS A CA 1
ATOM 5251 C C . HIS A 1 646 ? 11.321 16.469 -37.878 1.00 85.25 646 HIS A C 1
ATOM 5253 O O . HIS A 1 646 ? 12.209 16.817 -38.649 1.00 85.25 646 HIS A O 1
ATOM 5259 N N . LYS A 1 647 ? 10.276 15.743 -38.297 1.00 79.12 647 LYS A N 1
ATOM 5260 C CA . LYS A 1 647 ? 10.073 15.304 -39.692 1.00 79.12 647 LYS A CA 1
ATOM 5261 C C . LYS A 1 647 ? 9.834 16.434 -40.699 1.00 79.12 647 LYS A C 1
ATOM 5263 O O . LYS A 1 647 ? 9.972 16.204 -41.895 1.00 79.12 647 LYS A O 1
ATOM 5268 N N . ASN A 1 648 ? 9.469 17.628 -40.234 1.00 84.06 648 ASN A N 1
ATOM 5269 C CA . ASN A 1 648 ? 9.375 18.840 -41.053 1.00 84.06 648 ASN A CA 1
ATOM 5270 C C . ASN A 1 648 ? 10.658 19.695 -40.969 1.00 84.06 648 ASN A C 1
ATOM 5272 O O . ASN A 1 648 ? 10.657 20.838 -41.422 1.00 84.06 648 ASN A O 1
ATOM 5276 N N . ASN A 1 649 ? 11.734 19.145 -40.396 1.00 84.00 649 ASN A N 1
ATOM 5277 C CA . ASN A 1 649 ? 13.037 19.770 -40.152 1.00 84.00 649 ASN A CA 1
ATOM 5278 C C . ASN A 1 649 ? 12.991 20.972 -39.186 1.00 84.00 649 ASN A C 1
ATOM 5280 O O . ASN A 1 649 ? 13.912 21.784 -39.157 1.00 84.00 649 ASN A O 1
ATOM 5284 N N . ASP A 1 650 ? 11.947 21.069 -38.356 1.00 93.38 650 ASP A N 1
ATOM 5285 C CA . ASP A 1 650 ? 11.891 21.994 -37.219 1.00 93.38 650 ASP A CA 1
ATOM 5286 C C . ASP A 1 650 ? 12.515 21.320 -35.987 1.00 93.38 650 ASP A C 1
ATOM 5288 O O . ASP A 1 650 ? 11.840 20.920 -35.034 1.00 93.38 650 ASP A O 1
ATOM 5292 N N . PHE A 1 651 ? 13.832 21.102 -36.066 1.00 84.25 651 PHE A N 1
ATOM 5293 C CA . PHE A 1 651 ? 14.606 20.398 -35.043 1.00 84.25 651 PHE A CA 1
ATOM 5294 C C . PHE A 1 651 ? 14.579 21.131 -33.695 1.00 84.25 651 PHE A C 1
ATOM 5296 O O . PHE A 1 651 ? 14.417 20.501 -32.651 1.00 84.25 651 PHE A O 1
ATOM 5303 N N . SER A 1 652 ? 14.665 22.464 -33.718 1.00 93.88 652 SER A N 1
ATOM 5304 C CA . SER A 1 652 ? 14.645 23.301 -32.513 1.00 93.88 652 SER A CA 1
ATOM 5305 C C . SER A 1 652 ? 13.326 23.151 -31.748 1.00 93.88 652 SER A C 1
ATOM 5307 O O . SER A 1 652 ? 13.329 22.776 -30.576 1.00 93.88 652 SER A O 1
ATOM 5309 N N . ALA A 1 653 ? 12.176 23.318 -32.417 1.00 94.50 653 ALA A N 1
ATOM 5310 C CA . ALA A 1 653 ? 10.893 23.129 -31.746 1.00 94.50 653 ALA A CA 1
ATOM 5311 C C . ALA A 1 653 ? 10.637 21.657 -31.375 1.00 94.50 653 ALA A C 1
ATOM 5313 O O . ALA A 1 653 ? 9.944 21.392 -30.396 1.00 94.50 653 ALA A O 1
ATOM 5314 N N . ALA A 1 654 ? 11.183 20.680 -32.106 1.00 93.75 654 ALA A N 1
ATOM 5315 C CA . ALA A 1 654 ? 11.113 19.280 -31.686 1.00 93.75 654 ALA A CA 1
ATOM 5316 C C . ALA A 1 654 ? 11.861 19.041 -30.359 1.00 93.75 654 ALA A C 1
ATOM 5318 O O . ALA A 1 654 ? 11.316 18.394 -29.462 1.00 93.75 654 ALA A O 1
ATOM 5319 N N . SER A 1 655 ? 13.059 19.618 -30.213 1.00 93.19 655 SER A N 1
ATOM 5320 C CA . SER A 1 655 ? 13.894 19.554 -29.007 1.00 93.19 655 SER A CA 1
ATOM 5321 C C . SER A 1 655 ? 13.155 20.057 -27.759 1.00 93.19 655 SER A C 1
ATOM 5323 O O . SER A 1 655 ? 13.021 19.302 -26.792 1.00 93.19 655 SER A O 1
ATOM 5325 N N . ASP A 1 656 ? 12.529 21.241 -27.824 1.00 96.56 656 ASP A N 1
ATOM 5326 C CA . ASP A 1 656 ? 11.695 21.810 -26.744 1.00 96.56 656 ASP A CA 1
ATOM 5327 C C . ASP A 1 656 ? 10.617 20.835 -26.223 1.00 96.56 656 ASP A C 1
ATOM 5329 O O . ASP A 1 656 ? 10.308 20.787 -25.025 1.00 96.56 656 ASP A O 1
ATOM 5333 N N . TYR A 1 657 ? 9.993 20.064 -27.122 1.00 96.56 657 TYR A N 1
ATOM 5334 C CA . TYR A 1 657 ? 8.961 19.093 -26.752 1.00 96.56 657 TYR A CA 1
ATOM 5335 C C . TYR A 1 657 ? 9.550 17.778 -26.226 1.00 96.56 657 TYR A C 1
ATOM 5337 O O . TYR A 1 657 ? 8.913 17.152 -25.379 1.00 96.56 657 TYR A O 1
ATOM 5345 N N . TYR A 1 658 ? 10.744 17.359 -26.654 1.00 94.88 658 TYR A N 1
ATOM 5346 C CA . TYR A 1 658 ? 11.414 16.192 -26.071 1.00 94.88 658 TYR A CA 1
ATOM 5347 C C . TYR A 1 658 ? 11.944 16.483 -24.661 1.00 94.88 658 TYR A C 1
ATOM 5349 O O . TYR A 1 658 ? 11.713 15.685 -23.751 1.00 94.88 658 TYR A O 1
ATOM 5357 N N . GLU A 1 659 ? 12.575 17.636 -24.425 1.00 96.12 659 GLU A N 1
ATOM 5358 C CA . GLU A 1 659 ? 13.087 17.994 -23.093 1.00 96.12 659 GLU A CA 1
ATOM 5359 C C . GLU A 1 659 ? 11.969 18.116 -22.052 1.00 96.12 659 GLU A C 1
ATOM 5361 O O . GLU A 1 659 ? 12.119 17.675 -20.910 1.00 96.12 659 GLU A O 1
ATOM 5366 N N . ARG A 1 660 ? 10.797 18.615 -22.456 1.00 95.75 660 ARG A N 1
ATOM 5367 C CA . ARG A 1 660 ? 9.571 18.604 -21.641 1.00 95.75 660 ARG A CA 1
ATOM 5368 C C . ARG A 1 660 ? 9.199 17.202 -21.137 1.00 95.75 660 ARG A C 1
ATOM 5370 O O . ARG A 1 660 ? 8.773 17.067 -19.993 1.00 95.75 660 ARG A O 1
ATOM 5377 N N . LEU A 1 661 ? 9.358 16.171 -21.969 1.00 96.00 661 LEU A N 1
ATOM 5378 C CA . LEU A 1 661 ? 9.038 14.779 -21.622 1.00 96.00 661 LEU A CA 1
ATOM 5379 C C . LEU A 1 661 ? 10.086 14.152 -20.701 1.00 96.00 661 LEU A C 1
ATOM 5381 O O . LEU A 1 661 ? 9.741 13.390 -19.799 1.00 96.00 661 LEU A O 1
ATOM 5385 N N . LEU A 1 662 ? 11.361 14.486 -20.907 1.00 92.44 662 LEU A N 1
ATOM 5386 C CA . LEU A 1 662 ? 12.459 14.019 -20.060 1.00 92.44 662 LEU A CA 1
ATOM 5387 C C . LEU A 1 662 ? 12.331 14.563 -18.628 1.00 92.44 662 LEU A C 1
ATOM 5389 O O . LEU A 1 662 ? 12.528 13.812 -17.669 1.00 92.44 662 LEU A O 1
ATOM 5393 N N . ASN A 1 663 ? 11.929 15.829 -18.487 1.00 94.62 663 ASN A N 1
ATOM 5394 C CA . ASN A 1 663 ? 11.842 16.537 -17.207 1.00 94.62 663 ASN A CA 1
ATOM 5395 C C . ASN A 1 663 ? 10.575 16.244 -16.369 1.00 94.62 663 ASN A C 1
ATOM 5397 O O . ASN A 1 663 ? 10.568 16.537 -15.177 1.00 94.62 663 ASN A O 1
ATOM 5401 N N . GLU A 1 664 ? 9.513 15.650 -16.927 1.00 96.12 664 GLU A N 1
ATOM 5402 C CA . GLU A 1 664 ? 8.318 15.268 -16.150 1.00 96.12 664 GLU A CA 1
ATOM 5403 C C . GLU A 1 664 ? 8.500 13.894 -15.486 1.00 96.12 664 GLU A C 1
ATOM 5405 O O . GLU A 1 664 ? 8.668 12.880 -16.161 1.00 96.12 664 GLU A O 1
ATOM 5410 N N . GLU A 1 665 ? 8.456 13.832 -14.156 1.00 93.69 665 GLU A N 1
ATOM 5411 C CA . GLU A 1 665 ? 8.726 12.617 -13.369 1.00 93.69 665 GLU A CA 1
ATOM 5412 C C . GLU A 1 665 ? 7.756 11.451 -13.656 1.00 93.69 665 GLU A C 1
ATOM 5414 O O . GLU A 1 665 ? 8.182 10.299 -13.662 1.00 93.69 665 GLU A O 1
ATOM 5419 N N . HIS A 1 666 ? 6.485 11.734 -13.970 1.00 91.00 666 HIS A N 1
ATOM 5420 C CA . HIS A 1 666 ? 5.449 10.708 -14.168 1.00 91.00 666 HIS A CA 1
ATOM 5421 C C . HIS A 1 666 ? 5.464 10.047 -15.559 1.00 91.00 666 HIS A C 1
ATOM 5423 O O . HIS A 1 666 ? 4.722 9.085 -15.779 1.00 91.00 666 HIS A O 1
ATOM 5429 N N . VAL A 1 667 ? 6.263 10.550 -16.509 1.00 89.44 667 VAL A N 1
ATOM 5430 C CA . VAL A 1 667 ? 6.350 9.997 -17.873 1.00 89.44 667 VAL A CA 1
ATOM 5431 C C . VAL A 1 667 ? 7.091 8.658 -17.861 1.00 89.44 667 VAL A C 1
ATOM 5433 O O . VAL A 1 667 ? 8.206 8.566 -17.344 1.00 89.44 667 VAL A O 1
ATOM 5436 N N . VAL A 1 668 ? 6.486 7.618 -18.445 1.00 81.69 668 VAL A N 1
ATOM 5437 C CA . VAL A 1 668 ? 7.048 6.256 -18.452 1.00 81.69 668 VAL A CA 1
ATOM 5438 C C . VAL A 1 668 ? 8.373 6.171 -19.228 1.00 81.69 668 VAL A C 1
ATOM 5440 O O . VAL A 1 668 ? 8.564 6.908 -20.204 1.00 81.69 668 VAL A O 1
ATOM 5443 N N . PRO A 1 669 ? 9.299 5.262 -18.856 1.00 76.81 669 PRO A N 1
ATOM 5444 C CA . PRO A 1 669 ? 10.634 5.253 -19.449 1.00 76.81 669 PRO A CA 1
ATOM 5445 C C . PRO A 1 669 ? 10.652 4.928 -20.947 1.00 76.81 669 PRO A C 1
ATOM 5447 O O . PRO A 1 669 ? 11.543 5.400 -21.639 1.00 76.81 669 PRO A O 1
ATOM 5450 N N . SER A 1 670 ? 9.662 4.213 -21.494 1.00 70.31 670 SER A N 1
ATOM 5451 C CA . SER A 1 670 ? 9.536 4.005 -22.948 1.00 70.31 670 SER A CA 1
ATOM 5452 C C . SER A 1 670 ? 9.384 5.322 -23.728 1.00 70.31 670 SER A C 1
ATOM 5454 O O . SER A 1 670 ? 10.058 5.519 -24.742 1.00 70.31 670 SER A O 1
ATOM 5456 N N . ILE A 1 671 ? 8.573 6.261 -23.225 1.00 79.31 671 ILE A N 1
ATOM 5457 C CA . ILE A 1 671 ? 8.429 7.611 -23.792 1.00 79.31 671 ILE A CA 1
ATOM 5458 C C . ILE A 1 671 ? 9.719 8.412 -23.580 1.00 79.31 671 ILE A C 1
ATOM 5460 O O . ILE A 1 671 ? 10.182 9.065 -24.516 1.00 79.31 671 ILE A O 1
ATOM 5464 N N . LYS A 1 672 ? 10.338 8.335 -22.391 1.00 82.06 672 LYS A N 1
ATOM 5465 C CA . LYS A 1 672 ? 11.595 9.053 -22.108 1.00 82.06 672 LYS A CA 1
ATOM 5466 C C . LYS A 1 672 ? 12.757 8.582 -22.979 1.00 82.06 672 LYS A C 1
ATOM 5468 O O . LYS A 1 672 ? 13.428 9.424 -23.555 1.00 82.06 672 LYS A O 1
ATOM 5473 N N . ASN A 1 673 ? 12.954 7.276 -23.149 1.00 73.06 673 ASN A N 1
ATOM 5474 C CA . ASN A 1 673 ? 14.007 6.709 -23.998 1.00 73.06 673 ASN A CA 1
ATOM 5475 C C . ASN A 1 673 ? 13.862 7.179 -25.458 1.00 73.06 673 ASN A C 1
ATOM 5477 O O . ASN A 1 673 ? 14.847 7.539 -26.105 1.00 73.06 673 ASN A O 1
ATOM 5481 N N . LYS A 1 674 ? 12.623 7.219 -25.972 1.00 75.94 674 LYS A N 1
ATOM 5482 C CA . LYS A 1 674 ? 12.325 7.698 -27.330 1.00 75.94 674 LYS A CA 1
ATOM 5483 C C . LYS A 1 674 ? 12.535 9.214 -27.459 1.00 75.94 674 LYS A C 1
ATOM 5485 O O . LYS A 1 674 ? 13.106 9.662 -28.450 1.00 75.94 674 LYS A O 1
ATOM 5490 N N . ALA A 1 675 ? 12.162 9.989 -26.438 1.00 86.81 675 ALA A N 1
ATOM 5491 C CA . ALA A 1 675 ? 12.445 11.423 -26.364 1.00 86.81 675 ALA A CA 1
ATOM 5492 C C . ALA A 1 675 ? 13.951 11.732 -26.239 1.00 86.81 675 ALA A C 1
ATOM 5494 O O . ALA A 1 675 ? 14.422 12.653 -26.891 1.00 86.81 675 ALA A O 1
ATOM 5495 N N . GLU A 1 676 ? 14.727 10.961 -25.471 1.00 83.06 676 GLU A N 1
ATOM 5496 C CA . GLU A 1 676 ? 16.185 11.120 -25.326 1.00 83.06 676 GLU A CA 1
ATOM 5497 C C . GLU A 1 676 ? 16.890 10.922 -26.675 1.00 83.06 676 GLU A C 1
ATOM 5499 O O . GLU A 1 676 ? 17.662 11.778 -27.114 1.00 83.06 676 GLU A O 1
ATOM 5504 N N . LEU A 1 677 ? 16.571 9.822 -27.369 1.00 73.38 677 LEU A N 1
ATOM 5505 C CA . LEU A 1 677 ? 17.141 9.497 -28.677 1.00 73.38 677 LEU A CA 1
ATOM 5506 C C . LEU A 1 677 ? 16.795 10.552 -29.736 1.00 73.38 677 LEU A C 1
ATOM 5508 O O . LEU A 1 677 ? 17.665 10.958 -30.507 1.00 73.38 677 LEU A O 1
ATOM 5512 N N . TYR A 1 678 ? 15.542 11.007 -29.782 1.00 83.25 678 TYR A N 1
ATOM 5513 C CA . TYR A 1 678 ? 15.130 12.009 -30.762 1.00 83.25 678 TYR A CA 1
ATOM 5514 C C . TYR A 1 678 ? 15.568 13.431 -30.394 1.00 83.25 678 TYR A C 1
ATOM 5516 O O . TYR A 1 678 ? 15.854 14.201 -31.307 1.00 83.25 678 TYR A O 1
ATOM 5524 N N . ASN A 1 679 ? 15.734 13.774 -29.110 1.00 87.06 679 ASN A N 1
ATOM 5525 C CA . ASN A 1 679 ? 16.361 15.042 -28.723 1.00 87.06 679 ASN A CA 1
ATOM 5526 C C . ASN A 1 679 ? 17.818 15.081 -29.192 1.00 87.06 679 ASN A C 1
ATOM 5528 O O . ASN A 1 679 ? 18.241 16.056 -29.803 1.00 87.06 679 ASN A O 1
ATOM 5532 N N . TYR A 1 680 ? 18.568 13.991 -28.993 1.00 76.81 680 TYR A N 1
ATOM 5533 C CA . TYR A 1 680 ? 19.939 13.877 -29.493 1.00 76.81 680 TYR A CA 1
ATOM 5534 C C . TYR A 1 680 ? 20.027 14.059 -31.019 1.00 76.81 680 TYR A C 1
ATOM 5536 O O . TYR A 1 680 ? 20.902 14.780 -31.498 1.00 76.81 680 TYR A O 1
ATOM 5544 N N . LEU A 1 681 ? 19.107 13.455 -31.781 1.00 73.81 681 LEU A N 1
ATOM 5545 C CA . LEU A 1 681 ? 19.025 13.644 -33.235 1.00 73.81 681 LEU A CA 1
ATOM 5546 C C . LEU A 1 681 ? 18.673 15.089 -33.617 1.00 73.81 681 LEU A C 1
ATOM 5548 O O . LEU A 1 681 ? 19.313 15.643 -34.505 1.00 73.81 681 LEU A O 1
ATOM 5552 N N . ALA A 1 682 ? 17.699 15.704 -32.940 1.00 80.69 682 ALA A N 1
ATOM 5553 C CA . ALA A 1 682 ? 17.263 17.074 -33.207 1.00 80.69 682 ALA A CA 1
ATOM 5554 C C . ALA A 1 682 ? 18.381 18.092 -32.930 1.00 80.69 682 ALA A C 1
ATOM 5556 O O . ALA A 1 682 ? 18.709 18.901 -33.788 1.00 80.69 682 ALA A O 1
ATOM 5557 N N . VAL A 1 683 ? 19.049 17.982 -31.779 1.00 76.62 683 VAL A N 1
ATOM 5558 C CA . VAL A 1 683 ? 20.216 18.805 -31.402 1.00 76.62 683 VAL A CA 1
ATOM 5559 C C . VAL A 1 683 ? 21.433 18.556 -32.320 1.00 76.62 683 VAL A C 1
ATOM 5561 O O . VAL A 1 683 ? 22.393 19.323 -32.294 1.00 76.62 683 VAL A O 1
ATOM 5564 N N . SER A 1 684 ? 21.390 17.515 -33.161 1.00 69.75 684 SER A N 1
ATOM 5565 C CA . SER A 1 684 ? 22.414 17.186 -34.164 1.00 69.75 684 SER A CA 1
ATOM 5566 C C . SER A 1 684 ? 21.993 17.476 -35.619 1.00 69.75 684 SER A C 1
ATOM 5568 O O . SER A 1 684 ? 22.726 17.086 -36.526 1.00 69.75 684 SER A O 1
ATOM 5570 N N . ASP A 1 685 ? 20.833 18.106 -35.857 1.00 73.31 685 ASP A N 1
ATOM 5571 C CA . ASP A 1 685 ? 20.233 18.346 -37.189 1.00 73.31 685 ASP A CA 1
ATOM 5572 C C . ASP A 1 685 ? 20.020 17.067 -38.048 1.00 73.31 685 ASP A C 1
ATOM 5574 O O . ASP A 1 685 ? 20.058 17.110 -39.280 1.00 73.31 685 ASP A O 1
ATOM 5578 N N . LEU A 1 686 ? 19.795 15.908 -37.411 1.00 63.06 686 LEU A N 1
ATOM 5579 C CA . LEU A 1 686 ? 19.625 14.599 -38.068 1.00 63.06 686 LEU A CA 1
ATOM 5580 C C . LEU A 1 686 ? 18.148 14.183 -38.174 1.00 63.06 686 LEU A C 1
ATOM 5582 O O . LEU A 1 686 ? 17.382 14.334 -37.220 1.00 63.06 686 LEU A O 1
ATOM 5586 N N . HIS A 1 687 ? 17.734 13.594 -39.301 1.00 65.81 687 HIS A N 1
ATOM 5587 C CA . HIS A 1 687 ? 16.335 13.224 -39.570 1.00 65.81 687 HIS A CA 1
ATOM 5588 C C . HIS A 1 687 ? 15.874 11.944 -38.846 1.00 65.81 687 HIS A C 1
ATOM 5590 O O . HIS A 1 687 ? 16.588 10.944 -38.778 1.00 65.81 687 HIS A O 1
ATOM 5596 N N . ILE A 1 688 ? 14.619 11.923 -38.373 1.00 66.94 688 ILE A N 1
ATOM 5597 C CA . ILE A 1 688 ? 13.980 10.683 -37.895 1.00 66.94 688 ILE A CA 1
ATOM 5598 C C . ILE A 1 688 ? 13.711 9.748 -39.080 1.00 66.94 688 ILE A C 1
ATOM 5600 O O . ILE A 1 688 ? 13.064 10.139 -40.052 1.00 66.94 688 ILE A O 1
ATOM 5604 N N . GLY A 1 689 ? 14.139 8.491 -38.949 1.00 59.94 689 GLY A N 1
ATOM 5605 C CA . GLY A 1 689 ? 13.964 7.433 -39.950 1.00 59.94 689 GLY A CA 1
ATOM 5606 C C . GLY A 1 689 ? 15.248 7.081 -40.706 1.00 59.94 689 GLY A C 1
ATOM 5607 O O . GLY A 1 689 ? 15.307 6.029 -41.342 1.00 59.94 689 GLY A O 1
ATOM 5608 N N . GLU A 1 690 ? 16.300 7.893 -40.588 1.00 62.16 690 GLU A N 1
ATOM 5609 C CA . GLU A 1 690 ? 17.646 7.485 -40.988 1.00 62.16 690 GLU A CA 1
ATOM 5610 C C . GLU A 1 690 ? 18.255 6.536 -39.944 1.00 62.16 690 GLU A C 1
ATOM 5612 O O . GLU A 1 690 ? 18.036 6.669 -38.738 1.00 62.16 690 GLU A O 1
ATOM 5617 N N . SER A 1 691 ? 19.040 5.556 -40.397 1.00 68.50 691 SER A N 1
ATOM 5618 C CA . SER A 1 691 ? 19.817 4.696 -39.501 1.00 68.50 691 SER A CA 1
ATOM 5619 C C . SER A 1 691 ? 21.051 5.436 -38.984 1.00 68.50 691 SER A C 1
ATOM 5621 O O . SER A 1 691 ? 21.898 5.824 -39.791 1.00 68.50 691 SER A O 1
ATOM 5623 N N . ILE A 1 692 ? 21.228 5.551 -37.664 1.00 73.00 692 ILE A N 1
ATOM 5624 C CA . ILE A 1 692 ? 22.487 6.066 -37.099 1.00 73.00 692 ILE A CA 1
ATOM 5625 C C . ILE A 1 692 ? 23.573 5.009 -37.316 1.00 73.00 692 ILE A C 1
ATOM 5627 O O . ILE A 1 692 ? 23.472 3.909 -36.776 1.00 73.00 692 ILE A O 1
ATOM 5631 N N . VAL A 1 693 ? 24.629 5.333 -38.067 1.00 79.19 693 VAL A N 1
ATOM 5632 C CA . VAL A 1 693 ? 25.739 4.403 -38.343 1.00 79.19 693 VAL A CA 1
ATOM 5633 C C . VAL A 1 693 ? 27.006 4.828 -37.599 1.00 79.19 693 VAL A C 1
ATOM 5635 O O . VAL A 1 693 ? 27.863 5.544 -38.120 1.00 79.19 693 VAL A O 1
ATOM 5638 N N . ASN A 1 694 ? 27.153 4.342 -36.368 1.00 84.62 694 ASN A N 1
ATOM 5639 C CA . ASN A 1 694 ? 28.377 4.490 -35.587 1.00 84.62 694 ASN A CA 1
ATOM 5640 C C . ASN A 1 694 ? 29.507 3.595 -36.130 1.00 84.62 694 ASN A C 1
ATOM 5642 O O . ASN A 1 694 ? 29.300 2.661 -36.909 1.00 84.62 694 ASN A O 1
ATOM 5646 N N . THR A 1 695 ? 30.746 3.889 -35.734 1.00 86.50 695 THR A N 1
ATOM 5647 C CA . THR A 1 695 ? 31.936 3.127 -36.145 1.00 86.50 695 THR A CA 1
ATOM 5648 C C . THR A 1 695 ? 32.899 2.935 -34.972 1.00 86.50 695 THR A C 1
ATOM 5650 O O . THR A 1 695 ? 33.661 3.843 -34.628 1.00 86.50 695 THR A O 1
ATOM 5653 N N . SER A 1 696 ? 32.938 1.729 -34.410 1.00 90.31 696 SER A N 1
ATOM 5654 C CA . SER A 1 696 ? 33.969 1.314 -33.454 1.00 90.31 696 SER A CA 1
ATOM 5655 C C . SER A 1 696 ? 35.284 0.964 -34.161 1.00 90.31 696 SER A C 1
ATOM 5657 O O . SER A 1 696 ? 35.361 -0.011 -34.909 1.00 90.31 696 SER A O 1
ATOM 5659 N N . LYS A 1 697 ? 36.349 1.736 -33.914 1.00 91.69 697 LYS A N 1
ATOM 5660 C CA . LYS A 1 697 ? 37.703 1.472 -34.440 1.00 91.69 697 LYS A CA 1
ATOM 5661 C C . LYS A 1 697 ? 38.494 0.576 -33.481 1.00 91.69 697 LYS A C 1
ATOM 5663 O O . LYS A 1 697 ? 38.498 0.829 -32.279 1.00 91.69 697 LYS A O 1
ATOM 5668 N N . TYR A 1 698 ? 39.206 -0.419 -34.010 1.00 89.81 698 TYR A N 1
ATOM 5669 C CA . TYR A 1 698 ? 39.974 -1.393 -33.224 1.00 89.81 698 TYR A CA 1
ATOM 5670 C C . TYR A 1 698 ? 41.437 -1.464 -33.667 1.00 89.81 698 TYR A C 1
ATOM 5672 O O . TYR A 1 698 ? 41.724 -1.532 -34.857 1.00 89.81 698 TYR A O 1
ATOM 5680 N N . ASN A 1 699 ? 42.364 -1.506 -32.702 1.00 87.88 699 ASN A N 1
ATOM 5681 C CA . ASN A 1 699 ? 43.816 -1.508 -32.949 1.00 87.88 699 ASN A CA 1
ATOM 5682 C C . ASN A 1 699 ? 44.389 -2.863 -33.409 1.00 87.88 699 ASN A C 1
ATOM 5684 O O . ASN A 1 699 ? 45.596 -3.002 -33.573 1.00 87.88 699 ASN A O 1
ATOM 5688 N N . THR A 1 700 ? 43.540 -3.871 -33.594 1.00 89.56 700 THR A N 1
ATOM 5689 C CA . THR A 1 700 ? 43.906 -5.172 -34.167 1.00 89.56 700 THR A CA 1
ATOM 5690 C C . THR A 1 700 ? 43.597 -5.157 -35.662 1.00 89.56 700 THR A C 1
ATOM 5692 O O . THR A 1 700 ? 42.565 -4.615 -36.064 1.00 89.56 700 THR A O 1
ATOM 5695 N N . SER A 1 701 ? 44.454 -5.751 -36.496 1.00 94.44 701 SER A N 1
ATOM 5696 C CA . SER A 1 701 ? 44.152 -5.929 -37.922 1.00 94.44 701 SER A CA 1
ATOM 5697 C C . SER A 1 701 ? 43.263 -7.152 -38.164 1.00 94.44 701 SER A C 1
ATOM 5699 O O . SER A 1 701 ? 43.247 -8.100 -37.373 1.00 94.44 701 SER A O 1
ATOM 5701 N N . LEU A 1 702 ? 42.532 -7.166 -39.282 1.00 93.31 702 LEU A N 1
ATOM 5702 C CA . LEU A 1 702 ? 41.620 -8.268 -39.627 1.00 93.31 702 LEU A CA 1
ATOM 5703 C C . LEU A 1 702 ? 42.344 -9.633 -39.648 1.00 93.31 702 LEU A C 1
ATOM 5705 O O . LEU A 1 702 ? 41.843 -10.620 -39.112 1.00 93.31 702 LEU A O 1
ATOM 5709 N N . SER A 1 703 ? 43.571 -9.671 -40.178 1.00 93.94 703 SER A N 1
ATOM 5710 C CA . SER A 1 703 ? 44.423 -10.871 -40.207 1.00 93.94 703 SER A CA 1
ATOM 5711 C C . SER A 1 703 ? 44.784 -11.378 -38.801 1.00 93.94 703 SER A C 1
ATOM 5713 O O . SER A 1 703 ? 44.701 -12.575 -38.524 1.00 93.94 703 SER A O 1
ATOM 5715 N N . GLN A 1 704 ? 45.118 -10.474 -37.871 1.00 94.75 704 GLN A N 1
ATOM 5716 C CA . GLN A 1 704 ? 45.384 -10.832 -36.473 1.00 94.75 704 GLN A CA 1
ATOM 5717 C C . GLN A 1 704 ? 44.130 -11.390 -35.780 1.00 94.75 704 GLN A C 1
ATOM 5719 O O . GLN A 1 704 ? 44.231 -12.367 -35.035 1.00 94.75 704 GLN A O 1
ATOM 5724 N N . ALA A 1 705 ? 42.953 -10.815 -36.051 1.00 94.62 705 ALA A N 1
ATOM 5725 C CA . ALA A 1 705 ? 41.684 -11.287 -35.500 1.00 94.62 705 ALA A CA 1
ATOM 5726 C C . ALA A 1 705 ? 41.312 -12.693 -36.015 1.00 94.62 705 ALA A C 1
ATOM 5728 O O . ALA A 1 705 ? 40.982 -13.563 -35.206 1.00 94.62 705 ALA A O 1
ATOM 5729 N N . ILE A 1 706 ? 41.457 -12.953 -37.323 1.00 95.38 706 ILE A N 1
ATOM 5730 C CA . ILE A 1 706 ? 41.275 -14.286 -37.937 1.00 95.38 706 ILE A CA 1
ATOM 5731 C C . ILE A 1 706 ? 42.202 -15.317 -37.280 1.00 95.38 706 ILE A C 1
ATOM 5733 O O . ILE A 1 706 ? 41.745 -16.360 -36.813 1.00 95.38 706 ILE A O 1
ATOM 5737 N N . ASN A 1 707 ? 43.500 -15.012 -37.179 1.00 95.00 707 ASN A N 1
ATOM 5738 C CA . ASN A 1 707 ? 44.482 -15.931 -36.597 1.00 95.00 707 ASN A CA 1
ATOM 5739 C C . ASN A 1 707 ? 44.178 -16.250 -35.120 1.00 95.00 707 ASN A C 1
ATOM 5741 O O . ASN A 1 707 ? 44.418 -17.372 -34.672 1.00 95.00 707 ASN A O 1
ATOM 5745 N N . LYS A 1 708 ? 43.597 -15.304 -34.367 1.00 95.25 708 LYS A N 1
ATOM 5746 C CA . LYS A 1 708 ? 43.132 -15.554 -32.994 1.00 95.25 708 LYS A CA 1
ATOM 5747 C C . LYS A 1 708 ? 41.930 -16.498 -32.934 1.00 95.25 708 LYS A C 1
ATOM 5749 O O . LYS A 1 708 ? 41.954 -17.412 -32.114 1.00 95.25 708 LYS A O 1
ATOM 5754 N N . GLN A 1 709 ? 40.939 -16.353 -33.815 1.00 93.44 709 GLN A N 1
ATOM 5755 C CA . GLN A 1 709 ? 39.793 -17.278 -33.884 1.00 93.44 709 GLN A CA 1
ATOM 5756 C C . GLN A 1 709 ? 40.212 -18.715 -34.219 1.00 93.44 709 GLN A C 1
ATOM 5758 O O . GLN A 1 709 ? 39.697 -19.661 -33.626 1.00 93.44 709 GLN A O 1
ATOM 5763 N N . LEU A 1 710 ? 41.191 -18.882 -35.114 1.00 93.12 710 LEU A N 1
ATOM 5764 C CA . LEU A 1 710 ? 41.767 -20.196 -35.419 1.00 93.12 710 LEU A CA 1
ATOM 5765 C C . LEU A 1 710 ? 42.484 -20.798 -34.198 1.00 93.12 710 LEU A C 1
ATOM 5767 O O . LEU A 1 710 ? 42.333 -21.986 -33.927 1.00 93.12 710 LEU A O 1
ATOM 5771 N N . SER A 1 711 ? 43.197 -19.985 -33.407 1.00 93.25 711 SER A N 1
ATOM 5772 C CA . SER A 1 711 ? 43.881 -20.466 -32.193 1.00 93.25 711 SER A CA 1
ATOM 5773 C C . SER A 1 711 ? 42.945 -20.928 -31.066 1.00 93.25 711 SER A C 1
ATOM 5775 O O . SER A 1 711 ? 43.375 -21.705 -30.219 1.00 93.25 711 SER A O 1
ATOM 5777 N N . VAL A 1 712 ? 41.675 -20.500 -31.071 1.00 91.56 712 VAL A N 1
ATOM 5778 C CA . VAL A 1 712 ? 40.643 -20.933 -30.104 1.00 91.56 712 VAL A CA 1
ATOM 5779 C C . VAL A 1 712 ? 39.650 -21.945 -30.689 1.00 91.56 712 VAL A C 1
ATOM 5781 O O . VAL A 1 712 ? 38.618 -22.202 -30.079 1.00 91.56 712 VAL A O 1
ATOM 5784 N N . LYS A 1 713 ? 39.956 -22.528 -31.860 1.00 90.50 713 LYS A N 1
ATOM 5785 C CA . LYS A 1 713 ? 39.112 -23.511 -32.563 1.00 90.50 713 LYS A CA 1
ATOM 5786 C C . LYS A 1 713 ? 37.663 -23.046 -32.751 1.00 90.50 713 LYS A C 1
ATOM 5788 O O . LYS A 1 713 ? 36.721 -23.730 -32.361 1.00 90.50 713 LYS A O 1
ATOM 5793 N N . ALA A 1 714 ? 37.475 -21.873 -33.359 1.00 88.12 714 ALA A N 1
ATOM 5794 C CA . ALA A 1 714 ? 36.152 -21.447 -33.815 1.00 88.12 714 ALA A CA 1
ATOM 5795 C C . ALA A 1 714 ? 35.492 -22.545 -34.680 1.00 88.12 714 ALA A C 1
ATOM 5797 O O . ALA A 1 714 ? 36.148 -23.141 -35.535 1.00 88.12 714 ALA A O 1
ATOM 5798 N N . GLN A 1 715 ? 34.208 -22.819 -34.446 1.00 89.44 715 GLN A N 1
ATOM 5799 C CA . GLN A 1 715 ? 33.505 -23.990 -34.980 1.00 89.44 715 GLN A CA 1
ATOM 5800 C C . GLN A 1 715 ? 32.484 -23.618 -36.056 1.00 89.44 715 GLN A C 1
ATOM 5802 O O . GLN A 1 715 ? 32.052 -22.474 -36.159 1.00 89.44 715 GLN A O 1
ATOM 5807 N N . THR A 1 716 ? 32.051 -24.599 -36.837 1.00 87.50 716 THR A N 1
ATOM 5808 C CA . THR A 1 716 ? 30.925 -24.491 -37.771 1.00 87.50 716 THR A CA 1
ATOM 5809 C C . THR A 1 716 ? 30.165 -25.816 -37.843 1.00 87.50 716 THR A C 1
ATOM 5811 O O . THR A 1 716 ? 30.654 -26.859 -37.398 1.00 87.50 716 THR A O 1
ATOM 5814 N N . SER A 1 717 ? 28.948 -25.786 -38.380 1.00 79.06 717 SER A N 1
ATOM 5815 C CA . SER A 1 717 ? 28.100 -26.970 -38.533 1.00 79.06 717 SER A CA 1
ATOM 5816 C C . SER A 1 717 ? 28.679 -27.943 -39.571 1.00 79.06 717 SER A C 1
ATOM 5818 O O . SER A 1 717 ? 29.208 -27.537 -40.608 1.00 79.06 717 SER A O 1
ATOM 5820 N N . LYS A 1 718 ? 28.566 -29.245 -39.306 1.00 80.88 718 LYS A N 1
ATOM 5821 C CA . LYS A 1 718 ? 28.993 -30.322 -40.208 1.00 80.88 718 LYS A CA 1
ATOM 5822 C C . LYS A 1 718 ? 27.793 -30.876 -40.989 1.00 80.88 718 LYS A C 1
ATOM 5824 O O . LYS A 1 718 ? 26.708 -31.042 -40.433 1.00 80.88 718 LYS A O 1
ATOM 5829 N N . GLU A 1 719 ? 27.990 -31.213 -42.264 1.00 62.53 719 GLU A N 1
ATOM 5830 C CA . GLU A 1 719 ? 26.997 -31.972 -43.035 1.00 62.53 719 GLU A CA 1
ATOM 5831 C C . GLU A 1 719 ? 26.720 -33.334 -42.374 1.00 62.53 719 GLU A C 1
ATOM 5833 O O . GLU A 1 719 ? 27.640 -34.026 -41.930 1.00 62.53 719 GLU A O 1
ATOM 5838 N N . GLY A 1 720 ? 25.440 -33.698 -42.266 1.00 54.75 720 GLY A N 1
ATOM 5839 C CA . GLY A 1 720 ? 24.989 -34.858 -41.486 1.00 54.75 720 GLY A CA 1
ATOM 5840 C C . GLY A 1 720 ? 24.849 -34.613 -39.974 1.00 54.75 720 GLY A C 1
ATOM 5841 O O . GLY A 1 720 ? 24.381 -35.504 -39.273 1.00 54.75 720 GLY A O 1
ATOM 5842 N N . GLY A 1 721 ? 25.190 -33.419 -39.474 1.00 64.94 721 GLY A N 1
ATOM 5843 C CA . GLY A 1 721 ? 24.996 -33.014 -38.078 1.00 64.94 721 GLY A CA 1
ATOM 5844 C C . GLY A 1 721 ? 26.279 -32.952 -37.242 1.00 64.94 721 GLY A C 1
ATOM 5845 O O . GLY A 1 721 ? 27.323 -33.507 -37.595 1.00 64.94 721 GLY A O 1
ATOM 5846 N N . GLY A 1 722 ? 26.184 -32.253 -36.108 1.00 75.25 722 GLY A N 1
ATOM 5847 C CA . GLY A 1 722 ? 27.310 -31.946 -35.224 1.00 75.25 722 GLY A CA 1
ATOM 5848 C C . GLY A 1 722 ? 28.152 -30.748 -35.684 1.00 75.25 722 GLY A C 1
ATOM 5849 O O . GLY A 1 722 ? 27.810 -30.042 -36.636 1.00 75.25 722 GLY A O 1
ATOM 5850 N N . PHE A 1 723 ? 29.267 -30.525 -34.989 1.00 82.56 723 PHE A N 1
ATOM 5851 C CA . PHE A 1 723 ? 30.198 -29.420 -35.230 1.00 82.56 723 PHE A CA 1
ATOM 5852 C C . PHE A 1 723 ? 31.555 -29.917 -35.748 1.00 82.56 723 PHE A C 1
ATOM 5854 O O . PHE A 1 723 ? 31.946 -31.064 -35.527 1.00 82.56 723 PHE A O 1
ATOM 5861 N N . ARG A 1 724 ? 32.287 -29.029 -36.423 1.00 90.56 724 ARG A N 1
ATOM 5862 C CA . ARG A 1 724 ? 33.704 -29.179 -36.786 1.00 90.56 724 ARG A CA 1
ATOM 5863 C C . ARG A 1 724 ? 34.443 -27.856 -36.599 1.00 90.56 724 ARG A C 1
ATOM 5865 O O . ARG A 1 724 ? 33.810 -26.803 -36.576 1.00 90.56 724 ARG A O 1
ATOM 5872 N N . ASP A 1 725 ? 35.769 -27.902 -36.552 1.00 91.44 725 ASP A N 1
ATOM 5873 C CA . ASP A 1 725 ? 36.599 -26.698 -36.628 1.00 91.44 725 ASP A CA 1
ATOM 5874 C C . ASP A 1 725 ? 36.369 -25.982 -37.983 1.00 91.44 725 ASP A C 1
ATOM 5876 O O . ASP A 1 725 ? 36.175 -26.613 -39.035 1.00 91.44 725 ASP A O 1
ATOM 5880 N N . ALA A 1 726 ? 36.345 -24.650 -37.952 1.00 91.31 726 ALA A N 1
ATOM 5881 C CA . ALA A 1 726 ? 36.168 -23.802 -39.125 1.00 91.31 726 ALA A CA 1
ATOM 5882 C C . ALA A 1 726 ? 37.491 -23.594 -39.878 1.00 91.31 726 ALA A C 1
ATOM 5884 O O . ALA A 1 726 ? 38.554 -23.419 -39.280 1.00 91.31 726 ALA A O 1
ATOM 5885 N N . THR A 1 727 ? 37.426 -23.561 -41.208 1.00 94.75 727 THR A N 1
ATOM 5886 C CA . THR A 1 727 ? 38.575 -23.193 -42.045 1.00 94.75 727 THR A CA 1
ATOM 5887 C C . THR A 1 727 ? 38.873 -21.694 -41.954 1.00 94.75 727 THR A C 1
ATOM 5889 O O . THR A 1 727 ? 38.034 -20.885 -41.548 1.00 94.75 727 THR A O 1
ATOM 5892 N N . LYS A 1 728 ? 40.083 -21.296 -42.368 1.00 93.88 728 LYS A N 1
ATOM 5893 C CA . LYS A 1 728 ? 40.498 -19.886 -42.383 1.00 93.88 728 LYS A CA 1
ATOM 5894 C C . LYS A 1 728 ? 39.554 -19.001 -43.200 1.00 93.88 728 LYS A C 1
ATOM 5896 O O . LYS A 1 728 ? 39.271 -17.888 -42.767 1.00 93.88 728 LYS A O 1
ATOM 5901 N N . ASP A 1 729 ? 39.073 -19.492 -44.336 1.00 94.12 729 ASP A N 1
ATOM 5902 C CA . ASP A 1 729 ? 38.259 -18.700 -45.259 1.00 94.12 729 ASP A CA 1
ATOM 5903 C C . ASP A 1 729 ? 36.811 -18.572 -44.761 1.00 94.12 729 ASP A C 1
ATOM 5905 O O . ASP A 1 729 ? 36.223 -17.497 -44.853 1.00 94.12 729 ASP A O 1
ATOM 5909 N N . GLU A 1 730 ? 36.275 -19.608 -44.106 1.00 94.25 730 GLU A N 1
ATOM 5910 C CA . GLU A 1 730 ? 35.000 -19.532 -43.378 1.00 94.25 730 GLU A CA 1
ATOM 5911 C C . GLU A 1 730 ? 35.065 -18.528 -42.214 1.00 94.25 730 GLU A C 1
ATOM 5913 O O . GLU A 1 730 ? 34.170 -17.699 -42.055 1.00 94.25 730 GLU A O 1
ATOM 5918 N N . VAL A 1 731 ? 36.147 -18.542 -41.423 1.00 94.25 731 VAL A N 1
ATOM 5919 C CA . VAL A 1 731 ? 36.378 -17.534 -40.372 1.00 94.25 731 VAL A CA 1
ATOM 5920 C C . VAL A 1 731 ? 36.497 -16.134 -40.983 1.00 94.25 731 VAL A C 1
ATOM 5922 O O . VAL A 1 731 ? 35.862 -15.202 -40.493 1.00 94.25 731 VAL A O 1
ATOM 5925 N N . ALA A 1 732 ? 37.278 -15.978 -42.058 1.00 94.56 732 ALA A N 1
ATOM 5926 C CA . ALA A 1 732 ? 37.479 -14.704 -42.750 1.00 94.56 732 ALA A CA 1
ATOM 5927 C C . ALA A 1 732 ? 36.188 -14.146 -43.370 1.00 94.56 732 ALA A C 1
ATOM 5929 O O . ALA A 1 732 ? 36.037 -12.925 -43.451 1.00 94.56 732 ALA A O 1
ATOM 5930 N N . HIS A 1 733 ? 35.252 -15.013 -43.768 1.00 94.00 733 HIS A N 1
ATOM 5931 C CA . HIS A 1 733 ? 33.940 -14.604 -44.252 1.00 94.00 733 HIS A CA 1
ATOM 5932 C C . HIS A 1 733 ? 33.122 -13.910 -43.151 1.00 94.00 733 HIS A C 1
ATOM 5934 O O . HIS A 1 733 ? 32.709 -12.766 -43.333 1.00 94.00 733 HIS A O 1
ATOM 5940 N N . TYR A 1 734 ? 32.941 -14.546 -41.989 1.00 93.88 734 TYR A N 1
ATOM 5941 C CA . TYR A 1 734 ? 32.079 -13.993 -40.935 1.00 93.88 734 TYR A CA 1
ATOM 5942 C C . TYR A 1 734 ? 32.733 -12.907 -40.058 1.00 93.88 734 TYR A C 1
ATOM 5944 O O . TYR A 1 734 ? 32.016 -12.112 -39.452 1.00 93.88 734 TYR A O 1
ATOM 5952 N N . ILE A 1 735 ? 34.070 -12.818 -39.999 1.00 94.25 735 ILE A N 1
ATOM 5953 C CA . ILE A 1 735 ? 34.793 -11.778 -39.230 1.00 94.25 735 ILE A CA 1
ATOM 5954 C C . ILE A 1 735 ? 35.200 -10.546 -40.069 1.00 94.25 735 ILE A C 1
ATOM 5956 O O . ILE A 1 735 ? 35.954 -9.695 -39.601 1.00 94.25 735 ILE A O 1
ATOM 5960 N N . ASN A 1 736 ? 34.727 -10.413 -41.312 1.00 94.31 736 ASN A N 1
ATOM 5961 C CA . ASN A 1 736 ? 34.895 -9.187 -42.098 1.00 94.31 736 ASN A CA 1
ATOM 5962 C C . ASN A 1 736 ? 33.551 -8.446 -42.220 1.00 94.31 736 ASN A C 1
ATOM 5964 O O . ASN A 1 736 ? 32.736 -8.832 -43.058 1.00 94.31 736 ASN A O 1
ATOM 5968 N N . PRO A 1 737 ? 33.318 -7.354 -41.462 1.00 92.19 737 PRO A N 1
ATOM 5969 C CA . PRO A 1 737 ? 32.069 -6.593 -41.525 1.00 92.19 737 PRO A CA 1
ATOM 5970 C C . PRO A 1 737 ? 31.676 -6.159 -42.942 1.00 92.19 737 PRO A C 1
ATOM 5972 O O . PRO A 1 737 ? 30.499 -6.171 -43.285 1.00 92.19 737 PRO A O 1
ATOM 5975 N N . ASN A 1 738 ? 32.663 -5.853 -43.792 1.00 90.06 738 ASN A N 1
ATOM 5976 C CA . ASN A 1 738 ? 32.438 -5.404 -45.168 1.00 90.06 738 ASN A CA 1
ATOM 5977 C C . ASN A 1 738 ? 31.798 -6.469 -46.082 1.00 90.06 738 ASN A C 1
ATOM 5979 O O . ASN A 1 738 ? 31.339 -6.114 -47.159 1.00 90.06 738 ASN A O 1
ATOM 5983 N N . ASN A 1 739 ? 31.753 -7.746 -45.681 1.00 91.00 739 ASN A N 1
ATOM 5984 C CA . ASN A 1 739 ? 31.068 -8.794 -46.450 1.00 91.00 739 ASN A CA 1
ATOM 5985 C C . ASN A 1 739 ? 29.534 -8.711 -46.343 1.00 91.00 739 ASN A C 1
ATOM 5987 O O . ASN A 1 739 ? 28.843 -9.301 -47.167 1.00 91.00 739 ASN A O 1
ATOM 5991 N N . PHE A 1 740 ? 29.013 -8.008 -45.332 1.00 88.25 740 PHE A N 1
ATOM 5992 C CA . PHE A 1 740 ? 27.582 -7.951 -45.005 1.00 88.25 740 PHE A CA 1
ATOM 5993 C C . PHE A 1 740 ? 26.945 -6.585 -45.294 1.00 88.25 740 PHE A C 1
ATOM 5995 O O . PHE A 1 740 ? 25.725 -6.447 -45.254 1.00 88.25 740 PHE A O 1
ATOM 6002 N N . LEU A 1 741 ? 27.766 -5.568 -45.565 1.00 86.19 741 LEU A N 1
ATOM 6003 C CA . LEU A 1 741 ? 27.338 -4.196 -45.834 1.00 86.19 741 LEU A CA 1
ATOM 6004 C C . LEU A 1 741 ? 27.080 -3.989 -47.340 1.00 86.19 741 LEU A C 1
ATOM 6006 O O . LEU A 1 741 ? 27.729 -4.647 -48.156 1.00 86.19 741 LEU A O 1
ATOM 6010 N N . PRO A 1 742 ? 26.164 -3.081 -47.731 1.00 77.25 742 PRO A N 1
ATOM 6011 C CA . PRO A 1 742 ? 25.973 -2.727 -49.136 1.00 77.25 742 PRO A CA 1
ATOM 6012 C C . PRO A 1 742 ? 27.257 -2.143 -49.747 1.00 77.25 742 PRO A C 1
ATOM 6014 O O . PRO A 1 742 ? 28.059 -1.508 -49.062 1.00 77.25 742 PRO A O 1
ATOM 6017 N N . SER A 1 743 ? 27.459 -2.385 -51.045 1.00 64.19 743 SER A N 1
ATOM 6018 C CA . SER A 1 743 ? 28.666 -1.959 -51.771 1.00 64.19 743 SER A CA 1
ATOM 6019 C C . SER A 1 743 ? 28.681 -0.465 -52.112 1.00 64.19 743 SER A C 1
ATOM 6021 O O . SER A 1 743 ? 29.757 0.121 -52.217 1.00 64.19 743 SER A O 1
ATOM 6023 N N . ASP A 1 744 ? 27.497 0.132 -52.253 1.00 60.38 744 ASP A N 1
ATOM 6024 C CA . ASP A 1 744 ? 27.282 1.558 -52.492 1.00 60.38 744 ASP A CA 1
ATOM 6025 C C . ASP A 1 744 ? 26.816 2.263 -51.207 1.00 60.38 744 ASP A C 1
ATOM 6027 O O . ASP A 1 744 ? 26.273 1.638 -50.296 1.00 60.38 744 ASP A O 1
ATOM 6031 N N . SER A 1 745 ? 26.999 3.584 -51.141 1.00 46.69 745 SER A N 1
ATOM 6032 C CA . SER A 1 745 ? 26.706 4.421 -49.962 1.00 46.69 745 SER A CA 1
ATOM 6033 C C . SER A 1 745 ? 25.208 4.664 -49.679 1.00 46.69 745 SER A C 1
A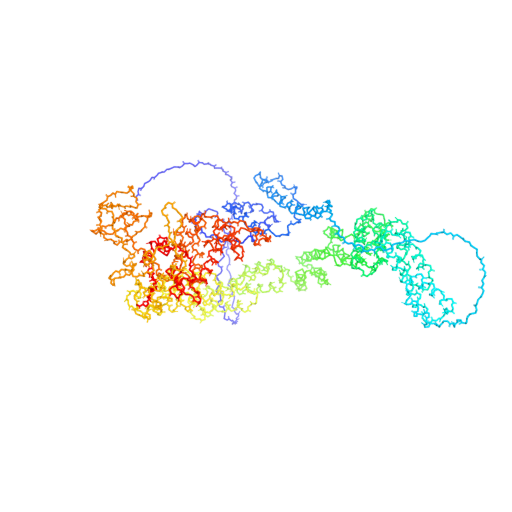TOM 6035 O O . SER A 1 745 ? 24.860 5.679 -49.075 1.00 46.69 745 SER A O 1
ATOM 6037 N N . THR A 1 746 ? 24.313 3.789 -50.141 1.00 54.03 746 THR A N 1
ATOM 6038 C CA . THR A 1 746 ? 22.866 3.842 -49.873 1.00 54.03 746 THR A CA 1
ATOM 6039 C C . THR A 1 746 ? 22.519 3.359 -48.459 1.00 54.03 746 THR A C 1
ATOM 6041 O O . THR A 1 746 ? 23.343 2.787 -47.741 1.00 54.03 746 THR A O 1
ATOM 6044 N N . SER A 1 747 ? 21.294 3.650 -48.012 1.00 71.56 747 SER A N 1
ATOM 6045 C CA . SER A 1 747 ? 20.899 3.489 -46.607 1.00 71.56 747 SER A CA 1
ATOM 6046 C C . SER A 1 747 ? 20.874 2.022 -46.160 1.00 71.56 747 SER A C 1
ATOM 6048 O O . SER A 1 747 ? 20.345 1.155 -46.857 1.00 71.56 747 SER A O 1
ATOM 6050 N N . LEU A 1 748 ? 21.341 1.740 -44.935 1.00 75.81 748 LEU A N 1
ATOM 6051 C CA . LEU A 1 748 ? 21.185 0.407 -44.333 1.00 75.81 748 LEU A CA 1
ATOM 6052 C C . LEU A 1 748 ? 19.703 0.019 -44.198 1.00 75.81 748 LEU A C 1
ATOM 6054 O O . LEU A 1 748 ? 19.373 -1.158 -44.319 1.00 75.81 748 LEU A O 1
ATOM 6058 N N . ILE A 1 749 ? 18.807 0.999 -44.015 1.00 70.88 749 ILE A N 1
ATOM 6059 C CA . ILE A 1 749 ? 17.353 0.781 -43.997 1.00 70.88 749 ILE A CA 1
ATOM 6060 C C . ILE A 1 749 ? 16.855 0.272 -45.355 1.00 70.88 749 ILE A C 1
ATOM 6062 O O . ILE A 1 749 ? 15.995 -0.602 -45.396 1.00 70.88 749 ILE A O 1
ATOM 6066 N N . GLU A 1 750 ? 17.405 0.761 -46.467 1.00 73.06 750 GLU A N 1
ATOM 6067 C CA . GLU A 1 750 ? 17.013 0.365 -47.826 1.00 73.06 750 GLU A CA 1
ATOM 6068 C C . GLU A 1 750 ? 17.447 -1.077 -48.134 1.00 73.06 750 GLU A C 1
ATOM 6070 O O . GLU A 1 750 ? 16.634 -1.895 -48.572 1.00 73.06 750 GLU A O 1
ATOM 6075 N N . ALA A 1 751 ? 18.688 -1.429 -47.787 1.00 76.69 751 ALA A N 1
ATOM 6076 C CA . ALA A 1 751 ? 19.202 -2.800 -47.870 1.00 76.69 751 ALA A CA 1
ATOM 6077 C C . ALA A 1 751 ? 18.436 -3.792 -46.964 1.00 76.69 751 ALA A C 1
ATOM 6079 O O . ALA A 1 751 ? 18.308 -4.970 -47.295 1.00 76.69 751 ALA A O 1
ATOM 6080 N N . LEU A 1 752 ? 17.888 -3.315 -45.841 1.00 79.38 752 LEU A N 1
ATOM 6081 C CA . LEU A 1 752 ? 17.056 -4.089 -44.912 1.00 79.38 752 LEU A CA 1
ATOM 6082 C C . LEU A 1 752 ? 15.557 -4.117 -45.274 1.00 79.38 752 LEU A C 1
ATOM 6084 O O . LEU A 1 752 ? 14.814 -4.960 -44.762 1.00 79.38 752 LEU A O 1
ATOM 6088 N N . SER A 1 753 ? 15.098 -3.223 -46.150 1.00 78.56 753 SER A N 1
ATOM 6089 C CA . SER A 1 753 ? 13.689 -3.105 -46.571 1.00 78.56 753 SER A CA 1
ATOM 6090 C C . SER A 1 753 ? 13.443 -3.635 -47.985 1.00 78.56 753 SER A C 1
ATOM 6092 O O . SER A 1 753 ? 12.337 -3.514 -48.511 1.00 78.56 753 SER A O 1
ATOM 6094 N N . THR A 1 754 ? 14.450 -4.245 -48.610 1.00 84.56 754 THR A N 1
ATOM 6095 C CA . THR A 1 754 ? 14.366 -4.834 -49.950 1.00 84.56 754 THR A CA 1
ATOM 6096 C C . THR A 1 754 ? 14.485 -6.358 -49.925 1.00 84.56 754 THR A C 1
ATOM 6098 O O . THR A 1 754 ? 14.971 -6.965 -48.969 1.00 84.56 754 THR A O 1
ATOM 6101 N N . VAL A 1 755 ? 13.995 -6.991 -50.990 1.00 88.88 755 VAL A N 1
ATOM 6102 C CA . VAL A 1 755 ? 14.107 -8.430 -51.245 1.00 88.88 755 VAL A CA 1
ATOM 6103 C C . VAL A 1 755 ? 14.499 -8.675 -52.699 1.00 88.88 755 VAL A C 1
ATOM 6105 O O . VAL A 1 755 ? 13.903 -8.099 -53.609 1.00 88.88 755 VAL A O 1
ATOM 6108 N N . GLN A 1 756 ? 15.486 -9.544 -52.916 1.00 91.50 756 GLN A N 1
ATOM 6109 C CA . GLN A 1 756 ? 15.915 -10.008 -54.235 1.00 91.50 756 GLN A CA 1
ATOM 6110 C C . GLN A 1 756 ? 15.321 -11.385 -54.543 1.00 91.50 756 GLN A C 1
ATOM 6112 O O . GLN A 1 756 ? 15.294 -12.265 -53.683 1.00 91.50 756 GLN A O 1
ATOM 6117 N N . ILE A 1 757 ? 14.888 -11.615 -55.781 1.00 95.19 757 ILE A N 1
ATOM 6118 C CA . ILE A 1 757 ? 14.397 -12.927 -56.226 1.00 95.19 757 ILE A CA 1
ATOM 6119 C C . ILE A 1 757 ? 15.582 -13.828 -56.615 1.00 95.19 757 ILE A C 1
ATOM 6121 O O . ILE A 1 757 ? 16.416 -13.443 -57.436 1.00 95.19 757 ILE A O 1
ATOM 6125 N N . THR A 1 758 ? 15.657 -15.043 -56.066 1.00 94.50 758 THR A N 1
ATOM 6126 C CA . THR A 1 758 ? 16.743 -16.014 -56.330 1.00 94.50 758 THR A CA 1
ATOM 6127 C C . THR A 1 758 ? 16.318 -17.189 -57.214 1.00 94.50 758 THR A C 1
ATOM 6129 O O . THR A 1 758 ? 17.165 -17.784 -57.883 1.00 94.50 758 THR A O 1
ATOM 6132 N N . THR A 1 759 ? 15.020 -17.502 -57.272 1.00 93.75 759 THR A N 1
ATOM 6133 C CA . THR A 1 759 ? 14.451 -18.486 -58.212 1.00 93.75 759 THR A CA 1
ATOM 6134 C C . THR A 1 759 ? 14.146 -17.862 -59.577 1.00 93.75 759 THR A C 1
ATOM 6136 O O . THR A 1 759 ? 13.888 -16.665 -59.672 1.00 93.75 759 THR A O 1
ATOM 6139 N N . ASP A 1 760 ? 14.153 -18.668 -60.640 1.00 95.12 760 ASP A N 1
ATOM 6140 C CA . ASP A 1 760 ? 14.020 -18.196 -62.026 1.00 95.12 760 ASP A CA 1
ATOM 6141 C C . ASP A 1 760 ? 12.683 -17.465 -62.280 1.00 95.12 760 ASP A C 1
ATOM 6143 O O . ASP A 1 760 ? 12.668 -16.429 -62.951 1.00 95.12 760 ASP A O 1
ATOM 6147 N N . VAL A 1 761 ? 11.583 -17.949 -61.684 1.00 95.19 761 VAL A N 1
ATOM 6148 C CA . VAL A 1 761 ? 10.254 -17.304 -61.670 1.00 95.19 761 VAL A CA 1
ATOM 6149 C C . VAL A 1 761 ? 9.567 -17.529 -60.316 1.00 95.19 761 VAL A C 1
ATOM 6151 O O . VAL A 1 761 ? 9.546 -18.653 -59.811 1.00 95.19 761 VAL A O 1
ATOM 6154 N N . LEU A 1 762 ? 8.953 -16.485 -59.748 1.00 96.31 762 LEU A N 1
ATOM 6155 C CA . LEU A 1 762 ? 8.150 -16.537 -58.519 1.00 96.31 762 LEU A CA 1
ATOM 6156 C C . LEU A 1 762 ? 6.774 -15.881 -58.728 1.00 96.31 762 LEU A C 1
ATOM 6158 O O . LEU A 1 762 ? 6.657 -14.831 -59.353 1.00 96.31 762 LEU A O 1
ATOM 6162 N N . ASN A 1 763 ? 5.715 -16.501 -58.201 1.00 95.81 763 ASN A N 1
ATOM 6163 C CA . ASN A 1 763 ? 4.329 -16.062 -58.401 1.00 95.81 763 ASN A CA 1
ATOM 6164 C C . ASN A 1 763 ? 3.917 -14.964 -57.404 1.00 95.81 763 ASN A C 1
ATOM 6166 O O . ASN A 1 763 ? 4.102 -15.133 -56.199 1.00 95.81 763 ASN A O 1
ATOM 6170 N N . VAL A 1 764 ? 3.276 -13.899 -57.899 1.00 95.56 764 VAL A N 1
ATOM 6171 C CA . VAL A 1 764 ? 2.703 -12.798 -57.097 1.00 95.56 764 VAL A CA 1
ATOM 6172 C C . VAL A 1 764 ? 1.205 -13.040 -56.878 1.00 95.56 764 VAL A C 1
ATOM 6174 O O . VAL A 1 764 ? 0.494 -13.370 -57.833 1.00 95.56 764 VAL A O 1
ATOM 6177 N N . ARG A 1 765 ? 0.703 -12.884 -55.646 1.00 96.19 765 ARG A N 1
ATOM 6178 C CA . ARG A 1 765 ? -0.675 -13.238 -55.235 1.00 96.19 765 ARG A CA 1
ATOM 6179 C C . ARG A 1 765 ? -1.417 -12.111 -54.511 1.00 96.19 765 ARG A C 1
ATOM 6181 O O . ARG A 1 765 ? -0.801 -11.179 -54.006 1.00 96.19 765 ARG A O 1
ATOM 6188 N N . THR A 1 766 ? -2.745 -12.213 -54.412 1.00 93.38 766 THR A N 1
ATOM 6189 C CA . THR A 1 766 ? -3.583 -11.227 -53.692 1.00 93.38 766 THR A CA 1
ATOM 6190 C C . THR A 1 766 ? -3.487 -11.285 -52.161 1.00 93.38 766 THR A C 1
ATOM 6192 O O . THR A 1 766 ? -3.974 -10.372 -51.502 1.00 93.38 766 THR A O 1
ATOM 6195 N N . GLY A 1 767 ? -2.868 -12.318 -51.584 1.00 92.38 767 GLY A N 1
ATOM 6196 C CA . GLY A 1 767 ? -2.732 -12.506 -50.135 1.00 92.38 767 GLY A CA 1
ATOM 6197 C C . GLY A 1 767 ? -1.616 -13.501 -49.774 1.00 92.38 767 GLY A C 1
ATOM 6198 O O . GLY A 1 767 ? -1.098 -14.169 -50.678 1.00 92.38 767 GLY A O 1
ATOM 6199 N N . PRO A 1 768 ? -1.257 -13.623 -48.483 1.00 92.44 768 PRO A N 1
ATOM 6200 C CA . PRO A 1 768 ? -0.088 -14.359 -47.984 1.00 92.44 768 PRO A CA 1
ATOM 6201 C C . PRO A 1 768 ? -0.289 -15.891 -47.939 1.00 92.44 768 PRO A C 1
ATOM 6203 O O . PRO A 1 768 ? -0.075 -16.543 -46.927 1.00 92.44 768 PRO A O 1
ATOM 6206 N N . SER A 1 769 ? -0.732 -16.505 -49.039 1.00 93.31 769 SER A N 1
ATOM 6207 C CA . SER A 1 769 ? -0.899 -17.964 -49.132 1.00 93.31 769 SER A CA 1
ATOM 6208 C C . SER A 1 769 ? -0.958 -18.439 -50.583 1.00 93.31 769 SER A C 1
ATOM 6210 O O . SER A 1 769 ? -1.422 -17.726 -51.476 1.00 93.31 769 SER A O 1
ATOM 6212 N N . THR A 1 770 ? -0.570 -19.694 -50.826 1.00 92.69 770 THR A N 1
ATOM 6213 C CA . THR A 1 770 ? -0.747 -20.378 -52.120 1.00 92.69 770 THR A CA 1
ATOM 6214 C C . THR A 1 770 ? -2.215 -20.519 -52.532 1.00 92.69 770 THR A C 1
ATOM 6216 O O . THR A 1 770 ? -2.486 -20.698 -53.720 1.00 92.69 770 THR A O 1
ATOM 6219 N N . LEU A 1 771 ? -3.151 -20.391 -51.585 1.00 94.38 771 LEU A N 1
ATOM 6220 C CA . LEU A 1 771 ? -4.596 -20.386 -51.829 1.00 94.38 771 LEU A CA 1
ATOM 6221 C C . LEU A 1 771 ? -5.103 -19.074 -52.457 1.00 94.38 771 LEU A C 1
ATOM 6223 O O . LEU A 1 771 ? -6.144 -19.073 -53.112 1.00 94.38 771 LEU A O 1
ATOM 6227 N N . HIS A 1 772 ? -4.384 -17.956 -52.302 1.00 95.31 772 HIS A N 1
ATOM 6228 C CA . HIS A 1 772 ? -4.796 -16.678 -52.887 1.00 95.31 772 HIS A CA 1
ATOM 6229 C C . HIS A 1 772 ? -4.548 -16.625 -54.397 1.00 95.31 772 HIS A C 1
ATOM 6231 O O . HIS A 1 772 ? -3.562 -17.165 -54.909 1.00 95.31 772 HIS A O 1
ATOM 6237 N N . LYS A 1 773 ? -5.430 -15.919 -55.116 1.00 95.31 773 LYS A N 1
ATOM 6238 C CA . LYS A 1 773 ? -5.361 -15.749 -56.573 1.00 95.31 773 LYS A CA 1
ATOM 6239 C C . LYS A 1 773 ? -3.994 -15.193 -56.991 1.00 95.31 773 LYS A C 1
ATOM 6241 O O . LYS A 1 773 ? -3.544 -14.182 -56.456 1.00 95.31 773 LYS A O 1
ATOM 6246 N N . GLN A 1 774 ? -3.375 -15.822 -57.988 1.00 95.44 774 GLN A N 1
ATOM 6247 C CA . GLN A 1 774 ? -2.202 -15.275 -58.666 1.00 95.44 774 GLN A CA 1
ATOM 6248 C C . GLN A 1 774 ? -2.592 -14.081 -59.550 1.00 95.44 774 GLN A C 1
ATOM 6250 O O . GLN A 1 774 ? -3.570 -14.145 -60.298 1.00 95.44 774 GLN A O 1
ATOM 6255 N N . ILE A 1 775 ? -1.813 -13.005 -59.454 1.00 93.50 775 ILE A N 1
ATOM 6256 C CA . ILE A 1 775 ? -1.983 -11.754 -60.210 1.00 93.50 775 ILE A CA 1
ATOM 6257 C C . ILE A 1 775 ? -0.783 -11.426 -61.106 1.00 93.50 775 ILE A C 1
ATOM 6259 O O . ILE A 1 775 ? -0.937 -10.683 -62.065 1.00 93.50 775 ILE A O 1
ATOM 6263 N N . GLY A 1 776 ? 0.386 -12.028 -60.863 1.00 93.31 776 GLY A N 1
ATOM 6264 C CA . GLY A 1 776 ? 1.566 -11.818 -61.702 1.00 93.31 776 GLY A CA 1
ATOM 6265 C C . GLY A 1 776 ? 2.708 -12.787 -61.409 1.00 93.31 776 GLY A C 1
ATOM 6266 O O . GLY A 1 776 ? 2.531 -13.800 -60.724 1.00 93.31 776 GLY A O 1
ATOM 6267 N N . THR A 1 777 ? 3.889 -12.459 -61.928 1.00 94.56 777 THR A N 1
ATOM 6268 C CA . THR A 1 777 ? 5.153 -13.178 -61.710 1.00 94.56 777 THR A CA 1
ATOM 6269 C C . THR A 1 777 ? 6.324 -12.202 -61.685 1.00 94.56 777 THR A C 1
ATOM 6271 O O . THR A 1 777 ? 6.351 -11.285 -62.504 1.00 94.56 777 THR A O 1
ATOM 6274 N N . VAL A 1 778 ? 7.305 -12.461 -60.827 1.00 94.94 778 VAL A N 1
ATOM 6275 C CA . VAL A 1 778 ? 8.616 -11.788 -60.781 1.00 94.94 778 VAL A CA 1
ATOM 6276 C C . VAL A 1 778 ? 9.731 -12.789 -61.105 1.00 94.94 778 VAL A C 1
ATOM 6278 O O . VAL A 1 778 ? 9.499 -14.002 -61.078 1.00 94.94 778 VAL A O 1
ATOM 6281 N N . LYS A 1 779 ? 10.921 -12.303 -61.457 1.00 96.50 779 LYS A N 1
ATOM 6282 C CA . LYS A 1 779 ? 12.036 -13.092 -62.009 1.00 96.50 779 LYS A CA 1
ATOM 6283 C C . LYS A 1 779 ? 13.322 -12.925 -61.210 1.00 96.50 779 LYS A C 1
ATOM 6285 O O . LYS A 1 779 ? 13.545 -11.907 -60.564 1.00 96.50 779 LYS A O 1
ATOM 6290 N N . LYS A 1 780 ? 14.209 -13.910 -61.331 1.00 96.25 780 LYS A N 1
ATOM 6291 C CA . LYS A 1 780 ? 15.549 -13.914 -60.729 1.00 96.25 780 LYS A CA 1
ATOM 6292 C C . LYS A 1 780 ? 16.334 -12.629 -60.970 1.00 96.25 780 LYS A C 1
ATOM 6294 O O . LYS A 1 780 ? 16.419 -12.147 -62.096 1.00 96.25 780 LYS A O 1
ATOM 6299 N N . GLY A 1 781 ? 16.962 -12.132 -59.911 1.00 92.31 781 GLY A N 1
ATOM 6300 C CA . GLY A 1 781 ? 17.767 -10.914 -59.919 1.00 92.31 781 GLY A CA 1
ATOM 6301 C C . GLY A 1 781 ? 16.966 -9.625 -59.731 1.00 92.31 781 GLY A C 1
ATOM 6302 O O . GLY A 1 781 ? 17.565 -8.636 -59.316 1.00 92.31 781 GLY A O 1
ATOM 6303 N N . GLU A 1 782 ? 15.646 -9.625 -59.962 1.00 93.75 782 GLU A N 1
ATOM 6304 C CA . GLU A 1 782 ? 14.785 -8.475 -59.652 1.00 93.75 782 GLU A CA 1
ATOM 6305 C C . GLU A 1 782 ? 14.786 -8.198 -58.137 1.00 93.75 782 GLU A C 1
ATOM 6307 O O . GLU A 1 782 ? 14.862 -9.123 -57.322 1.00 93.75 782 GLU A O 1
ATOM 6312 N N . VAL A 1 783 ? 14.716 -6.916 -57.766 1.00 89.94 783 VAL A N 1
ATOM 6313 C CA . VAL A 1 783 ? 14.732 -6.435 -56.376 1.00 89.94 783 VAL A CA 1
ATOM 6314 C C . VAL A 1 783 ? 13.507 -5.559 -56.142 1.00 89.94 783 VAL A C 1
ATOM 6316 O O . VAL A 1 783 ? 13.211 -4.682 -56.952 1.00 89.94 783 VAL A O 1
ATOM 6319 N N . PHE A 1 784 ? 12.807 -5.780 -55.031 1.00 90.31 784 PHE A N 1
ATOM 6320 C CA . PHE A 1 784 ? 11.588 -5.052 -54.673 1.00 90.31 784 PHE A CA 1
ATOM 6321 C C . PHE A 1 784 ? 11.636 -4.557 -53.228 1.00 90.31 784 PHE A C 1
ATOM 6323 O O . PHE A 1 784 ? 12.154 -5.244 -52.348 1.00 90.31 784 PHE A O 1
ATOM 6330 N N . THR A 1 785 ? 11.041 -3.394 -52.966 1.00 85.69 785 THR A N 1
ATOM 6331 C CA . THR A 1 785 ? 10.769 -2.926 -51.601 1.00 85.69 785 THR A CA 1
ATOM 6332 C C . THR A 1 785 ? 9.660 -3.772 -50.976 1.00 85.69 785 THR A C 1
ATOM 6334 O O . THR A 1 785 ? 8.590 -3.944 -51.568 1.00 85.69 785 THR A O 1
ATOM 6337 N N . ILE A 1 786 ? 9.910 -4.282 -49.772 1.00 86.12 786 ILE A N 1
ATOM 6338 C CA . ILE A 1 786 ? 8.907 -4.934 -48.930 1.00 86.12 786 ILE A CA 1
ATOM 6339 C C . ILE A 1 786 ? 8.074 -3.834 -48.269 1.00 86.12 786 ILE A C 1
ATOM 6341 O O . ILE A 1 786 ? 8.634 -2.901 -47.701 1.00 86.12 786 ILE A O 1
ATOM 6345 N N . ILE A 1 787 ? 6.749 -3.949 -48.327 1.00 85.88 787 ILE A N 1
ATOM 6346 C CA . ILE A 1 787 ? 5.815 -2.983 -47.720 1.00 85.88 787 ILE A CA 1
ATOM 6347 C C . ILE A 1 787 ? 4.940 -3.590 -46.612 1.00 85.88 787 ILE A C 1
ATOM 6349 O O . ILE A 1 787 ? 4.208 -2.862 -45.950 1.00 85.88 787 ILE A O 1
ATOM 6353 N N . ASP A 1 788 ? 4.966 -4.916 -46.448 1.00 82.50 788 ASP A N 1
ATOM 6354 C CA . ASP A 1 788 ? 4.197 -5.669 -45.446 1.00 82.50 788 ASP A CA 1
ATOM 6355 C C . ASP A 1 788 ? 4.765 -7.099 -45.334 1.00 82.50 788 ASP A C 1
ATOM 6357 O O . ASP A 1 788 ? 5.321 -7.619 -46.312 1.00 82.50 788 ASP A O 1
ATOM 6361 N N . ILE A 1 789 ? 4.616 -7.750 -44.179 1.00 83.44 789 ILE A N 1
ATOM 6362 C CA . ILE A 1 789 ? 5.023 -9.148 -43.942 1.00 83.44 789 ILE A CA 1
ATOM 6363 C C . ILE A 1 789 ? 3.904 -9.860 -43.181 1.00 83.44 789 ILE A C 1
ATOM 6365 O O . ILE A 1 789 ? 3.330 -9.319 -42.243 1.00 83.44 789 ILE A O 1
ATOM 6369 N N . SER A 1 790 ? 3.570 -11.081 -43.601 1.00 81.38 790 SER A N 1
ATOM 6370 C CA . SER A 1 790 ? 2.523 -11.888 -42.970 1.00 81.38 790 SER A CA 1
ATOM 6371 C C . SER A 1 790 ? 2.729 -13.365 -43.297 1.00 81.38 790 SER A C 1
ATOM 6373 O O . SER A 1 790 ? 2.978 -13.705 -44.451 1.00 81.38 790 SER A O 1
ATOM 6375 N N . GLU A 1 791 ? 2.673 -14.242 -42.289 1.00 78.38 791 GLU A N 1
ATOM 6376 C CA . GLU A 1 791 ? 2.720 -15.714 -42.429 1.00 78.38 791 GLU A CA 1
ATOM 6377 C C . GLU A 1 791 ? 3.879 -16.260 -43.304 1.00 78.38 791 GLU A C 1
ATOM 6379 O O . GLU A 1 791 ? 3.757 -17.280 -43.982 1.00 78.38 791 GLU A O 1
ATOM 6384 N N . GLY A 1 792 ? 5.033 -15.579 -43.312 1.00 81.69 792 GLY A N 1
ATOM 6385 C CA . GLY A 1 792 ? 6.191 -15.951 -44.141 1.00 81.69 792 GLY A CA 1
ATOM 6386 C C . GLY A 1 792 ? 6.106 -15.510 -45.611 1.00 81.69 792 GLY A C 1
ATOM 6387 O O . GLY A 1 792 ? 6.876 -15.987 -46.448 1.00 81.69 792 GLY A O 1
ATOM 6388 N N . TRP A 1 793 ? 5.193 -14.598 -45.942 1.00 91.62 793 TRP A N 1
ATOM 6389 C CA . TRP A 1 793 ? 5.081 -13.923 -47.236 1.00 91.62 793 TRP A CA 1
ATOM 6390 C C . TRP A 1 793 ? 5.463 -12.453 -47.111 1.00 91.62 793 TRP A C 1
ATOM 6392 O O . TRP A 1 793 ? 5.243 -11.819 -46.079 1.00 91.62 793 TRP A O 1
ATOM 6402 N N . TYR A 1 794 ? 6.007 -11.905 -48.193 1.00 91.50 794 TYR A N 1
ATOM 6403 C CA . TYR A 1 794 ? 6.377 -10.500 -48.311 1.00 91.50 794 TYR A CA 1
ATOM 6404 C C . TYR A 1 794 ? 5.457 -9.827 -49.321 1.00 91.50 794 TYR A C 1
ATOM 6406 O O . TYR A 1 794 ? 5.316 -10.299 -50.453 1.00 91.50 794 TYR A O 1
ATOM 6414 N N . LYS A 1 795 ? 4.839 -8.715 -48.934 1.00 92.50 795 LYS A N 1
ATOM 6415 C CA . LYS A 1 795 ? 4.100 -7.861 -49.861 1.00 92.50 795 LYS A CA 1
ATOM 6416 C C . LYS A 1 795 ? 5.079 -6.904 -50.519 1.00 92.50 795 LYS A C 1
ATOM 6418 O O . LYS A 1 795 ? 5.841 -6.225 -49.833 1.00 92.50 795 LYS A O 1
ATOM 6423 N N . ILE A 1 796 ? 5.035 -6.843 -51.839 1.00 93.44 796 ILE A N 1
ATOM 6424 C CA . ILE A 1 796 ? 5.873 -5.981 -52.670 1.00 93.44 796 ILE A CA 1
ATOM 6425 C C . ILE A 1 796 ? 5.008 -5.020 -53.485 1.00 93.44 796 ILE A C 1
ATOM 6427 O O . ILE A 1 796 ? 3.838 -5.301 -53.765 1.00 93.44 796 ILE A O 1
ATOM 6431 N N . SER A 1 797 ? 5.599 -3.897 -53.885 1.00 85.44 797 SER A N 1
ATOM 6432 C CA . SER A 1 797 ? 5.058 -3.018 -54.927 1.00 85.44 797 SER A CA 1
ATOM 6433 C C . SER A 1 797 ? 5.679 -3.388 -56.275 1.00 85.44 797 SER A C 1
ATOM 6435 O O . SER A 1 797 ? 6.897 -3.542 -56.366 1.00 85.44 797 SER A O 1
ATOM 6437 N N . THR A 1 798 ? 4.869 -3.554 -57.320 1.00 79.25 798 THR A N 1
ATOM 6438 C CA . THR A 1 798 ? 5.344 -3.859 -58.678 1.00 79.25 798 THR A CA 1
ATOM 6439 C C . THR A 1 798 ? 4.402 -3.267 -59.726 1.00 79.25 798 THR A C 1
ATOM 6441 O O . THR A 1 798 ? 3.186 -3.423 -59.646 1.00 79.25 798 THR A O 1
ATOM 6444 N N . ASN A 1 799 ? 4.956 -2.528 -60.694 1.00 70.00 799 ASN A N 1
ATOM 6445 C CA . ASN A 1 799 ? 4.220 -1.837 -61.768 1.00 70.00 799 ASN A CA 1
ATOM 6446 C C . ASN A 1 799 ? 3.048 -0.931 -61.313 1.00 70.00 799 ASN A C 1
ATOM 6448 O O . ASN A 1 799 ? 2.142 -0.656 -62.095 1.00 70.00 799 ASN A O 1
ATOM 6452 N N . GLY A 1 800 ? 3.068 -0.445 -60.066 1.00 74.06 800 GLY A N 1
ATOM 6453 C CA . GLY A 1 800 ? 2.004 0.381 -59.477 1.00 74.06 800 GLY A CA 1
ATOM 6454 C C . GLY A 1 800 ? 0.896 -0.402 -58.758 1.00 74.06 800 GLY A C 1
ATOM 6455 O O . GLY A 1 800 ? 0.057 0.210 -58.102 1.00 74.06 800 GLY A O 1
ATOM 6456 N N . GLU A 1 801 ? 0.913 -1.735 -58.819 1.00 81.69 801 GLU A N 1
ATOM 6457 C CA . GLU A 1 801 ? 0.063 -2.613 -58.008 1.00 81.69 801 GLU A CA 1
ATOM 6458 C C . GLU A 1 801 ? 0.844 -3.178 -56.806 1.00 81.69 801 GLU A C 1
ATOM 6460 O O . GLU A 1 801 ? 2.071 -3.081 -56.732 1.00 81.69 801 GLU A O 1
ATOM 6465 N N . THR A 1 802 ? 0.141 -3.788 -55.843 1.00 91.94 802 THR A N 1
ATOM 6466 C CA . THR A 1 802 ? 0.782 -4.475 -54.705 1.00 91.94 802 THR A CA 1
ATOM 6467 C C . THR A 1 802 ? 0.330 -5.924 -54.610 1.00 91.94 802 THR A C 1
ATOM 6469 O O . THR A 1 802 ? -0.831 -6.240 -54.874 1.00 91.94 802 THR A O 1
ATOM 6472 N N . GLY A 1 803 ? 1.241 -6.812 -54.221 1.00 92.62 803 GLY A N 1
ATOM 6473 C CA . GLY A 1 803 ? 0.970 -8.244 -54.160 1.00 92.62 803 GLY A CA 1
ATOM 6474 C C . GLY A 1 803 ? 1.994 -9.013 -53.339 1.00 92.62 803 GLY A C 1
ATOM 6475 O O . GLY A 1 803 ? 3.073 -8.513 -53.034 1.00 92.62 803 GLY A O 1
ATOM 6476 N N . TRP A 1 804 ? 1.639 -10.236 -52.969 1.00 96.25 804 TRP A N 1
ATOM 6477 C CA . TRP A 1 804 ? 2.401 -11.081 -52.056 1.00 96.25 804 TRP A CA 1
ATOM 6478 C C . TRP A 1 804 ? 3.247 -12.109 -52.805 1.00 96.25 804 TRP A C 1
ATOM 6480 O O . TRP A 1 804 ? 2.736 -12.832 -53.664 1.00 96.25 804 TRP A O 1
ATOM 6490 N N . ILE A 1 805 ? 4.521 -12.208 -52.437 1.00 96.00 805 ILE A N 1
ATOM 6491 C CA . ILE A 1 805 ? 5.453 -13.264 -52.845 1.00 96.00 805 ILE A CA 1
ATOM 6492 C C . ILE A 1 805 ? 5.857 -14.101 -51.626 1.00 96.00 805 ILE A C 1
ATOM 6494 O O . ILE A 1 805 ? 5.818 -13.624 -50.492 1.00 96.00 805 ILE A O 1
ATOM 6498 N N . SER A 1 806 ? 6.231 -15.363 -51.836 1.00 93.88 806 SER A N 1
ATOM 6499 C CA . SER A 1 806 ? 6.665 -16.227 -50.731 1.00 93.88 806 SER A CA 1
ATOM 6500 C C . SER A 1 806 ? 8.057 -15.810 -50.250 1.00 93.88 806 SER A C 1
ATOM 6502 O O . SER A 1 806 ? 8.996 -15.791 -51.043 1.00 93.88 806 SER A O 1
ATOM 6504 N N . GLY A 1 807 ? 8.198 -15.532 -48.951 1.00 88.94 807 GLY A N 1
ATOM 6505 C CA . GLY A 1 807 ? 9.457 -15.159 -48.295 1.00 88.94 807 GLY A CA 1
ATOM 6506 C C . GLY A 1 807 ? 10.403 -16.338 -48.033 1.00 88.94 807 GLY A C 1
ATOM 6507 O O . GLY A 1 807 ? 11.328 -16.230 -47.234 1.00 88.94 807 GLY A O 1
ATOM 6508 N N . ASN A 1 808 ? 10.169 -17.494 -48.661 1.00 89.44 808 ASN A N 1
ATOM 6509 C CA . ASN A 1 808 ? 11.003 -18.678 -48.487 1.00 89.44 808 ASN A CA 1
ATOM 6510 C C . ASN A 1 808 ? 12.400 -18.448 -49.094 1.00 89.44 808 ASN A C 1
ATOM 6512 O O . ASN A 1 808 ? 12.522 -18.127 -50.276 1.00 89.44 808 ASN A O 1
ATOM 6516 N N . LYS A 1 809 ? 13.453 -18.697 -48.304 1.00 84.75 809 LYS A N 1
ATOM 6517 C CA . LYS A 1 809 ? 14.872 -18.549 -48.688 1.00 84.75 809 LYS A CA 1
ATOM 6518 C C . LYS A 1 809 ? 15.304 -19.312 -49.954 1.00 84.75 809 LYS A C 1
ATOM 6520 O O . LYS A 1 809 ? 16.336 -19.000 -50.536 1.00 84.75 809 LYS A O 1
ATOM 6525 N N . ASN A 1 810 ? 14.527 -20.305 -50.392 1.00 88.75 810 ASN A N 1
ATOM 6526 C CA . ASN A 1 810 ? 14.757 -21.024 -51.649 1.00 88.75 810 ASN A CA 1
ATOM 6527 C C . ASN A 1 810 ? 14.309 -20.224 -52.893 1.00 88.75 810 ASN A C 1
ATOM 6529 O O . ASN A 1 810 ? 14.626 -20.616 -54.014 1.00 88.75 810 ASN A O 1
ATOM 6533 N N . TYR A 1 811 ? 13.538 -19.147 -52.707 1.00 92.75 811 TYR A N 1
ATOM 6534 C CA . TYR A 1 811 ? 12.964 -18.318 -53.773 1.00 92.75 811 TYR A CA 1
ATOM 6535 C C . TYR A 1 811 ? 13.405 -16.854 -53.714 1.00 92.75 811 TYR A C 1
ATOM 6537 O O . TYR A 1 811 ? 13.383 -16.177 -54.745 1.00 92.75 811 TYR A O 1
ATOM 6545 N N . VAL A 1 812 ? 13.788 -16.368 -52.530 1.00 91.81 812 VAL A N 1
ATOM 6546 C CA . VAL A 1 812 ? 14.214 -14.985 -52.296 1.00 91.81 812 VAL A CA 1
ATOM 6547 C C . VAL A 1 812 ? 15.428 -14.887 -51.370 1.00 91.81 812 VAL A C 1
ATOM 6549 O O . VAL A 1 812 ? 15.676 -15.772 -50.554 1.00 91.81 812 VAL A O 1
ATOM 6552 N N . TYR A 1 813 ? 16.151 -13.773 -51.467 1.00 88.19 813 TYR A N 1
ATOM 6553 C CA . TYR A 1 813 ? 17.212 -13.356 -50.553 1.00 88.19 813 TYR A CA 1
ATOM 6554 C C . TYR A 1 813 ? 16.889 -11.974 -49.971 1.00 88.19 813 TYR A C 1
ATOM 6556 O O . TYR A 1 813 ? 16.472 -11.065 -50.690 1.00 88.19 813 TYR A O 1
ATOM 6564 N N . LYS A 1 814 ? 17.100 -11.822 -48.663 1.00 84.88 814 LYS A N 1
ATOM 6565 C CA . LYS A 1 814 ? 16.982 -10.566 -47.916 1.00 84.88 814 LYS A CA 1
ATOM 6566 C C . LYS A 1 814 ? 18.222 -10.429 -47.035 1.00 84.88 814 LYS A C 1
ATOM 6568 O O . LYS A 1 814 ? 18.525 -11.354 -46.281 1.00 84.88 814 LYS A O 1
ATOM 6573 N N . ASN A 1 815 ? 18.923 -9.296 -47.100 1.00 82.19 815 ASN A N 1
ATOM 6574 C CA . ASN A 1 815 ? 20.125 -9.070 -46.293 1.00 82.19 815 ASN A CA 1
ATOM 6575 C C . ASN A 1 815 ? 19.767 -8.658 -44.852 1.00 82.19 815 ASN A C 1
ATOM 6577 O O . ASN A 1 815 ? 19.983 -7.523 -44.431 1.00 82.19 815 ASN A O 1
ATOM 6581 N N . ASN A 1 816 ? 19.225 -9.604 -44.080 1.00 82.00 816 ASN A N 1
ATOM 6582 C CA . ASN A 1 816 ? 19.041 -9.436 -42.635 1.00 82.00 816 ASN A CA 1
ATOM 6583 C C . ASN A 1 816 ? 20.390 -9.336 -41.896 1.00 82.00 816 ASN A C 1
ATOM 6585 O O . ASN A 1 816 ? 20.442 -8.803 -40.792 1.00 82.00 816 ASN A O 1
ATOM 6589 N N . GLU A 1 817 ? 21.488 -9.820 -42.489 1.00 86.38 817 GLU A N 1
ATOM 6590 C CA . GLU A 1 817 ? 22.786 -9.985 -41.821 1.00 86.38 817 GLU A CA 1
ATOM 6591 C C . GLU A 1 817 ? 23.426 -8.651 -41.392 1.00 86.38 817 GLU A C 1
ATOM 6593 O O . GLU A 1 817 ? 24.261 -8.640 -40.487 1.00 86.38 817 GLU A O 1
ATOM 6598 N N . ILE A 1 818 ? 22.975 -7.514 -41.937 1.00 86.88 818 ILE A N 1
ATOM 6599 C CA . ILE A 1 818 ? 23.290 -6.156 -41.448 1.00 86.88 818 ILE A CA 1
ATOM 6600 C C . ILE A 1 818 ? 22.880 -5.964 -39.972 1.00 86.88 818 ILE A C 1
ATOM 6602 O O . ILE A 1 818 ? 23.567 -5.262 -39.225 1.00 86.88 818 ILE A O 1
ATOM 6606 N N . LEU A 1 819 ? 21.815 -6.626 -39.500 1.00 86.88 819 LEU A N 1
ATOM 6607 C CA . LEU A 1 819 ? 21.347 -6.538 -38.107 1.00 86.88 819 LEU A CA 1
ATOM 6608 C C . LEU A 1 819 ? 22.376 -7.069 -37.091 1.00 86.88 819 LEU A C 1
ATOM 6610 O O . LEU A 1 819 ? 22.258 -6.779 -35.903 1.00 86.88 819 LEU A O 1
ATOM 6614 N N . GLN A 1 820 ? 23.440 -7.765 -37.522 1.00 89.75 820 GLN A N 1
ATOM 6615 C CA . GLN A 1 820 ? 24.519 -8.190 -36.621 1.00 89.75 820 GLN A CA 1
ATOM 6616 C C . GLN A 1 820 ? 25.305 -7.007 -36.025 1.00 89.75 820 GLN A C 1
ATOM 6618 O O . GLN A 1 820 ? 25.992 -7.163 -35.010 1.00 89.75 820 GLN A O 1
ATOM 6623 N N . PHE A 1 821 ? 25.191 -5.828 -36.646 1.00 90.88 821 PHE A N 1
ATOM 6624 C CA . PHE A 1 821 ? 25.786 -4.570 -36.196 1.00 90.88 821 PHE A CA 1
ATOM 6625 C C . PHE A 1 821 ? 24.804 -3.674 -35.423 1.00 90.88 821 PHE A C 1
ATOM 6627 O O . PHE A 1 821 ? 25.204 -2.581 -35.036 1.00 90.88 821 PHE A O 1
ATOM 6634 N N . LEU A 1 822 ? 23.550 -4.096 -35.202 1.00 88.06 822 LEU A N 1
ATOM 6635 C CA . LEU A 1 822 ? 22.560 -3.329 -34.435 1.00 88.06 822 LEU A CA 1
ATOM 6636 C C . LEU A 1 822 ? 23.047 -3.115 -32.989 1.00 88.06 822 LEU A C 1
ATOM 6638 O O . LEU A 1 822 ? 23.528 -4.054 -32.350 1.00 88.06 822 LEU A O 1
ATOM 6642 N N . ASP A 1 823 ? 22.921 -1.888 -32.484 1.00 88.69 823 ASP A N 1
ATOM 6643 C CA . ASP A 1 823 ? 23.288 -1.497 -31.122 1.00 88.69 823 ASP A CA 1
ATOM 6644 C C . ASP A 1 823 ? 22.226 -1.972 -30.122 1.00 88.69 823 ASP A C 1
ATOM 6646 O O . ASP A 1 823 ? 21.236 -1.300 -29.829 1.00 88.69 823 ASP A O 1
ATOM 6650 N N . LEU A 1 824 ? 22.470 -3.154 -29.563 1.00 89.31 824 LEU A N 1
ATOM 6651 C CA . LEU A 1 824 ? 21.621 -3.825 -28.585 1.00 89.31 824 LEU A CA 1
ATOM 6652 C C . LEU A 1 824 ? 21.504 -3.055 -27.261 1.00 89.31 824 LEU A C 1
ATOM 6654 O O . LEU A 1 824 ? 20.681 -3.438 -26.437 1.00 89.31 824 LEU A O 1
ATOM 6658 N N . SER A 1 825 ? 22.284 -1.988 -27.037 1.00 86.38 825 SER A N 1
ATOM 6659 C CA . SER A 1 825 ? 22.128 -1.105 -25.868 1.00 86.38 825 SER A CA 1
ATOM 6660 C C . SER A 1 825 ? 20.977 -0.096 -26.004 1.00 86.38 825 SER A C 1
ATOM 6662 O O . SER A 1 825 ? 20.681 0.633 -25.054 1.00 86.38 825 SER A O 1
ATOM 6664 N N . LYS A 1 826 ? 20.335 -0.020 -27.179 1.00 80.88 826 LYS A N 1
ATOM 6665 C CA . LYS A 1 826 ? 19.284 0.955 -27.494 1.00 80.88 826 LYS A CA 1
ATOM 6666 C C . LYS A 1 826 ? 17.914 0.288 -27.578 1.00 80.88 826 LYS A C 1
ATOM 6668 O O . LYS A 1 826 ? 17.641 -0.490 -28.493 1.00 80.88 826 LYS A O 1
ATOM 6673 N N . SER A 1 827 ? 17.044 0.631 -26.629 1.00 79.81 827 SER A N 1
ATOM 6674 C CA . SER A 1 827 ? 15.608 0.372 -26.760 1.00 79.81 827 SER A CA 1
ATOM 6675 C C . SER A 1 827 ? 15.027 1.206 -27.906 1.00 79.81 827 SER A C 1
ATOM 6677 O O . SER A 1 827 ? 15.499 2.315 -28.168 1.00 79.81 827 SER A O 1
ATOM 6679 N N . MET A 1 828 ? 14.024 0.670 -28.596 1.00 72.25 828 MET A N 1
ATOM 6680 C CA . MET A 1 828 ? 13.343 1.343 -29.706 1.00 72.25 828 MET A CA 1
ATOM 6681 C C . MET A 1 828 ? 12.065 2.073 -29.253 1.00 72.25 828 MET A C 1
ATOM 6683 O O . MET A 1 828 ? 11.600 2.970 -29.954 1.00 72.25 828 MET A O 1
ATOM 6687 N N . GLY A 1 829 ? 11.522 1.749 -28.077 1.00 71.00 829 GLY A N 1
ATOM 6688 C CA . GLY A 1 829 ? 10.296 2.347 -27.541 1.00 71.00 829 GLY A CA 1
ATOM 6689 C C . GLY A 1 829 ? 9.035 1.782 -28.198 1.00 71.00 829 GLY A C 1
ATOM 6690 O O . GLY A 1 829 ? 8.132 2.538 -28.562 1.00 71.00 829 GLY A O 1
ATOM 6691 N N . ILE A 1 830 ? 8.996 0.466 -28.415 1.00 74.12 830 ILE A N 1
ATOM 6692 C CA . ILE A 1 830 ? 7.883 -0.223 -29.083 1.00 74.12 830 ILE A CA 1
ATOM 6693 C C . ILE A 1 830 ? 6.711 -0.437 -28.105 1.00 74.12 830 ILE A C 1
ATOM 6695 O O . ILE A 1 830 ? 6.936 -0.896 -26.984 1.00 74.12 830 ILE A O 1
ATOM 6699 N N . PRO A 1 831 ? 5.453 -0.150 -28.501 1.00 71.94 831 PRO A N 1
ATOM 6700 C CA . PRO A 1 831 ? 4.287 -0.403 -27.654 1.00 71.94 831 PRO A CA 1
ATOM 6701 C C . PRO A 1 831 ? 4.144 -1.881 -27.265 1.00 71.94 831 PRO A C 1
ATOM 6703 O O . PRO A 1 831 ? 4.256 -2.767 -28.115 1.00 71.94 831 PRO A O 1
ATOM 6706 N N . THR A 1 832 ? 3.797 -2.156 -26.004 1.00 75.88 832 THR A N 1
ATOM 6707 C CA . THR A 1 832 ? 3.546 -3.522 -25.491 1.00 75.88 832 THR A CA 1
ATOM 6708 C C . THR A 1 832 ? 2.468 -4.260 -26.292 1.00 75.88 832 THR A C 1
ATOM 6710 O O . THR A 1 832 ? 2.566 -5.466 -26.509 1.00 75.88 832 THR A O 1
ATOM 6713 N N . SER A 1 833 ? 1.491 -3.527 -26.832 1.00 73.56 833 SER A N 1
ATOM 6714 C CA . SER A 1 833 ? 0.441 -4.029 -27.726 1.00 73.56 833 SER A CA 1
ATOM 6715 C C . SER A 1 833 ? 0.929 -4.483 -29.111 1.00 73.56 833 SER A C 1
ATOM 6717 O O . SER A 1 833 ? 0.213 -5.226 -29.782 1.00 73.56 833 SER A O 1
ATOM 6719 N N . GLU A 1 834 ? 2.130 -4.088 -29.544 1.00 76.56 834 GLU A N 1
ATOM 6720 C CA . GLU A 1 834 ? 2.812 -4.664 -30.712 1.00 76.56 834 GLU A CA 1
ATOM 6721 C C . GLU A 1 834 ? 3.731 -5.820 -30.299 1.00 76.56 834 GLU A C 1
ATOM 6723 O O . GLU A 1 834 ? 3.730 -6.850 -30.968 1.00 76.56 834 GLU A O 1
ATOM 6728 N N . LEU A 1 835 ? 4.444 -5.716 -29.168 1.00 82.25 835 LEU A N 1
ATOM 6729 C CA . LEU A 1 835 ? 5.258 -6.822 -28.634 1.00 82.25 835 LEU A CA 1
ATOM 6730 C C . LEU A 1 835 ? 4.405 -8.089 -28.421 1.00 82.25 835 LEU A C 1
ATOM 6732 O O . LEU A 1 835 ? 4.782 -9.173 -28.863 1.00 82.25 835 LEU A O 1
ATOM 6736 N N . ASN A 1 836 ? 3.193 -7.939 -27.879 1.00 83.50 836 ASN A N 1
ATOM 6737 C CA . ASN A 1 836 ? 2.231 -9.034 -27.715 1.00 83.50 836 ASN A CA 1
ATOM 6738 C C . ASN A 1 836 ? 1.703 -9.625 -29.034 1.00 83.50 836 ASN A C 1
ATOM 6740 O O . ASN A 1 836 ? 1.188 -10.740 -29.027 1.00 83.50 836 ASN A O 1
ATOM 6744 N N . LYS A 1 837 ? 1.855 -8.948 -30.181 1.00 82.19 837 LYS A N 1
ATOM 6745 C CA . LYS A 1 837 ? 1.541 -9.542 -31.496 1.00 82.19 837 LYS A CA 1
ATOM 6746 C C . LYS A 1 837 ? 2.649 -10.477 -31.968 1.00 82.19 837 LYS A C 1
ATOM 6748 O O . LYS A 1 837 ? 2.335 -11.524 -32.522 1.00 82.19 837 LYS A O 1
ATOM 6753 N N . TYR A 1 838 ? 3.913 -10.137 -31.702 1.00 76.75 838 TYR A N 1
ATOM 6754 C CA . TYR A 1 838 ? 5.063 -11.003 -31.994 1.00 76.75 838 TYR A CA 1
ATOM 6755 C C . TYR A 1 838 ? 5.126 -12.227 -31.085 1.00 76.75 838 TYR A C 1
ATOM 6757 O O . TYR A 1 838 ? 5.513 -13.305 -31.527 1.00 76.75 838 TYR A O 1
ATOM 6765 N N . LEU A 1 839 ? 4.728 -12.067 -29.823 1.00 85.81 839 LEU A N 1
ATOM 6766 C CA . LEU A 1 839 ? 4.751 -13.137 -28.828 1.00 85.81 839 LEU A CA 1
ATOM 6767 C C . LEU A 1 839 ? 3.598 -14.144 -28.978 1.00 85.81 839 LEU A C 1
ATOM 6769 O O . LEU A 1 839 ? 3.725 -15.277 -28.512 1.00 85.81 839 LEU A O 1
ATOM 6773 N N . LYS A 1 840 ? 2.525 -13.788 -29.692 1.00 88.44 840 LYS A N 1
ATOM 6774 C CA . LYS A 1 840 ? 1.328 -14.621 -29.837 1.00 88.44 840 LYS A CA 1
ATOM 6775 C C . LYS A 1 840 ? 1.612 -16.018 -30.411 1.00 88.44 840 LYS A C 1
ATOM 6777 O O . LYS A 1 840 ? 2.178 -16.154 -31.492 1.00 88.44 840 LYS A O 1
ATOM 6782 N N . GLY A 1 841 ? 1.169 -17.065 -29.714 1.00 85.06 841 GLY A N 1
ATOM 6783 C CA . GLY A 1 841 ? 1.353 -18.478 -30.083 1.00 85.06 841 GLY A CA 1
ATOM 6784 C C . GLY A 1 841 ? 2.702 -19.099 -29.679 1.00 85.06 841 GLY A C 1
ATOM 6785 O O . GLY A 1 841 ? 2.933 -20.298 -29.905 1.00 85.06 841 GLY A O 1
ATOM 6786 N N . ASN A 1 842 ? 3.593 -18.333 -29.045 1.00 87.81 842 ASN A N 1
ATOM 6787 C CA . ASN A 1 842 ? 4.922 -18.790 -28.625 1.00 87.81 842 ASN A CA 1
ATOM 6788 C C . ASN A 1 842 ? 4.930 -19.349 -27.195 1.00 87.81 842 ASN A C 1
ATOM 6790 O O . ASN A 1 842 ? 5.773 -18.988 -26.378 1.00 87.81 842 ASN A O 1
ATOM 6794 N N . GLY A 1 843 ? 3.985 -20.248 -26.902 1.00 94.31 843 GLY A N 1
ATOM 6795 C CA . GLY A 1 843 ? 3.918 -20.968 -25.628 1.00 94.31 843 GLY A CA 1
ATOM 6796 C C . GLY A 1 843 ? 3.829 -20.025 -24.428 1.00 94.31 843 GLY A C 1
ATOM 6797 O O . GLY A 1 843 ? 3.032 -19.092 -24.439 1.00 94.31 843 GLY A O 1
ATOM 6798 N N . ILE A 1 844 ? 4.673 -20.252 -23.420 1.00 95.25 844 ILE A N 1
ATOM 6799 C CA . ILE A 1 844 ? 4.692 -19.481 -22.163 1.00 95.25 844 ILE A CA 1
ATOM 6800 C C . ILE A 1 844 ? 5.130 -18.010 -22.319 1.00 95.25 844 ILE A C 1
ATOM 6802 O O . ILE A 1 844 ? 5.099 -17.253 -21.358 1.00 95.25 844 ILE A O 1
ATOM 6806 N N . LEU A 1 845 ? 5.550 -17.593 -23.519 1.00 94.56 845 LEU A N 1
ATOM 6807 C CA . LEU A 1 845 ? 5.913 -16.204 -23.804 1.00 94.56 845 LEU A CA 1
ATOM 6808 C C . LEU A 1 845 ? 4.733 -15.371 -24.341 1.00 94.56 845 LEU A C 1
ATOM 6810 O O . LEU A 1 845 ? 4.869 -14.152 -24.443 1.00 94.56 845 LEU A O 1
ATOM 6814 N N . ASP A 1 846 ? 3.589 -15.982 -24.675 1.00 94.12 846 ASP A N 1
ATOM 6815 C CA . ASP A 1 846 ? 2.394 -15.255 -25.133 1.00 94.12 846 ASP A CA 1
ATOM 6816 C C . ASP A 1 846 ? 1.905 -14.261 -24.055 1.00 94.12 846 ASP A C 1
ATOM 6818 O O . ASP A 1 846 ? 1.952 -14.545 -22.863 1.00 94.12 846 ASP A O 1
ATOM 6822 N N . GLY A 1 847 ? 1.494 -13.058 -24.460 1.00 90.00 847 GLY A N 1
ATOM 6823 C CA . GLY A 1 847 ? 1.086 -11.974 -23.552 1.00 90.00 847 GLY A CA 1
ATOM 6824 C C . GLY A 1 847 ? 2.197 -11.269 -22.745 1.00 90.00 847 GLY A C 1
ATOM 6825 O O . GLY A 1 847 ? 1.957 -10.164 -22.253 1.00 90.00 847 GLY A O 1
ATOM 6826 N N . THR A 1 848 ? 3.414 -11.823 -22.644 1.00 94.06 848 THR A N 1
ATOM 6827 C CA . THR A 1 848 ? 4.495 -11.325 -21.750 1.00 94.06 848 THR A CA 1
ATOM 6828 C C . THR A 1 848 ? 5.224 -10.048 -22.222 1.00 94.06 848 THR A C 1
ATOM 6830 O O . THR A 1 848 ? 6.270 -9.671 -21.690 1.00 94.06 848 THR A O 1
ATOM 6833 N N . GLY A 1 849 ? 4.696 -9.330 -23.216 1.00 88.88 849 GLY A N 1
ATOM 6834 C CA . GLY A 1 849 ? 5.333 -8.161 -23.834 1.00 88.88 849 GLY A CA 1
ATOM 6835 C C . GLY A 1 849 ? 5.540 -6.969 -22.897 1.00 88.88 849 GLY A C 1
ATOM 6836 O O . GLY A 1 849 ? 6.422 -6.149 -23.149 1.00 88.88 849 GLY A O 1
ATOM 6837 N N . GLU A 1 850 ? 4.788 -6.881 -21.797 1.00 87.00 850 GLU A N 1
ATOM 6838 C CA . GLU A 1 850 ? 5.052 -5.897 -20.740 1.00 87.00 850 GLU A CA 1
ATOM 6839 C C . GLU A 1 850 ? 6.325 -6.244 -19.954 1.00 87.00 850 GLU A C 1
ATOM 6841 O O . GLU A 1 850 ? 7.194 -5.385 -19.820 1.00 87.00 850 GLU A O 1
ATOM 6846 N N . ALA A 1 851 ? 6.527 -7.514 -19.581 1.00 92.94 851 ALA A N 1
ATOM 6847 C CA . ALA A 1 851 ? 7.765 -7.975 -18.948 1.00 92.94 851 ALA A CA 1
ATOM 6848 C C . ALA A 1 851 ? 8.990 -7.796 -19.865 1.00 92.94 851 ALA A C 1
ATOM 6850 O O . ALA A 1 851 ? 10.055 -7.404 -19.394 1.00 92.94 851 ALA A O 1
ATOM 6851 N N . PHE A 1 852 ? 8.855 -7.996 -21.183 1.00 91.69 852 PHE A N 1
ATOM 6852 C CA . PHE A 1 852 ? 9.929 -7.681 -22.141 1.00 91.69 852 PHE A CA 1
ATOM 6853 C C . PHE A 1 852 ? 10.206 -6.173 -22.271 1.00 91.69 852 PHE A C 1
ATOM 6855 O O . PHE A 1 852 ? 11.365 -5.773 -22.402 1.00 91.69 852 PHE A O 1
ATOM 6862 N N . SER A 1 853 ? 9.169 -5.333 -22.212 1.00 85.00 853 SER A N 1
ATOM 6863 C CA . SER A 1 853 ? 9.304 -3.870 -22.204 1.00 85.00 853 SER A CA 1
ATOM 6864 C C . SER A 1 853 ? 9.985 -3.374 -20.924 1.00 85.00 853 SER A C 1
ATOM 6866 O O . SER A 1 853 ? 10.893 -2.544 -20.987 1.00 85.00 853 SER A O 1
ATOM 6868 N N . GLU A 1 854 ? 9.617 -3.919 -19.764 1.00 86.44 854 GLU A N 1
ATOM 6869 C CA . GLU A 1 854 ? 10.274 -3.628 -18.491 1.00 86.44 854 GLU A CA 1
ATOM 6870 C C . GLU A 1 854 ? 11.726 -4.122 -18.479 1.00 86.44 854 GLU A C 1
ATOM 6872 O O . GLU A 1 854 ? 12.633 -3.353 -18.161 1.00 86.44 854 GLU A O 1
ATOM 6877 N N . ALA A 1 855 ? 11.976 -5.366 -18.892 1.00 90.56 855 ALA A N 1
ATOM 6878 C CA . ALA A 1 855 ? 13.315 -5.941 -19.000 1.00 90.56 855 ALA A CA 1
ATOM 6879 C C . ALA A 1 855 ? 14.234 -5.098 -19.900 1.00 90.56 855 ALA A C 1
ATOM 6881 O O . ALA A 1 855 ? 15.386 -4.835 -19.547 1.00 90.56 855 ALA A O 1
ATOM 6882 N N . SER A 1 856 ? 13.708 -4.618 -21.031 1.00 87.81 856 SER A N 1
ATOM 6883 C CA . SER A 1 856 ? 14.385 -3.683 -21.934 1.00 87.81 856 SER A CA 1
ATOM 6884 C C . SER A 1 856 ? 14.768 -2.374 -21.236 1.00 87.81 856 SER A C 1
ATOM 6886 O O . SER A 1 856 ? 15.921 -1.942 -21.332 1.00 87.81 856 SER A O 1
ATOM 6888 N N . GLN A 1 857 ? 13.839 -1.773 -20.488 1.00 83.56 857 GLN A N 1
ATOM 6889 C CA . GLN A 1 857 ? 14.051 -0.518 -19.760 1.00 83.56 857 GLN A CA 1
ATOM 6890 C C . GLN A 1 857 ? 15.042 -0.683 -18.594 1.00 83.56 857 GLN A C 1
ATOM 6892 O O . GLN A 1 857 ? 15.987 0.100 -18.484 1.00 83.56 857 GLN A O 1
ATOM 6897 N N . GLN A 1 858 ? 14.874 -1.714 -17.756 1.00 85.12 858 GLN A N 1
ATOM 6898 C CA . GLN A 1 858 ? 15.733 -1.982 -16.596 1.00 85.12 858 GLN A CA 1
ATOM 6899 C C . GLN A 1 858 ? 17.163 -2.361 -17.006 1.00 85.12 858 GLN A C 1
ATOM 6901 O O . GLN A 1 858 ? 18.131 -1.801 -16.488 1.00 85.12 858 GLN A O 1
ATOM 6906 N N . ALA A 1 859 ? 17.319 -3.308 -17.938 1.00 87.06 859 ALA A N 1
ATOM 6907 C CA . ALA A 1 859 ? 18.630 -3.794 -18.369 1.00 87.06 859 ALA A CA 1
ATOM 6908 C C . ALA A 1 859 ? 19.301 -2.883 -19.415 1.00 87.06 859 ALA A C 1
ATOM 6910 O O . ALA A 1 859 ? 20.472 -3.091 -19.741 1.00 87.06 859 ALA A O 1
ATOM 6911 N N . LYS A 1 860 ? 18.575 -1.886 -19.943 1.00 86.88 860 LYS A N 1
ATOM 6912 C CA . LYS A 1 860 ? 18.966 -1.031 -21.079 1.00 86.88 860 LYS A CA 1
ATOM 6913 C C . LYS A 1 860 ? 19.368 -1.867 -22.295 1.00 86.88 860 LYS A C 1
ATOM 6915 O O . LYS A 1 860 ? 20.499 -1.788 -22.774 1.00 86.88 860 LYS A O 1
ATOM 6920 N N . ILE A 1 861 ? 18.451 -2.720 -22.743 1.00 87.31 861 ILE A N 1
ATOM 6921 C CA . ILE A 1 861 ? 18.644 -3.632 -23.877 1.00 87.31 861 ILE A CA 1
ATOM 6922 C C . ILE A 1 861 ? 17.525 -3.426 -24.893 1.00 87.31 861 ILE A C 1
ATOM 6924 O O . ILE A 1 861 ? 16.382 -3.187 -24.522 1.00 87.31 861 ILE A O 1
ATOM 6928 N N . ASN A 1 862 ? 17.843 -3.555 -26.175 1.00 86.19 862 ASN A N 1
ATOM 6929 C CA . ASN A 1 862 ? 16.875 -3.587 -27.262 1.00 86.19 862 ASN A CA 1
ATOM 6930 C C . ASN A 1 862 ? 15.803 -4.686 -27.060 1.00 86.19 862 ASN A C 1
ATOM 6932 O O . ASN A 1 862 ? 16.120 -5.877 -27.010 1.00 86.19 862 ASN A O 1
ATOM 6936 N N . GLU A 1 863 ? 14.531 -4.291 -26.964 1.00 84.25 863 GLU A N 1
ATOM 6937 C CA . GLU A 1 863 ? 13.395 -5.181 -26.679 1.00 84.25 863 GLU A CA 1
ATOM 6938 C C . GLU A 1 863 ? 13.189 -6.261 -27.753 1.00 84.25 863 GLU A C 1
ATOM 6940 O O . GLU A 1 863 ? 12.875 -7.409 -27.434 1.00 84.25 863 GLU A O 1
ATOM 6945 N N . LEU A 1 864 ? 13.439 -5.924 -29.023 1.00 80.38 864 LEU A N 1
ATOM 6946 C CA . LEU A 1 864 ? 13.309 -6.852 -30.147 1.00 80.38 864 LEU A CA 1
ATOM 6947 C C . LEU A 1 864 ? 14.367 -7.958 -30.086 1.00 80.38 864 LEU A C 1
ATOM 6949 O O . LEU A 1 864 ? 14.053 -9.132 -30.294 1.00 80.38 864 LEU A O 1
ATOM 6953 N N . TYR A 1 865 ? 15.606 -7.610 -29.739 1.00 84.19 865 TYR A N 1
ATOM 6954 C CA . TYR A 1 865 ? 16.654 -8.591 -29.470 1.00 84.19 865 TYR A CA 1
ATOM 6955 C C . TYR A 1 865 ? 16.300 -9.506 -28.289 1.00 84.19 865 TYR A C 1
ATOM 6957 O O . TYR A 1 865 ? 16.452 -10.717 -28.429 1.00 84.19 865 TYR A O 1
ATOM 6965 N N . LEU A 1 866 ? 15.786 -8.974 -27.169 1.00 87.94 866 LEU A N 1
ATOM 6966 C CA . LEU A 1 866 ? 15.396 -9.802 -26.015 1.00 87.94 866 LEU A CA 1
ATOM 6967 C C . LEU A 1 866 ? 14.335 -10.844 -26.383 1.00 87.94 866 LEU A C 1
ATOM 6969 O O . LEU A 1 866 ? 14.520 -12.021 -26.079 1.00 87.94 866 LEU A O 1
ATOM 6973 N N . ILE A 1 867 ? 13.268 -10.431 -27.075 1.00 87.50 867 ILE A N 1
ATOM 6974 C CA . ILE A 1 867 ? 12.210 -11.342 -27.539 1.00 87.50 867 ILE A CA 1
ATOM 6975 C C . ILE A 1 867 ? 12.787 -12.411 -28.469 1.00 87.50 867 ILE A C 1
ATOM 6977 O O . ILE A 1 867 ? 12.534 -13.596 -28.280 1.00 87.50 867 ILE A O 1
ATOM 6981 N N . SER A 1 868 ? 13.605 -12.017 -29.444 1.00 79.31 868 SER A N 1
ATOM 6982 C CA . SER A 1 868 ? 14.177 -12.947 -30.429 1.00 79.31 868 SER A CA 1
ATOM 6983 C C . SER A 1 868 ? 15.128 -13.966 -29.802 1.00 79.31 868 SER A C 1
ATOM 6985 O O . SER A 1 868 ? 15.114 -15.140 -30.169 1.00 79.31 868 SER A O 1
ATOM 6987 N N . HIS A 1 869 ? 15.942 -13.521 -28.841 1.00 82.56 869 HIS A N 1
ATOM 6988 C CA . HIS A 1 869 ? 16.857 -14.374 -28.090 1.00 82.56 869 HIS A CA 1
ATOM 6989 C C . HIS A 1 869 ? 16.069 -15.373 -27.239 1.00 82.56 869 HIS A C 1
ATOM 6991 O O . HIS A 1 869 ? 16.341 -16.570 -27.293 1.00 82.56 869 HIS A O 1
ATOM 6997 N N . ALA A 1 870 ? 15.040 -14.905 -26.524 1.00 89.00 870 ALA A N 1
ATOM 6998 C CA . ALA A 1 870 ? 14.171 -15.782 -25.753 1.00 89.00 870 ALA A CA 1
ATOM 6999 C C . ALA A 1 870 ? 13.452 -16.798 -26.652 1.00 89.00 870 ALA A C 1
ATOM 7001 O O . ALA A 1 870 ? 13.469 -17.990 -26.360 1.00 89.00 870 ALA A O 1
ATOM 7002 N N . LEU A 1 871 ? 12.885 -16.380 -27.787 1.00 85.19 871 LEU A N 1
ATOM 7003 C CA . LEU A 1 871 ? 12.236 -17.285 -28.743 1.00 85.19 871 LEU A CA 1
ATOM 7004 C C . LEU A 1 871 ? 13.183 -18.381 -29.259 1.00 85.19 871 LEU A C 1
ATOM 7006 O O . LEU A 1 871 ? 12.739 -19.519 -29.415 1.00 85.19 871 LEU A O 1
ATOM 7010 N N . LEU A 1 872 ? 14.471 -18.089 -29.472 1.00 80.94 872 LEU A N 1
ATOM 7011 C CA . LEU A 1 872 ? 15.455 -19.112 -29.834 1.00 80.94 872 LEU A CA 1
ATOM 7012 C C . LEU A 1 872 ? 15.719 -20.091 -28.682 1.00 80.94 872 LEU A C 1
ATOM 7014 O O . LEU A 1 872 ? 15.460 -21.285 -28.832 1.00 80.94 872 LEU A O 1
ATOM 7018 N N . GLU A 1 873 ? 16.218 -19.599 -27.546 1.00 84.12 873 GLU A N 1
ATOM 7019 C CA . GLU A 1 873 ? 16.690 -20.446 -26.434 1.00 84.12 873 GLU A CA 1
ATOM 7020 C C . GLU A 1 873 ? 15.545 -21.254 -25.788 1.00 84.12 873 GLU A C 1
ATOM 7022 O O . GLU A 1 873 ? 15.743 -22.347 -25.252 1.00 84.12 873 GLU A O 1
ATOM 7027 N N . THR A 1 874 ? 14.308 -20.761 -25.895 1.00 88.88 874 THR A N 1
ATOM 7028 C CA . THR A 1 874 ? 13.097 -21.454 -25.425 1.00 88.88 874 THR A CA 1
ATOM 7029 C C . THR A 1 874 ? 12.415 -22.329 -26.481 1.00 88.88 874 THR A C 1
ATOM 7031 O O . THR A 1 874 ? 11.408 -22.971 -26.175 1.00 88.88 874 THR A O 1
ATOM 7034 N N . GLY A 1 875 ? 12.892 -22.360 -27.730 1.00 86.19 875 GLY A N 1
ATOM 7035 C CA . GLY A 1 875 ? 12.234 -23.092 -28.820 1.00 86.19 875 GLY A CA 1
ATOM 7036 C C . GLY A 1 875 ? 10.818 -22.588 -29.135 1.00 86.19 875 GLY A C 1
ATOM 7037 O O . GLY A 1 875 ? 9.933 -23.382 -29.461 1.00 86.19 875 GLY A O 1
ATOM 7038 N N . ASN A 1 876 ? 10.600 -21.272 -29.058 1.00 86.50 876 ASN A N 1
ATOM 7039 C CA . ASN A 1 876 ? 9.307 -20.576 -29.108 1.00 86.50 876 ASN A CA 1
ATOM 7040 C C . ASN A 1 876 ? 8.424 -20.860 -27.873 1.00 86.50 876 ASN A C 1
ATOM 7042 O O . ASN A 1 876 ? 7.264 -21.263 -28.012 1.00 86.50 876 ASN A O 1
ATOM 7046 N N . GLY A 1 877 ? 9.006 -20.683 -26.679 1.00 91.19 877 GLY A N 1
ATOM 7047 C CA . GLY A 1 877 ? 8.364 -20.790 -25.360 1.00 91.19 877 GLY A CA 1
ATOM 7048 C C . GLY A 1 877 ? 7.921 -22.200 -24.965 1.00 91.19 877 GLY A C 1
ATOM 7049 O O . GLY A 1 877 ? 6.879 -22.350 -24.328 1.00 91.19 877 GLY A O 1
ATOM 7050 N N . LYS A 1 878 ? 8.654 -23.230 -25.414 1.00 93.62 878 LYS A N 1
ATOM 7051 C CA . LYS A 1 878 ? 8.246 -24.652 -25.385 1.00 93.62 878 LYS A CA 1
ATOM 7052 C C . LYS A 1 878 ? 9.317 -25.624 -24.858 1.00 93.62 878 LYS A C 1
ATOM 7054 O O . LYS A 1 878 ? 9.026 -26.810 -24.719 1.00 93.62 878 LYS A O 1
ATOM 7059 N N . SER A 1 879 ? 10.543 -25.175 -24.575 1.00 92.69 879 SER A N 1
ATOM 7060 C CA . SER A 1 879 ? 11.570 -26.000 -23.917 1.00 92.69 879 SER A CA 1
ATOM 7061 C C . SER A 1 879 ? 11.262 -26.177 -22.423 1.00 92.69 879 SER A C 1
ATOM 7063 O O . SER A 1 879 ? 10.654 -25.296 -21.819 1.00 92.69 879 SER A O 1
ATOM 7065 N N . LYS A 1 880 ? 11.707 -27.280 -21.794 1.00 92.62 880 LYS A N 1
ATOM 7066 C CA . LYS A 1 880 ? 11.412 -27.535 -20.366 1.00 92.62 880 LYS A CA 1
ATOM 7067 C C . LYS A 1 880 ? 11.902 -26.409 -19.448 1.00 92.62 880 LYS A C 1
ATOM 7069 O O . LYS A 1 880 ? 11.195 -26.007 -18.535 1.00 92.62 880 LYS A O 1
ATOM 7074 N N . LEU A 1 881 ? 13.094 -25.874 -19.729 1.00 92.62 881 LEU A N 1
ATOM 7075 C CA . LEU A 1 881 ? 13.660 -24.722 -19.018 1.00 92.62 881 LEU A CA 1
ATOM 7076 C C . LEU A 1 881 ? 12.770 -23.474 -19.121 1.00 92.62 881 LEU A C 1
ATOM 7078 O O . LEU A 1 881 ? 12.679 -22.716 -18.161 1.00 92.62 881 LEU A O 1
ATOM 7082 N N . ALA A 1 882 ? 12.092 -23.279 -20.254 1.00 94.62 882 ALA A N 1
ATOM 7083 C CA . ALA A 1 882 ? 11.150 -22.183 -20.443 1.00 94.62 882 ALA A CA 1
ATOM 7084 C C . ALA A 1 882 ? 9.822 -22.426 -19.719 1.00 94.62 882 ALA A C 1
ATOM 7086 O O . ALA A 1 882 ? 9.277 -21.498 -19.138 1.00 94.62 882 ALA A O 1
ATOM 7087 N N . THR A 1 883 ? 9.297 -23.655 -19.751 1.00 96.00 883 THR A N 1
ATOM 7088 C CA . THR A 1 883 ? 7.981 -24.005 -19.183 1.00 96.00 883 THR A CA 1
ATOM 7089 C C . THR A 1 883 ? 7.999 -24.316 -17.685 1.00 96.00 883 THR A C 1
ATOM 7091 O O . THR A 1 883 ? 6.936 -24.500 -17.103 1.00 96.00 883 THR A O 1
ATOM 7094 N N . GLY A 1 884 ? 9.181 -24.388 -17.070 1.00 95.12 884 GLY A N 1
ATOM 7095 C CA . GLY A 1 884 ? 9.366 -24.625 -15.640 1.00 95.12 884 GLY A CA 1
ATOM 7096 C C . GLY A 1 884 ? 9.976 -25.995 -15.323 1.00 95.12 884 GLY A C 1
ATOM 7097 O O . GLY A 1 884 ? 9.563 -27.022 -15.863 1.00 95.12 884 GLY A O 1
ATOM 7098 N N . ILE A 1 885 ? 10.947 -26.017 -14.406 1.00 96.06 885 ILE A N 1
ATOM 7099 C CA . ILE A 1 885 ? 11.538 -27.238 -13.830 1.00 96.06 885 ILE A CA 1
ATOM 7100 C C . ILE A 1 885 ? 11.479 -27.146 -12.301 1.00 96.06 885 ILE A C 1
ATOM 7102 O O . ILE A 1 885 ? 11.820 -26.112 -11.736 1.00 96.06 885 ILE A O 1
ATOM 7106 N N . LEU A 1 886 ? 11.066 -28.222 -11.623 1.00 95.88 886 LEU A N 1
ATOM 7107 C CA . LEU A 1 886 ? 11.106 -28.314 -10.159 1.00 95.88 886 LEU A CA 1
ATOM 7108 C C . LEU A 1 886 ? 12.545 -28.574 -9.683 1.00 95.88 886 LEU A C 1
ATOM 7110 O O . LEU A 1 886 ? 13.136 -29.598 -10.025 1.00 95.88 886 LEU A O 1
ATOM 7114 N N . VAL A 1 887 ? 13.091 -27.670 -8.871 1.00 94.69 887 VAL A N 1
ATOM 7115 C CA . VAL A 1 887 ? 14.429 -27.776 -8.271 1.00 94.69 887 VAL A CA 1
ATOM 7116 C C . VAL A 1 887 ? 14.301 -27.985 -6.767 1.00 94.69 887 VAL A C 1
ATOM 7118 O O . VAL A 1 887 ? 13.776 -27.126 -6.065 1.00 94.69 887 VAL A O 1
ATOM 7121 N N . SER A 1 888 ? 14.808 -29.122 -6.284 1.00 93.50 888 SER A N 1
ATOM 7122 C CA . SER A 1 888 ? 14.902 -29.505 -4.863 1.00 93.50 888 SER A CA 1
ATOM 7123 C C . SER A 1 888 ? 16.349 -29.725 -4.387 1.00 93.50 888 SER A C 1
ATOM 7125 O O . SER A 1 888 ? 16.587 -30.014 -3.215 1.00 93.50 888 SER A O 1
ATOM 7127 N N . GLU A 1 889 ? 17.331 -29.564 -5.278 1.00 93.44 889 GLU A N 1
ATOM 7128 C CA . GLU A 1 889 ? 18.764 -29.689 -5.005 1.00 93.44 889 GLU A CA 1
ATOM 7129 C C . GLU A 1 889 ? 19.540 -28.659 -5.839 1.00 93.44 889 GLU A C 1
ATOM 7131 O O . GLU A 1 889 ? 19.259 -28.492 -7.024 1.00 93.44 889 GLU A O 1
ATOM 7136 N N . VAL A 1 890 ? 20.531 -27.997 -5.239 1.00 91.69 890 VAL A N 1
ATOM 7137 C CA . VAL A 1 890 ? 21.477 -27.097 -5.916 1.00 91.69 890 VAL A CA 1
ATOM 7138 C C . VAL A 1 890 ? 22.902 -27.422 -5.458 1.00 91.69 890 VAL A C 1
ATOM 7140 O O . VAL A 1 890 ? 23.178 -27.474 -4.260 1.00 91.69 890 VAL A O 1
ATOM 7143 N N . ASN A 1 891 ? 23.825 -27.636 -6.399 1.00 88.75 891 ASN A N 1
ATOM 7144 C CA . ASN A 1 891 ? 25.220 -28.037 -6.178 1.00 88.75 891 ASN A CA 1
ATOM 7145 C C . ASN A 1 891 ? 25.378 -29.229 -5.202 1.00 88.75 891 ASN A C 1
ATOM 7147 O O . ASN A 1 891 ? 26.278 -29.230 -4.360 1.00 88.75 891 ASN A O 1
ATOM 7151 N N . GLY A 1 892 ? 24.488 -30.227 -5.275 1.00 86.31 892 GLY A N 1
ATOM 7152 C CA . GLY A 1 892 ? 24.501 -31.396 -4.383 1.00 86.31 892 GLY A CA 1
ATOM 7153 C C . GLY A 1 892 ? 23.965 -31.146 -2.965 1.00 86.31 892 GLY A C 1
ATOM 7154 O O . GLY A 1 892 ? 24.153 -31.987 -2.089 1.00 86.31 892 GLY A O 1
ATOM 7155 N N . LYS A 1 893 ? 23.312 -30.005 -2.707 1.00 91.12 893 LYS A N 1
ATOM 7156 C CA . LYS A 1 893 ? 22.649 -29.693 -1.429 1.00 91.12 893 LYS A CA 1
ATOM 7157 C C . LYS A 1 893 ? 21.142 -29.576 -1.625 1.00 91.12 893 LYS A C 1
ATOM 7159 O O . LYS A 1 893 ? 20.710 -28.871 -2.533 1.00 91.12 893 LYS A O 1
ATOM 7164 N N . LYS A 1 894 ? 20.349 -30.209 -0.752 1.00 93.62 894 LYS A N 1
ATOM 7165 C CA . LYS A 1 894 ? 18.887 -30.031 -0.725 1.00 93.62 894 LYS A CA 1
ATOM 7166 C C . LYS A 1 894 ? 18.528 -28.551 -0.528 1.00 93.62 894 LYS A C 1
ATOM 7168 O O . LYS A 1 894 ? 19.167 -27.858 0.264 1.00 93.62 894 LYS A O 1
ATOM 7173 N N . VAL A 1 895 ? 17.493 -28.095 -1.225 1.00 92.88 895 VAL A N 1
ATOM 7174 C CA . VAL A 1 895 ? 16.881 -26.763 -1.090 1.00 92.88 895 VAL A CA 1
ATOM 7175 C C . VAL A 1 895 ? 15.355 -26.897 -1.032 1.00 92.88 895 VAL A C 1
ATOM 7177 O O . VAL A 1 895 ? 14.813 -27.937 -1.407 1.00 92.88 895 VAL A O 1
ATOM 7180 N N . THR A 1 896 ? 14.653 -25.856 -0.579 1.00 93.88 896 THR A N 1
ATOM 7181 C CA . THR A 1 896 ? 13.183 -25.798 -0.622 1.00 93.88 896 THR A CA 1
ATOM 7182 C C . THR A 1 896 ? 12.688 -26.017 -2.060 1.00 93.88 896 THR A C 1
ATOM 7184 O O . THR A 1 896 ? 13.069 -25.234 -2.930 1.00 93.88 896 THR A O 1
ATOM 7187 N N . PRO A 1 897 ? 11.856 -27.037 -2.347 1.00 95.62 897 PRO A N 1
ATOM 7188 C CA . PRO A 1 897 ? 11.421 -27.316 -3.711 1.00 95.62 897 PRO A CA 1
ATOM 7189 C C . PRO A 1 897 ? 10.671 -26.133 -4.338 1.00 95.62 897 PRO A C 1
ATOM 7191 O O . PRO A 1 897 ? 9.664 -25.683 -3.794 1.00 95.62 897 PRO A O 1
ATOM 7194 N N . LYS A 1 898 ? 11.139 -25.634 -5.489 1.00 95.00 898 LYS A N 1
ATOM 7195 C CA . LYS A 1 898 ? 10.439 -24.598 -6.275 1.00 95.00 898 LYS A CA 1
ATOM 7196 C C . LYS A 1 898 ? 10.516 -24.862 -7.771 1.00 95.00 898 LYS A C 1
ATOM 7198 O O . LYS A 1 898 ? 11.530 -25.352 -8.264 1.00 95.00 898 LYS A O 1
ATOM 7203 N N . ILE A 1 899 ? 9.456 -24.502 -8.494 1.00 96.00 899 ILE A N 1
ATOM 7204 C CA . ILE A 1 899 ? 9.485 -24.425 -9.958 1.00 96.00 899 ILE A CA 1
ATOM 7205 C C . ILE A 1 899 ? 10.265 -23.167 -10.352 1.00 96.00 899 ILE A C 1
ATOM 7207 O O . ILE A 1 899 ? 10.048 -22.094 -9.787 1.00 96.00 899 ILE A O 1
ATOM 7211 N N . VAL A 1 900 ? 11.187 -23.310 -11.301 1.00 97.19 900 VAL A N 1
ATOM 7212 C CA . VAL A 1 900 ? 12.035 -22.224 -11.807 1.00 97.19 900 VAL A CA 1
ATOM 7213 C C . VAL A 1 900 ? 12.022 -22.178 -13.329 1.00 97.19 900 VAL A C 1
ATOM 7215 O O . VAL A 1 900 ? 11.928 -23.216 -13.989 1.00 97.19 900 VAL A O 1
ATOM 7218 N N . TYR A 1 901 ? 12.148 -20.973 -13.875 1.00 97.88 901 TYR A N 1
ATOM 7219 C CA . TYR A 1 901 ? 12.024 -20.675 -15.301 1.00 97.88 901 TYR A CA 1
ATOM 7220 C C . TYR A 1 901 ? 13.317 -20.034 -15.824 1.00 97.88 901 TYR A C 1
ATOM 7222 O O . TYR A 1 901 ? 13.955 -19.245 -15.130 1.00 97.88 901 TYR A O 1
ATOM 7230 N N . ASN A 1 902 ? 13.727 -20.354 -17.052 1.00 96.12 902 ASN A N 1
ATOM 7231 C CA . ASN A 1 902 ? 14.956 -19.839 -17.660 1.00 96.12 902 ASN A CA 1
ATOM 7232 C C . ASN A 1 902 ? 14.751 -19.578 -19.159 1.00 96.12 902 ASN A C 1
ATOM 7234 O O . ASN A 1 902 ? 14.782 -20.496 -19.978 1.00 96.12 902 ASN A O 1
ATOM 7238 N N . MET A 1 903 ? 14.557 -18.305 -19.512 1.00 94.88 903 MET A N 1
ATOM 7239 C CA . MET A 1 903 ? 14.183 -17.894 -20.872 1.00 94.88 903 MET A CA 1
ATOM 7240 C C . MET A 1 903 ? 15.368 -17.655 -21.819 1.00 94.88 903 MET A C 1
ATOM 7242 O O . MET A 1 903 ? 15.151 -17.334 -22.980 1.00 94.88 903 MET A O 1
ATOM 7246 N N . PHE A 1 904 ? 16.614 -17.796 -21.352 1.00 91.06 904 PHE A N 1
ATOM 7247 C CA . PHE A 1 904 ? 17.817 -17.461 -22.135 1.00 91.06 904 PHE A CA 1
ATOM 7248 C C . PHE A 1 904 ? 18.936 -18.515 -22.016 1.00 91.06 904 PHE A C 1
ATOM 7250 O O . PHE A 1 904 ? 20.098 -18.215 -22.277 1.00 91.06 904 PHE A O 1
ATOM 7257 N N . GLY A 1 905 ? 18.618 -19.729 -21.545 1.00 88.50 905 GLY A N 1
ATOM 7258 C CA . GLY A 1 905 ? 19.591 -20.820 -21.379 1.00 88.50 905 GLY A CA 1
ATOM 7259 C C . GLY A 1 905 ? 20.712 -20.544 -20.362 1.00 88.50 905 GLY A C 1
ATOM 7260 O O . GLY A 1 905 ? 21.730 -21.235 -20.356 1.00 88.50 905 GLY A O 1
ATOM 7261 N N . ILE A 1 906 ? 20.572 -19.533 -19.498 1.00 89.38 906 ILE A N 1
ATOM 7262 C CA . ILE A 1 906 ? 21.675 -19.032 -18.664 1.00 89.38 906 ILE A CA 1
ATOM 7263 C C . ILE A 1 906 ? 22.078 -20.091 -17.634 1.00 89.38 906 ILE A C 1
ATOM 7265 O O . ILE A 1 906 ? 21.273 -20.492 -16.799 1.00 89.38 906 ILE A O 1
ATOM 7269 N N . GLY A 1 907 ? 23.338 -20.527 -17.680 1.00 84.81 907 GLY A N 1
ATOM 7270 C CA . GLY A 1 907 ? 23.863 -21.588 -16.814 1.00 84.81 907 GLY A CA 1
ATOM 7271 C C . GLY A 1 907 ? 23.633 -23.014 -17.327 1.00 84.81 907 GLY A C 1
ATOM 7272 O O . GLY A 1 907 ? 24.098 -23.953 -16.687 1.00 84.81 907 GLY A O 1
ATOM 7273 N N . ALA A 1 908 ? 22.981 -23.201 -18.478 1.00 82.31 908 ALA A N 1
ATOM 7274 C CA . ALA A 1 908 ? 22.937 -24.498 -19.143 1.00 82.31 908 ALA A CA 1
ATOM 7275 C C . ALA A 1 908 ? 24.344 -24.905 -19.630 1.00 82.31 908 ALA A C 1
ATOM 7277 O O . ALA A 1 908 ? 25.088 -24.090 -20.176 1.00 82.31 908 ALA A O 1
ATOM 7278 N N . VAL A 1 909 ? 24.707 -26.175 -19.434 1.00 78.38 909 VAL A N 1
ATOM 7279 C CA . VAL A 1 909 ? 25.991 -26.759 -19.857 1.00 78.38 909 VAL A CA 1
ATOM 7280 C C . VAL A 1 909 ? 25.711 -28.058 -20.606 1.00 78.38 909 VAL A C 1
ATOM 7282 O O . VAL A 1 909 ? 24.891 -28.848 -20.143 1.00 78.38 909 VAL A O 1
ATOM 7285 N N . ASP A 1 910 ? 26.412 -28.301 -21.718 1.00 71.19 910 ASP A N 1
ATOM 7286 C CA . ASP A 1 910 ? 26.197 -29.425 -22.654 1.00 71.19 910 ASP A CA 1
ATOM 7287 C C . ASP A 1 910 ? 26.053 -30.815 -22.000 1.00 71.19 910 ASP A C 1
ATOM 7289 O O . ASP A 1 910 ? 25.395 -31.695 -22.551 1.00 71.19 910 ASP A O 1
ATOM 7293 N N . SER A 1 911 ? 26.661 -31.028 -20.828 1.00 78.75 911 SER A N 1
ATOM 7294 C CA . SER A 1 911 ? 26.590 -32.283 -20.071 1.00 78.75 911 SER A CA 1
ATOM 7295 C C . SER A 1 911 ? 25.218 -32.555 -19.440 1.00 78.75 911 SER A C 1
ATOM 7297 O O . SER A 1 911 ? 24.823 -33.715 -19.341 1.00 78.75 911 SER A O 1
ATOM 7299 N N . ASN A 1 912 ? 24.498 -31.516 -19.003 1.00 84.00 912 ASN A N 1
ATOM 7300 C CA . ASN A 1 912 ? 23.106 -31.586 -18.548 1.00 84.00 912 ASN A CA 1
ATOM 7301 C C . ASN A 1 912 ? 22.481 -30.171 -18.533 1.00 84.00 912 ASN A C 1
ATOM 7303 O O . ASN A 1 912 ? 22.452 -29.518 -17.483 1.00 84.00 912 ASN A O 1
ATOM 7307 N N . PRO A 1 913 ? 21.992 -29.666 -19.681 1.00 83.50 913 PRO A N 1
ATOM 7308 C CA . PRO A 1 913 ? 21.527 -28.285 -19.782 1.00 83.50 913 PRO A CA 1
ATOM 7309 C C . PRO A 1 913 ? 20.291 -28.017 -18.915 1.00 83.50 913 PRO A C 1
ATOM 7311 O O . PRO A 1 913 ? 20.187 -26.942 -18.330 1.00 83.50 913 PRO A O 1
ATOM 7314 N N . GLU A 1 914 ? 19.396 -29.002 -18.772 1.00 90.31 914 GLU A N 1
ATOM 7315 C CA . GLU A 1 914 ? 18.188 -28.886 -17.946 1.00 90.31 914 GLU A CA 1
ATOM 7316 C C . GLU A 1 914 ? 18.521 -28.762 -16.451 1.00 90.31 914 GLU A C 1
ATOM 7318 O O . GLU A 1 914 ? 18.003 -27.850 -15.808 1.00 90.31 914 GLU A O 1
ATOM 7323 N N . LYS A 1 915 ? 19.423 -29.594 -15.897 1.00 91.44 915 LYS A N 1
ATOM 7324 C CA . LYS A 1 915 ? 19.809 -29.495 -14.474 1.00 91.44 915 LYS A CA 1
ATOM 7325 C C . LYS A 1 915 ? 20.506 -28.167 -14.173 1.00 91.44 915 LYS A C 1
ATOM 7327 O O . LYS A 1 915 ? 20.039 -27.417 -13.322 1.00 91.44 915 LYS A O 1
ATOM 7332 N N . TYR A 1 916 ? 21.587 -27.839 -14.883 1.00 92.38 916 TYR A N 1
ATOM 7333 C CA . TYR A 1 916 ? 22.396 -26.662 -14.537 1.00 92.38 916 TYR A CA 1
ATOM 7334 C C . TYR A 1 916 ? 21.705 -25.328 -14.873 1.00 92.38 916 TYR A C 1
ATOM 7336 O O . TYR A 1 916 ? 21.833 -24.364 -14.116 1.00 92.38 916 TYR A O 1
ATOM 7344 N N . GLY A 1 917 ? 20.893 -25.283 -15.938 1.00 93.19 917 GLY A N 1
ATOM 7345 C CA . GLY A 1 917 ? 20.055 -24.123 -16.252 1.00 93.19 917 GLY A CA 1
ATOM 7346 C C . GLY A 1 917 ? 18.951 -23.879 -15.215 1.00 93.19 917 GLY A C 1
ATOM 7347 O O . GLY A 1 917 ? 18.646 -22.724 -14.912 1.00 93.19 917 GLY A O 1
ATOM 7348 N N . ALA A 1 918 ? 18.382 -24.939 -14.629 1.00 94.94 918 ALA A N 1
ATOM 7349 C CA . ALA A 1 918 ? 17.393 -24.825 -13.560 1.00 94.94 918 ALA A CA 1
ATOM 7350 C C . ALA A 1 918 ? 18.045 -24.460 -12.214 1.00 94.94 918 ALA A C 1
ATOM 7352 O O . ALA A 1 918 ? 17.599 -23.530 -11.547 1.00 94.94 918 ALA A O 1
ATOM 7353 N N . GLU A 1 919 ? 19.159 -25.095 -11.837 1.00 95.06 919 GLU A N 1
ATOM 7354 C CA . GLU A 1 919 ? 19.909 -24.715 -10.630 1.00 95.06 919 GLU A CA 1
ATOM 7355 C C . GLU A 1 919 ? 20.339 -23.241 -10.651 1.00 95.06 919 GLU A C 1
ATOM 7357 O O . GLU A 1 919 ? 20.275 -22.565 -9.621 1.00 95.06 919 GLU A O 1
ATOM 7362 N N . ARG A 1 920 ? 20.732 -22.709 -11.818 1.00 94.62 920 ARG A N 1
ATOM 7363 C CA . ARG A 1 920 ? 21.037 -21.280 -11.961 1.00 94.62 920 ARG A CA 1
ATOM 7364 C C . ARG A 1 920 ? 19.792 -20.404 -11.816 1.00 94.62 920 ARG A C 1
ATOM 7366 O O . ARG A 1 920 ? 19.855 -19.399 -11.115 1.00 94.62 920 ARG A O 1
ATOM 7373 N N . ALA A 1 921 ? 18.668 -20.790 -12.414 1.00 95.94 921 ALA A N 1
ATOM 7374 C CA . ALA A 1 921 ? 17.403 -20.071 -12.262 1.00 95.94 921 ALA A CA 1
ATOM 7375 C C . ALA A 1 921 ? 16.922 -20.029 -10.797 1.00 95.94 921 ALA A C 1
ATOM 7377 O O . ALA A 1 921 ? 16.431 -18.996 -10.344 1.00 95.94 921 ALA A O 1
ATOM 7378 N N . TYR A 1 922 ? 17.148 -21.099 -10.023 1.00 96.75 922 TYR A N 1
ATOM 7379 C CA . TYR A 1 922 ? 16.891 -21.118 -8.578 1.00 96.75 922 TYR A CA 1
ATOM 7380 C C . TYR A 1 922 ? 17.783 -20.121 -7.820 1.00 96.75 922 TYR A C 1
ATOM 7382 O O . TYR A 1 922 ? 17.287 -19.350 -7.000 1.00 96.75 922 TYR A O 1
ATOM 7390 N N . GLN A 1 923 ? 19.090 -20.098 -8.111 1.00 95.12 923 GLN A N 1
ATOM 7391 C CA . GLN A 1 923 ? 20.053 -19.173 -7.486 1.00 95.12 923 GLN A CA 1
ATOM 7392 C C . GLN A 1 923 ? 19.736 -17.693 -7.763 1.00 95.12 923 GLN A C 1
ATOM 7394 O O . GLN A 1 923 ? 20.018 -16.843 -6.923 1.00 95.12 923 GLN A O 1
ATOM 7399 N N . GLU A 1 924 ? 19.164 -17.385 -8.929 1.00 94.31 924 GLU A N 1
ATOM 7400 C CA . GLU A 1 924 ? 18.811 -16.023 -9.362 1.00 94.31 924 GLU A CA 1
ATOM 7401 C C . GLU A 1 924 ? 17.359 -15.629 -9.001 1.00 94.31 924 GLU A C 1
ATOM 7403 O O . GLU A 1 924 ? 16.939 -14.502 -9.267 1.00 94.31 924 GLU A O 1
ATOM 7408 N N . GLY A 1 925 ? 16.584 -16.536 -8.388 1.00 96.12 925 GLY A N 1
ATOM 7409 C CA . GLY A 1 925 ? 15.216 -16.283 -7.919 1.00 96.12 925 GLY A CA 1
ATOM 7410 C C . GLY A 1 925 ? 14.135 -16.265 -9.007 1.00 96.12 925 GLY A C 1
ATOM 7411 O O . GLY A 1 925 ? 13.100 -15.622 -8.832 1.00 96.12 925 GLY A O 1
ATOM 7412 N N . TRP A 1 926 ? 14.351 -16.935 -10.143 1.00 97.69 926 TRP A N 1
ATOM 7413 C CA . TRP A 1 926 ? 13.457 -16.901 -11.311 1.00 97.69 926 TRP A CA 1
ATOM 7414 C C . TRP A 1 926 ? 12.252 -17.844 -11.154 1.00 97.69 926 TRP A C 1
ATOM 7416 O O . TRP A 1 926 ? 12.106 -18.835 -11.870 1.00 97.69 926 TRP A O 1
ATOM 7426 N N . PHE A 1 927 ? 11.387 -17.529 -10.187 1.00 96.62 927 PHE A N 1
ATOM 7427 C CA . PHE A 1 927 ? 10.206 -18.322 -9.815 1.00 96.62 927 PHE A CA 1
ATOM 7428 C C . PHE A 1 927 ? 8.939 -18.010 -10.637 1.00 96.62 927 PHE A C 1
ATOM 7430 O O . PHE A 1 927 ? 7.911 -18.640 -10.413 1.00 96.62 927 PHE A O 1
ATOM 7437 N N . THR A 1 928 ? 9.000 -17.078 -11.598 1.00 96.75 928 THR A N 1
ATOM 7438 C CA . THR A 1 928 ? 7.942 -16.836 -12.603 1.00 96.75 928 THR A CA 1
ATOM 7439 C C . THR A 1 928 ? 8.555 -16.602 -13.995 1.00 96.75 928 THR A C 1
ATOM 7441 O O . THR A 1 928 ? 9.749 -16.276 -14.084 1.00 96.75 928 THR A O 1
ATOM 7444 N N . PRO A 1 929 ? 7.777 -16.725 -15.089 1.00 95.62 929 PRO A N 1
ATOM 7445 C CA . PRO A 1 929 ? 8.225 -16.379 -16.440 1.00 95.62 929 PRO A CA 1
ATOM 7446 C C . PRO A 1 929 ? 8.744 -14.938 -16.563 1.00 95.62 929 PRO A C 1
ATOM 7448 O O . PRO A 1 929 ? 9.789 -14.704 -17.167 1.00 95.62 929 PRO A O 1
ATOM 7451 N N . GLU A 1 930 ? 8.071 -13.974 -15.940 1.00 96.25 930 GLU A N 1
ATOM 7452 C CA . GLU A 1 930 ? 8.400 -12.543 -15.970 1.00 96.25 930 GLU A CA 1
ATOM 7453 C C . GLU A 1 930 ? 9.700 -12.271 -15.210 1.00 96.25 930 GLU A C 1
ATOM 7455 O O . GLU A 1 930 ? 10.581 -11.565 -15.708 1.00 96.25 930 GLU A O 1
ATOM 7460 N N . ALA A 1 931 ? 9.869 -12.898 -14.040 1.00 95.81 931 ALA A N 1
ATOM 7461 C CA . ALA A 1 931 ? 11.107 -12.839 -13.269 1.00 95.81 931 ALA A CA 1
ATOM 7462 C C . ALA A 1 931 ? 12.297 -13.408 -14.064 1.00 95.81 931 ALA A C 1
ATOM 7464 O O . ALA A 1 931 ? 13.388 -12.833 -14.031 1.00 95.81 931 ALA A O 1
ATOM 7465 N N . ALA A 1 932 ? 12.084 -14.481 -14.834 1.00 97.19 932 ALA A N 1
ATOM 7466 C CA . ALA A 1 932 ? 13.090 -15.045 -15.734 1.00 97.19 932 ALA A CA 1
ATOM 7467 C C . ALA A 1 932 ? 13.397 -14.135 -16.940 1.00 97.19 932 ALA A C 1
ATOM 7469 O O . ALA A 1 932 ? 14.559 -14.021 -17.336 1.00 97.19 932 ALA A O 1
ATOM 7470 N N . ILE A 1 933 ? 12.391 -13.452 -17.505 1.00 97.00 933 ILE A N 1
ATOM 7471 C CA . ILE A 1 933 ? 12.565 -12.463 -18.586 1.00 97.00 933 ILE A CA 1
ATOM 7472 C C . ILE A 1 933 ? 13.403 -11.272 -18.091 1.00 97.00 933 ILE A C 1
ATOM 7474 O O . ILE A 1 933 ? 14.431 -10.946 -18.689 1.00 97.00 933 ILE A O 1
ATOM 7478 N N . ILE A 1 934 ? 13.012 -10.650 -16.976 1.00 95.38 934 ILE A N 1
ATOM 7479 C CA . ILE A 1 934 ? 13.663 -9.448 -16.429 1.00 95.38 934 ILE A CA 1
ATOM 7480 C C . ILE A 1 934 ? 15.053 -9.782 -15.865 1.00 95.38 934 ILE A C 1
ATOM 7482 O O . ILE A 1 934 ? 16.037 -9.103 -16.175 1.00 95.38 934 ILE A O 1
ATOM 7486 N N . GLY A 1 935 ? 15.166 -10.856 -15.078 1.00 94.69 935 GLY A N 1
ATOM 7487 C CA . GLY A 1 935 ? 16.426 -11.309 -14.488 1.00 94.69 935 GLY A CA 1
ATOM 7488 C C . GLY A 1 935 ? 17.434 -11.804 -15.528 1.00 94.69 935 GLY A C 1
ATOM 7489 O O . GLY A 1 935 ? 18.607 -11.426 -15.480 1.00 94.69 935 GLY A O 1
ATOM 7490 N N . GLY A 1 936 ? 16.979 -12.572 -16.520 1.00 94.62 936 GLY A N 1
ATOM 7491 C CA . GLY A 1 936 ? 17.821 -13.036 -17.620 1.00 94.62 936 GLY A CA 1
ATOM 7492 C C . GLY A 1 936 ? 18.299 -11.898 -18.526 1.00 94.62 936 GLY A C 1
ATOM 7493 O O . GLY A 1 936 ? 19.488 -11.823 -18.843 1.00 94.62 936 GLY A O 1
ATOM 7494 N N . ALA A 1 937 ? 17.429 -10.937 -18.855 1.00 93.69 937 ALA A N 1
ATOM 7495 C CA . ALA A 1 937 ? 17.828 -9.728 -19.578 1.00 93.69 937 ALA A CA 1
ATOM 7496 C C . ALA A 1 937 ? 18.891 -8.930 -18.808 1.00 93.69 937 ALA A C 1
ATOM 7498 O O . ALA A 1 937 ? 19.928 -8.574 -19.369 1.00 93.69 937 ALA A O 1
ATOM 7499 N N . LYS A 1 938 ? 18.690 -8.707 -17.502 1.00 93.19 938 LYS A N 1
ATOM 7500 C CA . LYS A 1 938 ? 19.670 -8.054 -16.618 1.00 93.19 938 LYS A CA 1
ATOM 7501 C C . LYS A 1 938 ? 21.025 -8.772 -16.641 1.00 93.19 938 LYS A C 1
ATOM 7503 O O . LYS A 1 938 ? 22.055 -8.106 -16.769 1.00 93.19 938 LYS A O 1
ATOM 7508 N N . TRP A 1 939 ? 21.036 -10.106 -16.603 1.00 92.44 939 TRP A N 1
ATOM 7509 C CA . TRP A 1 939 ? 22.256 -10.912 -16.713 1.00 92.44 939 TRP A CA 1
ATOM 7510 C C . TRP A 1 939 ? 22.962 -10.717 -18.066 1.00 92.44 939 TRP A C 1
ATOM 7512 O O . TRP A 1 939 ? 24.163 -10.436 -18.089 1.00 92.44 939 TRP A O 1
ATOM 7522 N N . VAL A 1 940 ? 22.240 -10.789 -19.192 1.00 88.88 940 VAL A N 1
ATOM 7523 C CA . VAL A 1 940 ? 22.796 -10.570 -20.548 1.00 88.88 940 VAL A CA 1
ATOM 7524 C C . VAL A 1 940 ? 23.368 -9.153 -20.690 1.00 88.88 940 VAL A C 1
ATOM 7526 O O . VAL A 1 940 ? 24.470 -8.966 -21.219 1.00 88.88 940 VAL A O 1
ATOM 7529 N N . GLY A 1 941 ? 22.656 -8.155 -20.163 1.00 89.81 941 GLY A N 1
ATOM 7530 C CA . GLY A 1 941 ? 23.064 -6.751 -20.169 1.00 89.81 941 GLY A CA 1
ATOM 7531 C C . GLY A 1 941 ? 24.365 -6.516 -19.414 1.00 89.81 941 GLY A C 1
ATOM 7532 O O . GLY A 1 941 ? 25.288 -5.908 -19.956 1.00 89.81 941 GLY A O 1
ATOM 7533 N N . GLN A 1 942 ? 24.467 -7.034 -18.189 1.00 89.44 942 GLN A N 1
ATOM 7534 C CA . GLN A 1 942 ? 25.656 -6.888 -17.345 1.00 89.44 942 GLN A CA 1
ATOM 7535 C C . GLN A 1 942 ? 26.868 -7.651 -17.899 1.00 89.44 942 GLN A C 1
ATOM 7537 O O . GLN A 1 942 ? 27.979 -7.116 -17.912 1.00 89.44 942 GLN A O 1
ATOM 7542 N N . ASN A 1 943 ? 26.673 -8.881 -18.387 1.00 87.62 943 ASN A N 1
ATOM 7543 C CA . ASN A 1 943 ? 27.783 -9.740 -18.805 1.00 87.62 943 ASN A CA 1
ATOM 7544 C C . ASN A 1 943 ? 28.352 -9.395 -20.188 1.00 87.62 943 ASN A C 1
ATOM 7546 O O . ASN A 1 943 ? 29.546 -9.623 -20.398 1.00 87.62 943 ASN A O 1
ATOM 7550 N N . TYR A 1 944 ? 27.568 -8.810 -21.104 1.00 88.12 944 TYR A N 1
ATOM 7551 C CA . TYR A 1 944 ? 28.010 -8.530 -22.482 1.00 88.12 944 TYR A CA 1
ATOM 7552 C C . TYR A 1 944 ? 27.832 -7.072 -22.921 1.00 88.12 944 TYR A C 1
ATOM 7554 O O . TYR A 1 944 ? 28.823 -6.398 -23.218 1.00 88.12 944 TYR A O 1
ATOM 7562 N N . ILE A 1 945 ? 26.592 -6.575 -22.967 1.00 88.38 945 ILE A N 1
ATOM 7563 C CA . ILE A 1 945 ? 26.252 -5.300 -23.630 1.00 88.38 945 ILE A CA 1
ATOM 7564 C C . ILE A 1 945 ? 26.887 -4.111 -22.895 1.00 88.38 945 ILE A C 1
ATOM 7566 O O . ILE A 1 945 ? 27.630 -3.334 -23.498 1.00 88.38 945 ILE A O 1
ATOM 7570 N N . HIS A 1 946 ? 26.680 -4.033 -21.579 1.00 86.94 946 HIS A N 1
ATOM 7571 C CA . HIS A 1 946 ? 27.208 -2.984 -20.694 1.00 86.94 946 HIS A CA 1
ATOM 7572 C C . HIS A 1 946 ? 28.501 -3.396 -19.980 1.00 86.94 946 HIS A C 1
ATOM 7574 O O . HIS A 1 946 ? 28.964 -2.698 -19.077 1.00 86.94 946 HIS A O 1
ATOM 7580 N N . ASN A 1 947 ? 29.107 -4.522 -20.376 1.00 88.50 947 ASN A N 1
ATOM 7581 C CA . ASN A 1 947 ? 30.326 -5.042 -19.762 1.00 88.50 947 ASN A CA 1
ATOM 7582 C C . ASN A 1 947 ? 31.461 -4.008 -19.854 1.00 88.50 947 ASN A C 1
ATOM 7584 O O . ASN A 1 947 ? 31.926 -3.672 -20.947 1.00 88.50 947 ASN A O 1
ATOM 7588 N N . SER A 1 948 ? 31.944 -3.535 -18.704 1.00 82.50 948 SER A N 1
ATOM 7589 C CA . SER A 1 948 ? 32.914 -2.437 -18.618 1.00 82.50 948 SER A CA 1
ATOM 7590 C C . SER A 1 948 ? 34.253 -2.725 -19.312 1.00 82.50 948 SER A C 1
ATOM 7592 O O . SER A 1 948 ? 34.900 -1.786 -19.786 1.00 82.50 948 SER A O 1
ATOM 7594 N N . GLN A 1 949 ? 34.649 -3.999 -19.421 1.00 81.69 949 GLN A N 1
ATOM 7595 C CA . GLN A 1 949 ? 35.910 -4.430 -20.032 1.00 81.69 949 GLN A CA 1
ATOM 7596 C C . GLN A 1 949 ? 35.808 -4.797 -21.518 1.00 81.69 949 GLN A C 1
ATOM 7598 O O . GLN A 1 949 ? 36.820 -4.712 -22.217 1.00 81.69 949 GLN A O 1
ATOM 7603 N N . HIS A 1 950 ? 34.639 -5.245 -21.987 1.00 82.88 950 HIS A N 1
ATOM 7604 C CA . HIS A 1 950 ? 34.470 -5.813 -23.333 1.00 82.88 950 HIS A CA 1
ATOM 7605 C C . HIS A 1 950 ? 33.504 -5.035 -24.239 1.00 82.88 950 HIS A C 1
ATOM 7607 O O . HIS A 1 950 ? 33.720 -5.018 -25.451 1.00 82.88 950 HIS A O 1
ATOM 7613 N N . LYS A 1 951 ? 32.494 -4.354 -23.673 1.00 82.31 951 LYS A N 1
ATOM 7614 C CA . LYS A 1 951 ? 31.556 -3.447 -24.370 1.00 82.31 951 LYS A CA 1
ATOM 7615 C C . LYS A 1 951 ? 30.961 -4.054 -25.648 1.00 82.31 951 LYS A C 1
ATOM 7617 O O . LYS A 1 951 ? 31.133 -3.531 -26.752 1.00 82.31 951 LYS A O 1
ATOM 7622 N N . GLN A 1 952 ? 30.300 -5.202 -25.507 1.00 92.75 952 GLN A N 1
ATOM 7623 C CA . GLN A 1 952 ? 29.801 -6.006 -26.625 1.00 92.75 952 GLN A CA 1
ATOM 7624 C C . GLN A 1 952 ? 28.337 -5.681 -26.932 1.00 92.75 952 GLN A C 1
ATOM 7626 O O . GLN A 1 952 ? 27.462 -6.535 -26.860 1.00 92.75 952 GLN A O 1
ATOM 7631 N N . ASN A 1 953 ? 28.077 -4.427 -27.300 1.00 91.94 953 ASN A N 1
ATOM 7632 C CA . ASN A 1 953 ? 26.742 -3.909 -27.602 1.00 91.94 953 ASN A CA 1
ATOM 7633 C C . ASN A 1 953 ? 26.176 -4.321 -28.977 1.00 91.94 953 ASN A C 1
ATOM 7635 O O . ASN A 1 953 ? 25.155 -3.786 -29.377 1.00 91.94 953 ASN A O 1
ATOM 7639 N N . THR A 1 954 ? 26.801 -5.243 -29.715 1.00 92.88 954 THR A N 1
ATOM 7640 C CA . THR A 1 954 ? 26.257 -5.785 -30.977 1.00 92.88 954 THR A CA 1
ATOM 7641 C C . THR A 1 954 ? 26.491 -7.291 -31.053 1.00 92.88 954 THR A C 1
ATOM 7643 O O . THR A 1 954 ? 27.466 -7.790 -30.483 1.00 92.88 954 THR A O 1
ATOM 7646 N N . LEU A 1 955 ? 25.653 -8.026 -31.792 1.00 91.25 955 LEU A N 1
ATOM 7647 C CA . LEU A 1 955 ? 25.792 -9.481 -31.990 1.00 91.25 955 LEU A CA 1
ATOM 7648 C C . LEU A 1 955 ? 27.173 -9.846 -32.544 1.00 91.25 955 LEU A C 1
ATOM 7650 O O . LEU A 1 955 ? 27.814 -10.791 -32.080 1.00 91.25 955 LEU A O 1
ATOM 7654 N N . TYR A 1 956 ? 27.673 -9.042 -33.487 1.00 94.69 956 TYR A N 1
ATOM 7655 C CA . TYR A 1 956 ? 29.033 -9.157 -33.997 1.00 94.69 956 TYR A CA 1
ATOM 7656 C C . TYR A 1 956 ? 30.064 -9.064 -32.867 1.00 94.69 956 TYR A C 1
ATOM 7658 O O . TYR A 1 956 ? 30.968 -9.895 -32.773 1.00 94.69 956 TYR A O 1
ATOM 7666 N N . LYS A 1 957 ? 29.956 -8.059 -31.988 1.00 95.19 957 LYS A N 1
ATOM 7667 C CA . LYS A 1 957 ? 30.903 -7.883 -30.878 1.00 95.19 957 LYS A CA 1
ATOM 7668 C C . LYS A 1 957 ? 30.783 -9.012 -29.853 1.00 95.19 957 LYS A C 1
ATOM 7670 O O . LYS A 1 957 ? 31.815 -9.469 -29.363 1.00 95.19 957 LYS A O 1
ATOM 7675 N N . MET A 1 958 ? 29.575 -9.504 -29.577 1.00 92.94 958 MET A N 1
ATOM 7676 C CA . MET A 1 958 ? 29.329 -10.668 -28.712 1.00 92.94 958 MET A CA 1
ATOM 7677 C C . MET A 1 958 ? 29.982 -11.942 -29.267 1.00 92.94 958 MET A C 1
ATOM 7679 O O . MET A 1 958 ? 30.591 -12.697 -28.510 1.00 92.94 958 MET A O 1
ATOM 7683 N N . ARG A 1 959 ? 29.944 -12.159 -30.590 1.00 93.62 959 ARG A N 1
ATOM 7684 C CA . ARG A 1 959 ? 30.583 -13.322 -31.227 1.00 93.62 959 ARG A CA 1
ATOM 7685 C C . ARG A 1 959 ? 32.092 -13.180 -31.407 1.00 93.62 959 ARG A C 1
ATOM 7687 O O . ARG A 1 959 ? 32.816 -14.142 -31.161 1.00 93.62 959 ARG A O 1
ATOM 7694 N N . TRP A 1 960 ? 32.593 -12.041 -31.875 1.00 94.62 960 TRP A N 1
ATOM 7695 C CA . TRP A 1 960 ? 33.990 -11.904 -32.328 1.00 94.62 960 TRP A CA 1
ATOM 7696 C C . TRP A 1 960 ? 34.920 -11.214 -31.330 1.00 94.62 960 TRP A C 1
ATOM 7698 O O . TRP A 1 960 ? 36.138 -11.338 -31.454 1.00 94.62 960 TRP A O 1
ATOM 7708 N N . ASN A 1 961 ? 34.352 -10.485 -30.366 1.00 94.44 961 ASN A N 1
ATOM 7709 C CA . ASN A 1 961 ? 35.040 -9.614 -29.414 1.00 94.44 961 ASN A CA 1
ATOM 7710 C C . ASN A 1 961 ? 36.210 -8.825 -30.039 1.00 94.44 961 ASN A C 1
ATOM 7712 O O . ASN A 1 961 ? 37.366 -9.033 -29.669 1.00 94.44 961 ASN A O 1
ATOM 7716 N N . PRO A 1 962 ? 35.950 -7.905 -30.990 1.00 92.75 962 PRO A N 1
ATOM 7717 C CA . PRO A 1 962 ? 37.001 -7.164 -31.692 1.00 92.75 962 PRO A CA 1
ATOM 7718 C C . PRO A 1 962 ? 37.913 -6.324 -30.774 1.00 92.75 962 PRO A C 1
ATOM 7720 O O . PRO A 1 962 ? 38.987 -5.921 -31.211 1.00 92.75 962 PRO A O 1
ATOM 7723 N N . SER A 1 963 ? 37.536 -6.101 -29.505 1.00 90.44 963 SER A N 1
ATOM 7724 C CA . SER A 1 963 ? 38.408 -5.486 -28.490 1.00 90.44 963 SER A CA 1
ATOM 7725 C C . SER A 1 963 ? 39.558 -6.401 -28.040 1.00 90.44 963 SER A C 1
ATOM 7727 O O . SER A 1 963 ? 40.661 -5.925 -27.774 1.00 90.44 963 SER A O 1
ATOM 7729 N N . LYS A 1 964 ? 39.297 -7.713 -27.957 1.00 91.50 964 LYS A N 1
ATOM 7730 C CA . LYS A 1 964 ? 40.205 -8.774 -27.499 1.00 91.50 964 LYS A CA 1
ATOM 7731 C C . LYS A 1 964 ? 39.844 -10.089 -28.231 1.00 91.50 964 LYS A C 1
ATOM 7733 O O . LYS A 1 964 ? 39.224 -10.969 -27.621 1.00 91.50 964 LYS A O 1
ATOM 7738 N N . PRO A 1 965 ? 40.169 -10.236 -29.534 1.00 92.88 965 PRO A N 1
ATOM 7739 C CA . PRO A 1 965 ? 39.674 -11.355 -30.338 1.00 92.88 965 PRO A CA 1
ATOM 7740 C C . PRO A 1 965 ? 40.081 -12.720 -29.775 1.00 92.88 965 PRO A C 1
ATOM 7742 O O . PRO A 1 965 ? 41.251 -12.944 -29.462 1.00 92.88 965 PRO A O 1
ATOM 7745 N N . GLY A 1 966 ? 39.114 -13.635 -29.682 1.00 89.00 966 GLY A N 1
ATOM 7746 C CA . GLY A 1 966 ? 39.311 -14.966 -29.092 1.00 89.00 966 GLY A CA 1
ATOM 7747 C C . GLY A 1 966 ? 39.054 -15.042 -27.579 1.00 89.00 966 GLY A C 1
ATOM 7748 O O . GLY A 1 966 ? 39.435 -16.023 -26.953 1.00 89.00 966 GLY A O 1
ATOM 7749 N N . THR A 1 967 ? 38.463 -14.009 -26.963 1.00 92.06 967 THR A N 1
ATOM 7750 C CA . THR A 1 967 ? 38.122 -13.994 -25.525 1.00 92.06 967 THR A CA 1
ATOM 7751 C C . THR A 1 967 ? 36.685 -13.529 -25.302 1.00 92.06 967 THR A C 1
ATOM 7753 O O . THR A 1 967 ? 36.172 -12.759 -26.114 1.00 92.06 967 THR A O 1
ATOM 7756 N N . HIS A 1 968 ? 36.048 -13.982 -24.214 1.00 91.44 968 HIS A N 1
ATOM 7757 C CA . HIS A 1 968 ? 34.679 -13.614 -23.803 1.00 91.44 968 HIS A CA 1
ATOM 7758 C C . HIS A 1 968 ? 33.687 -13.579 -24.983 1.00 91.44 968 HIS A C 1
ATOM 7760 O O . HIS A 1 968 ? 33.198 -12.524 -25.387 1.00 91.44 968 HIS A O 1
ATOM 7766 N N . GLN A 1 969 ? 33.501 -14.738 -25.619 1.00 87.75 969 GLN A N 1
ATOM 7767 C CA . GLN A 1 969 ? 32.696 -14.910 -26.833 1.00 87.75 969 GLN A CA 1
ATOM 7768 C C . GLN A 1 969 ? 31.415 -15.670 -26.490 1.00 87.75 969 GLN A C 1
ATOM 7770 O O . GLN A 1 969 ? 31.490 -16.686 -25.807 1.00 87.75 969 GLN A O 1
ATOM 7775 N N . TYR A 1 970 ? 30.266 -15.217 -26.995 1.00 84.38 970 TYR A N 1
ATOM 7776 C CA . TYR A 1 970 ? 28.968 -15.821 -26.656 1.00 84.38 970 TYR A CA 1
ATOM 7777 C C . TYR A 1 970 ? 28.791 -17.253 -27.198 1.00 84.38 970 TYR A C 1
ATOM 7779 O O . TYR A 1 970 ? 28.059 -18.045 -26.620 1.00 84.38 970 TYR A O 1
ATOM 7787 N N . ALA A 1 971 ? 29.448 -17.593 -28.314 1.00 83.50 971 ALA A N 1
ATOM 7788 C CA . ALA A 1 971 ? 29.326 -18.898 -28.964 1.00 83.50 971 ALA A CA 1
ATOM 7789 C C . ALA A 1 971 ? 30.591 -19.278 -29.754 1.00 83.50 971 ALA A C 1
ATOM 7791 O O . ALA A 1 971 ? 31.318 -18.407 -30.243 1.00 83.50 971 ALA A O 1
ATOM 7792 N N . THR A 1 972 ? 30.818 -20.583 -29.938 1.00 84.12 972 THR A N 1
ATOM 7793 C CA . THR A 1 972 ? 31.902 -21.138 -30.772 1.00 84.12 972 THR A CA 1
ATOM 7794 C C . THR A 1 972 ? 31.582 -21.097 -32.269 1.00 84.12 972 THR A C 1
ATOM 7796 O O . THR A 1 972 ? 32.485 -20.910 -33.087 1.00 84.12 972 THR A O 1
ATOM 7799 N N . ASP A 1 973 ? 30.307 -21.227 -32.641 1.00 86.25 973 ASP A N 1
ATOM 7800 C CA . ASP A 1 973 ? 29.810 -21.247 -34.022 1.00 86.25 973 ASP A CA 1
ATOM 7801 C C . ASP A 1 973 ? 30.069 -19.919 -34.749 1.00 86.25 973 ASP A C 1
ATOM 7803 O O . ASP A 1 973 ? 29.538 -18.878 -34.362 1.00 86.25 973 ASP A O 1
ATOM 7807 N N . ILE A 1 974 ? 30.882 -19.932 -35.809 1.00 90.56 974 ILE A N 1
ATOM 7808 C CA . ILE A 1 974 ? 31.187 -18.755 -36.644 1.00 90.56 974 ILE A CA 1
ATOM 7809 C C . ILE A 1 974 ? 29.927 -18.086 -37.205 1.00 90.56 974 ILE A C 1
ATOM 7811 O O . ILE A 1 974 ? 29.892 -16.865 -37.327 1.00 90.56 974 ILE A O 1
ATOM 7815 N N . GLY A 1 975 ? 28.884 -18.868 -37.497 1.00 87.56 975 GLY A N 1
ATOM 7816 C CA . GLY A 1 975 ? 27.635 -18.372 -38.064 1.00 87.56 975 GLY A CA 1
ATOM 7817 C C . GLY A 1 975 ? 26.661 -17.821 -37.026 1.00 87.56 975 GLY A C 1
ATOM 7818 O O . GLY A 1 975 ? 25.605 -17.337 -37.419 1.00 87.56 975 GLY A O 1
ATOM 7819 N N . TRP A 1 976 ? 26.969 -17.884 -35.721 1.00 87.19 976 TRP A N 1
ATOM 7820 C CA . TRP A 1 976 ? 26.016 -17.538 -34.656 1.00 87.19 976 TRP A CA 1
ATOM 7821 C C . TRP A 1 976 ? 25.400 -16.151 -34.865 1.00 87.19 976 TRP A C 1
ATOM 7823 O O . TRP A 1 976 ? 24.181 -16.027 -34.889 1.00 87.19 976 TRP A O 1
ATOM 7833 N N . ALA A 1 977 ? 26.221 -15.124 -35.112 1.00 88.38 977 ALA A N 1
ATOM 7834 C CA . ALA A 1 977 ? 25.739 -13.747 -35.220 1.00 88.38 977 ALA A CA 1
ATOM 7835 C C . ALA A 1 977 ? 24.742 -13.545 -36.378 1.00 88.38 977 ALA A C 1
ATOM 7837 O O . ALA A 1 977 ? 23.742 -12.858 -36.187 1.00 88.38 977 ALA A O 1
ATOM 7838 N N . THR A 1 978 ? 24.951 -14.171 -37.544 1.00 86.62 978 THR A N 1
ATOM 7839 C CA . THR A 1 978 ? 24.016 -14.048 -38.680 1.00 86.62 978 THR A CA 1
ATOM 7840 C C . THR A 1 978 ? 22.845 -15.028 -38.609 1.00 86.62 978 THR A C 1
ATOM 7842 O O . THR A 1 978 ? 21.740 -14.703 -39.056 1.00 86.62 978 THR A O 1
ATOM 7845 N N . LYS A 1 979 ? 23.008 -16.179 -37.943 1.00 81.38 979 LYS A N 1
ATOM 7846 C CA . LYS A 1 979 ? 21.882 -17.042 -37.548 1.00 81.38 979 LYS A CA 1
ATOM 7847 C C . LYS A 1 979 ? 20.910 -16.273 -36.648 1.00 81.38 979 LYS A C 1
ATOM 7849 O O . LYS A 1 979 ? 19.716 -16.280 -36.940 1.00 81.38 979 LYS A O 1
ATOM 7854 N N . GLN A 1 980 ? 21.416 -15.508 -35.672 1.00 76.69 980 GLN A N 1
ATOM 7855 C CA . GLN A 1 980 ? 20.582 -14.605 -34.871 1.00 76.69 980 GLN A CA 1
ATOM 7856 C C . GLN A 1 980 ? 19.845 -13.575 -35.740 1.00 76.69 980 GLN A C 1
ATOM 7858 O O . GLN A 1 980 ? 18.649 -13.398 -35.553 1.00 76.69 980 GLN A O 1
ATOM 7863 N N . THR A 1 981 ? 20.475 -12.946 -36.743 1.00 79.88 981 THR A N 1
ATOM 7864 C CA . THR A 1 981 ? 19.783 -11.924 -37.569 1.00 79.88 981 THR A CA 1
ATOM 7865 C C . THR A 1 981 ? 18.559 -12.414 -38.347 1.00 79.88 981 THR A C 1
ATOM 7867 O O . THR A 1 981 ? 17.716 -11.606 -38.715 1.00 79.88 981 THR A O 1
ATOM 7870 N N . ASN A 1 982 ? 18.432 -13.720 -38.598 1.00 70.50 982 ASN A N 1
ATOM 7871 C CA . ASN A 1 982 ? 17.260 -14.279 -39.279 1.00 70.50 982 ASN A CA 1
ATOM 7872 C C . ASN A 1 982 ? 16.124 -14.661 -38.312 1.00 70.50 982 ASN A C 1
ATOM 7874 O O . ASN A 1 982 ? 14.993 -14.855 -38.750 1.00 70.50 982 ASN A O 1
ATOM 7878 N N . LEU A 1 983 ? 16.425 -14.741 -37.013 1.00 63.09 983 LEU A N 1
ATOM 7879 C CA . LEU A 1 983 ? 15.465 -14.893 -35.915 1.00 63.09 983 LEU A CA 1
ATOM 7880 C C . LEU A 1 983 ? 15.074 -13.529 -35.331 1.00 63.09 983 LEU A C 1
ATOM 7882 O O . LEU A 1 983 ? 13.937 -13.339 -34.909 1.00 63.09 983 LEU A O 1
ATOM 7886 N N . ILE A 1 984 ? 15.997 -12.562 -35.380 1.00 61.16 984 ILE A N 1
ATOM 7887 C CA . ILE A 1 984 ? 15.797 -11.153 -35.034 1.00 61.16 984 ILE A CA 1
ATOM 7888 C C . ILE A 1 984 ? 15.001 -10.477 -36.145 1.00 61.16 984 ILE A C 1
ATOM 7890 O O . ILE A 1 984 ? 15.512 -9.724 -36.967 1.00 61.16 984 ILE A O 1
ATOM 7894 N N . ILE A 1 985 ? 13.712 -10.817 -36.130 1.00 61.94 985 ILE A N 1
ATOM 7895 C CA . ILE A 1 985 ? 12.570 -10.044 -36.603 1.00 61.94 985 ILE A CA 1
ATOM 7896 C C . ILE A 1 985 ? 12.862 -9.376 -37.946 1.00 61.94 985 ILE A C 1
ATOM 7898 O O . ILE A 1 985 ? 13.217 -8.202 -38.033 1.00 61.94 985 ILE A O 1
ATOM 7902 N N . SER A 1 986 ? 12.615 -10.122 -39.027 1.00 58.28 986 SER A N 1
ATOM 7903 C CA . SER A 1 986 ? 12.694 -9.603 -40.404 1.00 58.28 986 SER A CA 1
ATOM 7904 C C . SER A 1 986 ? 11.775 -8.392 -40.670 1.00 58.28 986 SER A C 1
ATOM 7906 O O . SER A 1 986 ? 11.921 -7.717 -41.692 1.00 58.28 986 SER A O 1
ATOM 7908 N N . GLU A 1 987 ? 10.868 -8.102 -39.731 1.00 63.97 987 GLU A N 1
ATOM 7909 C CA . GLU A 1 987 ? 9.986 -6.937 -39.654 1.00 63.97 987 GLU A CA 1
ATOM 7910 C C . GLU A 1 987 ? 10.577 -5.730 -38.905 1.00 63.97 987 GLU A C 1
ATOM 7912 O O . GLU A 1 987 ? 9.985 -4.663 -38.969 1.00 63.97 987 GLU A O 1
ATOM 7917 N N . ALA A 1 988 ? 11.733 -5.814 -38.238 1.00 68.00 988 ALA A N 1
ATOM 7918 C CA . ALA A 1 988 ? 12.321 -4.685 -37.503 1.00 68.00 988 ALA A CA 1
ATOM 7919 C C . ALA A 1 988 ? 12.538 -3.421 -38.372 1.00 68.00 988 ALA A C 1
ATOM 7921 O O . ALA A 1 988 ? 12.281 -2.323 -37.876 1.00 68.00 988 ALA A O 1
ATOM 7922 N N . PRO A 1 989 ? 12.898 -3.526 -39.672 1.00 66.94 989 PRO A N 1
ATOM 7923 C CA . PRO A 1 989 ? 12.923 -2.383 -40.593 1.00 66.94 989 PRO A CA 1
ATOM 7924 C C . PRO A 1 989 ? 11.524 -1.821 -40.901 1.00 66.94 989 PRO A C 1
ATOM 7926 O O . PRO A 1 989 ? 11.364 -0.618 -41.078 1.00 66.94 989 PRO A O 1
ATOM 7929 N N . LEU A 1 990 ? 10.494 -2.673 -40.913 1.00 68.81 990 LEU A N 1
ATOM 7930 C CA . LEU A 1 990 ? 9.102 -2.264 -41.121 1.00 68.81 990 LEU A CA 1
ATOM 7931 C C . LEU A 1 990 ? 8.493 -1.668 -39.849 1.00 68.81 990 LEU A C 1
ATOM 7933 O O . LEU A 1 990 ? 7.750 -0.703 -39.945 1.00 68.81 990 LEU A O 1
ATOM 7937 N N . LEU A 1 991 ? 8.847 -2.158 -38.658 1.00 67.81 991 LEU A N 1
ATOM 7938 C CA . LEU A 1 991 ? 8.532 -1.517 -37.378 1.00 67.81 991 LEU A CA 1
ATOM 7939 C C . LEU A 1 991 ? 9.197 -0.143 -37.273 1.00 67.81 991 LEU A C 1
ATOM 7941 O O . LEU A 1 991 ? 8.545 0.817 -36.867 1.00 67.81 991 LEU A O 1
ATOM 7945 N N . ALA A 1 992 ? 10.461 -0.037 -37.693 1.00 66.75 992 ALA A N 1
ATOM 7946 C CA . ALA A 1 992 ? 11.163 1.234 -37.826 1.00 66.75 992 ALA A CA 1
ATOM 7947 C C . ALA A 1 992 ? 10.421 2.195 -38.766 1.00 66.75 992 ALA A C 1
ATOM 7949 O O . ALA A 1 992 ? 10.153 3.328 -38.382 1.00 66.75 992 ALA A O 1
ATOM 7950 N N . GLN A 1 993 ? 9.975 1.732 -39.935 1.00 65.12 993 GLN A N 1
ATOM 7951 C CA . GLN A 1 993 ? 9.190 2.543 -40.872 1.00 65.12 993 GLN A CA 1
ATOM 7952 C C . GLN A 1 993 ? 7.762 2.874 -40.378 1.00 65.12 993 GLN A C 1
ATOM 7954 O O . GLN A 1 993 ? 7.237 3.940 -40.686 1.00 65.12 993 GLN A O 1
ATOM 7959 N N . LYS A 1 994 ? 7.123 1.973 -39.621 1.00 64.94 994 LYS A N 1
ATOM 7960 C CA . LYS A 1 994 ? 5.726 2.059 -39.144 1.00 64.94 994 LYS A CA 1
ATOM 7961 C C . LYS A 1 994 ? 5.563 2.923 -37.890 1.00 64.94 994 LYS A C 1
ATOM 7963 O O . LYS A 1 994 ? 4.508 3.523 -37.705 1.00 64.94 994 LYS A O 1
ATOM 7968 N N . TYR A 1 995 ? 6.586 2.973 -37.035 1.00 61.41 995 TYR A N 1
ATOM 7969 C CA . TYR A 1 995 ? 6.594 3.712 -35.762 1.00 61.41 995 TYR A CA 1
ATOM 7970 C C . TYR A 1 995 ? 7.721 4.753 -35.662 1.00 61.41 995 TYR A C 1
ATOM 7972 O O . TYR A 1 995 ? 7.996 5.265 -34.569 1.00 61.41 995 TYR A O 1
ATOM 7980 N N . ASP A 1 996 ? 8.363 5.054 -36.793 1.00 61.34 996 ASP A N 1
ATOM 7981 C CA . ASP A 1 996 ? 9.460 6.015 -36.967 1.00 61.34 996 ASP A CA 1
ATOM 7982 C C . ASP A 1 996 ? 10.736 5.704 -36.159 1.00 61.34 996 ASP A C 1
ATOM 7984 O O . ASP A 1 996 ? 11.557 6.578 -35.875 1.00 61.34 996 ASP A O 1
ATOM 7988 N N . LEU A 1 997 ? 10.907 4.445 -35.756 1.00 66.81 997 LEU A N 1
ATOM 7989 C CA . LEU A 1 997 ? 11.970 3.999 -34.853 1.00 66.81 997 LEU A CA 1
ATOM 7990 C C . LEU A 1 997 ? 13.325 4.077 -35.556 1.00 66.81 997 LEU A C 1
ATOM 7992 O O . LEU A 1 997 ? 13.485 3.616 -36.683 1.00 66.81 997 LEU A O 1
ATOM 7996 N N . VAL A 1 998 ? 14.324 4.617 -34.868 1.00 71.81 998 VAL A N 1
ATOM 7997 C CA . VAL A 1 998 ? 15.666 4.783 -35.427 1.00 71.81 998 VAL A CA 1
ATOM 7998 C C . VAL A 1 998 ? 16.514 3.559 -35.096 1.00 71.81 998 VAL A C 1
ATOM 8000 O O . VAL A 1 998 ? 16.820 3.297 -33.933 1.00 71.81 998 VAL A O 1
ATOM 8003 N N . LEU A 1 999 ? 16.903 2.804 -36.128 1.00 76.69 999 LEU A N 1
ATOM 8004 C CA . LEU A 1 999 ? 17.854 1.704 -35.983 1.00 76.69 999 LEU A CA 1
ATOM 8005 C C . LEU A 1 999 ? 19.271 2.273 -35.840 1.00 76.69 999 LEU A C 1
ATOM 8007 O O . LEU A 1 999 ? 19.802 2.901 -36.758 1.00 76.69 999 LEU A O 1
ATOM 8011 N N . VAL A 1 1000 ? 19.879 2.042 -34.678 1.00 80.12 1000 VAL A N 1
ATOM 8012 C CA . VAL A 1 1000 ? 21.264 2.423 -34.383 1.00 80.12 1000 VAL A CA 1
ATOM 8013 C C . VAL A 1 1000 ? 22.172 1.235 -34.674 1.00 80.12 1000 VAL A C 1
ATOM 8015 O O . VAL A 1 1000 ? 21.959 0.151 -34.141 1.00 80.12 1000 VAL A O 1
ATOM 8018 N N . PHE A 1 1001 ? 23.199 1.433 -35.493 1.00 85.81 1001 PHE A N 1
ATOM 8019 C CA . PHE A 1 1001 ? 24.216 0.437 -35.822 1.00 85.81 1001 PHE A CA 1
ATOM 8020 C C . PHE A 1 1001 ? 25.590 0.895 -35.333 1.00 85.81 1001 PHE A C 1
ATOM 8022 O O . PHE A 1 1001 ? 25.876 2.090 -35.284 1.00 85.81 1001 PHE A O 1
ATOM 8029 N N . ASP A 1 1002 ? 26.472 -0.050 -35.019 1.00 90.62 1002 ASP A N 1
ATOM 8030 C CA . ASP A 1 1002 ? 27.864 0.200 -34.648 1.00 90.62 1002 ASP A CA 1
ATOM 8031 C C . ASP A 1 1002 ? 28.790 -0.773 -35.389 1.00 90.62 1002 ASP A C 1
ATOM 8033 O O . ASP A 1 1002 ? 28.975 -1.931 -34.999 1.00 90.62 1002 ASP A O 1
ATOM 8037 N N . ILE A 1 1003 ? 29.348 -0.287 -36.502 1.00 91.81 1003 ILE A N 1
ATOM 8038 C CA . ILE A 1 1003 ? 30.142 -1.077 -37.445 1.00 91.81 1003 ILE A CA 1
ATOM 8039 C C . ILE A 1 1003 ? 31.608 -1.145 -36.979 1.00 91.81 1003 ILE A C 1
ATOM 8041 O O . ILE A 1 1003 ? 32.290 -0.113 -36.939 1.00 91.81 1003 ILE A O 1
ATOM 8045 N N . PRO A 1 1004 ? 32.154 -2.341 -36.694 1.00 93.12 1004 PRO A N 1
ATOM 8046 C CA . PRO A 1 1004 ? 33.566 -2.510 -36.368 1.00 93.12 1004 PRO A CA 1
ATOM 8047 C C . PRO A 1 1004 ? 34.471 -2.189 -37.562 1.00 93.12 1004 PRO A C 1
ATOM 8049 O O . PRO A 1 1004 ? 34.233 -2.651 -38.677 1.00 93.12 1004 PRO A O 1
ATOM 8052 N N . LYS A 1 1005 ? 35.567 -1.465 -37.324 1.00 92.00 1005 LYS A N 1
ATOM 8053 C CA . LYS A 1 1005 ? 36.653 -1.281 -38.299 1.00 92.00 1005 LYS A CA 1
ATOM 8054 C C . LYS A 1 1005 ? 37.993 -1.638 -37.663 1.00 92.00 1005 LYS A C 1
ATOM 8056 O O . LYS A 1 1005 ? 38.487 -0.935 -36.781 1.00 92.00 1005 LYS A O 1
ATOM 8061 N N . TYR A 1 1006 ? 38.555 -2.755 -38.118 1.00 91.50 1006 TYR A N 1
ATOM 8062 C CA . TYR A 1 1006 ? 39.924 -3.182 -37.829 1.00 91.50 1006 TYR A CA 1
ATOM 8063 C C . TYR A 1 1006 ? 40.944 -2.224 -38.467 1.00 91.50 1006 TYR A C 1
ATOM 8065 O O . TYR A 1 1006 ? 40.624 -1.525 -39.434 1.00 91.50 1006 TYR A O 1
ATOM 8073 N N . GLN A 1 1007 ? 42.179 -2.210 -37.963 1.00 87.38 1007 GLN A N 1
ATOM 8074 C CA . GLN A 1 1007 ? 43.288 -1.562 -38.671 1.00 87.38 1007 GLN A CA 1
ATOM 8075 C C . GLN A 1 1007 ? 43.623 -2.308 -39.978 1.00 87.38 1007 GLN A C 1
ATOM 8077 O O . GLN A 1 1007 ? 43.330 -3.500 -40.119 1.00 87.38 1007 GLN A O 1
ATOM 8082 N N . LYS A 1 1008 ? 44.207 -1.571 -40.934 1.00 68.12 1008 LYS A N 1
ATOM 8083 C CA . LYS A 1 1008 ? 44.739 -2.118 -42.192 1.00 68.12 1008 LYS A CA 1
ATOM 8084 C C . LYS A 1 1008 ? 46.002 -2.939 -41.934 1.00 68.12 1008 LYS A C 1
ATOM 8086 O O . LYS A 1 1008 ? 46.815 -2.475 -41.108 1.00 68.12 1008 LYS A O 1
#

Radius of gyration: 47.39 Å; chains: 1; bounding box: 121×110×131 Å

Sequence (1008 aa):
MNNKHFQYKNSNNKRLVTTASIALVLFNVQPAKADDNDEFEEINDIEQKQVIINPQKTEEKTDDEASRTSEEIIEYITSLLDTNQEKLLNEFLSEESKSVEQLIQALEEHATEDFSLAGNHYETTIENLPEKTSSFIIKLIEILQEEAKEEKNIFEIETLIIESEESEQETEENIQEESNQEVEDTTNENSQQNIASNNQTEERTPEEFKEDILKSKSVSGAWSLAQEFKRKYPNHEFLEESIDHAVKTNLDYGIKLHNRGEYKNSIPYYERVINEPLTLESLKNKARVYLKQASINKDILTPEEYFNKILNAKGISSAWELSGEFKVVYPQNELLIQSINYVADLNLNYGIKVHKKEEYKKASSYYERVVHEPLAAKSIITITNVYLKQAKSNQAIKTPEIYYDKIVNAKGVSNAWALALEMEKNFPEHDLTQKAVNHAAEINLNYGMKLHKRGEFEKAASYYNRINSESNIKDAIRSSAKTYLEQANAKQKITTPTDYYNQILKSKTVSGAWNLAQEFKDKFPYDSLSEKAFSYAAQLHLDYGIKIHKQGEYKKSIPYYNRLLDNTSVSTKIKNEAKAFERQASAKQKLTTADEYYNQIKSSKLVSEAWSLSQKFKLDFPSDTRLKTAINLAAEMNLNYAIKLHKNNDFSAASDYYERLLNEEHVVPSIKNKAELYNYLAVSDLHIGESIVNTSKYNTSLSQAINKQLSVKAQTSKEGGGFRDATKDEVAHYINPNNFLPSDSTSLIEALSTVQITTDVLNVRTGPSTLHKQIGTVKKGEVFTIIDISEGWYKISTNGETGWISGNKNYVYKNNEILQFLDLSKSMGIPTSELNKYLKGNGILDGTGEAFSEASQQAKINELYLISHALLETGNGKSKLATGILVSEVNGKKVTPKIVYNMFGIGAVDSNPEKYGAERAYQEGWFTPEAAIIGGAKWVGQNYIHNSQHKQNTLYKMRWNPSKPGTHQYATDIGWATKQTNLIISEAPLLAQKYDLVLVFDIPKYQK

InterPro domains:
  IPR002901 Mannosyl-glycoprotein endo-beta-N-acetylglucosamidase-like domain [PF01832] (850-984)
  IPR002901 Mannosyl-glycoprotein endo-beta-N-acetylglucosamidase-like domain [SM00047] (837-996)
  IPR003646 SH3-like domain, bacterial-type [PF08239] (760-807)
  IPR003646 SH3-like domain, bacterial-type [PS51781] (750-816)
  IPR003646 SH3-like domain, bacterial-type [SM00287] (752-816)
  IPR011990 Tetratricopeptide-like helical domain superfamily [G3DSA:1.25.40.10] (139-569)
  IPR052354 Bacterial Cell Wall Dynamics Protein [PTHR34408] (715-818)

Organism: NCBI:txid1121025